Protein AF-A0A6S6TFS9-F1 (afdb_monomer_lite)

Structure (mmCIF, N/CA/C/O backbone):
data_AF-A0A6S6TFS9-F1
#
_entry.id   AF-A0A6S6TFS9-F1
#
loop_
_atom_site.group_PDB
_atom_site.id
_atom_site.type_symbol
_atom_site.label_atom_id
_atom_site.label_alt_id
_atom_site.label_comp_id
_atom_site.label_asym_id
_atom_site.label_entity_id
_atom_site.label_seq_id
_atom_site.pdbx_PDB_ins_code
_atom_site.Cartn_x
_atom_site.Cartn_y
_atom_site.Cartn_z
_atom_site.occupancy
_atom_site.B_iso_or_equiv
_atom_site.auth_seq_id
_atom_site.auth_comp_id
_atom_site.auth_asym_id
_atom_site.auth_atom_id
_atom_site.pdbx_PDB_model_num
ATOM 1 N N . MET A 1 1 ? -24.666 26.112 -3.552 1.00 25.83 1 MET A N 1
ATOM 2 C CA . MET A 1 1 ? -24.755 25.597 -4.933 1.00 25.83 1 MET A CA 1
ATOM 3 C C . MET A 1 1 ? -23.349 25.261 -5.407 1.00 25.83 1 MET A C 1
ATOM 5 O O . MET A 1 1 ? -22.545 26.178 -5.449 1.00 25.83 1 MET A O 1
ATOM 9 N N . LEU A 1 2 ? -23.117 23.958 -5.652 1.00 30.53 2 LEU A N 1
ATOM 10 C CA . LEU A 1 2 ? -22.154 23.275 -6.547 1.00 30.53 2 LEU A CA 1
ATOM 11 C C . LEU A 1 2 ? -20.724 23.854 -6.597 1.00 30.53 2 LEU A C 1
ATOM 13 O O . LEU A 1 2 ? -20.535 24.980 -7.029 1.00 30.53 2 LEU A O 1
ATOM 17 N N . ILE A 1 3 ? -19.679 23.135 -6.169 1.00 25.12 3 ILE A N 1
ATOM 18 C CA . ILE A 1 3 ? -19.178 21.904 -6.808 1.00 25.12 3 ILE A CA 1
ATOM 19 C C . ILE A 1 3 ? -18.833 20.825 -5.761 1.00 25.12 3 ILE A C 1
ATOM 21 O O . ILE A 1 3 ? -17.852 20.941 -5.031 1.00 25.12 3 ILE A O 1
ATOM 25 N N . GLU A 1 4 ? -19.616 19.745 -5.754 1.00 30.55 4 GLU A N 1
ATOM 26 C CA . GLU A 1 4 ? -19.170 18.393 -5.405 1.00 30.55 4 GLU A CA 1
ATOM 27 C C . GLU A 1 4 ? -18.901 17.645 -6.719 1.00 30.55 4 GLU A C 1
ATOM 29 O O . GLU A 1 4 ? -19.715 17.715 -7.640 1.00 30.55 4 GLU A O 1
ATOM 34 N N . SER A 1 5 ? -17.783 16.924 -6.822 1.00 28.14 5 SER A N 1
ATOM 35 C CA . SER A 1 5 ? -17.756 15.560 -7.379 1.00 28.14 5 SER A CA 1
ATOM 36 C C . SER A 1 5 ? -16.349 14.953 -7.359 1.00 28.14 5 SER A C 1
ATOM 38 O O . SER A 1 5 ? -15.376 15.513 -7.853 1.00 28.14 5 SER A O 1
ATOM 40 N N . SER A 1 6 ? -16.312 13.743 -6.796 1.00 28.50 6 SER A N 1
ATOM 41 C CA . SER A 1 6 ? -15.426 12.624 -7.130 1.00 28.50 6 SER A CA 1
ATOM 42 C C . SER A 1 6 ? -13.911 12.829 -7.027 1.00 28.50 6 SER A C 1
ATOM 44 O O . SER A 1 6 ? -13.214 12.963 -8.031 1.00 28.50 6 SER A O 1
ATOM 46 N N . VAL A 1 7 ? -13.387 12.649 -5.812 1.00 26.94 7 VAL A N 1
ATOM 47 C CA . VAL A 1 7 ? -12.081 12.007 -5.614 1.00 26.94 7 VAL A CA 1
ATOM 48 C C . VAL A 1 7 ? -12.324 10.698 -4.862 1.00 26.94 7 VAL A C 1
ATOM 50 O O . VAL A 1 7 ? -13.063 10.638 -3.883 1.00 26.94 7 VAL A O 1
ATOM 53 N N . THR A 1 8 ? -11.775 9.632 -5.426 1.00 28.41 8 THR A N 1
ATOM 54 C CA . THR A 1 8 ? -11.936 8.216 -5.083 1.00 28.41 8 THR A CA 1
ATOM 55 C C . THR A 1 8 ? -11.631 7.889 -3.617 1.00 28.41 8 THR A C 1
ATOM 57 O O . THR A 1 8 ? -10.757 8.501 -3.012 1.00 28.41 8 THR A O 1
ATOM 60 N N . SER A 1 9 ? -12.354 6.904 -3.066 1.00 26.12 9 SER A N 1
ATOM 61 C CA . SER A 1 9 ? -12.479 6.628 -1.627 1.00 26.12 9 SER A CA 1
ATOM 62 C C . SER A 1 9 ? -11.144 6.492 -0.879 1.00 26.12 9 SER A C 1
ATOM 64 O O . SER A 1 9 ? -10.345 5.618 -1.243 1.00 26.12 9 SER A O 1
ATOM 66 N N . PRO A 1 10 ? -10.939 7.239 0.223 1.00 32.06 10 PRO A N 1
ATOM 67 C CA . PRO A 1 10 ? -9.917 6.895 1.192 1.00 32.06 10 PRO A CA 1
ATOM 68 C C . PRO A 1 10 ? -10.290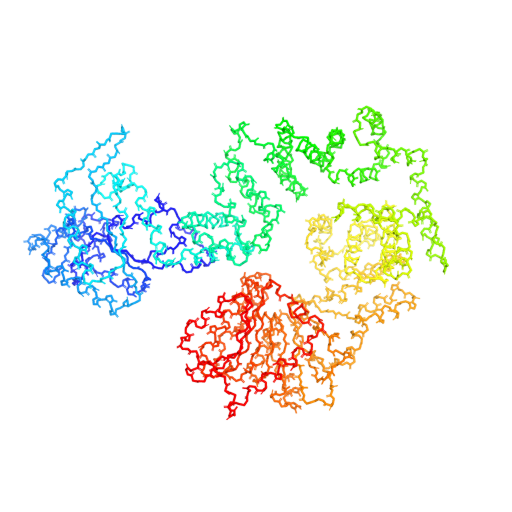 5.558 1.844 1.00 32.06 10 PRO A C 1
ATOM 70 O O . PRO A 1 10 ? -11.462 5.178 1.885 1.00 32.06 10 PRO A O 1
ATOM 73 N N . ILE A 1 11 ? -9.285 4.832 2.340 1.00 35.47 11 ILE A N 1
ATOM 74 C CA . ILE A 1 11 ? -9.458 3.719 3.288 1.00 35.47 11 ILE A CA 1
ATOM 75 C C . ILE A 1 11 ? -10.591 4.099 4.245 1.00 35.47 11 ILE A C 1
ATOM 77 O O . ILE A 1 11 ? -10.533 5.197 4.794 1.00 35.47 11 ILE A O 1
ATOM 81 N N . LYS A 1 12 ? -11.621 3.249 4.381 1.00 40.19 12 LYS A N 1
ATOM 82 C CA . LYS A 1 12 ? -12.827 3.533 5.177 1.00 40.19 12 LYS A CA 1
ATOM 83 C C . LYS A 1 12 ? -12.376 4.063 6.546 1.00 40.19 12 LYS A C 1
ATOM 85 O O . LYS A 1 12 ? -11.844 3.300 7.351 1.00 40.19 12 LYS A O 1
ATOM 90 N N . SER A 1 13 ? -12.476 5.377 6.751 1.00 57.75 13 SER A N 1
ATOM 91 C CA . SER A 1 13 ? -12.055 6.027 7.987 1.00 57.75 13 SER A CA 1
ATOM 92 C C . SER A 1 13 ? -12.875 5.437 9.127 1.00 57.75 13 SER A C 1
ATOM 94 O O . SER A 1 13 ? -14.047 5.099 8.943 1.00 57.75 13 SER A O 1
ATOM 96 N N . CYS A 1 14 ? -12.248 5.232 10.286 1.00 80.44 14 CYS A N 1
ATOM 97 C CA . CYS A 1 14 ? -12.919 4.602 11.417 1.00 80.44 14 CYS A CA 1
ATOM 98 C C . CYS A 1 14 ? -14.145 5.446 11.797 1.00 80.44 14 CYS A C 1
ATOM 100 O O . CYS A 1 14 ? -13.992 6.618 12.148 1.00 80.44 14 CYS A O 1
ATOM 102 N N . SER A 1 15 ? -15.351 4.881 11.698 1.00 92.12 15 SER A N 1
ATOM 103 C CA . SER A 1 15 ? -16.582 5.582 12.067 1.00 92.12 15 SER A CA 1
ATOM 104 C C . SER A 1 15 ? -16.636 5.774 13.578 1.00 92.12 15 SER A C 1
ATOM 106 O O . SER A 1 15 ? -16.323 4.865 14.354 1.00 92.12 15 SER A O 1
ATOM 108 N N . LEU A 1 16 ? -17.000 6.979 13.999 1.00 95.50 16 LEU A N 1
ATOM 109 C CA . LEU A 1 16 ? -16.973 7.387 15.392 1.00 95.50 16 LEU A CA 1
ATOM 110 C C . LEU A 1 16 ? -18.213 8.214 15.726 1.00 95.50 16 LEU A C 1
ATOM 112 O O . LEU A 1 16 ? -18.613 9.091 14.963 1.00 95.50 16 LEU A O 1
ATOM 116 N N . ALA A 1 17 ? -18.814 7.944 16.877 1.00 98.00 17 ALA A N 1
ATOM 117 C CA . ALA A 1 17 ? -19.895 8.740 17.431 1.00 98.00 17 ALA A CA 1
ATOM 118 C C . ALA A 1 17 ? -19.474 9.419 18.737 1.00 98.00 17 ALA A C 1
ATOM 120 O O . ALA A 1 17 ? -18.622 8.919 19.474 1.00 98.00 17 ALA A O 1
ATOM 121 N N . LEU A 1 18 ? -20.079 10.570 19.016 1.00 98.12 18 LEU A N 1
ATOM 122 C CA . LEU A 1 18 ? -19.755 11.417 20.159 1.00 98.12 18 LEU A CA 1
ATOM 123 C C . LEU A 1 18 ? -21.002 11.638 21.020 1.00 98.12 18 LEU A C 1
ATOM 125 O O . LEU A 1 18 ? -22.011 12.145 20.532 1.00 98.12 18 LEU A O 1
ATOM 129 N N . PHE A 1 19 ? -20.927 11.320 22.307 1.00 97.94 19 PHE A N 1
ATOM 130 C CA . PHE A 1 19 ? -21.931 11.696 23.301 1.00 97.94 19 PHE A CA 1
ATOM 131 C C . PHE A 1 19 ? -21.251 12.505 24.401 1.00 97.94 19 PHE A C 1
ATOM 133 O O . PHE A 1 19 ? -20.543 11.956 25.238 1.00 97.94 19 PHE A O 1
ATOM 140 N N . GLY A 1 20 ? -21.404 13.826 24.378 1.00 95.06 20 GLY A N 1
ATOM 141 C CA . GLY A 1 20 ? -20.625 14.650 25.294 1.00 95.06 20 GLY A CA 1
ATOM 142 C C . GLY A 1 20 ? -20.714 16.136 25.014 1.00 95.06 20 GLY A C 1
ATOM 143 O O . GLY A 1 20 ? -21.757 16.654 24.624 1.00 95.06 20 GLY A O 1
ATOM 144 N N . SER A 1 21 ? -19.617 16.847 25.237 1.00 94.81 21 SER A N 1
ATOM 145 C CA . SER A 1 21 ? -19.560 18.308 25.241 1.00 94.81 21 SER A CA 1
ATOM 146 C C . SER A 1 21 ? -18.509 18.870 24.279 1.00 94.81 21 SER A C 1
ATOM 148 O O . SER A 1 21 ? -17.955 18.160 23.435 1.00 94.81 21 SER A O 1
ATOM 150 N N . CYS A 1 22 ? -18.230 20.176 24.388 1.00 92.31 22 CYS A N 1
ATOM 151 C CA . CYS A 1 22 ? -17.157 20.826 23.635 1.00 92.31 22 CYS A CA 1
ATOM 152 C C . CYS A 1 22 ? -15.801 20.154 23.869 1.00 92.31 22 CYS A C 1
ATOM 154 O O . CYS A 1 22 ? -15.024 20.053 22.928 1.00 92.31 22 CYS A O 1
ATOM 156 N N . VAL A 1 23 ? -15.571 19.613 25.066 1.00 94.50 23 VAL A N 1
ATOM 157 C CA . VAL A 1 23 ? -14.340 18.906 25.423 1.00 94.50 23 VAL A CA 1
ATOM 158 C C . VAL A 1 23 ? -14.067 17.725 24.496 1.00 94.50 23 VAL A C 1
ATOM 160 O O . VAL A 1 23 ? -12.953 17.565 24.009 1.00 94.50 23 VAL A O 1
ATOM 163 N N . THR A 1 24 ? -15.093 16.924 24.214 1.00 96.38 24 THR A N 1
ATOM 164 C CA . THR A 1 24 ? -14.973 15.767 23.323 1.00 96.38 24 THR A CA 1
ATOM 165 C C . THR A 1 24 ? -15.069 16.166 21.852 1.00 96.38 24 THR A C 1
ATOM 167 O O . THR A 1 24 ? -14.311 15.681 21.014 1.00 96.38 24 THR A O 1
ATOM 170 N N . ARG A 1 25 ? -15.973 17.091 21.512 1.00 95.56 25 ARG A N 1
ATOM 171 C CA . ARG A 1 25 ? -16.159 17.561 20.131 1.00 95.56 25 ARG A CA 1
ATOM 172 C C . ARG A 1 25 ? -14.900 18.225 19.572 1.00 95.56 25 ARG A C 1
ATOM 174 O O . ARG A 1 25 ? -14.556 17.993 18.416 1.00 95.56 25 ARG A O 1
ATOM 181 N N . ASP A 1 26 ? -14.233 19.065 20.361 1.00 95.50 26 ASP A N 1
ATOM 182 C CA . ASP A 1 26 ? -13.125 19.890 19.873 1.00 95.50 26 ASP A CA 1
ATOM 183 C C . ASP A 1 26 ? -11.826 19.093 19.643 1.00 95.50 26 ASP A C 1
ATOM 185 O O . ASP A 1 26 ? -10.965 19.546 18.891 1.00 95.50 26 ASP A O 1
ATOM 189 N N . ILE A 1 27 ? -11.744 17.844 20.117 1.00 95.75 27 ILE A N 1
ATOM 190 C CA . ILE A 1 27 ? -10.720 16.870 19.686 1.00 95.75 27 ILE A CA 1
ATOM 191 C C . ILE A 1 27 ? -10.798 16.641 18.165 1.00 95.75 27 ILE A C 1
ATOM 193 O O . ILE A 1 27 ? -9.774 16.501 17.499 1.00 95.75 27 ILE A O 1
ATOM 197 N N . PHE A 1 28 ? -12.008 16.666 17.597 1.00 95.69 28 PHE A N 1
ATOM 198 C CA . PHE A 1 28 ? -12.290 16.465 16.170 1.00 95.69 28 PHE A CA 1
ATOM 199 C C . PHE A 1 28 ? -12.624 17.784 15.464 1.00 95.69 28 PHE A C 1
ATOM 201 O O . PHE A 1 28 ? -13.479 17.867 14.576 1.00 95.69 28 PHE A O 1
ATOM 208 N N . ASN A 1 29 ? -11.945 18.854 15.865 1.00 92.62 29 ASN A N 1
ATOM 209 C CA . ASN A 1 29 ? -12.042 20.163 15.243 1.00 92.62 29 ASN A CA 1
ATOM 210 C C . ASN A 1 29 ? -10.722 20.469 14.536 1.00 92.62 29 ASN A C 1
ATOM 212 O O . ASN A 1 29 ? -9.668 20.474 15.165 1.00 92.62 29 ASN A O 1
ATOM 216 N N . SER A 1 30 ? -10.779 20.755 13.231 1.00 88.69 30 SER A N 1
ATOM 217 C CA . SER A 1 30 ? -9.581 21.011 12.422 1.00 88.69 30 SER A CA 1
ATOM 218 C C . SER A 1 30 ? -8.784 22.234 12.884 1.00 88.69 30 SER A C 1
ATOM 220 O O . SER A 1 30 ? -7.652 22.383 12.464 1.00 88.69 30 SER A O 1
ATOM 222 N N . HIS A 1 31 ? -9.333 23.095 13.746 1.00 88.38 31 HIS A N 1
ATOM 223 C CA . HIS A 1 31 ? -8.555 24.161 14.379 1.00 88.38 31 HIS A CA 1
ATOM 224 C C . HIS A 1 31 ? -7.526 23.635 15.391 1.00 88.38 31 HIS A C 1
ATOM 226 O O . HIS A 1 31 ? -6.456 24.217 15.519 1.00 88.38 31 HIS A O 1
ATOM 232 N N . PHE A 1 32 ? -7.854 22.553 16.104 1.00 86.56 32 PHE A N 1
ATOM 233 C CA . PHE A 1 32 ? -6.948 21.921 17.062 1.00 86.56 32 PHE A CA 1
ATOM 234 C C . PHE A 1 32 ? -6.207 20.757 16.415 1.00 86.56 32 PHE A C 1
ATOM 236 O O . PHE A 1 32 ? -4.994 20.706 16.478 1.00 86.56 32 PHE A O 1
ATOM 243 N N . ASN A 1 33 ? -6.905 19.861 15.718 1.00 82.06 33 ASN A N 1
ATOM 244 C CA . ASN A 1 33 ? -6.305 18.709 15.050 1.00 82.06 33 ASN A CA 1
ATOM 245 C C . ASN A 1 33 ? -6.619 18.738 13.551 1.00 82.06 33 ASN A C 1
ATOM 247 O O . ASN A 1 33 ? -7.588 18.132 13.104 1.00 82.06 33 ASN A O 1
ATOM 251 N N . GLU A 1 34 ? -5.819 19.433 12.740 1.00 80.50 34 GLU A N 1
ATOM 252 C CA . GLU A 1 34 ? -6.082 19.595 11.296 1.00 80.50 34 GLU A CA 1
ATOM 253 C C . GLU A 1 34 ? -6.284 18.261 10.548 1.00 80.50 34 GLU A C 1
ATOM 255 O O . GLU A 1 34 ? -7.088 18.183 9.616 1.00 80.50 34 GLU A O 1
ATOM 260 N N . ASN A 1 35 ? -5.614 17.195 10.995 1.00 70.50 35 ASN A N 1
ATOM 261 C CA . ASN A 1 35 ? -5.529 15.898 10.326 1.00 70.50 35 ASN A CA 1
ATOM 262 C C . ASN A 1 35 ? -6.442 14.794 10.896 1.00 70.50 35 ASN A C 1
ATOM 264 O O . ASN A 1 35 ? -6.350 13.660 10.430 1.00 70.50 35 ASN A O 1
ATOM 268 N N . TYR A 1 36 ? -7.340 15.061 11.857 1.00 77.94 36 TYR A N 1
ATOM 269 C CA . TYR A 1 36 ? -8.145 13.980 12.467 1.00 77.94 36 TYR A CA 1
ATOM 270 C C . TYR A 1 36 ? -8.983 13.190 11.438 1.00 77.94 36 TYR A C 1
ATOM 272 O O . TYR A 1 36 ? -9.210 11.991 11.610 1.00 77.94 36 TYR A O 1
ATOM 280 N N . LYS A 1 37 ? -9.418 13.849 10.350 1.00 83.50 37 LYS A N 1
ATOM 281 C CA . LYS A 1 37 ? -10.231 13.256 9.270 1.00 83.50 37 LYS A CA 1
ATOM 282 C C . LYS A 1 37 ? -9.491 12.176 8.478 1.00 83.50 37 LYS A C 1
ATOM 284 O O . LYS A 1 37 ? -10.137 11.365 7.820 1.00 83.50 37 LYS A O 1
ATOM 289 N N . SER A 1 38 ? -8.160 12.140 8.562 1.00 72.50 38 SER A N 1
ATOM 290 C CA . SER A 1 38 ? -7.346 11.057 8.002 1.00 72.50 38 SER A CA 1
ATOM 291 C C . SER A 1 38 ? -7.553 9.731 8.742 1.00 72.50 38 SER A C 1
ATOM 293 O O . SER A 1 38 ? -7.301 8.671 8.175 1.00 72.50 38 SER A O 1
ATOM 295 N N . PHE A 1 39 ? -8.028 9.780 9.992 1.00 70.94 39 PHE A N 1
ATOM 296 C CA . PHE A 1 39 ? -8.163 8.618 10.873 1.00 70.94 39 PHE A CA 1
ATOM 297 C C . PHE A 1 39 ? -9.627 8.278 11.176 1.00 70.94 39 PHE A C 1
ATOM 299 O O . PHE A 1 39 ? -10.001 7.102 11.172 1.00 70.94 39 PHE A O 1
ATOM 306 N N . PHE A 1 40 ? -10.460 9.298 11.411 1.00 85.25 40 PHE A N 1
ATOM 307 C CA . PHE A 1 40 ? -11.818 9.135 11.934 1.00 85.25 40 PHE A CA 1
ATOM 308 C C . PHE A 1 40 ? -12.867 9.877 11.103 1.00 85.25 40 PHE A C 1
ATOM 310 O O . PHE A 1 40 ? -12.624 10.974 10.600 1.00 85.25 40 PHE A O 1
ATOM 317 N N . ASN A 1 41 ? -14.062 9.292 11.014 1.00 92.56 41 ASN A N 1
ATOM 318 C CA . ASN A 1 41 ? -15.259 9.922 10.464 1.00 92.56 41 ASN A CA 1
ATOM 319 C C . ASN A 1 41 ? -16.328 10.045 11.551 1.00 92.56 41 ASN A C 1
ATOM 321 O O . ASN A 1 41 ? -16.754 9.030 12.098 1.00 92.56 41 ASN A O 1
ATOM 325 N N . ILE A 1 42 ? -16.774 11.267 11.849 1.00 95.88 42 ILE A N 1
ATOM 326 C CA . ILE A 1 42 ? -17.820 11.493 12.851 1.00 95.88 42 ILE A CA 1
ATOM 327 C C . ILE A 1 42 ? -19.185 11.234 12.213 1.00 95.88 42 ILE A C 1
ATOM 329 O O . ILE A 1 42 ? -19.607 11.988 11.340 1.00 95.88 42 ILE A O 1
ATOM 333 N N . VAL A 1 43 ? -19.864 10.173 12.647 1.00 96.38 43 VAL A N 1
ATOM 334 C CA . VAL A 1 43 ? -21.141 9.722 12.064 1.00 96.38 43 VAL A CA 1
ATOM 335 C C . VAL A 1 43 ? -22.363 10.132 12.883 1.00 96.38 43 VAL A C 1
ATOM 337 O O . VAL A 1 43 ? -23.453 10.250 12.338 1.00 96.38 43 VAL A O 1
ATOM 340 N N . ALA A 1 44 ? -22.187 10.395 14.178 1.00 96.44 44 ALA A N 1
ATOM 341 C CA . ALA A 1 44 ? -23.247 10.883 15.051 1.00 96.44 44 ALA A CA 1
ATOM 342 C C . ALA A 1 44 ? -22.666 11.737 16.183 1.00 96.44 44 ALA A C 1
ATOM 344 O O . ALA A 1 44 ? -21.566 11.475 16.675 1.00 96.44 44 ALA A O 1
ATOM 345 N N . PHE A 1 45 ? -23.414 12.749 16.625 1.00 96.31 45 PHE A N 1
ATOM 346 C CA . PHE A 1 45 ? -23.031 13.587 17.758 1.00 96.31 45 PHE A CA 1
ATOM 347 C C . PHE A 1 45 ? -24.259 14.066 18.532 1.00 96.31 45 PHE A C 1
ATOM 349 O O . PHE A 1 45 ? -25.182 14.621 17.939 1.00 96.31 45 PHE A O 1
ATOM 356 N N . GLN A 1 46 ? -24.234 13.909 19.855 1.00 96.19 46 GLN A N 1
ATOM 357 C CA . GLN A 1 46 ? -25.178 14.537 20.775 1.00 96.19 46 GLN A CA 1
ATOM 358 C C . GLN A 1 46 ? -24.423 15.427 21.764 1.00 96.19 46 GLN A C 1
ATOM 360 O O . GLN A 1 46 ? -23.496 14.985 22.445 1.00 96.19 46 GLN A O 1
ATOM 365 N N . ASN A 1 47 ? -24.832 16.696 21.818 1.00 94.62 47 ASN A N 1
ATOM 366 C CA . ASN A 1 47 ? -24.104 17.757 22.503 1.00 94.62 47 ASN A CA 1
ATOM 367 C C . ASN A 1 47 ? -24.798 18.211 23.793 1.00 94.62 47 ASN A C 1
ATOM 369 O O . ASN A 1 47 ? -25.862 18.833 23.738 1.00 94.62 47 ASN A O 1
ATOM 373 N N . GLN A 1 48 ? -24.110 18.059 24.923 1.00 95.00 48 GLN A N 1
ATOM 374 C CA . GLN A 1 48 ? -24.479 18.582 26.241 1.00 95.00 48 GLN A CA 1
ATOM 375 C C . GLN A 1 48 ? -25.853 18.106 26.738 1.00 95.00 48 GLN A C 1
ATOM 377 O O . GLN A 1 48 ? -26.649 18.911 27.224 1.00 95.00 48 GLN A O 1
ATOM 382 N N . THR A 1 49 ? -26.102 16.806 26.617 1.00 96.31 49 THR A N 1
ATOM 383 C CA . THR A 1 49 ? -27.319 16.132 27.084 1.00 96.31 49 THR A CA 1
ATOM 384 C C . THR A 1 49 ? -26.949 15.166 28.204 1.00 96.31 49 THR A C 1
ATOM 386 O O . THR A 1 49 ? -25.946 14.468 28.085 1.00 96.31 49 THR A O 1
ATOM 389 N N . THR A 1 50 ? -27.728 15.130 29.285 1.00 97.19 50 THR A N 1
ATOM 390 C CA . THR A 1 50 ? -27.525 14.175 30.385 1.00 97.19 50 THR A CA 1
ATOM 391 C C . THR A 1 50 ? -27.881 12.761 29.951 1.00 97.19 50 THR A C 1
ATOM 393 O O . THR A 1 50 ? -28.780 12.560 29.127 1.00 97.19 50 THR A O 1
ATOM 396 N N . ILE A 1 51 ? -27.230 11.753 30.534 1.00 97.38 51 ILE A N 1
ATOM 397 C CA . ILE A 1 51 ? -27.539 10.349 30.214 1.00 97.38 51 ILE A CA 1
ATOM 398 C C . ILE A 1 51 ? -28.984 9.988 30.582 1.00 97.38 51 ILE A C 1
ATOM 400 O O . ILE A 1 51 ? -29.636 9.223 29.875 1.00 97.38 51 ILE A O 1
ATOM 404 N N . MET A 1 52 ? -29.509 10.602 31.645 1.00 96.75 52 MET A N 1
ATOM 405 C CA . MET A 1 52 ? -30.895 10.429 32.080 1.00 96.75 52 MET A CA 1
ATOM 406 C C . MET A 1 52 ? -31.891 10.973 31.048 1.00 96.75 52 MET A C 1
ATOM 408 O O . MET A 1 52 ? -32.892 10.323 30.760 1.00 96.75 52 MET A O 1
ATOM 412 N N . SER A 1 53 ? -31.602 12.129 30.437 1.00 97.38 53 SER A N 1
ATOM 413 C CA . SER A 1 53 ? -32.408 12.649 29.330 1.00 97.38 53 SER A CA 1
ATOM 414 C C . SER A 1 53 ? -32.292 11.758 28.096 1.00 97.38 53 SER A C 1
ATOM 416 O O . SER A 1 53 ? -33.316 11.412 27.507 1.00 97.38 53 SER A O 1
ATOM 418 N N . LEU A 1 54 ? -31.076 11.340 27.722 1.00 97.62 54 LEU A N 1
ATOM 419 C CA . LEU A 1 54 ? -30.843 10.508 26.537 1.00 97.62 54 LEU A CA 1
ATOM 420 C C . LEU A 1 54 ? -31.620 9.185 26.587 1.00 97.62 54 LEU A C 1
ATOM 422 O O . LEU A 1 54 ? -32.185 8.779 25.577 1.00 97.62 54 LEU A O 1
ATOM 426 N N . MET A 1 55 ? -31.652 8.532 27.752 1.00 97.38 55 MET A N 1
ATOM 427 C CA . MET A 1 55 ? -32.274 7.214 27.929 1.00 97.38 55 MET A CA 1
ATOM 428 C C . MET A 1 55 ? -33.770 7.259 28.272 1.00 97.38 55 MET A C 1
ATOM 430 O O . MET A 1 55 ? -34.372 6.213 28.508 1.00 97.38 55 MET A O 1
ATOM 434 N N . SER A 1 56 ? -34.375 8.447 28.300 1.00 96.62 56 SER A N 1
ATOM 435 C CA . SER A 1 56 ? -35.809 8.631 28.547 1.00 96.62 56 SER A CA 1
ATOM 436 C C . SER A 1 56 ? -36.625 8.681 27.251 1.00 96.62 56 SER A C 1
ATOM 438 O O . SER A 1 56 ? -36.074 8.835 26.163 1.00 96.62 56 SER A O 1
ATOM 440 N N . SER A 1 57 ? -37.951 8.576 27.356 1.00 96.06 57 SER A N 1
ATOM 441 C CA . SER A 1 57 ? -38.865 8.681 26.209 1.00 96.06 57 SER A CA 1
ATOM 442 C C . SER A 1 57 ? -38.809 10.060 25.537 1.00 96.06 57 SER A C 1
ATOM 444 O O . SER A 1 57 ? -38.468 11.055 26.175 1.00 96.06 57 SER A O 1
ATOM 446 N N . ALA A 1 58 ? -39.181 10.152 24.258 1.00 96.81 58 ALA A N 1
ATOM 447 C CA . ALA A 1 58 ? -39.309 11.443 23.579 1.00 96.81 58 ALA A CA 1
ATOM 448 C C . ALA A 1 58 ? -40.336 12.357 24.277 1.00 96.81 58 ALA A C 1
ATOM 450 O O . ALA A 1 58 ? -41.291 11.882 24.896 1.00 96.81 58 ALA A O 1
ATOM 451 N N . ILE A 1 59 ? -40.121 13.670 24.188 1.00 95.62 59 ILE A N 1
ATOM 452 C CA . ILE A 1 59 ? -40.975 14.690 24.805 1.00 95.62 59 ILE A CA 1
ATOM 453 C C . ILE A 1 59 ? -41.776 15.374 23.705 1.00 95.62 59 ILE A C 1
ATOM 455 O O . ILE A 1 59 ? -41.199 15.896 22.755 1.00 95.62 59 ILE A O 1
ATOM 459 N N . GLU A 1 60 ? -43.099 15.392 23.847 1.00 93.62 60 GLU A N 1
ATOM 460 C CA . GLU A 1 60 ? -43.984 16.108 22.930 1.00 93.62 60 GLU A CA 1
ATOM 461 C C . GLU A 1 60 ? -43.815 17.624 23.080 1.00 93.62 60 GLU A C 1
ATOM 463 O O . GLU A 1 60 ? -43.810 18.158 24.192 1.00 93.62 60 GLU A O 1
ATOM 468 N N . TYR A 1 61 ? -43.689 18.316 21.949 1.00 94.25 61 TYR A N 1
ATOM 469 C CA . TYR A 1 61 ? -43.605 19.770 21.878 1.00 94.25 61 TYR A CA 1
ATOM 470 C C . TYR A 1 61 ? -44.148 20.267 20.536 1.00 94.25 61 TYR A C 1
ATOM 472 O O . TYR A 1 61 ? -44.116 19.568 19.522 1.00 94.25 61 TYR A O 1
ATOM 480 N N . GLU A 1 62 ? -44.600 21.512 20.511 1.00 94.12 62 GLU A N 1
ATOM 481 C CA . GLU A 1 62 ? -44.900 22.235 19.287 1.00 94.12 62 GLU A CA 1
ATOM 482 C C . GLU A 1 62 ? -43.670 23.027 18.837 1.00 94.12 62 GLU A C 1
ATOM 484 O O . GLU A 1 62 ? -43.059 23.773 19.601 1.00 94.12 62 GLU A O 1
ATOM 489 N N . SER A 1 63 ? -43.333 22.937 17.550 1.00 91.75 63 SER A N 1
ATOM 490 C CA . SER A 1 63 ? -42.147 23.575 16.956 1.00 91.75 63 SER A CA 1
ATOM 491 C C . SER A 1 63 ? -42.001 25.079 17.271 1.00 91.75 63 SER A C 1
ATOM 493 O O . SER A 1 63 ? -40.880 25.575 17.431 1.00 91.75 63 SER A O 1
ATOM 495 N N . LYS A 1 64 ? -43.120 25.805 17.410 1.00 93.94 64 LYS A N 1
ATOM 496 C CA . LYS A 1 64 ? -43.145 27.234 17.774 1.00 93.94 64 LYS A CA 1
ATOM 497 C C . LYS A 1 64 ? -42.670 27.511 19.207 1.00 93.94 64 LYS A C 1
ATOM 499 O O . LYS A 1 64 ? -42.137 28.584 19.457 1.00 93.94 64 LYS A O 1
ATOM 504 N N . GLN A 1 65 ? -42.809 26.551 20.127 1.00 94.25 65 GLN A N 1
ATOM 505 C CA . GLN A 1 65 ? -42.384 26.702 21.523 1.00 94.25 65 GLN A CA 1
ATOM 506 C C . GLN A 1 65 ? -40.854 26.764 21.646 1.00 94.25 65 GLN A C 1
ATOM 508 O O . GLN A 1 65 ? -40.328 27.243 22.642 1.00 94.25 65 GLN A O 1
ATOM 513 N N . LEU A 1 66 ? -40.106 26.337 20.625 1.00 95.06 66 LEU A N 1
ATOM 514 C CA . LEU A 1 66 ? -38.648 26.458 20.631 1.00 95.06 66 LEU A CA 1
ATOM 515 C C . LEU A 1 66 ? -38.143 27.870 20.298 1.00 95.06 66 LEU A C 1
ATOM 517 O O . LEU A 1 66 ? -36.938 28.086 20.325 1.00 95.06 66 LEU A O 1
ATOM 521 N N . TYR A 1 67 ? -39.010 28.842 20.005 1.00 92.62 67 TYR A N 1
ATOM 522 C CA . TYR A 1 67 ? -38.600 30.239 19.833 1.00 92.62 67 TYR A CA 1
ATOM 523 C C . TYR A 1 67 ? -37.954 30.795 21.123 1.00 92.62 67 TYR A C 1
ATOM 525 O O . TYR A 1 67 ? -38.417 30.455 22.213 1.00 92.62 67 TYR A O 1
ATOM 533 N N . PRO A 1 68 ? -36.891 31.626 21.049 1.00 94.38 68 PRO A N 1
ATOM 534 C CA . PRO A 1 68 ? -36.194 32.142 19.868 1.00 94.38 68 PRO A CA 1
ATOM 535 C C . PRO A 1 68 ? -34.957 31.309 19.482 1.00 94.38 68 PRO A C 1
ATOM 537 O O . PRO A 1 68 ? -33.981 31.856 18.976 1.00 94.38 68 PRO A O 1
ATOM 540 N N . LEU A 1 69 ? -34.929 30.003 19.775 1.00 94.19 69 LEU A N 1
ATOM 541 C CA . LEU A 1 69 ? -33.795 29.164 19.389 1.00 94.19 69 LEU A CA 1
ATOM 542 C C . LEU A 1 69 ? -33.708 29.057 17.865 1.00 94.19 69 LEU A C 1
ATOM 544 O O . LEU A 1 69 ? -34.685 28.723 17.191 1.00 94.19 69 LEU A O 1
ATOM 548 N N . GLU A 1 70 ? -32.499 29.253 17.345 1.00 93.44 70 GLU A N 1
ATOM 549 C CA . GLU A 1 70 ? -32.174 29.157 15.924 1.00 93.44 70 GLU A CA 1
ATOM 550 C C . GLU A 1 70 ? -30.915 28.308 15.699 1.00 93.44 70 GLU A C 1
ATOM 552 O O . GLU A 1 70 ? -30.142 28.036 16.624 1.00 93.44 70 GLU A O 1
ATOM 557 N N . GLY A 1 71 ? -30.714 27.876 14.450 1.00 93.44 71 GLY A N 1
ATOM 558 C CA . GLY A 1 71 ? -29.515 27.162 14.012 1.00 93.44 71 GLY A CA 1
ATOM 559 C C . GLY A 1 71 ? -29.164 25.957 14.890 1.00 93.44 71 GLY A C 1
ATOM 560 O O . GLY A 1 71 ? -30.002 25.099 15.164 1.00 93.44 71 GLY A O 1
ATOM 561 N N . TRP A 1 72 ? -27.906 25.904 15.335 1.00 90.06 72 TRP A N 1
ATOM 562 C CA . TRP A 1 72 ? -27.367 24.785 16.111 1.00 90.06 72 TRP A CA 1
ATOM 563 C C . TRP A 1 72 ? -28.082 24.560 17.449 1.00 90.06 72 TRP A C 1
ATOM 565 O O . TRP A 1 72 ? -28.309 23.411 17.827 1.00 90.06 72 TRP A O 1
ATOM 575 N N . ASP A 1 73 ? -28.449 25.630 18.161 1.00 92.19 73 ASP A N 1
ATOM 576 C CA . ASP A 1 73 ? -29.104 25.510 19.467 1.00 92.19 73 ASP A CA 1
ATOM 577 C C . ASP A 1 73 ? -30.484 24.872 19.318 1.00 92.19 73 ASP A C 1
ATOM 579 O O . ASP A 1 73 ? -30.821 23.955 20.067 1.00 92.19 73 ASP A O 1
ATOM 583 N N . ARG A 1 74 ? -31.234 25.279 18.287 1.00 94.62 74 ARG A N 1
ATOM 584 C CA . ARG A 1 74 ? -32.523 24.675 17.950 1.00 94.62 74 ARG A CA 1
ATOM 585 C C . ARG A 1 74 ? -32.378 23.198 17.592 1.00 94.62 74 ARG A C 1
ATOM 587 O O . ARG A 1 74 ? -33.003 22.362 18.234 1.00 94.62 74 ARG A O 1
ATOM 594 N N . THR A 1 75 ? -31.518 22.868 16.628 1.00 93.44 75 THR A N 1
ATOM 595 C CA . THR A 1 75 ? -31.320 21.482 16.171 1.00 93.44 75 THR A CA 1
ATOM 596 C C . THR A 1 75 ? -30.825 20.570 17.297 1.00 93.44 75 THR A C 1
ATOM 598 O O . THR A 1 75 ? -31.283 19.437 17.428 1.00 93.44 75 THR A O 1
ATOM 601 N N . SER A 1 76 ? -29.926 21.061 18.156 1.00 92.69 76 SER A N 1
ATOM 602 C CA . SER A 1 76 ? -29.441 20.312 19.320 1.00 92.69 76 SER A CA 1
ATOM 603 C C . SER A 1 76 ? -30.558 20.032 20.329 1.00 92.69 76 SER A C 1
ATOM 605 O O . SER A 1 76 ? -30.589 18.935 20.885 1.00 92.69 76 SER A O 1
ATOM 607 N N . THR A 1 77 ? -31.455 20.994 20.572 1.00 94.56 77 THR A N 1
ATOM 608 C CA . THR A 1 77 ? -32.613 20.818 21.460 1.00 94.56 77 THR A CA 1
ATOM 609 C C . THR A 1 77 ? -33.653 19.877 20.850 1.00 94.56 77 THR A C 1
ATOM 611 O O . THR A 1 77 ? -34.124 18.981 21.543 1.00 94.56 77 THR A O 1
ATOM 614 N N . GLU A 1 78 ? -33.957 20.000 19.557 1.00 95.19 78 GLU A N 1
ATOM 615 C CA . GLU A 1 78 ? -34.863 19.084 18.846 1.00 95.19 78 GLU A CA 1
ATOM 616 C C . GLU A 1 78 ? -34.331 17.641 18.860 1.00 95.19 78 GLU A C 1
ATOM 618 O O . GLU A 1 78 ? -35.098 16.710 19.102 1.00 95.19 78 GLU A O 1
ATOM 623 N N . SER A 1 79 ? -33.020 17.443 18.676 1.00 94.38 79 SER A N 1
ATOM 624 C CA . SER A 1 79 ? -32.381 16.120 18.770 1.00 94.38 79 SER A CA 1
ATOM 625 C C . SER A 1 79 ? -32.567 15.481 20.150 1.00 94.38 79 SER A C 1
ATOM 627 O O . SER A 1 79 ? -32.842 14.285 20.244 1.00 94.38 79 SER A O 1
ATOM 629 N N . GLU A 1 80 ? -32.462 16.268 21.227 1.00 95.81 80 GLU A N 1
ATOM 630 C CA . GLU A 1 80 ? -32.663 15.781 22.597 1.00 95.81 80 GLU A CA 1
ATOM 631 C C . GLU A 1 80 ? -34.137 15.516 22.929 1.00 95.81 80 GLU A C 1
ATOM 633 O O . GLU A 1 80 ? -34.437 14.523 23.590 1.00 95.81 80 GLU A O 1
ATOM 638 N N . LEU A 1 81 ? -35.065 16.368 22.482 1.00 95.94 81 LEU A N 1
ATOM 639 C CA . LEU A 1 81 ? -36.502 16.163 22.710 1.00 95.94 81 LEU A CA 1
ATOM 640 C C . LEU A 1 81 ? -37.002 14.906 21.991 1.00 95.94 81 LEU A C 1
ATOM 642 O O . LEU A 1 81 ? -37.743 14.121 22.577 1.00 95.94 81 LEU A O 1
ATOM 646 N N . ASN A 1 82 ? -36.525 14.673 20.766 1.00 96.25 82 ASN A N 1
ATOM 647 C CA . ASN A 1 82 ? -36.907 13.527 19.938 1.00 96.25 82 ASN A CA 1
ATOM 648 C C . ASN A 1 82 ? -36.013 12.285 20.135 1.00 96.25 82 ASN A C 1
ATOM 650 O O . ASN A 1 82 ? -36.256 11.259 19.505 1.00 96.25 82 ASN A O 1
ATOM 654 N N . LYS A 1 83 ? -34.973 12.363 20.980 1.00 94.88 83 LYS A N 1
ATOM 655 C CA . LYS A 1 83 ? -33.998 11.281 21.255 1.00 94.88 83 LYS A CA 1
ATOM 656 C C . LYS A 1 83 ? -33.315 10.719 19.992 1.00 94.88 83 LYS A C 1
ATOM 658 O O . LYS A 1 83 ? -32.956 9.544 19.933 1.00 94.88 83 LYS A O 1
ATOM 663 N N . VAL A 1 84 ? -33.088 11.573 18.989 1.00 95.81 84 VAL A N 1
ATOM 664 C CA . VAL A 1 84 ? -32.624 11.186 17.636 1.00 95.81 84 VAL A CA 1
ATOM 665 C C . VAL A 1 84 ? -31.275 10.467 17.665 1.00 95.81 84 VAL A C 1
ATOM 667 O O . VAL A 1 84 ? -31.033 9.559 16.874 1.00 95.81 84 VAL A O 1
ATOM 670 N N . PHE A 1 85 ? -30.402 10.829 18.607 1.00 97.44 85 PHE A N 1
ATOM 671 C CA . PHE A 1 85 ? -29.058 10.266 18.701 1.00 97.44 85 PHE A CA 1
ATOM 672 C C . PHE A 1 85 ? -29.032 8.737 18.805 1.00 97.44 85 PHE A C 1
ATOM 674 O O . PHE A 1 85 ? -28.182 8.117 18.174 1.00 97.44 85 PHE A O 1
ATOM 681 N N . LEU A 1 86 ? -29.964 8.120 19.543 1.00 97.19 86 LEU A N 1
ATOM 682 C CA . LEU A 1 86 ? -30.004 6.660 19.676 1.00 97.19 86 LEU A CA 1
ATOM 683 C C . LEU A 1 86 ? -30.281 5.981 18.328 1.00 97.19 86 LEU A C 1
ATOM 685 O O . LEU A 1 86 ? -29.607 5.014 17.986 1.00 97.19 86 LEU A O 1
ATOM 689 N N . ASN A 1 87 ? -31.200 6.525 17.528 1.00 96.31 87 ASN A N 1
ATOM 690 C CA . ASN A 1 87 ? -31.472 6.009 16.185 1.00 96.31 87 ASN A CA 1
ATOM 691 C C . ASN A 1 87 ? -30.279 6.236 15.253 1.00 96.31 87 ASN A C 1
ATOM 693 O O . ASN A 1 87 ? -29.870 5.308 14.564 1.00 96.31 87 ASN A O 1
ATOM 697 N N . ASN A 1 88 ? -29.647 7.412 15.314 1.00 97.06 88 ASN A N 1
ATOM 698 C CA . ASN A 1 88 ? -28.441 7.688 14.529 1.00 97.06 88 ASN A CA 1
ATOM 699 C C . ASN A 1 88 ? -27.305 6.708 14.854 1.00 97.06 88 ASN A C 1
ATOM 701 O O . ASN A 1 88 ? -26.549 6.333 13.963 1.00 97.06 88 ASN A O 1
ATOM 705 N N . LEU A 1 89 ? -27.166 6.286 16.117 1.00 97.62 89 LEU A N 1
ATOM 706 C CA . LEU A 1 89 ? -26.186 5.267 16.488 1.00 97.62 89 LEU A CA 1
ATOM 707 C C . LEU A 1 89 ? -26.514 3.908 15.859 1.00 97.62 89 LEU A C 1
ATOM 709 O O . LEU A 1 89 ? -25.601 3.261 15.353 1.00 97.62 89 LEU A O 1
ATOM 713 N N . ILE A 1 90 ? -27.786 3.493 15.879 1.00 97.25 90 ILE A N 1
ATOM 714 C CA . ILE A 1 90 ? -28.242 2.236 15.262 1.00 97.25 90 ILE A CA 1
ATOM 715 C C . ILE A 1 90 ? -27.990 2.261 13.755 1.00 97.25 90 ILE A C 1
ATOM 717 O O . ILE A 1 90 ? -27.443 1.312 13.214 1.00 97.25 90 ILE A O 1
ATOM 721 N N . GLU A 1 91 ? -28.363 3.348 13.081 1.00 96.50 91 GLU A N 1
ATOM 722 C CA . GLU A 1 91 ? -28.219 3.478 11.628 1.00 96.50 91 GLU A CA 1
ATOM 723 C C . GLU A 1 91 ? -26.753 3.537 11.185 1.00 96.50 91 GLU A C 1
ATOM 725 O O . GLU A 1 91 ? -26.396 3.000 10.137 1.00 96.50 91 GLU A O 1
ATOM 730 N N . ALA A 1 92 ? -25.900 4.205 11.964 1.00 94.62 92 ALA A N 1
ATOM 731 C CA . ALA A 1 92 ? -24.512 4.436 11.584 1.00 94.62 92 ALA A CA 1
ATOM 732 C C . ALA A 1 92 ? -23.540 3.326 12.012 1.00 94.62 92 ALA A C 1
ATOM 734 O O . ALA A 1 92 ? -22.414 3.312 11.509 1.00 94.62 92 ALA A O 1
ATOM 735 N N . GLU A 1 93 ? -23.935 2.462 12.956 1.00 95.44 93 GLU A N 1
ATOM 736 C CA . GLU A 1 93 ? -23.121 1.385 13.546 1.00 95.44 93 GLU A CA 1
ATOM 737 C C . GLU A 1 93 ? -21.650 1.802 13.783 1.00 95.44 93 GLU A C 1
ATOM 739 O O . GLU A 1 93 ? -20.721 1.259 13.172 1.00 95.44 93 GLU A O 1
ATOM 744 N N . PRO A 1 94 ? -21.388 2.829 14.615 1.00 95.81 94 PRO A N 1
ATOM 745 C CA . PRO A 1 94 ? -20.042 3.365 14.765 1.00 95.81 94 PRO A CA 1
ATOM 746 C C . PRO A 1 94 ? -19.091 2.331 15.378 1.00 95.81 94 PRO A C 1
ATOM 748 O O . PRO A 1 94 ? -19.432 1.648 16.343 1.00 95.81 94 PRO A O 1
ATOM 751 N N . SER A 1 95 ? -17.850 2.280 14.894 1.00 92.94 95 SER A N 1
ATOM 752 C CA . SER A 1 95 ? -16.808 1.439 15.499 1.00 92.94 95 SER A CA 1
ATOM 753 C C . SER A 1 95 ? -16.449 1.892 16.919 1.00 92.94 95 SER A C 1
ATOM 755 O O . SER A 1 95 ? -16.074 1.073 17.760 1.00 92.94 95 SER A O 1
ATOM 757 N N . ILE A 1 96 ? -16.535 3.201 17.183 1.00 96.19 96 ILE A N 1
ATOM 758 C CA . ILE A 1 96 ? -16.195 3.824 18.467 1.00 96.19 96 ILE A CA 1
ATOM 759 C C . ILE A 1 96 ? -17.305 4.790 18.892 1.00 96.19 96 ILE A C 1
ATOM 761 O O . ILE A 1 96 ? -17.758 5.606 18.093 1.00 96.19 96 ILE A O 1
ATOM 765 N N . LEU A 1 97 ? -17.673 4.764 20.171 1.00 98.12 97 LEU A N 1
ATOM 766 C CA . LEU A 1 97 ? -18.475 5.789 20.835 1.00 98.12 97 LEU A CA 1
ATOM 767 C C . LEU A 1 97 ? -17.647 6.434 21.951 1.00 98.12 97 LEU A C 1
ATOM 769 O O . LEU A 1 97 ? -17.258 5.752 22.898 1.00 98.12 97 LEU A O 1
ATOM 773 N N . ILE A 1 98 ? -17.385 7.739 21.847 1.00 98.44 98 ILE A N 1
ATOM 774 C CA . ILE A 1 98 ? -16.716 8.506 22.908 1.00 98.44 98 ILE A CA 1
ATOM 775 C C . ILE A 1 98 ? -17.767 9.193 23.772 1.00 98.44 98 ILE A C 1
ATOM 777 O O . ILE A 1 98 ? -18.644 9.885 23.250 1.00 98.44 98 ILE A O 1
ATOM 781 N N . VAL A 1 99 ? -17.644 9.014 25.085 1.00 98.50 99 VAL A N 1
ATOM 782 C CA . VAL A 1 99 ? -18.548 9.546 26.103 1.00 98.50 99 VAL A CA 1
ATOM 783 C C . VAL A 1 99 ? -17.807 10.507 27.034 1.00 98.50 99 VAL A C 1
ATOM 785 O O . VAL A 1 99 ? -16.705 10.198 27.490 1.00 98.50 99 VAL A O 1
ATOM 788 N N . ASP A 1 100 ? -18.426 11.644 27.359 1.00 98.06 100 ASP A N 1
ATOM 789 C CA . ASP A 1 100 ? -18.063 12.470 28.517 1.00 98.06 100 ASP A CA 1
ATOM 790 C C . ASP A 1 100 ? -19.296 12.889 29.328 1.00 98.06 100 ASP A C 1
ATOM 792 O O . ASP A 1 100 ? -20.387 13.050 28.786 1.00 98.06 100 ASP A O 1
ATOM 796 N N . PHE A 1 101 ? -19.110 13.081 30.636 1.00 97.62 101 PHE A N 1
ATOM 797 C CA . PHE A 1 101 ? -20.180 13.413 31.586 1.00 97.62 101 PHE A CA 1
ATOM 798 C C . PHE A 1 101 ? -20.217 14.891 31.984 1.00 97.62 101 PHE A C 1
ATOM 800 O O . PHE A 1 101 ? -20.722 15.238 33.055 1.00 97.62 101 PHE A O 1
ATOM 807 N N . PHE A 1 102 ? -19.724 15.791 31.124 1.00 97.25 102 PHE A N 1
ATOM 808 C CA . PHE A 1 102 ? -19.782 17.230 31.394 1.00 97.25 102 PHE A CA 1
ATOM 809 C C . PHE A 1 102 ? -21.215 17.687 31.699 1.00 97.25 102 PHE A C 1
ATOM 811 O O . PHE A 1 102 ? -21.440 18.421 32.659 1.00 97.25 102 PHE A O 1
ATOM 818 N N . ALA A 1 103 ? -22.191 17.247 30.896 1.00 96.25 103 ALA A N 1
ATOM 819 C CA . ALA A 1 103 ? -23.585 17.658 31.044 1.00 96.25 103 ALA A CA 1
ATOM 820 C C . ALA A 1 103 ? -24.182 17.195 32.381 1.00 96.25 103 ALA A C 1
ATOM 822 O O . ALA A 1 103 ? -24.780 18.001 33.087 1.00 96.25 103 ALA A O 1
ATOM 823 N N . ASP A 1 104 ? -23.964 15.936 32.763 1.00 97.00 104 ASP A N 1
ATOM 824 C CA . ASP A 1 104 ? -24.432 15.353 34.029 1.00 97.00 104 ASP A CA 1
ATOM 825 C C . ASP A 1 104 ? -23.753 15.963 35.266 1.00 97.00 104 ASP A C 1
ATOM 827 O O . ASP A 1 104 ? -24.346 16.041 36.352 1.00 97.00 104 ASP A O 1
ATOM 831 N N . ALA A 1 105 ? -22.507 16.416 35.113 1.00 96.75 105 ALA A N 1
ATOM 832 C CA . ALA A 1 105 ? -21.785 17.141 36.149 1.00 96.75 105 ALA A CA 1
ATOM 833 C C . ALA A 1 105 ? -22.247 18.604 36.258 1.00 96.75 105 ALA A C 1
ATOM 835 O O . ALA A 1 105 ? -22.247 19.165 37.356 1.00 96.75 105 ALA A O 1
ATOM 836 N N . ARG A 1 106 ? -22.632 19.231 35.136 1.00 95.12 106 ARG A N 1
ATOM 837 C CA . ARG A 1 106 ? -22.870 20.679 35.051 1.00 95.12 106 ARG A CA 1
ATOM 838 C C . ARG A 1 106 ? -24.329 21.086 35.205 1.00 95.12 106 ARG A C 1
ATOM 840 O O . ARG A 1 106 ? -24.598 22.136 35.793 1.00 95.12 106 ARG A O 1
ATOM 847 N N . PHE A 1 107 ? -25.243 20.324 34.622 1.00 95.25 107 PHE A N 1
ATOM 848 C CA . PHE A 1 107 ? -26.641 20.707 34.467 1.00 95.25 107 PHE A CA 1
ATOM 849 C C . PHE A 1 107 ? -27.548 19.929 35.414 1.00 95.25 107 PHE A C 1
ATOM 851 O O . PHE A 1 107 ? -27.258 18.811 35.838 1.00 95.25 107 PHE A O 1
ATOM 858 N N . LYS A 1 108 ? -28.682 20.548 35.744 1.00 95.00 108 LYS A N 1
ATOM 859 C CA . LYS A 1 108 ? -29.795 19.861 36.406 1.00 95.00 108 LYS A CA 1
ATOM 860 C C . LYS A 1 108 ? -30.608 19.078 35.371 1.00 95.00 108 LYS A C 1
ATOM 862 O O . LYS A 1 108 ? -30.430 19.245 34.166 1.00 95.00 108 LYS A O 1
ATOM 867 N N . THR A 1 109 ? -31.518 18.241 35.844 1.00 95.06 109 THR A N 1
ATOM 868 C CA . THR A 1 109 ? -32.490 17.520 35.016 1.00 95.06 109 THR A CA 1
ATOM 869 C C . THR A 1 109 ? -33.896 18.009 35.341 1.00 95.06 109 THR A C 1
ATOM 871 O O . THR A 1 109 ? -34.195 18.321 36.492 1.00 95.06 109 THR A O 1
ATOM 874 N N . ILE A 1 110 ? -34.741 18.101 34.317 1.00 95.44 110 ILE A N 1
ATOM 875 C CA . ILE A 1 110 ? -36.159 18.445 34.411 1.00 95.44 110 ILE A CA 1
ATOM 876 C C . ILE A 1 110 ? -36.962 17.172 34.186 1.00 95.44 110 ILE A C 1
ATOM 878 O O . ILE A 1 110 ? -36.785 16.518 33.157 1.00 95.44 110 ILE A O 1
ATOM 882 N N . LYS A 1 111 ? -37.841 16.825 35.126 1.00 95.00 111 LYS A N 1
ATOM 883 C CA . LYS A 1 111 ? -38.805 15.735 34.954 1.00 95.00 111 LYS A CA 1
ATOM 884 C C . LYS A 1 111 ? -40.073 16.265 34.296 1.00 95.00 111 LYS A C 1
ATOM 886 O O . LYS A 1 111 ? -40.738 17.127 34.866 1.00 95.00 111 LYS A O 1
ATOM 891 N N . ILE A 1 112 ? -40.422 15.717 33.136 1.00 92.56 112 ILE A N 1
ATOM 892 C CA . ILE A 1 112 ? -41.625 16.069 32.376 1.00 92.56 112 ILE A CA 1
ATOM 893 C C . ILE A 1 112 ? -42.450 14.794 32.207 1.00 92.56 112 ILE A C 1
ATOM 895 O O . ILE A 1 112 ? -42.115 13.941 31.385 1.00 92.56 112 ILE A O 1
ATOM 899 N N . LYS A 1 113 ? -43.527 14.654 32.993 1.00 88.75 113 LYS A N 1
ATOM 900 C CA . LYS A 1 113 ? -44.302 13.402 33.100 1.00 88.75 113 LYS A CA 1
ATOM 901 C C . LYS A 1 113 ? -43.363 12.215 33.412 1.00 88.75 113 LYS A C 1
ATOM 903 O O . LYS A 1 113 ? -42.710 12.225 34.457 1.00 88.75 113 LYS A O 1
ATOM 908 N N . ASP A 1 114 ? -43.261 11.256 32.492 1.00 89.19 114 ASP A N 1
ATOM 909 C CA . ASP A 1 114 ? -42.422 10.052 32.586 1.00 89.19 114 ASP A CA 1
ATOM 910 C C . ASP A 1 114 ? -41.106 10.165 31.788 1.00 89.19 114 ASP A C 1
ATOM 912 O O . ASP A 1 114 ? -40.434 9.166 31.534 1.00 89.19 114 ASP A O 1
ATOM 916 N N . SER A 1 115 ? -40.733 11.375 31.363 1.00 95.25 115 SER A N 1
ATOM 917 C CA . SER A 1 115 ? -39.511 11.656 30.605 1.00 95.25 115 SER A CA 1
ATOM 918 C C . SER A 1 115 ? -38.620 12.691 31.304 1.00 95.25 115 SER A C 1
ATOM 920 O O . SER A 1 115 ? -39.015 13.336 32.283 1.00 95.25 115 SER A O 1
ATOM 922 N N . PHE A 1 116 ? -37.393 12.841 30.806 1.00 96.62 116 PHE A N 1
ATOM 923 C CA . PHE A 1 116 ? -36.373 13.722 31.348 1.00 96.62 116 PHE A CA 1
ATOM 924 C C . PHE A 1 116 ? -35.756 14.609 30.261 1.00 96.62 116 PHE A C 1
ATOM 926 O O . PHE A 1 116 ? -35.550 14.198 29.115 1.00 96.62 116 PHE A O 1
ATOM 933 N N . LEU A 1 117 ? -35.434 15.841 30.652 1.00 96.94 117 LEU A N 1
ATOM 934 C CA . LEU A 1 117 ? -34.782 16.845 29.815 1.00 96.94 117 LEU A CA 1
ATOM 935 C C . LEU A 1 117 ? -33.606 17.476 30.560 1.00 96.94 117 LEU A C 1
ATOM 937 O O . LEU A 1 117 ? -33.700 17.780 31.750 1.00 96.94 117 LEU A O 1
ATOM 941 N N . THR A 1 118 ? -32.503 17.731 29.865 1.00 96.75 118 THR A N 1
ATOM 942 C CA . THR A 1 118 ? -31.372 18.468 30.434 1.00 96.75 118 THR A CA 1
ATOM 943 C C . THR A 1 118 ? -31.761 19.926 30.653 1.00 96.75 118 THR A C 1
ATOM 945 O O . THR A 1 118 ? -32.131 20.623 29.709 1.00 96.75 118 THR A O 1
ATOM 948 N N . ALA A 1 119 ? -31.617 20.437 31.878 1.00 95.00 119 ALA A N 1
ATOM 949 C CA . ALA A 1 119 ? -31.829 21.849 32.201 1.00 95.00 119 ALA A CA 1
ATOM 950 C C . ALA A 1 119 ? -30.633 22.705 31.738 1.00 95.00 119 ALA A C 1
ATOM 952 O O . ALA A 1 119 ? -29.950 23.322 32.550 1.00 95.00 119 ALA A O 1
ATOM 953 N N . ASN A 1 120 ? -30.337 22.694 30.436 1.00 94.00 120 ASN A N 1
ATOM 954 C CA . ASN A 1 120 ? -29.191 23.391 29.858 1.00 94.00 120 ASN A CA 1
ATOM 955 C C . ASN A 1 120 ? -29.459 24.904 29.792 1.00 94.00 120 ASN A C 1
ATOM 957 O O . ASN A 1 120 ? -30.124 25.389 28.869 1.00 94.00 120 ASN A O 1
ATOM 961 N N . GLU A 1 121 ? -28.920 25.670 30.745 1.00 91.31 121 GLU A N 1
ATOM 962 C CA . GLU A 1 121 ? -29.169 27.112 30.821 1.00 91.31 121 GLU A CA 1
ATOM 963 C C . GLU A 1 121 ? -28.530 27.940 29.697 1.00 91.31 121 GLU A C 1
ATOM 965 O O . GLU A 1 121 ? -28.786 29.140 29.603 1.00 91.31 121 GLU A O 1
ATOM 970 N N . TRP A 1 122 ? -27.697 27.335 28.847 1.00 89.56 122 TRP A N 1
ATOM 971 C CA . TRP A 1 122 ? -27.103 28.017 27.696 1.00 89.56 122 TRP A CA 1
ATOM 972 C C . TRP A 1 122 ? -27.994 27.959 26.459 1.00 89.56 122 TRP A C 1
ATOM 974 O O . TRP A 1 122 ? -27.885 28.835 25.597 1.00 89.56 122 TRP A O 1
ATOM 984 N N . LYS A 1 123 ? -28.865 26.946 26.381 1.00 89.12 123 LYS A N 1
ATOM 985 C CA . LYS A 1 123 ? -29.695 26.647 25.211 1.00 89.12 123 LYS A CA 1
ATOM 986 C C . LYS A 1 123 ? -31.172 26.640 25.582 1.00 89.12 123 LYS A C 1
ATOM 988 O O . LYS A 1 123 ? -31.847 27.651 25.416 1.00 89.12 123 LYS A O 1
ATOM 993 N N . VAL A 1 124 ? -31.666 25.525 26.126 1.00 90.06 124 VAL A N 1
ATOM 994 C CA . VAL A 1 124 ? -33.106 25.283 26.284 1.00 90.06 124 VAL A CA 1
ATOM 995 C C . VAL A 1 124 ? -33.791 26.331 27.161 1.00 90.06 124 VAL A C 1
ATOM 997 O O . VAL A 1 124 ? -34.915 26.710 26.856 1.00 90.06 124 VAL A O 1
ATOM 1000 N N . SER A 1 125 ? -33.098 26.896 28.157 1.00 88.12 125 SER A N 1
ATOM 1001 C CA . SER A 1 125 ? -33.638 27.943 29.043 1.00 88.12 125 SER A CA 1
ATOM 1002 C C . SER A 1 125 ? -34.129 29.205 28.336 1.00 88.12 125 SER A C 1
ATOM 1004 O O . SER A 1 125 ? -34.942 29.946 28.888 1.00 88.12 125 SER A O 1
ATOM 1006 N N . LYS A 1 126 ? -33.629 29.465 27.125 1.00 91.62 126 LYS A N 1
ATOM 1007 C CA . LYS A 1 126 ? -34.010 30.627 26.321 1.00 91.62 126 LYS A CA 1
ATOM 1008 C C . LYS A 1 126 ? -35.341 30.417 25.600 1.00 91.62 126 LYS A C 1
ATOM 1010 O O . LYS A 1 126 ? -35.950 31.406 25.207 1.00 91.62 126 LYS A O 1
ATOM 1015 N N . SER A 1 127 ? -35.774 29.165 25.426 1.00 93.88 127 SER A N 1
ATOM 1016 C CA . SER A 1 127 ? -36.996 28.823 24.695 1.00 93.88 127 SER A CA 1
ATOM 1017 C C . SER A 1 127 ? -38.269 29.118 25.489 1.00 93.88 127 SER A C 1
ATOM 1019 O O . SER A 1 127 ? -38.287 29.031 26.720 1.00 93.88 127 SER A O 1
ATOM 1021 N N . ASP A 1 128 ? -39.359 29.411 24.786 1.00 93.25 128 ASP A N 1
ATOM 1022 C CA . ASP A 1 128 ? -40.685 29.531 25.398 1.00 93.25 128 ASP A CA 1
ATOM 1023 C C . ASP A 1 128 ? -41.176 28.192 25.967 1.00 93.25 128 ASP A C 1
ATOM 1025 O O . ASP A 1 128 ? -41.787 28.168 27.034 1.00 93.25 128 ASP A O 1
ATOM 1029 N N . PHE A 1 129 ? -40.790 27.078 25.338 1.00 93.38 129 PHE A N 1
ATOM 1030 C CA . PHE A 1 129 ? -41.008 25.716 25.821 1.00 93.38 129 PHE A CA 1
ATOM 1031 C C . PHE A 1 129 ? -40.500 25.552 27.253 1.00 93.38 129 PHE A C 1
ATOM 1033 O O . PHE A 1 129 ? -41.216 25.064 28.120 1.00 93.38 129 PHE A O 1
ATOM 1040 N N . PHE A 1 130 ? -39.282 26.020 27.531 1.00 91.19 130 PHE A N 1
ATOM 1041 C CA . PHE A 1 130 ? -38.701 25.923 28.865 1.00 91.19 130 PHE A CA 1
ATOM 1042 C C . PHE A 1 130 ? -39.470 26.733 29.912 1.00 91.19 130 PHE A C 1
ATOM 1044 O O . PHE A 1 130 ? -39.677 26.261 31.029 1.00 91.19 130 PHE A O 1
ATOM 1051 N N . LYS A 1 131 ? -39.917 27.945 29.562 1.00 88.12 131 LYS A N 1
ATOM 1052 C CA . LYS A 1 131 ? -40.717 28.786 30.468 1.00 88.12 131 LYS A CA 1
ATOM 1053 C C . LYS A 1 131 ? -42.039 28.112 30.822 1.00 88.12 131 LYS A C 1
ATOM 1055 O O . LYS A 1 131 ? -42.463 28.181 31.970 1.00 88.12 131 LYS A O 1
ATOM 1060 N N . GLU A 1 132 ? -42.658 27.452 29.847 1.00 88.69 132 GLU A N 1
ATOM 1061 C CA . GLU A 1 132 ? -43.907 26.718 30.021 1.00 88.69 132 GLU A CA 1
ATOM 1062 C C . GLU A 1 132 ? -43.718 25.497 30.930 1.00 88.69 132 GLU A C 1
ATOM 1064 O O . GLU A 1 132 ? -44.383 25.399 31.963 1.00 88.69 132 GLU A O 1
ATOM 1069 N N . ILE A 1 133 ? -42.760 24.613 30.621 1.00 89.50 133 ILE A N 1
ATOM 1070 C CA . ILE A 1 133 ? -42.559 23.370 31.387 1.00 89.50 133 ILE A CA 1
ATOM 1071 C C . ILE A 1 133 ? -42.156 23.624 32.840 1.00 89.50 133 ILE A C 1
ATOM 1073 O O . ILE A 1 133 ? -42.532 22.847 33.717 1.00 89.50 133 ILE A O 1
ATOM 1077 N N . LEU A 1 134 ? -41.433 24.712 33.129 1.00 87.38 134 LEU A N 1
ATOM 1078 C CA . LEU A 1 134 ? -41.026 25.041 34.498 1.00 87.38 134 LEU A CA 1
ATOM 1079 C C . LEU A 1 134 ? -42.208 25.315 35.433 1.00 87.38 134 LEU A C 1
ATOM 1081 O O . LEU A 1 134 ? -42.044 25.219 36.646 1.00 87.38 134 LEU A O 1
ATOM 1085 N N . THR A 1 135 ? -43.393 25.629 34.904 1.00 84.94 135 THR A N 1
ATOM 1086 C CA . THR A 1 135 ? -44.584 25.864 35.734 1.00 84.94 135 THR A CA 1
ATOM 1087 C C . THR A 1 135 ? -45.151 24.585 36.356 1.00 84.94 135 THR A C 1
ATOM 1089 O O . THR A 1 135 ? -45.879 24.668 37.344 1.00 84.94 135 THR A O 1
ATOM 1092 N N . PHE A 1 136 ? -44.803 23.409 35.822 1.00 83.88 136 PHE A N 1
ATOM 1093 C CA . PHE A 1 136 ? -45.352 22.116 36.253 1.00 83.88 136 PHE A CA 1
ATOM 1094 C C . PHE A 1 136 ? -44.317 20.983 36.365 1.00 83.88 136 PHE A C 1
ATOM 1096 O O . PHE A 1 136 ? -44.695 19.840 36.621 1.00 83.88 136 PHE A O 1
ATOM 1103 N N . SER A 1 137 ? -43.028 21.269 36.171 1.00 88.94 137 SER A N 1
ATOM 1104 C CA . SER A 1 137 ? -41.959 20.262 36.168 1.00 88.94 137 SER A CA 1
ATOM 1105 C C . SER A 1 137 ? -41.038 20.384 37.379 1.00 88.94 137 SER A C 1
ATOM 1107 O O . SER A 1 137 ? -40.750 21.478 37.862 1.00 88.94 137 SER A O 1
ATOM 1109 N N . GLU A 1 138 ? -40.511 19.252 37.837 1.00 90.31 138 GLU A N 1
ATOM 1110 C CA . GLU A 1 138 ? -39.503 19.211 38.897 1.00 90.31 138 GLU A CA 1
ATOM 1111 C C . GLU A 1 138 ? -38.099 19.370 38.300 1.00 90.31 138 GLU A C 1
ATOM 1113 O O . GLU A 1 138 ? -37.731 18.647 37.372 1.00 90.31 138 GLU A O 1
ATOM 1118 N N . VAL A 1 139 ? -37.296 20.288 38.851 1.00 92.88 139 VAL A N 1
ATOM 1119 C CA . VAL A 1 139 ? -35.888 20.473 38.471 1.00 92.88 139 VAL A CA 1
ATOM 1120 C C . VAL A 1 139 ? -34.986 20.003 39.603 1.00 92.88 139 VAL A C 1
ATOM 1122 O O . VAL A 1 139 ? -34.949 20.608 40.674 1.00 92.88 139 VAL A O 1
ATOM 1125 N N . PHE A 1 140 ? -34.201 18.963 39.352 1.00 94.94 140 PHE A N 1
ATOM 1126 C CA . PHE A 1 140 ? -33.401 18.299 40.377 1.00 94.94 140 PHE A CA 1
ATOM 1127 C C . PHE A 1 140 ? -32.026 17.888 39.845 1.00 94.94 140 PHE A C 1
ATOM 1129 O O . PHE A 1 140 ? -31.730 17.959 38.651 1.00 94.94 140 PHE A O 1
ATOM 1136 N N . ILE A 1 141 ? -31.151 17.491 40.761 1.00 93.81 141 ILE A N 1
ATOM 1137 C CA . ILE A 1 141 ? -29.871 16.867 40.437 1.00 93.81 141 ILE A CA 1
ATOM 1138 C C . ILE A 1 141 ? -30.061 15.361 40.641 1.00 93.81 141 ILE A C 1
ATOM 1140 O O . ILE A 1 141 ? -30.374 14.974 41.768 1.00 93.81 141 ILE A O 1
ATOM 1144 N N . PRO A 1 142 ? -29.877 14.517 39.608 1.00 93.12 142 PRO A N 1
ATOM 1145 C CA . PRO A 1 142 ? -30.049 13.078 39.755 1.00 93.12 142 PRO A CA 1
ATOM 1146 C C . PRO A 1 142 ? -29.153 12.501 40.850 1.00 93.12 142 PRO A C 1
ATOM 1148 O O . PRO A 1 142 ? -27.970 12.866 40.954 1.00 93.12 142 PRO A O 1
ATOM 1151 N N . ASN A 1 143 ? -29.732 11.609 41.654 1.00 94.12 143 ASN A N 1
ATOM 1152 C CA . ASN A 1 143 ? -29.005 10.825 42.647 1.00 94.12 143 ASN A CA 1
ATOM 1153 C C . ASN A 1 143 ? -28.296 9.624 41.988 1.00 94.12 143 ASN A C 1
ATOM 1155 O O . ASN A 1 143 ? -28.476 9.343 40.802 1.00 94.12 143 ASN A O 1
ATOM 1159 N N . ASP A 1 144 ? -27.475 8.909 42.758 1.00 94.19 144 ASP A N 1
ATOM 1160 C CA . ASP A 1 144 ? -26.673 7.802 42.227 1.00 94.19 144 ASP A CA 1
ATOM 1161 C C . ASP A 1 144 ? -27.526 6.649 41.682 1.00 94.19 144 ASP A C 1
ATOM 1163 O O . ASP A 1 144 ? -27.117 6.003 40.723 1.00 94.19 144 ASP A O 1
ATOM 1167 N N . GLU A 1 145 ? -28.693 6.374 42.268 1.00 95.38 145 GLU A N 1
ATOM 1168 C CA . GLU A 1 145 ? -29.576 5.289 41.822 1.00 95.38 145 GLU A CA 1
ATOM 1169 C C . GLU A 1 145 ? -30.189 5.602 40.456 1.00 95.38 145 GLU A C 1
ATOM 1171 O O . GLU A 1 145 ? -30.115 4.776 39.550 1.00 95.38 145 GLU A O 1
ATOM 1176 N N . GLN A 1 146 ? -30.683 6.826 40.267 1.00 95.12 146 GLN A N 1
ATOM 1177 C CA . GLN A 1 146 ? -31.229 7.299 38.989 1.00 95.12 146 GLN A CA 1
ATOM 1178 C C . GLN A 1 146 ? -30.172 7.297 37.874 1.00 95.12 146 GLN A C 1
ATOM 1180 O O . GLN A 1 146 ? -30.446 6.930 36.727 1.00 95.12 146 GLN A O 1
ATOM 1185 N N . LEU A 1 147 ? -28.937 7.683 38.211 1.00 96.19 147 LEU A N 1
ATOM 1186 C CA . LEU A 1 147 ? -27.805 7.636 37.284 1.00 96.19 147 LEU A CA 1
ATOM 1187 C C . LEU A 1 147 ? -27.440 6.193 36.927 1.00 96.19 147 LEU A C 1
ATOM 1189 O O . LEU A 1 147 ? -27.280 5.883 35.748 1.00 96.19 147 LEU A O 1
ATOM 1193 N N . LYS A 1 148 ? -27.367 5.298 37.921 1.00 97.44 148 LYS A N 1
ATOM 1194 C CA . LYS A 1 148 ? -27.127 3.863 37.707 1.00 97.44 148 LYS A CA 1
ATOM 1195 C C . LYS A 1 148 ? -28.201 3.243 36.820 1.00 97.44 148 LYS A C 1
ATOM 1197 O O . LYS A 1 148 ? -27.865 2.469 35.930 1.00 97.44 148 LYS A O 1
ATOM 1202 N N . GLU A 1 149 ? -29.472 3.566 37.035 1.00 97.31 149 GLU A N 1
ATOM 1203 C CA . GLU A 1 149 ? -30.578 3.077 36.207 1.00 97.31 149 GLU A CA 1
ATOM 1204 C C . GLU A 1 149 ? -30.409 3.518 34.746 1.00 97.31 149 GLU A C 1
ATOM 1206 O O . GLU A 1 149 ? -30.418 2.685 33.839 1.00 97.31 149 GLU A O 1
ATOM 1211 N N . SER A 1 150 ? -30.119 4.802 34.526 1.00 97.69 150 SER A N 1
ATOM 1212 C CA . SER A 1 150 ? -29.885 5.357 33.186 1.00 97.69 150 SER A CA 1
ATOM 1213 C C . SER A 1 150 ? -28.656 4.737 32.503 1.00 97.69 150 SER A C 1
ATOM 1215 O O . SER A 1 150 ? -28.704 4.386 31.326 1.00 97.69 150 SER A O 1
ATOM 1217 N N . MET A 1 151 ? -27.558 4.531 33.236 1.00 98.38 151 MET A N 1
ATOM 1218 C CA . MET A 1 151 ? -26.345 3.874 32.728 1.00 98.38 151 MET A CA 1
ATOM 1219 C C . MET A 1 151 ? -26.574 2.389 32.407 1.00 98.38 151 MET A C 1
ATOM 1221 O O . MET A 1 151 ? -26.043 1.886 31.417 1.00 98.38 151 MET A O 1
ATOM 1225 N N . ASN A 1 152 ? -27.391 1.681 33.193 1.00 98.38 152 ASN A N 1
ATOM 1226 C CA . ASN A 1 152 ? -27.784 0.299 32.903 1.00 98.38 152 ASN A CA 1
ATOM 1227 C C . ASN A 1 152 ? -28.692 0.209 31.671 1.00 98.38 152 ASN A C 1
ATOM 1229 O O . ASN A 1 152 ? -28.526 -0.701 30.852 1.00 98.38 152 ASN A O 1
ATOM 1233 N N . ALA A 1 153 ? -29.618 1.157 31.506 1.00 98.12 153 ALA A N 1
ATOM 1234 C CA . ALA A 1 153 ? -30.433 1.266 30.300 1.00 98.12 153 ALA A CA 1
ATOM 1235 C C . ALA A 1 153 ? -29.548 1.514 29.069 1.00 98.12 153 ALA A C 1
ATOM 1237 O O . ALA A 1 153 ? -29.696 0.829 28.056 1.00 98.12 153 ALA A O 1
ATOM 1238 N N . PHE A 1 154 ? -28.570 2.418 29.181 1.00 98.56 154 PHE A N 1
ATOM 1239 C CA . PHE A 1 154 ? -27.581 2.674 28.135 1.00 98.56 154 PHE A CA 1
ATOM 1240 C C . PHE A 1 154 ? -26.755 1.422 27.801 1.00 98.56 154 PHE A C 1
ATOM 1242 O O . PHE A 1 154 ? -26.649 1.047 26.636 1.00 98.56 154 PHE A O 1
ATOM 1249 N N . LEU A 1 155 ? -26.229 0.707 28.801 1.00 98.31 155 LEU A N 1
ATOM 1250 C CA . LEU A 1 155 ? -25.493 -0.542 28.580 1.00 98.31 155 LEU A CA 1
ATOM 1251 C C . LEU A 1 155 ? -26.355 -1.600 27.882 1.00 98.31 155 LEU A C 1
ATOM 1253 O O . LEU A 1 155 ? -25.878 -2.306 26.993 1.00 98.31 155 LEU A O 1
ATOM 1257 N N . SER A 1 156 ? -27.621 -1.713 28.282 1.00 98.38 156 SER A N 1
ATOM 1258 C CA . SER A 1 156 ? -28.578 -2.645 27.680 1.00 98.38 156 SER A CA 1
ATOM 1259 C C . SER A 1 156 ? -28.855 -2.289 26.221 1.00 98.38 156 SER A C 1
ATOM 1261 O O . SER A 1 156 ? -28.866 -3.176 25.369 1.00 98.38 156 SER A O 1
ATOM 1263 N N . PHE A 1 157 ? -29.004 -0.997 25.916 1.00 98.50 157 PHE A N 1
ATOM 1264 C CA . PHE A 1 157 ? -29.116 -0.489 24.551 1.00 98.50 157 PHE A CA 1
ATOM 1265 C C . PHE A 1 157 ? -27.877 -0.845 23.716 1.00 98.50 157 PHE A C 1
ATOM 1267 O O . PHE A 1 157 ? -28.016 -1.462 22.660 1.00 98.50 157 PHE A O 1
ATOM 1274 N N . MET A 1 158 ? -26.674 -0.545 24.219 1.00 98.31 158 MET A N 1
ATOM 1275 C CA . MET A 1 158 ? -25.417 -0.829 23.518 1.00 98.31 158 MET A CA 1
ATOM 1276 C C . MET A 1 158 ? -25.243 -2.326 23.253 1.00 98.31 158 MET A C 1
ATOM 1278 O O . MET A 1 158 ? -24.949 -2.720 22.132 1.00 98.31 158 MET A O 1
ATOM 1282 N N . LYS A 1 159 ? -25.501 -3.189 24.243 1.00 97.06 159 LYS A N 1
ATOM 1283 C CA . LYS A 1 159 ? -25.416 -4.649 24.063 1.00 97.06 159 LYS A CA 1
ATOM 1284 C C . LYS A 1 159 ? -26.431 -5.187 23.059 1.00 97.06 159 LYS A C 1
ATOM 1286 O O . LYS A 1 159 ? -26.128 -6.143 22.353 1.00 97.06 159 LYS A O 1
ATOM 1291 N N . LYS A 1 160 ? -27.634 -4.610 23.027 1.00 97.88 160 LYS A N 1
ATOM 1292 C CA . LYS A 1 160 ? -28.719 -5.071 22.157 1.00 97.88 160 LYS A CA 1
ATOM 1293 C C . LYS A 1 160 ? -28.497 -4.672 20.702 1.00 97.88 160 LYS A C 1
ATOM 1295 O O . LYS A 1 160 ? -28.707 -5.501 19.824 1.00 97.88 160 LYS A O 1
ATOM 1300 N N . TYR A 1 161 ? -28.126 -3.419 20.456 1.00 97.88 161 TYR A N 1
ATOM 1301 C CA . TYR A 1 161 ? -28.108 -2.861 19.104 1.00 97.88 161 TYR A CA 1
ATOM 1302 C C . TYR A 1 161 ? -26.704 -2.642 18.543 1.00 97.88 161 TYR A C 1
ATOM 1304 O O . TYR A 1 161 ? -26.539 -2.641 17.332 1.00 97.88 161 TYR A O 1
ATOM 1312 N N . LEU A 1 162 ? -25.693 -2.466 19.396 1.00 97.31 162 LEU A N 1
ATOM 1313 C CA . LEU A 1 162 ? -24.339 -2.062 19.002 1.00 97.31 162 LEU A CA 1
ATOM 1314 C C . LEU A 1 162 ? -23.254 -2.904 19.701 1.00 97.31 162 LEU A C 1
ATOM 1316 O O . LEU A 1 162 ? -22.322 -2.350 20.291 1.00 97.31 162 LEU A O 1
ATOM 1320 N N . PRO A 1 163 ? -23.335 -4.250 19.659 1.00 95.06 163 PRO A N 1
ATOM 1321 C CA . PRO A 1 163 ? -22.456 -5.120 20.444 1.00 95.06 163 PRO A CA 1
ATOM 1322 C C . PRO A 1 163 ? -20.974 -5.034 20.048 1.00 95.06 163 PRO A C 1
ATOM 1324 O O . PRO A 1 163 ? -20.119 -5.465 20.816 1.00 95.06 163 PRO A O 1
ATOM 1327 N N . GLN A 1 164 ? -20.668 -4.498 18.862 1.00 90.25 164 GLN A N 1
ATOM 1328 C CA . GLN A 1 164 ? -19.304 -4.362 18.337 1.00 90.25 164 GLN A CA 1
ATOM 1329 C C . GLN A 1 164 ? -18.707 -2.960 18.534 1.00 90.25 164 GLN A C 1
ATOM 1331 O O . GLN A 1 164 ? -17.528 -2.747 18.250 1.00 90.25 164 GLN A O 1
ATOM 1336 N N . THR A 1 165 ? -19.492 -1.992 19.013 1.00 95.31 165 THR A N 1
ATOM 1337 C CA . THR A 1 165 ? -19.019 -0.621 19.227 1.00 95.31 165 THR A CA 1
ATOM 1338 C C . THR A 1 165 ? -18.161 -0.548 20.486 1.00 95.31 165 THR A C 1
ATOM 1340 O O . THR A 1 165 ? -18.620 -0.847 21.590 1.00 95.31 165 THR A O 1
ATOM 1343 N N . LYS A 1 166 ? -16.913 -0.088 20.347 1.00 95.19 166 LYS A N 1
ATOM 1344 C CA . LYS A 1 166 ? -16.040 0.193 21.496 1.00 95.19 166 LYS A CA 1
ATOM 1345 C C . LYS A 1 166 ? -16.492 1.475 22.189 1.00 95.19 166 LYS A C 1
ATOM 1347 O O . LYS A 1 166 ? -16.634 2.509 21.540 1.00 95.19 166 LYS A O 1
ATOM 1352 N N . ILE A 1 167 ? -16.661 1.427 23.506 1.00 98.06 167 ILE A N 1
ATOM 1353 C CA . ILE A 1 167 ? -17.020 2.600 24.310 1.00 98.06 167 ILE A CA 1
ATOM 1354 C C . ILE A 1 167 ? -15.748 3.165 24.939 1.00 98.06 167 ILE A C 1
ATOM 1356 O O . ILE A 1 167 ? -15.009 2.438 25.604 1.00 98.06 167 ILE A O 1
ATOM 1360 N N . ILE A 1 168 ? -15.503 4.456 24.731 1.00 97.94 168 ILE A N 1
ATOM 1361 C CA . ILE A 1 168 ? -14.362 5.188 25.283 1.00 97.94 168 ILE A CA 1
ATOM 1362 C C . ILE A 1 168 ? -14.879 6.287 26.206 1.00 97.94 168 ILE A C 1
ATOM 1364 O O . ILE A 1 168 ? -15.745 7.066 25.817 1.00 97.94 168 ILE A O 1
ATOM 1368 N N . LEU A 1 169 ? -14.328 6.372 27.413 1.00 98.31 169 LEU A N 1
ATOM 1369 C CA . LEU A 1 169 ? -14.611 7.438 28.368 1.00 98.31 169 LEU A CA 1
ATOM 1370 C C . LEU A 1 169 ? -13.509 8.502 28.307 1.00 98.31 169 LEU A C 1
ATOM 1372 O O . LEU A 1 169 ? -12.341 8.202 28.561 1.00 98.31 169 LEU A O 1
ATOM 1376 N N . ASN A 1 170 ? -13.890 9.745 28.011 1.00 97.75 170 ASN A N 1
ATOM 1377 C CA . ASN A 1 170 ? -13.011 10.908 28.090 1.00 97.75 170 ASN A CA 1
ATOM 1378 C C . ASN A 1 170 ? -13.020 11.485 29.514 1.00 97.75 170 ASN A C 1
ATOM 1380 O O . ASN A 1 170 ? -13.978 12.149 29.919 1.00 97.75 170 ASN A O 1
ATOM 1384 N N . LYS A 1 171 ? -11.942 11.254 30.273 1.00 95.62 171 LYS A N 1
ATOM 1385 C CA . LYS A 1 171 ? -11.814 11.647 31.690 1.00 95.62 171 LYS A CA 1
ATOM 1386 C C . LYS A 1 171 ? -11.386 13.106 31.871 1.00 95.62 171 LYS A C 1
ATOM 1388 O O . LYS A 1 171 ? -10.484 13.427 32.639 1.00 95.62 171 LYS A O 1
ATOM 1393 N N . ALA A 1 172 ? -12.053 14.012 31.171 1.00 95.50 172 ALA A N 1
ATOM 1394 C CA . ALA A 1 172 ? -11.785 15.439 31.265 1.00 95.50 172 ALA A CA 1
ATOM 1395 C C . ALA A 1 172 ? -12.221 16.050 32.605 1.00 95.50 172 ALA A C 1
ATOM 1397 O O . ALA A 1 172 ? -13.125 15.548 33.273 1.00 95.50 172 ALA A O 1
ATOM 1398 N N . ARG A 1 173 ? -11.605 17.170 33.000 1.00 96.00 173 ARG A N 1
ATOM 1399 C CA . ARG A 1 173 ? -11.939 17.896 34.239 1.00 96.00 173 ARG A CA 1
ATOM 1400 C C . ARG A 1 173 ? -11.915 19.405 34.050 1.00 96.00 173 ARG A C 1
ATOM 1402 O O . ARG A 1 173 ? -11.231 19.928 33.176 1.00 96.00 173 ARG A O 1
ATOM 1409 N N . GLY A 1 174 ? -12.639 20.108 34.910 1.00 95.56 174 GLY A N 1
ATOM 1410 C CA . GLY A 1 174 ? -12.523 21.547 35.067 1.00 95.56 174 GLY A CA 1
ATOM 1411 C C . GLY A 1 174 ? -11.110 21.948 35.498 1.00 95.56 174 GLY A C 1
ATOM 1412 O O . GLY A 1 174 ? -10.593 21.426 36.486 1.00 95.56 174 GLY A O 1
ATOM 1413 N N . ILE A 1 175 ? -10.497 22.876 34.774 1.00 94.81 175 ILE A N 1
ATOM 1414 C CA . ILE A 1 175 ? -9.200 23.480 35.112 1.00 94.81 175 ILE A CA 1
ATOM 1415 C C . ILE A 1 175 ? -9.368 24.644 36.089 1.00 94.81 175 ILE A C 1
ATOM 1417 O O . ILE A 1 175 ? -10.399 25.319 36.118 1.00 94.81 175 ILE A O 1
ATOM 1421 N N . TYR A 1 176 ? -8.327 24.895 36.881 1.00 93.94 176 TYR A N 1
ATOM 1422 C CA . TYR A 1 176 ? -8.334 25.948 37.898 1.00 93.94 176 TYR A CA 1
ATOM 1423 C C . TYR A 1 176 ? -7.810 27.285 37.392 1.00 93.94 176 TYR A C 1
ATOM 1425 O O . TYR A 1 176 ? -8.189 28.307 37.959 1.00 93.94 176 TYR A O 1
ATOM 1433 N N . SER A 1 177 ? -6.973 27.296 36.354 1.00 93.69 177 SER A N 1
ATOM 1434 C CA . SER A 1 177 ? -6.334 28.515 35.867 1.00 93.69 177 SER A CA 1
ATOM 1435 C C . SER A 1 177 ? -6.194 28.579 34.348 1.00 93.69 177 SER A C 1
ATOM 1437 O O . SER A 1 177 ? -6.271 27.574 33.635 1.00 93.69 177 SER A O 1
ATOM 1439 N N . TYR A 1 178 ? -5.998 29.796 33.850 1.00 93.50 178 TYR A N 1
ATOM 1440 C CA . TYR A 1 178 ? -5.646 30.102 32.468 1.00 93.50 178 TYR A CA 1
ATOM 1441 C C . TYR A 1 178 ? -4.651 31.262 32.431 1.00 93.50 178 TYR A C 1
ATOM 1443 O O . TYR A 1 178 ? -4.554 32.042 33.378 1.00 93.50 178 TYR A O 1
ATOM 1451 N N . THR A 1 179 ? -3.916 31.384 31.331 1.00 89.69 179 THR A N 1
ATOM 1452 C CA . THR A 1 179 ? -3.021 32.524 31.102 1.00 89.69 179 THR A CA 1
ATOM 1453 C C . THR A 1 179 ? -3.756 33.577 30.282 1.00 89.69 179 THR A C 1
ATOM 1455 O O . THR A 1 179 ? -4.306 33.263 29.224 1.00 89.69 179 THR A O 1
ATOM 1458 N N . ASN A 1 180 ? -3.807 34.811 30.783 1.00 89.69 180 ASN A N 1
ATOM 1459 C CA . ASN A 1 180 ? -4.472 35.921 30.111 1.00 89.69 180 ASN A CA 1
ATOM 1460 C C . ASN A 1 180 ? -3.586 36.555 29.012 1.00 89.69 180 ASN A C 1
ATOM 1462 O O . ASN A 1 180 ? -2.468 36.108 28.763 1.00 89.69 180 ASN A O 1
ATOM 1466 N N . LEU A 1 181 ? -4.086 37.599 28.335 1.00 87.62 181 LEU A N 1
ATOM 1467 C CA . LEU A 1 181 ? -3.364 38.267 27.237 1.00 87.62 181 LEU A CA 1
ATOM 1468 C C . LEU A 1 181 ? -2.101 39.015 27.701 1.00 87.62 181 LEU A C 1
ATOM 1470 O O . LEU A 1 181 ? -1.259 39.345 26.874 1.00 87.62 181 LEU A O 1
ATOM 1474 N N . GLU A 1 182 ? -1.969 39.282 29.003 1.00 88.44 182 GLU A N 1
ATOM 1475 C CA . GLU A 1 182 ? -0.793 39.905 29.626 1.00 88.44 182 GLU A CA 1
ATOM 1476 C C . GLU A 1 182 ? 0.191 38.864 30.189 1.00 88.44 182 GLU A C 1
ATOM 1478 O O . GLU A 1 182 ? 1.034 39.202 31.018 1.00 88.44 182 GLU A O 1
ATOM 1483 N N . GLU A 1 183 ? 0.046 37.593 29.802 1.00 84.69 183 GLU A N 1
ATOM 1484 C CA . GLU A 1 183 ? 0.833 36.459 30.307 1.00 84.69 183 GLU A CA 1
ATOM 1485 C C . GLU A 1 183 ? 0.705 36.218 31.825 1.00 84.69 183 GLU A C 1
ATOM 1487 O O . GLU A 1 183 ? 1.496 35.486 32.423 1.00 84.69 183 GLU A O 1
ATOM 1492 N N . LYS A 1 184 ? -0.327 36.777 32.470 1.00 88.69 184 LYS A N 1
ATOM 1493 C CA . LYS A 1 184 ? -0.621 36.549 33.891 1.00 88.69 184 LYS A CA 1
ATOM 1494 C C . LYS A 1 184 ? -1.571 35.376 34.066 1.00 88.69 184 LYS A C 1
ATOM 1496 O O . LYS A 1 184 ? -2.500 35.178 33.285 1.00 88.69 184 LYS A O 1
ATOM 1501 N N . GLU A 1 185 ? -1.345 34.606 35.122 1.00 90.88 185 GLU A N 1
ATOM 1502 C CA . GLU A 1 185 ? -2.223 33.502 35.490 1.00 90.88 185 GLU A CA 1
ATOM 1503 C C . GLU A 1 185 ? -3.453 34.019 36.245 1.00 90.88 185 GLU A C 1
ATOM 1505 O O . GLU A 1 185 ? -3.339 34.697 37.267 1.00 90.88 185 GLU A O 1
ATOM 1510 N N . GLU A 1 186 ? -4.635 33.682 35.739 1.00 93.62 186 GLU A N 1
ATOM 1511 C CA . GLU A 1 186 ? -5.922 33.949 36.373 1.00 93.62 186 GLU A CA 1
ATOM 1512 C C . GLU A 1 186 ? -6.598 32.642 36.769 1.00 93.62 186 GLU A C 1
ATOM 1514 O O . GLU A 1 186 ? -6.409 31.606 36.130 1.00 93.62 186 GLU A O 1
ATOM 1519 N N . PHE A 1 187 ? -7.403 32.692 37.831 1.00 93.88 187 PHE A N 1
ATOM 1520 C CA . PHE A 1 187 ? -8.009 31.511 38.431 1.00 93.88 187 PHE A CA 1
ATOM 1521 C C . PHE A 1 187 ? -9.530 31.544 38.317 1.00 93.88 187 PHE A C 1
ATOM 1523 O O . PHE A 1 187 ? -10.180 32.544 38.624 1.00 93.88 187 PHE A O 1
ATOM 1530 N N . PHE A 1 188 ? -10.109 30.408 37.941 1.00 93.81 188 PHE A N 1
ATOM 1531 C CA . PHE A 1 188 ? -11.540 30.175 38.082 1.00 93.81 188 PHE A CA 1
ATOM 1532 C C . PHE A 1 188 ? -11.905 29.999 39.563 1.00 93.81 188 PHE A C 1
ATOM 1534 O O . PHE A 1 188 ? -11.054 29.743 40.417 1.00 93.81 188 PHE A O 1
ATOM 1541 N N . ASN A 1 189 ? -13.196 30.108 39.890 1.00 95.00 189 ASN A N 1
ATOM 1542 C CA . ASN A 1 189 ? -13.665 29.909 41.261 1.00 95.00 189 ASN A CA 1
ATOM 1543 C C . ASN A 1 189 ? -13.339 28.483 41.743 1.00 95.00 189 ASN A C 1
ATOM 1545 O O . ASN A 1 189 ? -14.000 27.517 41.362 1.00 95.00 189 ASN A O 1
ATOM 1549 N N . LYS A 1 190 ? -12.333 28.365 42.616 1.00 93.56 190 LYS A N 1
ATOM 1550 C CA . LYS A 1 190 ? -11.797 27.083 43.084 1.00 93.56 190 LYS A CA 1
ATOM 1551 C C . LYS A 1 190 ? -12.856 26.175 43.710 1.00 93.56 190 LYS A C 1
ATOM 1553 O O . LYS A 1 190 ? -12.873 24.990 43.406 1.00 93.56 190 LYS A O 1
ATOM 1558 N N . ASN A 1 191 ? -13.749 26.717 44.541 1.00 94.75 191 ASN A N 1
ATOM 1559 C CA . ASN A 1 191 ? -14.785 25.925 45.214 1.00 94.75 191 ASN A CA 1
ATOM 1560 C C . ASN A 1 191 ? -15.803 25.368 44.215 1.00 94.75 191 ASN A C 1
ATOM 1562 O O . ASN A 1 191 ? -16.206 24.212 44.317 1.00 94.75 191 ASN A O 1
ATOM 1566 N N . PHE A 1 192 ? -16.192 26.176 43.227 1.00 95.19 192 PHE A N 1
ATOM 1567 C CA . PHE A 1 192 ? -17.067 25.725 42.151 1.00 95.19 192 PHE A CA 1
ATOM 1568 C C . PHE A 1 192 ? -16.407 24.612 41.327 1.00 95.19 192 PHE A C 1
ATOM 1570 O O . PHE A 1 192 ? -17.015 23.561 41.141 1.00 95.19 192 PHE A O 1
ATOM 1577 N N . ILE A 1 193 ? -15.159 24.813 40.885 1.00 96.06 193 ILE A N 1
ATOM 1578 C CA . ILE A 1 193 ? -14.424 23.826 40.078 1.00 96.06 193 ILE A CA 1
ATOM 1579 C C . ILE A 1 193 ? -14.192 22.528 40.852 1.00 96.06 193 ILE A C 1
ATOM 1581 O O . ILE A 1 193 ? -14.375 21.454 40.288 1.00 96.06 193 ILE A O 1
ATOM 1585 N N . GLN A 1 194 ? -13.858 22.611 42.142 1.00 96.12 194 GLN A N 1
ATOM 1586 C CA . GLN A 1 194 ? -13.687 21.440 43.000 1.00 96.12 194 GLN A CA 1
ATOM 1587 C C . GLN A 1 194 ? -14.987 20.627 43.090 1.00 96.12 194 GLN A C 1
ATOM 1589 O O . GLN A 1 194 ? -14.990 19.452 42.738 1.00 96.12 194 GLN A O 1
ATOM 1594 N N . ASN A 1 195 ? -16.110 21.261 43.449 1.00 95.62 195 ASN A N 1
ATOM 1595 C CA . ASN A 1 195 ? -17.409 20.583 43.546 1.00 95.62 195 ASN A CA 1
ATOM 1596 C C . ASN A 1 195 ? -17.856 19.980 42.203 1.00 95.62 195 ASN A C 1
ATOM 1598 O O . ASN A 1 195 ? -18.406 18.878 42.157 1.00 95.62 195 ASN A O 1
ATOM 1602 N N . PHE A 1 196 ? -17.613 20.701 41.107 1.00 96.44 196 PHE A N 1
ATOM 1603 C CA . PHE A 1 196 ? -17.896 20.239 39.752 1.00 96.44 196 PHE A CA 1
ATOM 1604 C C . PHE A 1 196 ? -17.064 18.999 39.389 1.00 96.44 196 PHE A C 1
ATOM 1606 O O . PHE A 1 196 ? -17.614 17.996 38.933 1.00 96.44 196 PHE A O 1
ATOM 1613 N N . ASN A 1 197 ? -15.757 19.031 39.655 1.00 96.94 197 ASN A N 1
ATOM 1614 C CA . ASN A 1 197 ? -14.845 17.919 39.397 1.00 96.94 197 ASN A CA 1
ATOM 1615 C C . ASN A 1 197 ? -15.115 16.705 40.284 1.00 96.94 197 ASN A C 1
ATOM 1617 O O . ASN A 1 197 ? -15.004 15.581 39.801 1.00 96.94 197 ASN A O 1
ATOM 1621 N N . ASP A 1 198 ? -15.496 16.906 41.545 1.00 96.94 198 ASP A N 1
ATOM 1622 C CA . ASP A 1 198 ? -15.853 15.815 42.454 1.00 96.94 198 ASP A CA 1
ATOM 1623 C C . ASP A 1 198 ? -17.113 15.093 41.969 1.00 96.94 198 ASP A C 1
ATOM 1625 O O . ASP A 1 198 ? -17.157 13.859 41.935 1.00 96.94 198 ASP A O 1
ATOM 1629 N N . ARG A 1 199 ? -18.113 15.849 41.496 1.00 96.00 199 ARG A N 1
ATOM 1630 C CA . ARG A 1 199 ? -19.305 15.274 40.863 1.00 96.00 199 ARG A CA 1
ATOM 1631 C C . ARG A 1 199 ? -18.963 14.531 39.571 1.00 96.00 199 ARG A C 1
ATOM 1633 O O . ARG A 1 199 ? -19.419 13.404 39.399 1.00 96.00 199 ARG A O 1
ATOM 1640 N N . TRP A 1 200 ? -18.160 15.122 38.686 1.00 97.69 200 TRP A N 1
ATOM 1641 C CA . TRP A 1 200 ? -17.751 14.479 37.431 1.00 97.69 200 TRP A CA 1
ATOM 1642 C C . TRP A 1 200 ? -16.960 13.193 37.693 1.00 97.69 200 TRP A C 1
ATOM 1644 O O . TRP A 1 200 ? -17.272 12.145 37.139 1.00 97.69 200 TRP A O 1
ATOM 1654 N N . LYS A 1 201 ? -16.009 13.221 38.630 1.00 97.44 201 LYS A N 1
ATOM 1655 C CA . LYS A 1 201 ? -15.256 12.031 39.041 1.00 97.44 201 LYS A CA 1
ATOM 1656 C C . LYS A 1 201 ? -16.175 10.919 39.542 1.00 97.44 201 LYS A C 1
ATOM 1658 O O . LYS A 1 201 ? -15.960 9.764 39.192 1.00 97.44 201 LYS A O 1
ATOM 1663 N N . LYS A 1 202 ? -17.204 11.260 40.321 1.00 97.44 202 LYS A N 1
ATOM 1664 C CA . LYS A 1 202 ? -18.198 10.291 40.793 1.00 97.44 202 LYS A CA 1
ATOM 1665 C C . LYS A 1 202 ? -18.987 9.664 39.637 1.00 97.44 202 LYS A C 1
ATOM 1667 O O . LYS A 1 202 ? -19.199 8.455 39.645 1.00 97.44 202 LYS A O 1
ATOM 1672 N N . LEU A 1 203 ? -19.392 10.466 38.652 1.00 97.88 203 LEU A N 1
ATOM 1673 C CA . LEU A 1 203 ? -20.088 9.999 37.446 1.00 97.88 203 LEU A CA 1
ATOM 1674 C C . LEU A 1 203 ? -19.220 9.041 36.625 1.00 97.88 203 LEU A C 1
ATOM 1676 O O . LEU A 1 203 ? -19.690 7.965 36.261 1.00 97.88 203 LEU A O 1
ATOM 1680 N N . ASP A 1 204 ? -17.950 9.390 36.409 1.00 98.00 204 ASP A N 1
ATOM 1681 C CA . ASP A 1 204 ? -16.993 8.524 35.719 1.00 98.00 204 ASP A CA 1
ATOM 1682 C C . ASP A 1 204 ? -16.839 7.185 36.447 1.00 98.00 204 ASP A C 1
ATOM 1684 O O . ASP A 1 204 ? -16.911 6.140 35.811 1.00 98.00 204 ASP A O 1
ATOM 1688 N N . SER A 1 205 ? -16.685 7.195 37.779 1.00 98.06 205 SER A N 1
ATOM 1689 C CA . SER A 1 205 ? -16.580 5.964 38.574 1.00 98.06 205 SER A CA 1
ATOM 1690 C C . SER A 1 205 ? -17.819 5.076 38.435 1.00 98.06 205 SER A C 1
ATOM 1692 O O . SER A 1 205 ? -17.681 3.889 38.157 1.00 98.06 205 SER A O 1
ATOM 1694 N N . LEU A 1 206 ? -19.024 5.648 38.545 1.00 98.00 206 LEU A N 1
ATOM 1695 C CA . LEU A 1 206 ? -20.271 4.899 38.345 1.00 98.00 206 LEU A CA 1
ATOM 1696 C C . LEU A 1 206 ? -20.350 4.282 36.943 1.00 98.00 206 LEU A C 1
ATOM 1698 O O . LEU A 1 206 ? -20.757 3.130 36.793 1.00 98.00 206 LEU A O 1
ATOM 1702 N N . PHE A 1 207 ? -19.951 5.032 35.916 1.00 98.44 207 PHE A N 1
ATOM 1703 C CA . PHE A 1 207 ? -19.977 4.551 34.541 1.00 98.44 207 PHE A CA 1
ATOM 1704 C C . PHE A 1 207 ? -18.938 3.458 34.287 1.00 98.44 207 PHE A C 1
ATOM 1706 O O . PHE A 1 207 ? -19.248 2.473 33.619 1.00 98.44 207 PHE A O 1
ATOM 1713 N N . ILE A 1 208 ? -17.730 3.595 34.841 1.00 98.25 208 ILE A N 1
ATOM 1714 C CA . ILE A 1 208 ? -16.673 2.581 34.753 1.00 98.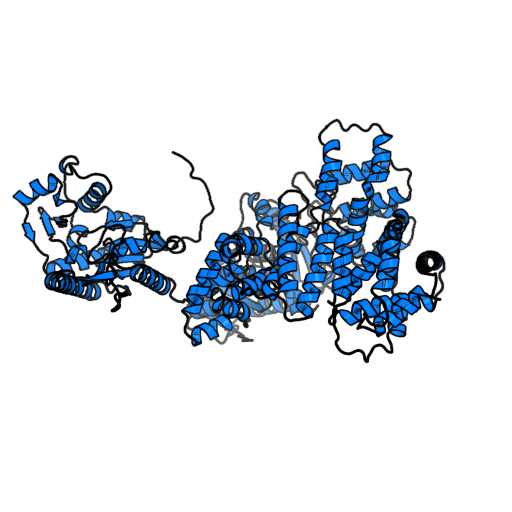25 208 ILE A CA 1
ATOM 1715 C C . ILE A 1 208 ? -17.144 1.265 35.377 1.00 98.25 208 ILE A C 1
ATOM 1717 O O . ILE A 1 208 ? -17.019 0.216 34.742 1.00 98.25 208 ILE A O 1
ATOM 1721 N N . ASP A 1 209 ? -17.757 1.325 36.560 1.00 97.75 209 ASP A N 1
ATOM 1722 C CA . ASP A 1 209 ? -18.239 0.143 37.280 1.00 97.75 209 ASP A CA 1
ATOM 1723 C C . ASP A 1 209 ? -19.314 -0.630 36.493 1.00 97.75 209 ASP A C 1
ATOM 1725 O O . ASP A 1 209 ? -19.339 -1.865 36.506 1.00 97.75 209 ASP A O 1
ATOM 1729 N N . ILE A 1 210 ? -20.196 0.084 35.785 1.00 97.88 210 ILE A N 1
ATOM 1730 C CA . ILE A 1 210 ? -21.327 -0.504 35.050 1.00 97.88 210 ILE A CA 1
ATOM 1731 C C . ILE A 1 210 ? -20.925 -0.920 33.633 1.00 97.88 210 ILE A C 1
ATOM 1733 O O . ILE A 1 210 ? -21.178 -2.052 33.216 1.00 97.88 210 ILE A O 1
ATOM 1737 N N . VAL A 1 211 ? -20.333 0.003 32.873 1.00 97.06 211 VAL A N 1
ATOM 1738 C CA . VAL A 1 211 ? -20.140 -0.114 31.420 1.00 97.06 211 VAL A CA 1
ATOM 1739 C C . VAL A 1 211 ? -18.771 -0.680 31.057 1.00 97.06 211 VAL A C 1
ATOM 1741 O O . VAL A 1 211 ? -18.644 -1.292 29.999 1.00 97.06 211 VAL A O 1
ATOM 1744 N N . LYS A 1 212 ? -17.770 -0.542 31.937 1.00 97.12 212 LYS A N 1
ATOM 1745 C CA . LYS A 1 212 ? -16.380 -0.977 31.707 1.00 97.12 212 LYS A CA 1
ATOM 1746 C C . LYS A 1 212 ? -15.797 -0.454 30.376 1.00 97.12 212 LYS A C 1
ATOM 1748 O O . LYS A 1 212 ? -15.364 -1.256 29.545 1.00 97.12 212 LYS A O 1
ATOM 1753 N N . PRO A 1 213 ? -15.821 0.871 30.133 1.00 97.62 213 PRO A N 1
ATOM 1754 C CA . PRO A 1 213 ? -15.296 1.463 28.908 1.00 97.62 213 PRO A CA 1
ATOM 1755 C C . PRO A 1 213 ? -13.761 1.427 28.878 1.00 97.62 213 PRO A C 1
ATOM 1757 O O . PRO A 1 213 ? -13.105 1.209 29.896 1.00 97.62 213 PRO A O 1
ATOM 1760 N N . ILE A 1 214 ? -13.178 1.724 27.717 1.00 96.06 214 ILE A N 1
ATOM 1761 C CA . ILE A 1 214 ? -11.759 2.083 27.628 1.00 96.06 214 ILE A CA 1
ATOM 1762 C C . ILE A 1 214 ? -11.601 3.510 28.157 1.00 96.06 214 ILE A C 1
ATOM 1764 O O . ILE A 1 214 ? -12.264 4.432 27.687 1.00 96.06 214 ILE A O 1
ATOM 1768 N N . GLU A 1 215 ? -10.720 3.705 29.127 1.00 96.38 215 GLU A N 1
ATOM 1769 C CA . GLU A 1 215 ? -10.477 5.013 29.732 1.00 96.38 215 GLU A CA 1
ATOM 1770 C C . GLU A 1 215 ? -9.356 5.755 28.994 1.00 96.38 215 GLU A C 1
ATOM 1772 O O . GLU A 1 215 ? -8.264 5.215 28.817 1.00 96.38 215 GLU A O 1
ATOM 1777 N N . ILE A 1 216 ? -9.605 7.007 28.602 1.00 95.12 216 ILE A N 1
ATOM 1778 C CA . ILE A 1 216 ? -8.560 7.933 28.154 1.00 95.12 216 ILE A CA 1
ATOM 1779 C C . ILE A 1 216 ? -8.530 9.114 29.120 1.00 95.12 216 ILE A C 1
ATOM 1781 O O . ILE A 1 216 ? -9.498 9.868 29.240 1.00 95.12 216 ILE A O 1
ATOM 1785 N N . ASP A 1 217 ? -7.396 9.258 29.801 1.00 94.44 217 ASP A N 1
ATOM 1786 C CA . ASP A 1 217 ? -7.117 10.341 30.735 1.00 94.44 217 ASP A CA 1
ATOM 1787 C C . ASP A 1 217 ? -5.828 11.048 30.314 1.00 94.44 217 ASP A C 1
ATOM 1789 O O . ASP A 1 217 ? -4.728 10.522 30.479 1.00 94.44 217 ASP A O 1
ATOM 1793 N N . VAL A 1 218 ? -5.983 12.229 29.720 1.00 91.25 218 VAL A N 1
ATOM 1794 C CA . VAL A 1 218 ? -4.869 13.103 29.321 1.00 91.25 218 VAL A CA 1
ATOM 1795 C C . VAL A 1 218 ? -4.829 14.380 30.165 1.00 91.25 218 VAL A C 1
ATOM 1797 O O . VAL A 1 218 ? -4.144 15.342 29.820 1.00 91.25 218 VAL A O 1
ATOM 1800 N N . MET A 1 219 ? -5.558 14.404 31.288 1.00 88.56 219 MET A N 1
ATOM 1801 C CA . MET A 1 219 ? -5.519 15.506 32.247 1.00 88.56 219 MET A CA 1
ATOM 1802 C C . MET A 1 219 ? -4.227 15.420 33.070 1.00 88.56 219 MET A C 1
ATOM 1804 O O . MET A 1 219 ? -4.212 14.937 34.201 1.00 88.56 219 MET A O 1
ATOM 1808 N N . ASN A 1 220 ? -3.116 15.877 32.493 1.00 73.25 220 ASN A N 1
ATOM 1809 C CA . ASN A 1 220 ? -1.854 16.036 33.214 1.00 73.25 220 ASN A CA 1
ATOM 1810 C C . ASN A 1 220 ? -1.843 17.331 34.058 1.00 73.25 220 ASN A C 1
ATOM 1812 O O . ASN A 1 220 ? -2.740 18.171 33.959 1.00 73.25 220 ASN A O 1
ATOM 1816 N N . TYR A 1 221 ? -0.816 17.498 34.898 1.00 57.97 221 TYR A N 1
ATOM 1817 C CA . TYR A 1 221 ? -0.683 18.659 35.790 1.00 57.97 221 TYR A CA 1
ATOM 1818 C C . TYR A 1 221 ? -0.558 20.014 35.061 1.00 57.97 221 TYR A C 1
ATOM 1820 O O . TYR A 1 221 ? -0.773 21.047 35.692 1.00 57.97 221 TYR A O 1
ATOM 1828 N N . ASP A 1 222 ? -0.269 20.020 33.755 1.00 71.50 222 ASP A N 1
ATOM 1829 C CA . ASP A 1 222 ? 0.023 21.222 32.964 1.00 71.50 222 ASP A CA 1
ATOM 1830 C C . ASP A 1 222 ? -1.135 21.666 32.052 1.00 71.50 222 ASP A C 1
ATOM 1832 O O . ASP A 1 222 ? -1.004 22.647 31.311 1.00 71.50 222 ASP A O 1
ATOM 1836 N N . VAL A 1 223 ? -2.288 20.987 32.084 1.00 86.25 223 VAL A N 1
ATOM 1837 C CA . VAL A 1 223 ? -3.453 21.417 31.297 1.00 86.25 223 VAL A CA 1
ATOM 1838 C C . VAL A 1 223 ? -3.997 22.734 31.860 1.00 86.25 223 VAL A C 1
ATOM 1840 O O . VAL A 1 223 ? -4.527 22.792 32.970 1.00 86.25 223 VAL A O 1
ATOM 1843 N N . LYS A 1 224 ? -3.894 23.801 31.062 1.00 89.19 224 LYS A N 1
ATOM 1844 C CA . LYS A 1 224 ? -4.379 25.153 31.381 1.00 89.19 224 LYS A CA 1
ATOM 1845 C C . LYS A 1 224 ? -5.490 25.588 30.437 1.00 89.19 224 LYS A C 1
ATOM 1847 O O . LYS A 1 224 ? -5.727 24.972 29.397 1.00 89.19 224 LYS A O 1
ATOM 1852 N N . GLY A 1 225 ? -6.165 26.675 30.795 1.00 90.50 225 GLY A N 1
ATOM 1853 C CA . GLY A 1 225 ? -7.175 27.286 29.937 1.00 90.50 225 GLY A CA 1
ATOM 1854 C C . GLY A 1 225 ? -6.546 28.082 28.811 1.00 90.50 225 GLY A C 1
ATOM 1855 O O . GLY A 1 225 ? -5.516 28.733 28.995 1.00 90.50 225 GLY A O 1
ATOM 1856 N N . TYR A 1 226 ? -7.180 28.040 27.645 1.00 90.56 226 TYR A N 1
ATOM 1857 C CA . TYR A 1 226 ? -6.707 28.734 26.459 1.00 90.56 226 TYR A CA 1
ATOM 1858 C C . TYR A 1 226 ? -7.524 29.996 26.211 1.00 90.56 226 TYR A C 1
ATOM 1860 O O . TYR A 1 226 ? -8.692 29.934 25.834 1.00 90.56 226 TYR A O 1
ATOM 1868 N N . ILE A 1 227 ? -6.908 31.164 26.395 1.00 91.44 227 ILE A N 1
ATOM 1869 C CA . ILE A 1 227 ? -7.597 32.443 26.184 1.00 91.44 227 ILE A CA 1
ATOM 1870 C C . ILE A 1 227 ? -8.005 32.671 24.723 1.00 91.44 227 ILE A C 1
ATOM 1872 O O . ILE A 1 227 ? -9.011 33.319 24.447 1.00 91.44 227 ILE A O 1
ATOM 1876 N N . HIS A 1 228 ? -7.266 32.087 23.778 1.00 87.94 228 HIS A N 1
ATOM 1877 C CA . HIS A 1 228 ? -7.580 32.158 22.350 1.00 87.94 228 HIS A CA 1
ATOM 1878 C C . HIS A 1 228 ? -8.476 31.005 21.880 1.00 87.94 228 HIS A C 1
ATOM 1880 O O . HIS A 1 228 ? -8.589 30.756 20.679 1.00 87.94 228 HIS A O 1
ATOM 1886 N N . HIS A 1 229 ? -9.125 30.287 22.801 1.00 90.06 229 HIS A N 1
ATOM 1887 C CA . HIS A 1 229 ? -10.067 29.246 22.423 1.00 90.06 229 HIS A CA 1
ATOM 1888 C C . HIS A 1 229 ? -11.225 29.838 21.618 1.00 90.06 229 HIS A C 1
ATOM 1890 O O . HIS A 1 229 ? -11.794 30.872 21.974 1.00 90.06 229 HIS A O 1
ATOM 1896 N N . ARG A 1 230 ? -11.644 29.137 20.560 1.00 86.56 230 ARG A N 1
ATOM 1897 C CA . ARG A 1 230 ? -12.715 29.590 19.652 1.00 86.56 230 ARG A CA 1
ATOM 1898 C C . ARG A 1 230 ? -14.050 29.875 20.353 1.00 86.56 230 ARG A C 1
ATOM 1900 O O . ARG A 1 230 ? -14.877 30.613 19.830 1.00 86.56 230 ARG A O 1
ATOM 1907 N N . TRP A 1 231 ? -14.250 29.292 21.530 1.00 86.12 231 TRP A N 1
ATOM 1908 C CA . TRP A 1 231 ? -15.465 29.421 22.336 1.00 86.12 231 TRP A CA 1
ATOM 1909 C C . TRP A 1 231 ? -15.273 30.312 23.563 1.00 86.12 231 TRP A C 1
ATOM 1911 O O . TRP A 1 231 ? -15.996 30.141 24.541 1.00 86.12 231 TRP A O 1
ATOM 1921 N N . SER A 1 232 ? -14.315 31.246 23.514 1.00 87.19 232 SER A N 1
ATOM 1922 C CA . SER A 1 232 ? -13.885 32.110 24.625 1.00 87.19 232 SER A CA 1
ATOM 1923 C C . SER A 1 232 ? -13.259 31.346 25.798 1.00 87.19 232 SER A C 1
ATOM 1925 O O . SER A 1 232 ? -13.194 30.118 25.798 1.00 87.19 232 SER A O 1
ATOM 1927 N N . THR A 1 233 ? -12.765 32.066 26.800 1.00 87.56 233 THR A N 1
ATOM 1928 C CA . THR A 1 233 ? -12.152 31.475 27.992 1.00 87.56 233 THR A CA 1
ATOM 1929 C C . THR A 1 233 ? -13.188 30.724 28.830 1.00 87.56 233 THR A C 1
ATOM 1931 O O . THR A 1 233 ? -14.222 31.274 29.202 1.00 87.56 233 THR A O 1
ATOM 1934 N N . GLY A 1 234 ? -12.904 29.467 29.172 1.00 91.31 234 GLY A N 1
ATOM 1935 C CA . GLY A 1 234 ? -13.764 28.653 30.029 1.00 91.31 234 GLY A CA 1
ATOM 1936 C C . GLY A 1 234 ? -12.979 27.566 30.752 1.00 91.31 234 GLY A C 1
ATOM 1937 O O . GLY A 1 234 ? -11.926 27.140 30.286 1.00 91.31 234 GLY A O 1
ATOM 1938 N N . TYR A 1 235 ? -13.507 27.080 31.877 1.00 93.44 235 TYR A N 1
ATOM 1939 C CA . TYR A 1 235 ? -12.840 26.071 32.713 1.00 93.44 235 TYR A CA 1
ATOM 1940 C C . TYR A 1 235 ? -12.798 24.666 32.091 1.00 93.44 235 TYR A C 1
ATOM 1942 O O . TYR A 1 235 ? -12.346 23.728 32.731 1.00 93.44 235 TYR A O 1
ATOM 1950 N N . VAL A 1 236 ? -13.266 24.504 30.854 1.00 94.69 236 VAL A N 1
ATOM 1951 C CA . VAL A 1 236 ? -13.159 23.274 30.051 1.00 94.69 236 VAL A CA 1
ATOM 1952 C C . VAL A 1 236 ? -12.636 23.560 28.636 1.00 94.69 236 VAL A C 1
ATOM 1954 O O . VAL A 1 236 ? -12.796 22.755 27.727 1.00 94.69 236 VAL A O 1
ATOM 1957 N N . HIS A 1 237 ? -12.060 24.747 28.419 1.00 95.50 237 HIS A N 1
ATOM 1958 C CA . HIS A 1 237 ? -11.503 25.178 27.138 1.00 95.50 237 HIS A CA 1
ATOM 1959 C C . HIS A 1 237 ? -9.982 25.164 27.236 1.00 95.50 237 HIS A C 1
ATOM 1961 O O . HIS A 1 237 ? -9.356 26.150 27.632 1.00 95.50 237 HIS A O 1
ATOM 1967 N N . TYR A 1 238 ? -9.407 24.004 26.942 1.00 94.50 238 TYR A N 1
ATOM 1968 C CA . TYR A 1 238 ? -8.007 23.702 27.218 1.00 94.50 238 TYR A CA 1
ATOM 1969 C C . TYR A 1 238 ? -7.051 24.262 26.165 1.00 94.50 238 TYR A C 1
ATOM 1971 O O . TYR A 1 238 ? -7.452 24.639 25.060 1.00 94.50 238 TYR A O 1
ATOM 1979 N N . THR A 1 239 ? -5.763 24.283 26.503 1.00 90.88 239 THR A N 1
ATOM 1980 C CA . THR A 1 239 ? -4.680 24.471 25.532 1.00 90.88 239 THR A CA 1
ATOM 1981 C C . THR A 1 239 ? -4.677 23.360 24.470 1.00 90.88 239 THR A C 1
ATOM 1983 O O . THR A 1 239 ? -5.120 22.242 24.749 1.00 90.88 239 THR A O 1
ATOM 1986 N N . PRO A 1 240 ? -4.153 23.629 23.254 1.00 89.69 240 PRO A N 1
ATOM 1987 C CA . PRO A 1 240 ? -4.122 22.655 22.157 1.00 89.69 240 PRO A CA 1
ATOM 1988 C C . PRO A 1 240 ? -3.554 21.276 22.524 1.00 89.69 240 PRO A C 1
ATOM 1990 O O . PRO A 1 240 ? -4.033 20.268 22.012 1.00 89.69 240 PRO A O 1
ATOM 1993 N N . ASN A 1 241 ? -2.591 21.221 23.452 1.00 86.62 241 ASN A N 1
ATOM 1994 C CA . ASN A 1 241 ? -1.945 19.982 23.894 1.00 86.62 241 ASN A CA 1
ATOM 1995 C C . ASN A 1 241 ? -2.949 18.921 24.362 1.00 86.62 241 ASN A C 1
ATOM 1997 O O . ASN A 1 241 ? -2.828 17.774 23.958 1.00 86.62 241 ASN A O 1
ATOM 2001 N N . PHE A 1 242 ? -3.987 19.301 25.117 1.00 93.50 242 PHE A N 1
ATOM 2002 C CA . PHE A 1 242 ? -5.020 18.356 25.559 1.00 93.50 242 PHE A CA 1
ATOM 2003 C C . PHE A 1 242 ? -5.688 17.646 24.369 1.00 93.50 242 PHE A C 1
ATOM 2005 O O . PHE A 1 242 ? -5.827 16.423 24.356 1.00 93.50 242 PHE A O 1
ATOM 2012 N N . TYR A 1 243 ? -6.078 18.411 23.344 1.00 93.56 243 TYR A N 1
ATOM 2013 C CA . TYR A 1 243 ? -6.764 17.874 22.169 1.00 93.56 243 TYR A CA 1
ATOM 2014 C C . TYR A 1 243 ? -5.834 17.013 21.308 1.00 93.56 243 TYR A C 1
ATOM 2016 O O . TYR A 1 243 ? -6.275 16.002 20.756 1.00 93.56 243 TYR A O 1
ATOM 2024 N N . HIS A 1 244 ? -4.561 17.399 21.192 1.00 85.62 244 HIS A N 1
ATOM 2025 C CA . HIS A 1 244 ? -3.541 16.622 20.490 1.00 85.62 244 HIS A CA 1
ATOM 2026 C C . HIS A 1 244 ? -3.245 15.298 21.198 1.00 85.62 244 HIS A C 1
ATOM 2028 O O . HIS A 1 244 ? -3.255 14.243 20.562 1.00 85.62 244 HIS A O 1
ATOM 2034 N N . ASP A 1 245 ? -3.023 15.344 22.510 1.00 86.62 245 ASP A N 1
ATOM 2035 C CA . ASP A 1 245 ? -2.681 14.175 23.314 1.00 86.62 245 ASP A CA 1
ATOM 2036 C C . ASP A 1 245 ? -3.834 13.178 23.325 1.00 86.62 245 ASP A C 1
ATOM 2038 O O . ASP A 1 245 ? -3.613 11.996 23.060 1.00 86.62 245 ASP A O 1
ATOM 2042 N N . PHE A 1 246 ? -5.077 13.647 23.501 1.00 93.56 246 PHE A N 1
ATOM 2043 C CA . PHE A 1 246 ? -6.240 12.769 23.411 1.00 93.56 246 PHE A CA 1
ATOM 2044 C C . PHE A 1 246 ? -6.317 12.083 22.046 1.00 93.56 246 PHE A C 1
ATOM 2046 O O . PHE A 1 246 ? -6.498 10.867 21.985 1.00 93.56 246 PHE A O 1
ATOM 2053 N N . LEU A 1 247 ? -6.188 12.834 20.943 1.00 89.12 247 LEU A N 1
ATOM 2054 C CA . LEU A 1 247 ? -6.267 12.254 19.601 1.00 89.12 247 LEU A CA 1
ATOM 2055 C C . LEU A 1 247 ? -5.162 11.211 19.385 1.00 89.12 247 LEU A C 1
ATOM 2057 O O . LEU A 1 247 ? -5.435 10.142 18.842 1.00 89.12 247 LEU A O 1
ATOM 2061 N N . ASN A 1 248 ? -3.942 11.477 19.852 1.00 79.75 248 ASN A N 1
ATOM 2062 C CA . ASN A 1 248 ? -2.824 10.538 19.763 1.00 79.75 248 ASN A CA 1
ATOM 2063 C C . ASN A 1 248 ? -3.067 9.267 20.589 1.00 79.75 248 ASN A C 1
ATOM 2065 O O . ASN A 1 248 ? -2.813 8.164 20.101 1.00 79.75 248 ASN A O 1
ATOM 2069 N N . THR A 1 249 ? -3.597 9.395 21.809 1.00 84.38 249 THR A N 1
ATOM 2070 C CA . THR A 1 249 ? -3.988 8.243 22.635 1.00 84.38 249 THR A CA 1
ATOM 2071 C C . THR A 1 249 ? -5.149 7.475 22.009 1.00 84.38 249 THR A C 1
ATOM 2073 O O . THR A 1 249 ? -5.162 6.251 22.018 1.00 84.38 249 THR A O 1
ATOM 2076 N N . LEU A 1 250 ? -6.114 8.157 21.395 1.00 87.62 250 LEU A N 1
ATOM 2077 C CA . LEU A 1 250 ? -7.211 7.505 20.685 1.00 87.62 250 LEU A CA 1
ATOM 2078 C C . LEU A 1 250 ? -6.708 6.721 19.467 1.00 87.62 250 LEU A C 1
ATOM 2080 O O . LEU A 1 250 ? -7.147 5.595 19.232 1.00 87.62 250 LEU A O 1
ATOM 2084 N N . ILE A 1 251 ? -5.770 7.291 18.706 1.00 76.88 251 ILE A N 1
ATOM 2085 C CA . ILE A 1 251 ? -5.088 6.607 17.602 1.00 76.88 251 ILE A CA 1
ATOM 2086 C C . ILE A 1 251 ? -4.356 5.375 18.142 1.00 76.88 251 ILE A C 1
ATOM 2088 O O . ILE A 1 251 ? -4.515 4.298 17.577 1.00 76.88 251 ILE A O 1
ATOM 2092 N N . SER A 1 252 ? -3.617 5.471 19.249 1.00 70.81 252 SER A N 1
ATOM 2093 C CA . SER A 1 252 ? -2.922 4.302 19.805 1.00 70.81 252 SER A CA 1
ATOM 2094 C C . SER A 1 252 ? -3.884 3.222 20.312 1.00 70.81 252 SER A C 1
ATOM 2096 O O . SER A 1 252 ? -3.643 2.045 20.069 1.00 70.81 252 SER A O 1
ATOM 2098 N N . VAL A 1 253 ? -5.001 3.599 20.940 1.00 76.81 253 VAL A N 1
ATOM 2099 C CA . VAL A 1 253 ? -6.055 2.673 21.393 1.00 76.81 253 VAL A CA 1
ATOM 2100 C C . VAL A 1 253 ? -6.741 1.984 20.213 1.00 76.81 253 VAL A C 1
ATOM 2102 O O . VAL A 1 253 ? -7.001 0.780 20.260 1.00 76.81 253 VAL A O 1
ATOM 2105 N N . GLN A 1 254 ? -7.050 2.726 19.149 1.00 73.81 254 GLN A N 1
ATOM 2106 C CA . GLN A 1 254 ? -7.747 2.172 17.991 1.00 73.81 254 GLN A CA 1
ATOM 2107 C C . GLN A 1 254 ? -6.820 1.338 17.105 1.00 73.81 254 GLN A C 1
ATOM 2109 O O . GLN A 1 254 ? -7.209 0.276 16.618 1.00 73.81 254 GLN A O 1
ATOM 2114 N N . PHE A 1 255 ? -5.590 1.800 16.914 1.00 64.56 255 PHE A N 1
ATOM 2115 C CA . PHE A 1 255 ? -4.550 1.138 16.138 1.00 64.56 255 PHE A CA 1
ATOM 2116 C C . PHE A 1 255 ? -3.542 0.507 17.093 1.00 64.56 255 PHE A C 1
ATOM 2118 O O . PHE A 1 255 ? -2.356 0.816 17.024 1.00 64.56 255 PHE A O 1
ATOM 2125 N N . GLN A 1 256 ? -4.057 -0.374 17.962 1.00 52.88 256 GLN A N 1
ATOM 2126 C CA . GLN A 1 256 ? -3.456 -1.032 19.140 1.00 52.88 256 GLN A CA 1
ATOM 2127 C C . GLN A 1 256 ? -2.047 -1.632 18.984 1.00 52.88 256 GLN A C 1
ATOM 2129 O O . GLN A 1 256 ? -1.486 -2.158 19.939 1.00 52.88 256 GLN A O 1
ATOM 2134 N N . ASN A 1 257 ? -1.433 -1.521 17.813 1.00 64.81 257 ASN A N 1
ATOM 2135 C CA . ASN A 1 257 ? -0.022 -1.739 17.618 1.00 64.81 257 ASN A CA 1
ATOM 2136 C C . ASN A 1 257 ? 0.526 -0.575 16.770 1.00 64.81 257 ASN A C 1
ATOM 2138 O O . ASN A 1 257 ? 0.349 -0.543 15.552 1.00 64.81 257 ASN A O 1
ATOM 2142 N N . GLN A 1 258 ? 1.190 0.401 17.402 1.00 69.00 258 GLN A N 1
ATOM 2143 C CA . GLN A 1 258 ? 1.903 1.489 16.705 1.00 69.00 258 GLN A CA 1
ATOM 2144 C C . GLN A 1 258 ? 2.858 0.930 15.635 1.00 69.00 258 GLN A C 1
ATOM 2146 O O . GLN A 1 258 ? 3.058 1.533 14.581 1.00 69.00 258 GLN A O 1
ATOM 2151 N N . ILE A 1 259 ? 3.375 -0.277 15.876 1.00 71.00 259 ILE A N 1
ATOM 2152 C CA . ILE A 1 259 ? 4.144 -1.064 14.917 1.00 71.00 259 ILE A CA 1
ATOM 2153 C C . ILE A 1 259 ? 3.302 -1.456 13.701 1.00 71.00 259 ILE A C 1
ATOM 2155 O O . ILE A 1 259 ? 3.781 -1.331 12.585 1.00 71.00 259 ILE A O 1
ATOM 2159 N N . GLU A 1 260 ? 2.051 -1.878 13.867 1.00 69.56 260 GLU A N 1
ATOM 2160 C CA . GLU A 1 260 ? 1.163 -2.237 12.754 1.00 69.56 260 GLU A CA 1
ATOM 2161 C C . GLU A 1 260 ? 0.782 -1.021 11.902 1.00 69.56 260 GLU A C 1
ATOM 2163 O O . GLU A 1 260 ? 0.748 -1.106 10.672 1.00 69.56 260 GLU A O 1
ATOM 2168 N N . PHE A 1 261 ? 0.571 0.140 12.534 1.00 78.94 261 PHE A N 1
ATOM 2169 C CA . PHE A 1 261 ? 0.450 1.402 11.803 1.00 78.94 261 PHE A CA 1
ATOM 2170 C C . PHE A 1 261 ? 1.716 1.678 10.987 1.00 78.94 261 PHE A C 1
ATOM 2172 O O . PHE A 1 261 ? 1.625 1.934 9.788 1.00 78.94 261 PHE A O 1
ATOM 2179 N N . LEU A 1 262 ? 2.897 1.591 11.609 1.00 80.56 262 LEU A N 1
ATOM 2180 C CA . LEU A 1 262 ? 4.165 1.818 10.918 1.00 80.56 262 LEU A CA 1
ATOM 2181 C C . LEU A 1 262 ? 4.372 0.825 9.778 1.00 80.56 262 LEU A C 1
ATOM 2183 O O . LEU A 1 262 ? 4.735 1.256 8.692 1.00 80.56 262 LEU A O 1
ATOM 2187 N N . LYS A 1 263 ? 4.070 -0.462 9.968 1.00 73.75 263 LYS A N 1
ATOM 2188 C CA . LYS A 1 263 ? 4.146 -1.488 8.920 1.00 73.75 263 LYS A CA 1
ATOM 2189 C C . LYS A 1 263 ? 3.279 -1.117 7.718 1.00 73.75 263 LYS A C 1
ATOM 2191 O O . LYS A 1 263 ? 3.778 -1.064 6.595 1.00 73.75 263 LYS A O 1
ATOM 2196 N N . LYS A 1 264 ? 2.006 -0.779 7.950 1.00 72.19 264 LYS A N 1
ATOM 2197 C CA . LYS A 1 264 ? 1.058 -0.384 6.892 1.00 72.19 264 LYS A CA 1
ATOM 2198 C C . LYS A 1 264 ? 1.462 0.915 6.204 1.00 72.19 264 LYS A C 1
ATOM 2200 O O . LYS A 1 264 ? 1.388 1.013 4.982 1.00 72.19 264 LYS A O 1
ATOM 2205 N N . SER A 1 265 ? 1.899 1.909 6.965 1.00 79.00 265 SER A N 1
ATOM 2206 C CA . SER A 1 265 ? 2.286 3.220 6.440 1.00 79.00 265 SER A CA 1
ATOM 2207 C C . SER A 1 265 ? 3.609 3.162 5.671 1.00 79.00 265 SER A C 1
ATOM 2209 O O . SER A 1 265 ? 3.709 3.733 4.586 1.00 79.00 265 SER A O 1
ATOM 2211 N N . LEU A 1 266 ? 4.597 2.410 6.164 1.00 78.12 266 LEU A N 1
ATOM 2212 C CA . LEU A 1 266 ? 5.846 2.130 5.452 1.00 78.12 266 LEU A CA 1
ATOM 2213 C C . LEU A 1 266 ? 5.586 1.329 4.174 1.00 78.12 266 LEU A C 1
ATOM 2215 O O . LEU A 1 266 ? 6.141 1.676 3.138 1.00 78.12 266 LEU A O 1
ATOM 2219 N N . ALA A 1 267 ? 4.689 0.339 4.208 1.00 67.25 267 ALA A N 1
ATOM 2220 C CA . ALA A 1 267 ? 4.266 -0.383 3.009 1.00 67.25 267 ALA A CA 1
ATOM 2221 C C . ALA A 1 267 ? 3.575 0.548 1.996 1.00 67.25 267 ALA A C 1
ATOM 2223 O O . ALA A 1 267 ? 3.880 0.503 0.811 1.00 67.25 267 ALA A O 1
ATOM 2224 N N . ARG A 1 268 ? 2.716 1.474 2.446 1.00 68.94 268 ARG A N 1
ATOM 2225 C CA . ARG A 1 268 ? 2.066 2.485 1.585 1.00 68.94 268 ARG A CA 1
ATOM 2226 C C . ARG A 1 268 ? 3.029 3.497 0.961 1.00 68.94 268 ARG A C 1
ATOM 2228 O O . ARG A 1 268 ? 2.667 4.111 -0.038 1.00 68.94 268 ARG A O 1
ATOM 2235 N N . LEU A 1 269 ? 4.223 3.687 1.522 1.00 69.81 269 LEU A N 1
ATOM 2236 C CA . LEU A 1 269 ? 5.259 4.546 0.940 1.00 69.81 269 LEU A CA 1
ATOM 2237 C C . LEU A 1 269 ? 5.937 3.928 -0.295 1.00 69.81 269 LEU A C 1
ATOM 2239 O O . LEU A 1 269 ? 6.550 4.671 -1.069 1.00 69.81 269 LEU A O 1
ATOM 2243 N N . VAL A 1 270 ? 5.825 2.603 -0.472 1.00 58.97 270 VAL A N 1
ATOM 2244 C CA . VAL A 1 270 ? 6.502 1.835 -1.530 1.00 58.97 270 VAL A CA 1
ATOM 2245 C C . VAL A 1 270 ? 5.868 2.027 -2.918 1.00 58.97 270 VAL A C 1
ATOM 2247 O O . VAL A 1 270 ? 6.620 2.271 -3.868 1.00 58.97 270 VAL A O 1
ATOM 2250 N N . PRO A 1 271 ? 4.530 1.995 -3.094 1.00 52.06 271 PRO A N 1
ATOM 2251 C CA . PRO A 1 271 ? 3.913 2.253 -4.392 1.00 52.06 271 PRO A CA 1
ATOM 2252 C C . PRO A 1 271 ? 4.102 3.707 -4.851 1.00 52.06 271 PRO A C 1
ATOM 2254 O O . PRO A 1 271 ? 3.874 4.658 -4.103 1.00 52.06 271 PRO A O 1
ATOM 2257 N N . SER A 1 272 ? 4.423 3.904 -6.132 1.00 52.69 272 SER A N 1
ATOM 2258 C CA . SER A 1 272 ? 4.600 5.217 -6.780 1.00 52.69 272 SER A CA 1
ATOM 2259 C C . SER A 1 272 ? 3.302 6.026 -6.974 1.00 52.69 272 SER A C 1
ATOM 2261 O O . SER A 1 272 ? 3.287 6.959 -7.771 1.00 52.69 272 SER A O 1
ATOM 2263 N N . GLY A 1 273 ? 2.201 5.639 -6.321 1.00 55.97 273 GLY A N 1
ATOM 2264 C CA . GLY A 1 273 ? 0.858 6.170 -6.577 1.00 55.97 273 GLY A CA 1
ATOM 2265 C C . GLY A 1 273 ? 0.416 7.336 -5.689 1.00 55.97 273 GLY A C 1
ATOM 2266 O O . GLY A 1 273 ? -0.611 7.934 -5.987 1.00 55.97 273 GLY A O 1
ATOM 2267 N N . LEU A 1 274 ? 1.144 7.656 -4.613 1.00 65.38 274 LEU A N 1
ATOM 2268 C CA . LEU A 1 274 ? 0.806 8.791 -3.744 1.00 65.38 274 LEU A CA 1
ATOM 2269 C C . LEU A 1 274 ? 1.179 10.117 -4.407 1.00 65.38 274 LEU A C 1
ATOM 2271 O O . LEU A 1 274 ? 2.293 10.263 -4.923 1.00 65.38 274 LEU A O 1
ATOM 2275 N N . PHE A 1 275 ? 0.290 11.107 -4.319 1.00 77.75 275 PHE A N 1
ATOM 2276 C CA . PHE A 1 275 ? 0.650 12.473 -4.682 1.00 77.75 275 PHE A CA 1
ATOM 2277 C C . PHE A 1 275 ? 1.719 13.016 -3.715 1.00 77.75 275 PHE A C 1
ATOM 2279 O O . PHE A 1 275 ? 1.783 12.593 -2.553 1.00 77.75 275 PHE A O 1
ATOM 2286 N N . PRO A 1 276 ? 2.582 13.952 -4.151 1.00 74.94 276 PRO A N 1
ATOM 2287 C CA . PRO A 1 276 ? 3.639 14.503 -3.306 1.00 74.94 276 PRO A CA 1
ATOM 2288 C C . PRO A 1 276 ? 3.177 15.038 -1.941 1.00 74.94 276 PRO A C 1
ATOM 2290 O O . PRO A 1 276 ? 3.874 14.866 -0.940 1.00 74.94 276 PRO A O 1
ATOM 2293 N N . GLU A 1 277 ? 2.000 15.658 -1.895 1.00 76.00 277 GLU A N 1
ATOM 2294 C CA . GLU A 1 277 ? 1.357 16.184 -0.691 1.00 76.00 277 GLU A CA 1
ATOM 2295 C C . GLU A 1 277 ? 1.023 15.062 0.300 1.00 76.00 277 GLU A C 1
ATOM 2297 O O . GLU A 1 277 ? 1.397 15.121 1.472 1.00 76.00 277 GLU A O 1
ATOM 2302 N N . GLU A 1 278 ? 0.357 14.014 -0.186 1.00 73.44 278 GLU A N 1
ATOM 2303 C CA . GLU A 1 278 ? -0.048 12.844 0.599 1.00 73.44 278 GLU A CA 1
ATOM 2304 C C . GLU A 1 278 ? 1.169 12.085 1.119 1.00 73.44 278 GLU A C 1
ATOM 2306 O O . GLU A 1 278 ? 1.190 11.616 2.255 1.00 73.44 278 GLU A O 1
ATOM 2311 N N . LYS A 1 279 ? 2.219 12.010 0.298 1.00 78.25 279 LYS A N 1
ATOM 2312 C CA . LYS A 1 279 ? 3.481 11.379 0.669 1.00 78.25 279 LYS A CA 1
ATOM 2313 C C . LYS A 1 279 ? 4.168 12.128 1.807 1.00 78.25 279 LYS A C 1
ATOM 2315 O O . LYS A 1 279 ? 4.659 11.488 2.732 1.00 78.25 279 LYS A O 1
ATOM 2320 N N . LEU A 1 280 ? 4.172 13.465 1.778 1.00 80.38 280 LEU A N 1
ATOM 2321 C CA . LEU A 1 280 ? 4.711 14.279 2.874 1.00 80.38 280 LEU A CA 1
ATOM 2322 C C . LEU A 1 280 ? 3.915 14.077 4.169 1.00 80.38 280 LEU A C 1
ATOM 2324 O O . LEU A 1 280 ? 4.514 13.933 5.233 1.00 80.38 280 LEU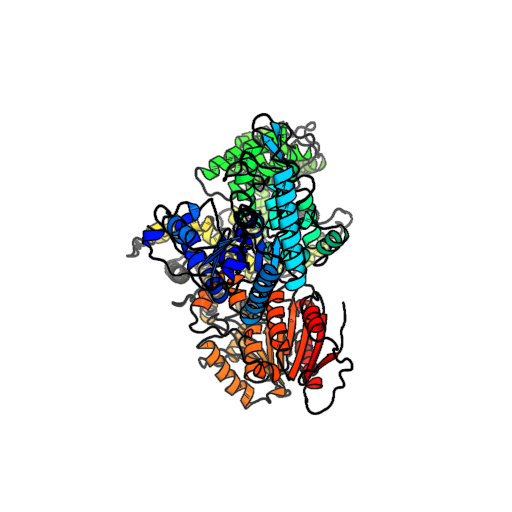 A O 1
ATOM 2328 N N . LEU A 1 281 ? 2.582 14.043 4.080 1.00 76.12 281 LEU A N 1
ATOM 2329 C CA . LEU A 1 281 ? 1.714 13.779 5.229 1.00 76.12 281 LEU A CA 1
ATOM 2330 C C . LEU A 1 281 ? 2.018 12.411 5.843 1.00 76.12 281 LEU A C 1
ATOM 2332 O O . LEU A 1 281 ? 2.330 12.333 7.027 1.00 76.12 281 LEU A O 1
ATOM 2336 N N . LEU A 1 282 ? 2.047 11.363 5.021 1.00 77.62 282 LEU A N 1
ATOM 2337 C CA . LEU A 1 282 ? 2.347 10.002 5.462 1.00 77.62 282 LEU A CA 1
ATOM 2338 C C . LEU A 1 282 ? 3.750 9.886 6.079 1.00 77.62 282 LEU A C 1
ATOM 2340 O O . LEU A 1 282 ? 3.932 9.216 7.091 1.00 77.62 282 LEU A O 1
ATOM 2344 N N . ILE A 1 283 ? 4.747 10.569 5.509 1.00 81.75 283 ILE A N 1
ATOM 2345 C CA . ILE A 1 283 ? 6.108 10.645 6.063 1.00 81.75 283 ILE A CA 1
ATOM 2346 C C . ILE A 1 283 ? 6.109 11.281 7.455 1.00 81.75 283 ILE A C 1
ATOM 2348 O O . ILE A 1 283 ? 6.764 10.770 8.366 1.00 81.75 283 ILE A O 1
ATOM 2352 N N . ASN A 1 284 ? 5.376 12.381 7.630 1.00 79.50 284 ASN A N 1
ATOM 2353 C CA . ASN A 1 284 ? 5.265 13.049 8.922 1.00 79.50 284 ASN A CA 1
ATOM 2354 C C . ASN A 1 284 ? 4.538 12.169 9.945 1.00 79.50 284 ASN A C 1
ATOM 2356 O O . ASN A 1 284 ? 4.974 12.100 11.090 1.00 79.50 284 ASN A O 1
ATOM 2360 N N . GLU A 1 285 ? 3.492 11.452 9.535 1.00 76.06 285 GLU A N 1
ATOM 2361 C CA . GLU A 1 285 ? 2.775 10.500 10.390 1.00 76.06 285 GLU A CA 1
ATOM 2362 C C . GLU A 1 285 ? 3.677 9.343 10.839 1.00 76.06 285 GLU A C 1
ATOM 2364 O O . GLU A 1 285 ? 3.773 9.062 12.034 1.00 76.06 285 GLU A O 1
ATOM 2369 N N . ILE A 1 286 ? 4.401 8.714 9.906 1.00 84.56 286 ILE A N 1
ATOM 2370 C CA . ILE A 1 286 ? 5.375 7.652 10.207 1.00 84.56 286 ILE A CA 1
ATOM 2371 C C . ILE A 1 286 ? 6.419 8.158 11.189 1.00 84.56 286 ILE A C 1
ATOM 2373 O O . ILE A 1 286 ? 6.714 7.482 12.168 1.00 84.56 286 ILE A O 1
ATOM 2377 N N . ARG A 1 287 ? 6.959 9.358 10.964 1.00 84.25 287 ARG A N 1
ATOM 2378 C CA . ARG A 1 287 ? 7.935 9.961 11.871 1.00 84.25 287 ARG A CA 1
ATOM 2379 C C . ARG A 1 287 ? 7.360 10.161 13.268 1.00 84.25 287 ARG A C 1
ATOM 2381 O O . ARG A 1 287 ? 8.022 9.790 14.231 1.00 84.25 287 ARG A O 1
ATOM 2388 N N . THR A 1 288 ? 6.175 10.757 13.390 1.00 78.88 288 THR A N 1
ATOM 2389 C CA . THR A 1 288 ? 5.541 11.021 14.691 1.00 78.88 288 THR A CA 1
ATOM 2390 C C . THR A 1 288 ? 5.381 9.730 15.484 1.00 78.88 288 THR A C 1
ATOM 2392 O O . THR A 1 288 ? 5.803 9.663 16.638 1.00 78.88 288 THR A O 1
ATOM 2395 N N . VAL A 1 289 ? 4.871 8.676 14.842 1.00 79.31 289 VAL A N 1
ATOM 2396 C CA . VAL A 1 289 ? 4.704 7.375 15.496 1.00 79.31 289 VAL A CA 1
ATOM 2397 C C . VAL A 1 289 ? 6.058 6.744 15.814 1.00 79.31 289 VAL A C 1
ATOM 2399 O O . VAL A 1 289 ? 6.280 6.327 16.947 1.00 79.31 289 VAL A O 1
ATOM 2402 N N . TYR A 1 290 ? 7.003 6.744 14.874 1.00 86.50 290 TYR A N 1
ATOM 2403 C CA . TYR A 1 290 ? 8.329 6.158 15.073 1.00 86.50 290 TYR A CA 1
ATOM 2404 C C . TYR A 1 290 ? 9.122 6.846 16.196 1.00 86.50 290 TYR A C 1
ATOM 2406 O O . TYR A 1 290 ? 9.721 6.161 17.019 1.00 86.50 290 TYR A O 1
ATOM 2414 N N . ILE A 1 291 ? 9.098 8.181 16.303 1.00 81.75 291 ILE A N 1
ATOM 2415 C CA . ILE A 1 291 ? 9.766 8.908 17.398 1.00 81.75 291 ILE A CA 1
ATOM 2416 C C . ILE A 1 291 ? 9.145 8.549 18.752 1.00 81.75 291 ILE A C 1
ATOM 2418 O O . ILE A 1 291 ? 9.895 8.413 19.722 1.00 81.75 291 ILE A O 1
ATOM 2422 N N . SER A 1 292 ? 7.823 8.345 18.800 1.00 76.94 292 SER A N 1
ATOM 2423 C CA . SER A 1 292 ? 7.091 7.981 20.022 1.00 76.94 292 SER A CA 1
ATOM 2424 C C . SER A 1 292 ? 7.360 6.555 20.522 1.00 76.94 292 SER A C 1
ATOM 2426 O O . SER A 1 292 ? 7.080 6.262 21.682 1.00 76.94 292 SER A O 1
ATOM 2428 N N . LEU A 1 293 ? 7.935 5.680 19.685 1.00 75.44 293 LEU A N 1
ATOM 2429 C CA . LEU A 1 293 ? 8.279 4.316 20.081 1.00 75.44 293 LEU A CA 1
ATOM 2430 C C . LEU A 1 293 ? 9.383 4.290 21.152 1.00 75.44 293 LEU A C 1
ATOM 2432 O O . LEU A 1 293 ? 10.359 5.053 21.101 1.00 75.44 293 LEU A O 1
ATOM 2436 N N . ASN A 1 294 ? 9.270 3.336 22.079 1.00 78.38 294 ASN A N 1
ATOM 2437 C CA . ASN A 1 294 ? 10.358 2.974 22.988 1.00 78.38 294 ASN A CA 1
ATOM 2438 C C . ASN A 1 294 ? 11.511 2.284 22.224 1.00 78.38 294 ASN A C 1
ATOM 2440 O O . ASN A 1 294 ? 11.362 1.889 21.069 1.00 78.38 294 ASN A O 1
ATOM 2444 N N . THR A 1 295 ? 12.672 2.123 22.865 1.00 78.56 295 THR A N 1
ATOM 2445 C CA . THR A 1 295 ? 13.873 1.546 22.231 1.00 78.56 295 THR A CA 1
ATOM 2446 C C . THR A 1 295 ? 13.641 0.144 21.668 1.00 78.56 295 THR A C 1
ATOM 2448 O O . THR A 1 295 ? 14.061 -0.137 20.553 1.00 78.56 295 THR A O 1
ATOM 2451 N N . LYS A 1 296 ? 12.921 -0.717 22.398 1.00 69.00 296 LYS A N 1
ATOM 2452 C CA . LYS A 1 296 ? 12.656 -2.099 21.974 1.00 69.00 296 LYS A CA 1
ATOM 2453 C C . LYS A 1 296 ? 11.802 -2.143 20.703 1.00 69.00 296 LYS A C 1
ATOM 2455 O O . LYS A 1 296 ? 12.085 -2.921 19.797 1.00 69.00 296 LYS A O 1
ATOM 2460 N N . ASP A 1 297 ? 10.782 -1.295 20.625 1.00 76.25 297 ASP A N 1
ATOM 2461 C CA . ASP A 1 297 ? 9.893 -1.223 19.465 1.00 76.25 297 ASP A CA 1
ATOM 2462 C C . ASP A 1 297 ? 10.568 -0.539 18.270 1.00 76.25 297 ASP A C 1
ATOM 2464 O O . ASP A 1 297 ? 10.328 -0.934 17.127 1.00 76.25 297 ASP A O 1
ATOM 2468 N N . LYS A 1 298 ? 11.458 0.436 18.518 1.00 83.44 298 LYS A N 1
ATOM 2469 C CA . LYS A 1 298 ? 12.344 1.008 17.489 1.00 83.44 298 LYS A CA 1
ATOM 2470 C C . LYS A 1 298 ? 13.258 -0.055 16.903 1.00 83.44 298 LYS A C 1
ATOM 2472 O O . LYS A 1 298 ? 13.269 -0.219 15.689 1.00 83.44 298 LYS A O 1
ATOM 2477 N N . ASP A 1 299 ? 13.937 -0.827 17.747 1.00 77.56 299 ASP A N 1
ATOM 2478 C CA . ASP A 1 299 ? 14.791 -1.927 17.300 1.00 77.56 299 ASP A CA 1
ATOM 2479 C C . ASP A 1 299 ? 13.987 -2.961 16.502 1.00 77.56 299 ASP A C 1
ATOM 2481 O O . ASP A 1 299 ? 14.447 -3.444 15.467 1.00 77.56 299 ASP A O 1
ATOM 2485 N N . TYR A 1 300 ? 12.761 -3.277 16.927 1.00 72.31 300 TYR A N 1
ATOM 2486 C CA . TYR A 1 300 ? 11.891 -4.186 16.182 1.00 72.31 300 TYR A CA 1
ATOM 2487 C C . TYR A 1 300 ? 11.550 -3.643 14.787 1.00 72.31 300 TYR A C 1
ATOM 2489 O O . TYR A 1 300 ? 11.753 -4.345 13.796 1.00 72.31 300 TYR A O 1
ATOM 2497 N N . ILE A 1 301 ? 11.039 -2.409 14.680 1.00 79.56 301 ILE A N 1
ATOM 2498 C CA . ILE A 1 301 ? 10.612 -1.851 13.385 1.00 79.56 301 ILE A CA 1
ATOM 2499 C C . ILE A 1 301 ? 11.804 -1.514 12.480 1.00 79.56 301 ILE A C 1
ATOM 2501 O O . ILE A 1 301 ? 11.701 -1.632 11.262 1.00 79.56 301 ILE A O 1
ATOM 2505 N N . GLU A 1 302 ? 12.950 -1.142 13.050 1.00 84.56 302 GLU A N 1
ATOM 2506 C CA . GLU A 1 302 ? 14.185 -0.943 12.296 1.00 84.56 302 GLU A CA 1
ATOM 2507 C C . GLU A 1 302 ? 14.675 -2.244 11.684 1.00 84.56 302 GLU A C 1
ATOM 2509 O O . GLU A 1 302 ? 15.123 -2.219 10.547 1.00 84.56 302 GLU A O 1
ATOM 2514 N N . ASN A 1 303 ? 14.578 -3.369 12.396 1.00 75.56 303 ASN A N 1
ATOM 2515 C CA . ASN A 1 303 ? 14.981 -4.678 11.879 1.00 75.56 303 ASN A CA 1
ATOM 2516 C C . ASN A 1 303 ? 13.867 -5.378 11.077 1.00 75.56 303 ASN A C 1
ATOM 2518 O O . ASN A 1 303 ? 14.103 -6.432 10.484 1.00 75.56 303 ASN A O 1
ATOM 2522 N N . TRP A 1 304 ? 12.668 -4.792 11.005 1.00 68.12 304 TRP A N 1
ATOM 2523 C CA . TRP A 1 304 ? 11.559 -5.317 10.214 1.00 68.12 304 TRP A CA 1
ATOM 2524 C C . TRP A 1 304 ? 11.896 -5.323 8.713 1.00 68.12 304 TRP A C 1
ATOM 2526 O O . TRP A 1 304 ? 12.493 -4.383 8.184 1.00 68.12 304 TRP A O 1
ATOM 2536 N N . LEU A 1 305 ? 11.517 -6.411 8.031 1.00 55.00 305 LEU A N 1
ATOM 2537 C CA . LEU A 1 305 ? 11.954 -6.739 6.667 1.00 55.00 305 LEU A CA 1
ATOM 2538 C C . LEU A 1 305 ? 13.487 -6.676 6.501 1.00 55.00 305 LEU A C 1
ATOM 2540 O O . LEU A 1 305 ? 13.977 -6.043 5.570 1.00 55.00 305 LEU A O 1
ATOM 2544 N N . GLU A 1 306 ? 14.244 -7.297 7.411 1.00 64.50 306 GLU A N 1
ATOM 2545 C CA . GLU A 1 306 ? 15.717 -7.399 7.344 1.00 64.50 306 GLU A CA 1
ATOM 2546 C C . GLU A 1 306 ? 16.437 -6.042 7.314 1.00 64.50 306 GLU A C 1
ATOM 2548 O O . GLU A 1 306 ? 17.439 -5.845 6.625 1.00 64.50 306 GLU A O 1
ATOM 2553 N N . GLY A 1 307 ? 15.917 -5.053 8.039 1.00 71.69 307 GLY A N 1
ATOM 2554 C CA . GLY A 1 307 ? 16.547 -3.735 8.053 1.00 71.69 307 GLY A CA 1
ATOM 2555 C C . GLY A 1 307 ? 16.211 -2.867 6.845 1.00 71.69 307 GLY A C 1
ATOM 2556 O O . GLY A 1 307 ? 16.756 -1.769 6.710 1.00 71.69 307 GLY A O 1
ATOM 2557 N N . ARG A 1 308 ? 15.307 -3.315 5.964 1.00 67.94 308 ARG A N 1
ATOM 2558 C CA . ARG A 1 308 ? 14.961 -2.627 4.712 1.00 67.94 308 ARG A CA 1
ATOM 2559 C C . ARG A 1 308 ? 14.561 -1.160 4.932 1.00 67.94 308 ARG A C 1
ATOM 2561 O O . ARG A 1 308 ? 14.948 -0.302 4.139 1.00 67.94 308 ARG A O 1
ATOM 2568 N N . TYR A 1 309 ? 13.834 -0.852 6.010 1.00 76.88 309 TYR A N 1
ATOM 2569 C CA . TYR A 1 309 ? 13.426 0.520 6.358 1.00 76.88 309 TYR A CA 1
ATOM 2570 C C . TYR A 1 309 ? 14.346 1.209 7.369 1.00 76.88 309 TYR A C 1
ATOM 2572 O O . TYR A 1 309 ? 14.128 2.379 7.674 1.00 76.88 309 TYR A O 1
ATOM 2580 N N . LYS A 1 310 ? 15.378 0.530 7.880 1.00 85.00 310 LYS A N 1
ATOM 2581 C CA . LYS A 1 310 ? 16.227 1.038 8.964 1.00 85.00 310 LYS A CA 1
ATOM 2582 C C . LYS A 1 310 ? 16.825 2.398 8.641 1.00 85.00 310 LYS A C 1
ATOM 2584 O O . LYS A 1 310 ? 16.614 3.357 9.372 1.00 85.00 310 LYS A O 1
ATOM 2589 N N . GLU A 1 311 ? 17.508 2.498 7.502 1.00 79.69 311 GLU A N 1
ATOM 2590 C CA . GLU A 1 311 ? 18.142 3.750 7.087 1.00 79.69 311 GLU A CA 1
ATOM 2591 C C . GLU A 1 311 ? 17.097 4.859 6.909 1.00 79.69 311 GLU A C 1
ATOM 2593 O O . GLU A 1 311 ? 17.320 5.993 7.312 1.00 79.69 311 GLU A O 1
ATOM 2598 N N . PHE A 1 312 ? 15.915 4.538 6.377 1.00 81.94 312 PHE A N 1
ATOM 2599 C CA . PHE A 1 312 ? 14.833 5.511 6.243 1.00 81.94 312 PHE A CA 1
ATOM 2600 C C . PHE A 1 312 ? 14.360 6.052 7.594 1.00 81.94 312 PHE A C 1
ATOM 2602 O O . PHE A 1 312 ? 14.269 7.265 7.773 1.00 81.94 312 PHE A O 1
ATOM 2609 N N . LEU A 1 313 ? 14.071 5.157 8.537 1.00 86.38 313 LEU A N 1
ATOM 2610 C CA . LEU A 1 313 ? 13.564 5.486 9.867 1.00 86.38 313 LEU A CA 1
ATOM 2611 C C . LEU A 1 313 ? 14.602 6.272 10.681 1.00 86.38 313 LEU A C 1
ATOM 2613 O O . LEU A 1 313 ? 14.266 7.288 11.293 1.00 86.38 313 LEU A O 1
ATOM 2617 N N . LEU A 1 314 ? 15.878 5.890 10.582 1.00 84.19 314 LEU A N 1
ATOM 2618 C CA . LEU A 1 314 ? 16.992 6.640 11.161 1.00 84.19 314 LEU A CA 1
ATOM 2619 C C . LEU A 1 314 ? 17.066 8.059 10.583 1.00 84.19 314 LEU A C 1
ATOM 2621 O O . LEU A 1 314 ? 17.131 9.024 11.346 1.00 84.19 314 LEU A O 1
ATOM 2625 N N . GLN A 1 315 ? 16.974 8.219 9.259 1.00 79.44 315 GLN A N 1
ATOM 2626 C CA . GLN A 1 315 ? 16.951 9.546 8.629 1.00 79.44 315 GLN A CA 1
ATOM 2627 C C . GLN A 1 315 ? 15.695 10.351 9.015 1.00 79.44 315 GLN A C 1
ATOM 2629 O O . GLN A 1 315 ? 15.784 11.567 9.184 1.00 79.44 315 GLN A O 1
ATOM 2634 N N . LEU A 1 316 ? 14.540 9.705 9.215 1.00 80.06 316 LEU A N 1
ATOM 2635 C CA . LEU A 1 316 ? 13.311 10.360 9.682 1.00 80.06 316 LEU A CA 1
ATOM 2636 C C . LEU A 1 316 ? 13.407 10.872 11.122 1.00 80.06 316 LEU A C 1
ATOM 2638 O O . LEU A 1 316 ? 12.818 11.906 11.438 1.00 80.06 316 LEU A O 1
ATOM 2642 N N . SER A 1 317 ? 14.157 10.195 11.991 1.00 79.69 317 SER A N 1
ATOM 2643 C CA . SER A 1 317 ? 14.349 10.640 13.379 1.00 79.69 317 SER A CA 1
ATOM 2644 C C . SER A 1 317 ? 15.064 11.992 13.474 1.00 79.69 317 SER A C 1
ATOM 2646 O O . SER A 1 317 ? 14.759 12.803 14.347 1.00 79.69 317 SER A O 1
ATOM 2648 N N . ILE A 1 318 ? 15.971 12.262 12.530 1.00 75.31 318 ILE A N 1
ATOM 2649 C CA . ILE A 1 318 ? 16.757 13.501 12.452 1.00 75.31 318 ILE A CA 1
ATOM 2650 C C . ILE A 1 318 ? 16.187 14.508 11.444 1.00 75.31 318 ILE A C 1
ATOM 2652 O O . ILE A 1 318 ? 16.628 15.659 11.390 1.00 75.31 318 ILE A O 1
ATOM 2656 N N . TYR A 1 319 ? 15.200 14.095 10.650 1.00 66.62 319 TYR A N 1
ATOM 2657 C CA . TYR A 1 319 ? 14.449 14.952 9.743 1.00 66.62 319 TYR A CA 1
ATOM 2658 C C . TYR A 1 319 ? 13.679 16.007 10.554 1.00 66.62 319 TYR A C 1
ATOM 2660 O O . TYR A 1 319 ? 13.018 15.692 11.548 1.00 66.62 319 TYR A O 1
ATOM 2668 N N . ASN A 1 320 ? 13.785 17.267 10.113 1.00 63.03 320 ASN A N 1
ATOM 2669 C CA . ASN A 1 320 ? 13.190 18.467 10.718 1.00 63.03 320 ASN A CA 1
ATOM 2670 C C . ASN A 1 320 ? 13.924 19.080 11.936 1.00 63.03 320 ASN A C 1
ATOM 2672 O O . ASN A 1 320 ? 13.402 19.998 12.555 1.00 63.03 320 ASN A O 1
ATOM 2676 N N . THR A 1 321 ? 15.136 18.622 12.284 1.00 59.69 321 THR A N 1
ATOM 2677 C CA . THR A 1 321 ? 15.932 19.277 13.351 1.00 59.69 321 THR A CA 1
ATOM 2678 C C . THR A 1 321 ? 16.800 20.423 12.839 1.00 59.69 321 THR A C 1
ATOM 2680 O O . THR A 1 321 ? 17.081 21.364 13.571 1.00 59.69 321 THR A O 1
ATOM 2683 N N . THR A 1 322 ? 17.230 20.359 11.577 1.00 67.69 322 THR A N 1
ATOM 2684 C CA . THR A 1 322 ? 18.003 21.415 10.915 1.00 67.69 322 THR A CA 1
ATOM 2685 C C . THR A 1 322 ? 17.698 21.437 9.420 1.00 67.69 322 THR A C 1
ATOM 2687 O O . THR A 1 322 ? 17.385 20.405 8.816 1.00 67.69 322 THR A O 1
ATOM 2690 N N . LEU A 1 323 ? 17.889 22.593 8.784 1.00 64.25 323 LEU A N 1
ATOM 2691 C CA . LEU A 1 323 ? 17.821 22.725 7.328 1.00 64.25 323 LEU A CA 1
ATOM 2692 C C . LEU A 1 323 ? 18.792 21.764 6.613 1.00 64.25 323 LEU A C 1
ATOM 2694 O O . LEU A 1 323 ? 18.475 21.221 5.558 1.00 64.25 323 LEU A O 1
ATOM 2698 N N . HIS A 1 324 ? 19.959 21.490 7.205 1.00 64.81 324 HIS A N 1
ATOM 2699 C CA . HIS A 1 324 ? 20.913 20.503 6.690 1.00 64.81 324 HIS A CA 1
ATOM 2700 C C . HIS A 1 324 ? 20.309 19.088 6.613 1.00 64.81 324 HIS A C 1
ATOM 2702 O O . HIS A 1 324 ? 20.508 18.388 5.616 1.00 64.81 324 HIS A O 1
ATOM 2708 N N . ASN A 1 325 ? 19.524 18.687 7.617 1.00 70.50 325 ASN A N 1
ATOM 2709 C CA . ASN A 1 325 ? 18.856 17.384 7.643 1.00 70.50 325 ASN A CA 1
ATOM 2710 C C . ASN A 1 325 ? 17.686 17.309 6.653 1.00 70.50 325 ASN A C 1
ATOM 2712 O O . ASN A 1 325 ? 17.500 16.270 6.021 1.00 70.50 325 ASN A O 1
ATOM 2716 N N . TYR A 1 326 ? 16.983 18.421 6.406 1.00 69.75 326 TYR A N 1
ATOM 2717 C CA . TYR A 1 326 ? 16.034 18.520 5.288 1.00 69.75 326 TYR A CA 1
ATOM 2718 C C . TYR A 1 326 ? 16.700 18.244 3.944 1.00 69.75 326 TYR A C 1
ATOM 2720 O O . TYR A 1 326 ? 16.200 17.460 3.136 1.00 69.75 326 TYR A O 1
ATOM 2728 N N . VAL A 1 327 ? 17.858 18.864 3.708 1.00 64.88 327 VAL A N 1
ATOM 2729 C CA . VAL A 1 327 ? 18.567 18.708 2.435 1.00 64.88 327 VAL A CA 1
ATOM 2730 C C . VAL A 1 327 ? 19.074 17.283 2.271 1.00 64.88 327 VAL A C 1
ATOM 2732 O O . VAL A 1 327 ? 18.972 16.726 1.180 1.00 64.88 327 VAL A O 1
ATOM 2735 N N . LYS A 1 328 ? 19.585 16.669 3.344 1.00 70.31 328 LYS A N 1
ATOM 2736 C CA . LYS A 1 328 ? 19.980 15.255 3.348 1.00 70.31 328 LYS A CA 1
ATOM 2737 C C . LYS A 1 328 ? 18.805 14.346 3.003 1.00 70.31 328 LYS A C 1
ATOM 2739 O O . LYS A 1 328 ? 18.959 13.516 2.114 1.00 70.31 328 LYS A O 1
ATOM 2744 N N . PHE A 1 329 ? 17.640 14.555 3.611 1.00 72.50 329 PHE A N 1
ATOM 2745 C CA . PHE A 1 329 ? 16.440 13.759 3.346 1.00 72.50 329 PHE A CA 1
ATOM 2746 C C . PHE A 1 329 ? 15.932 13.895 1.898 1.00 72.50 329 PHE A C 1
ATOM 2748 O O . PHE A 1 329 ? 15.590 12.904 1.249 1.00 72.50 329 PHE A O 1
ATOM 2755 N N . ILE A 1 330 ? 15.957 15.108 1.336 1.00 70.00 330 ILE A N 1
ATOM 2756 C CA . ILE A 1 330 ? 15.606 15.337 -0.076 1.00 70.00 330 ILE A CA 1
ATOM 2757 C C . ILE A 1 330 ? 16.637 14.698 -1.004 1.00 70.00 330 ILE A C 1
ATOM 2759 O O . ILE A 1 330 ? 16.270 14.052 -1.981 1.00 70.00 330 ILE A O 1
ATOM 2763 N N . ASN A 1 331 ? 17.929 14.837 -0.704 1.00 67.44 331 ASN A N 1
ATOM 2764 C CA . ASN A 1 331 ? 18.991 14.211 -1.490 1.00 67.44 331 ASN A CA 1
ATOM 2765 C C . ASN A 1 331 ? 18.868 12.685 -1.480 1.00 67.44 331 ASN A C 1
ATOM 2767 O O . ASN A 1 331 ? 19.055 12.036 -2.507 1.00 67.44 331 ASN A O 1
ATOM 2771 N N . PHE A 1 332 ? 18.525 12.130 -0.319 1.00 68.88 332 PHE A N 1
ATOM 2772 C CA . PHE A 1 332 ? 18.271 10.714 -0.108 1.00 68.88 332 PHE A CA 1
ATOM 2773 C C . PHE A 1 332 ? 17.095 10.231 -0.974 1.00 68.88 332 PHE A C 1
ATOM 2775 O O . PHE A 1 332 ? 17.242 9.258 -1.717 1.00 68.88 332 PHE A O 1
ATOM 2782 N N . SER A 1 333 ? 15.996 10.994 -1.004 1.00 65.69 333 SER A N 1
ATOM 2783 C CA . SER A 1 333 ? 14.820 10.739 -1.855 1.00 65.69 333 SER A CA 1
ATOM 2784 C C . SER A 1 333 ? 15.104 10.896 -3.361 1.00 65.69 333 SER A C 1
ATOM 2786 O O . SER A 1 333 ? 14.583 10.138 -4.179 1.00 65.69 333 SER A O 1
ATOM 2788 N N . PHE A 1 334 ? 15.954 11.856 -3.744 1.00 63.12 334 PHE A N 1
ATOM 2789 C CA . PHE A 1 334 ? 16.245 12.199 -5.142 1.00 63.12 334 PHE A CA 1
ATOM 2790 C C . PHE A 1 334 ? 17.310 11.302 -5.791 1.00 63.12 334 PHE A C 1
ATOM 2792 O O . PHE A 1 334 ? 17.134 10.840 -6.920 1.00 63.12 334 PHE A O 1
ATOM 2799 N N . ARG A 1 335 ? 18.452 11.086 -5.120 1.00 57.34 335 ARG A N 1
ATOM 2800 C CA . ARG A 1 335 ? 19.624 10.415 -5.715 1.00 57.34 335 ARG A CA 1
ATOM 2801 C C . ARG A 1 335 ? 19.610 8.920 -5.544 1.00 57.34 335 ARG A C 1
ATOM 2803 O O . ARG A 1 335 ? 19.928 8.200 -6.486 1.00 57.34 335 ARG A O 1
ATOM 2810 N N . ASN A 1 336 ? 19.309 8.449 -4.349 1.00 52.94 336 ASN A N 1
ATOM 2811 C CA . ASN A 1 336 ? 19.465 7.034 -4.077 1.00 52.94 336 ASN A CA 1
ATOM 2812 C C . ASN A 1 336 ? 18.158 6.317 -4.384 1.00 52.94 336 ASN A C 1
ATOM 2814 O O . ASN A 1 336 ? 18.188 5.221 -4.937 1.00 52.94 336 ASN A O 1
ATOM 2818 N N . GLY A 1 337 ? 17.016 6.938 -4.066 1.00 57.34 337 GLY A N 1
ATOM 2819 C CA . GLY A 1 337 ? 15.884 6.115 -3.670 1.00 57.34 337 GLY A CA 1
ATOM 2820 C C . GLY A 1 337 ? 16.301 5.267 -2.462 1.00 57.34 337 GLY A C 1
ATOM 2821 O O . GLY A 1 337 ? 17.479 5.053 -2.162 1.00 57.34 337 GLY A O 1
ATOM 2822 N N . ILE A 1 338 ? 15.351 4.780 -1.702 1.00 55.31 338 ILE A N 1
ATOM 2823 C CA . ILE A 1 338 ? 15.690 3.855 -0.623 1.00 55.31 338 ILE A CA 1
ATOM 2824 C C . ILE A 1 338 ? 15.717 2.493 -1.293 1.00 55.31 338 ILE A C 1
ATOM 2826 O O . ILE A 1 338 ? 14.724 2.161 -1.938 1.00 55.31 338 ILE A O 1
ATOM 2830 N N . LYS A 1 339 ? 16.848 1.770 -1.238 1.00 50.59 339 LYS A N 1
ATOM 2831 C CA . LYS A 1 339 ? 17.059 0.463 -1.896 1.00 50.59 339 LYS A CA 1
ATOM 2832 C C . LYS A 1 339 ? 15.823 -0.443 -1.707 1.00 50.59 339 LYS A C 1
ATOM 2834 O O . LYS A 1 339 ? 15.684 -1.080 -0.673 1.00 50.59 339 LYS A O 1
ATOM 2839 N N . GLY A 1 340 ? 14.916 -0.467 -2.689 1.00 48.88 340 GLY A N 1
ATOM 2840 C CA . GLY A 1 340 ? 13.683 -1.267 -2.660 1.00 48.88 340 GLY A CA 1
ATOM 2841 C C . GLY A 1 340 ? 12.509 -0.746 -1.806 1.00 48.88 340 GLY A C 1
ATOM 2842 O O . GLY A 1 340 ? 11.583 -1.512 -1.571 1.00 48.88 340 GLY A O 1
ATOM 2843 N N . VAL A 1 341 ? 12.521 0.511 -1.339 1.00 51.56 341 VAL A N 1
ATOM 2844 C CA . VAL A 1 341 ? 11.525 1.061 -0.386 1.00 51.56 341 VAL A CA 1
ATOM 2845 C C . VAL A 1 341 ? 10.857 2.348 -0.854 1.00 51.56 341 VAL A C 1
ATOM 2847 O O . VAL A 1 341 ? 9.648 2.473 -0.773 1.00 51.56 341 VAL A O 1
ATOM 2850 N N . VAL A 1 342 ? 11.616 3.322 -1.351 1.00 56.06 342 VAL A N 1
ATOM 2851 C CA . VAL A 1 342 ? 11.055 4.528 -1.974 1.00 56.06 342 VAL A CA 1
ATOM 2852 C C . VAL A 1 342 ? 11.780 4.677 -3.292 1.00 56.06 342 VAL A C 1
ATOM 2854 O O . VAL A 1 342 ? 12.982 4.953 -3.318 1.00 56.06 342 VAL A O 1
ATOM 2857 N N . ALA A 1 343 ? 11.061 4.448 -4.389 1.00 57.03 343 ALA A N 1
ATOM 2858 C CA . ALA A 1 343 ? 11.590 4.694 -5.720 1.00 57.03 343 ALA A CA 1
ATOM 2859 C C . ALA A 1 343 ? 12.066 6.149 -5.830 1.00 57.03 343 ALA A C 1
ATOM 2861 O O . ALA A 1 343 ? 11.523 7.041 -5.175 1.00 57.03 343 ALA A O 1
ATOM 2862 N N . ARG A 1 344 ? 13.076 6.398 -6.672 1.00 66.44 344 ARG A N 1
ATOM 2863 C CA . ARG A 1 344 ? 13.493 7.768 -7.000 1.00 66.44 344 ARG A CA 1
ATOM 2864 C C . ARG A 1 344 ? 12.270 8.557 -7.471 1.00 66.44 344 ARG A C 1
ATOM 2866 O O . ARG A 1 344 ? 11.751 8.299 -8.554 1.00 66.44 344 ARG A O 1
ATOM 2873 N N . ASP A 1 345 ? 11.836 9.519 -6.664 1.00 67.56 345 ASP A N 1
ATOM 2874 C CA . ASP A 1 345 ? 10.594 10.260 -6.873 1.00 67.56 345 ASP A CA 1
ATOM 2875 C C . ASP A 1 345 ? 10.917 11.737 -7.119 1.00 67.56 345 ASP A C 1
ATOM 2877 O O . ASP A 1 345 ? 11.109 12.543 -6.199 1.00 67.56 345 ASP A O 1
ATOM 2881 N N . MET A 1 346 ? 11.051 12.079 -8.404 1.00 67.56 346 MET A N 1
ATOM 2882 C CA . MET A 1 346 ? 11.384 13.438 -8.835 1.00 67.56 346 MET A CA 1
ATOM 2883 C C . MET A 1 346 ? 10.262 14.431 -8.521 1.00 67.56 346 MET A C 1
ATOM 2885 O O . MET A 1 346 ? 10.558 15.572 -8.169 1.00 67.56 346 MET A O 1
ATOM 2889 N N . SER A 1 347 ? 9.000 14.006 -8.619 1.00 69.38 347 SER A N 1
ATOM 2890 C CA . SER A 1 347 ? 7.818 14.811 -8.291 1.00 69.38 347 SER A CA 1
ATOM 2891 C C . SER A 1 347 ? 7.786 15.188 -6.815 1.00 69.38 347 SER A C 1
ATOM 2893 O O . SER A 1 347 ? 7.663 16.367 -6.487 1.00 69.38 347 SER A O 1
ATOM 2895 N N . PHE A 1 348 ? 7.988 14.215 -5.927 1.00 74.62 348 PHE A N 1
ATOM 2896 C CA . PHE A 1 348 ? 8.047 14.449 -4.490 1.00 74.62 348 PHE A CA 1
ATOM 2897 C C . PHE A 1 348 ? 9.235 15.332 -4.107 1.00 74.62 348 PHE A C 1
ATOM 2899 O O . PHE A 1 348 ? 9.080 16.315 -3.388 1.00 74.62 348 PHE A O 1
ATOM 2906 N N . SER A 1 349 ? 10.415 1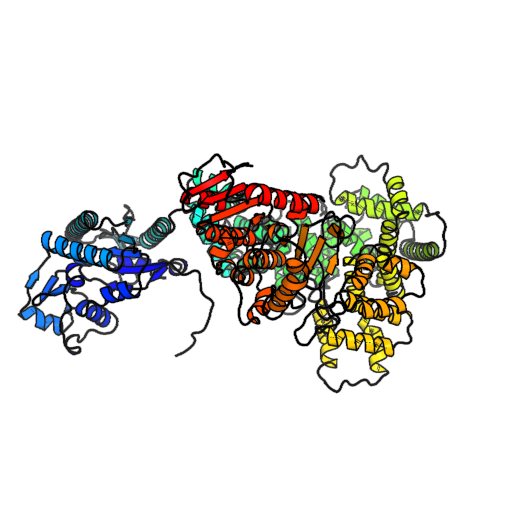5.056 -4.667 1.00 72.19 349 SER A N 1
ATOM 2907 C CA . SER A 1 349 ? 11.610 15.876 -4.430 1.00 72.19 349 SER A CA 1
ATOM 2908 C C . SER A 1 349 ? 11.404 17.329 -4.876 1.00 72.19 349 SER A C 1
ATOM 2910 O O . SER A 1 349 ? 11.794 18.255 -4.165 1.00 72.19 349 SER A O 1
ATOM 2912 N N . LYS A 1 350 ? 10.759 17.545 -6.032 1.00 70.00 350 LYS A N 1
ATOM 2913 C CA . LYS A 1 350 ? 10.395 18.879 -6.530 1.00 70.00 350 LYS A CA 1
ATOM 2914 C C . LYS A 1 350 ? 9.438 19.587 -5.571 1.00 70.00 350 LYS A C 1
ATOM 2916 O O . LYS A 1 350 ? 9.704 20.723 -5.189 1.00 70.00 350 LYS A O 1
ATOM 2921 N N . TYR A 1 351 ? 8.371 18.906 -5.161 1.00 78.75 351 TYR A N 1
ATOM 2922 C CA . TYR A 1 351 ? 7.372 19.433 -4.234 1.00 78.75 351 TYR A CA 1
ATOM 2923 C C . TYR A 1 351 ? 7.995 19.864 -2.901 1.00 78.75 351 TYR A C 1
ATOM 2925 O O . TYR A 1 351 ? 7.772 20.984 -2.442 1.00 78.75 351 TYR A O 1
ATOM 2933 N N . MET A 1 352 ? 8.854 19.021 -2.323 1.00 73.12 352 MET A N 1
ATOM 2934 C CA . MET A 1 352 ? 9.576 19.309 -1.081 1.00 73.12 352 MET A CA 1
ATOM 2935 C C . MET A 1 352 ? 10.431 20.575 -1.194 1.00 73.12 352 MET A C 1
ATOM 2937 O O . MET A 1 352 ? 10.372 21.450 -0.329 1.00 73.12 352 MET A O 1
ATOM 2941 N N . ILE A 1 353 ? 11.173 20.718 -2.296 1.00 68.94 353 ILE A N 1
ATOM 2942 C CA . ILE A 1 353 ? 11.976 21.916 -2.585 1.00 68.94 353 ILE A CA 1
ATOM 2943 C C . ILE A 1 353 ? 11.083 23.160 -2.723 1.00 68.94 353 ILE A C 1
ATOM 2945 O O . ILE A 1 353 ? 11.423 24.237 -2.231 1.00 68.94 353 ILE A O 1
ATOM 2949 N N . GLU A 1 354 ? 9.935 23.037 -3.384 1.00 71.19 354 GLU A N 1
ATOM 2950 C CA . GLU A 1 354 ? 9.036 24.165 -3.636 1.00 71.19 354 GLU A CA 1
ATOM 2951 C C . GLU A 1 354 ? 8.261 24.619 -2.394 1.00 71.19 354 GLU A C 1
ATOM 2953 O O . GLU A 1 354 ? 8.054 25.823 -2.233 1.00 71.19 354 GLU A O 1
ATOM 2958 N N . LYS A 1 355 ? 7.847 23.697 -1.518 1.00 71.06 355 LYS A N 1
ATOM 2959 C CA . LYS A 1 355 ? 6.989 23.996 -0.359 1.00 71.06 355 LYS A CA 1
ATOM 2960 C C . LYS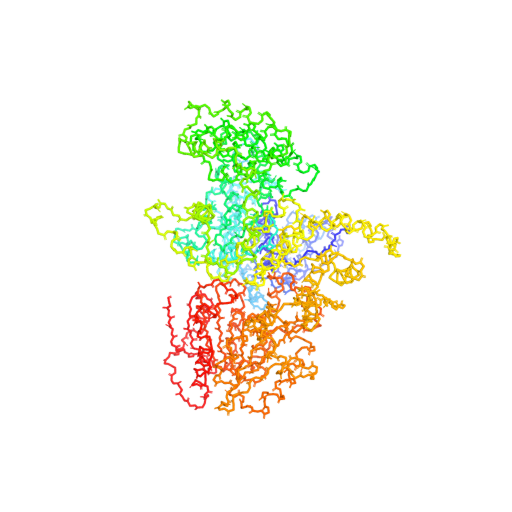 A 1 355 ? 7.745 24.302 0.920 1.00 71.06 355 LYS A C 1
ATOM 2962 O O . LYS A 1 355 ? 7.381 25.245 1.616 1.00 71.06 355 LYS A O 1
ATOM 2967 N N . ILE A 1 356 ? 8.767 23.515 1.228 1.00 64.06 356 ILE A N 1
ATOM 2968 C CA . ILE A 1 356 ? 9.472 23.612 2.511 1.00 64.06 356 ILE A CA 1
ATOM 2969 C C . ILE A 1 356 ? 10.604 24.629 2.394 1.00 64.06 356 ILE A C 1
ATOM 2971 O O . ILE A 1 356 ? 10.821 25.472 3.256 1.00 64.06 356 ILE A O 1
ATOM 2975 N N . ILE A 1 357 ? 11.298 24.611 1.262 1.00 59.06 357 ILE A N 1
ATOM 2976 C CA . ILE A 1 357 ? 12.657 25.148 1.203 1.00 59.06 357 ILE A CA 1
ATOM 2977 C C . ILE A 1 357 ? 12.700 26.563 0.636 1.00 59.06 357 ILE A C 1
ATOM 2979 O O . ILE A 1 357 ? 13.488 27.391 1.094 1.00 59.06 357 ILE A O 1
ATOM 2983 N N . LYS A 1 358 ? 11.784 26.899 -0.281 1.00 58.78 358 LYS A N 1
ATOM 2984 C CA . LYS A 1 358 ? 11.587 28.287 -0.731 1.00 58.78 358 LYS A CA 1
ATOM 2985 C C . LYS A 1 358 ? 11.214 29.253 0.401 1.00 58.78 358 LYS A C 1
ATOM 2987 O O . LYS A 1 358 ? 11.468 30.440 0.237 1.00 58.78 358 LYS A O 1
ATOM 2992 N N . LYS A 1 359 ? 10.617 28.784 1.504 1.00 56.72 359 LYS A N 1
ATOM 2993 C CA . LYS A 1 359 ? 10.255 29.641 2.646 1.00 56.72 359 LYS A CA 1
ATOM 2994 C C . LYS A 1 359 ? 11.418 29.887 3.616 1.00 56.72 359 LYS A C 1
ATOM 2996 O O . LYS A 1 359 ? 11.504 30.987 4.143 1.00 56.72 359 LYS A O 1
ATOM 3001 N N . GLU A 1 360 ? 12.315 28.918 3.816 1.00 53.97 360 GLU A N 1
ATOM 3002 C CA . GLU A 1 360 ? 13.325 28.976 4.892 1.00 53.97 360 GLU A CA 1
ATOM 3003 C C . GLU A 1 360 ? 14.751 29.344 4.434 1.00 53.97 360 GLU A C 1
ATOM 3005 O O . GLU A 1 360 ? 15.530 29.890 5.211 1.00 53.97 360 GLU A O 1
ATOM 3010 N N . ILE A 1 361 ? 15.127 29.098 3.171 1.00 53.34 361 ILE A N 1
ATOM 3011 C CA . ILE A 1 361 ? 16.531 29.231 2.721 1.00 53.34 361 ILE A CA 1
ATOM 3012 C C . ILE A 1 361 ? 16.990 30.665 2.450 1.00 53.34 361 ILE A C 1
ATOM 3014 O O . ILE A 1 361 ? 18.186 30.939 2.536 1.00 53.34 361 ILE A O 1
ATOM 3018 N N . PHE A 1 362 ? 16.090 31.594 2.127 1.00 52.16 362 PHE A N 1
ATOM 3019 C CA . PHE A 1 362 ? 16.512 32.938 1.715 1.00 52.16 362 PHE A CA 1
ATOM 3020 C C . PHE A 1 362 ? 17.139 33.778 2.845 1.00 52.16 362 PHE A C 1
ATOM 3022 O O . PHE A 1 362 ? 17.734 34.807 2.538 1.00 52.16 362 PHE A O 1
ATOM 3029 N N . ASN A 1 363 ? 17.086 33.318 4.105 1.00 53.72 363 ASN A N 1
ATOM 3030 C CA . ASN A 1 363 ? 17.506 34.094 5.278 1.00 53.72 363 ASN A CA 1
ATOM 3031 C C . ASN A 1 363 ? 18.665 33.496 6.104 1.00 53.72 363 ASN A C 1
ATOM 3033 O O . ASN A 1 363 ? 19.034 34.098 7.107 1.00 53.72 363 ASN A O 1
ATOM 3037 N N . HIS A 1 364 ? 19.259 32.354 5.729 1.00 55.22 364 HIS A N 1
ATOM 3038 C CA . HIS A 1 364 ? 20.293 31.710 6.558 1.00 55.22 364 HIS A CA 1
ATOM 3039 C C . HIS A 1 364 ? 21.695 31.738 5.928 1.00 55.22 364 HIS A C 1
ATOM 3041 O O . HIS A 1 364 ? 21.970 31.049 4.944 1.00 55.22 364 HIS A O 1
ATOM 3047 N N . GLU A 1 365 ? 22.621 32.466 6.562 1.00 55.44 365 GLU A N 1
ATOM 3048 C CA . GLU A 1 365 ? 24.058 32.458 6.230 1.00 55.44 365 GLU A CA 1
ATOM 3049 C C . GLU A 1 365 ? 24.743 31.108 6.543 1.00 55.44 365 GLU A C 1
ATOM 3051 O O . GLU A 1 365 ? 25.813 30.813 6.015 1.00 55.44 365 GLU A O 1
ATOM 3056 N N . GLU A 1 366 ? 24.108 30.242 7.340 1.00 53.59 366 GLU A N 1
ATOM 3057 C CA . GLU A 1 366 ? 24.688 28.993 7.869 1.00 53.59 366 GLU A CA 1
ATOM 3058 C C . GLU A 1 366 ? 24.521 27.753 6.969 1.00 53.59 366 GLU A C 1
ATOM 3060 O O . GLU A 1 366 ? 24.848 26.625 7.353 1.00 53.59 366 GLU A O 1
ATOM 3065 N N . ILE A 1 367 ? 24.009 27.908 5.748 1.00 61.91 367 ILE A N 1
ATOM 3066 C CA . ILE A 1 367 ? 23.766 26.760 4.868 1.00 61.91 367 ILE A CA 1
ATOM 3067 C C . ILE A 1 367 ? 25.095 26.159 4.395 1.00 61.91 367 ILE A C 1
ATOM 3069 O O . ILE A 1 367 ? 25.875 26.783 3.675 1.00 61.91 367 ILE A O 1
ATOM 3073 N N . SER A 1 368 ? 25.332 24.890 4.748 1.00 68.06 368 SER A N 1
ATOM 3074 C CA . SER A 1 368 ? 26.530 24.154 4.326 1.00 68.06 368 SER A CA 1
ATOM 3075 C C . SER A 1 368 ? 26.677 24.118 2.795 1.00 68.06 368 SER A C 1
ATOM 3077 O O . SER A 1 368 ? 25.709 23.873 2.074 1.00 68.06 368 SER A O 1
ATOM 3079 N N . ALA A 1 369 ? 27.900 24.256 2.278 1.00 66.38 369 ALA A N 1
ATOM 3080 C CA . ALA A 1 369 ? 28.183 24.185 0.839 1.00 66.38 369 ALA A CA 1
ATOM 3081 C C . ALA A 1 369 ? 27.680 22.893 0.158 1.00 66.38 369 ALA A C 1
ATOM 3083 O O . ALA A 1 369 ? 27.294 22.906 -1.010 1.00 66.38 369 ALA A O 1
ATOM 3084 N N . TYR A 1 370 ? 27.608 21.784 0.901 1.00 63.44 370 TYR A N 1
ATOM 3085 C CA . TYR A 1 370 ? 27.017 20.524 0.438 1.00 63.44 370 TYR A CA 1
ATOM 3086 C C . TYR A 1 370 ? 25.521 20.631 0.139 1.00 63.44 370 TYR A C 1
ATOM 3088 O O . TYR A 1 370 ? 25.038 20.003 -0.808 1.00 63.44 370 TYR A O 1
ATOM 3096 N N . ALA A 1 371 ? 24.791 21.425 0.921 1.00 65.62 371 ALA A N 1
ATOM 3097 C CA . ALA A 1 371 ? 23.377 21.658 0.687 1.00 65.62 371 ALA A CA 1
ATOM 3098 C C . ALA A 1 371 ? 23.179 22.454 -0.607 1.00 65.62 371 ALA A C 1
ATOM 3100 O O . ALA A 1 371 ? 22.442 22.019 -1.489 1.00 65.62 371 ALA A O 1
ATOM 3101 N N . TYR A 1 372 ? 23.936 23.540 -0.782 1.00 70.94 372 TYR A N 1
ATOM 3102 C CA . TYR A 1 372 ? 23.934 24.329 -2.014 1.00 70.94 372 TYR A CA 1
ATOM 3103 C C . TYR A 1 372 ? 24.303 23.508 -3.259 1.00 70.94 372 TYR A C 1
ATOM 3105 O O . TYR A 1 372 ? 23.610 23.583 -4.274 1.00 70.94 372 TYR A O 1
ATOM 3113 N N . LEU A 1 373 ? 25.330 22.656 -3.174 1.00 70.25 373 LEU A N 1
ATOM 3114 C CA . LEU A 1 373 ? 25.719 21.756 -4.265 1.00 70.25 373 LEU A CA 1
ATOM 3115 C C . LEU A 1 373 ? 24.610 20.749 -4.598 1.00 70.25 373 LEU A C 1
ATOM 3117 O O . LEU A 1 373 ? 24.372 20.431 -5.764 1.00 70.25 373 LEU A O 1
ATOM 3121 N N . THR A 1 374 ? 23.933 20.234 -3.574 1.00 66.94 374 THR A N 1
ATOM 3122 C CA . THR A 1 374 ? 22.821 19.294 -3.734 1.00 66.94 374 THR A CA 1
ATOM 3123 C C . THR A 1 374 ? 21.648 19.955 -4.453 1.00 66.94 374 THR A C 1
ATOM 3125 O O . THR A 1 374 ? 21.174 19.399 -5.443 1.00 66.94 374 THR A O 1
ATOM 3128 N N . TYR A 1 375 ? 21.250 21.165 -4.048 1.00 69.38 375 TYR A N 1
ATOM 3129 C CA . TYR A 1 375 ? 20.213 21.934 -4.747 1.00 69.38 375 TYR A CA 1
ATOM 3130 C C . TYR A 1 375 ? 20.592 22.252 -6.178 1.00 69.38 375 TYR A C 1
ATOM 3132 O O . TYR A 1 375 ? 19.798 22.022 -7.085 1.00 69.38 375 TYR A O 1
ATOM 3140 N N . GLY A 1 376 ? 21.814 22.740 -6.382 1.00 69.00 376 GLY A N 1
ATOM 3141 C CA . GLY A 1 376 ? 22.338 23.033 -7.705 1.00 69.00 376 GLY A CA 1
ATOM 3142 C C . GLY A 1 376 ? 22.272 21.819 -8.630 1.00 69.00 376 GLY A C 1
ATOM 3143 O O . GLY A 1 376 ? 21.833 21.944 -9.767 1.00 69.00 376 GLY A O 1
ATOM 3144 N N . GLY A 1 377 ? 22.622 20.631 -8.127 1.00 68.88 377 GLY A N 1
ATOM 3145 C CA . GLY A 1 377 ? 22.535 19.376 -8.879 1.00 68.88 377 GLY A CA 1
ATOM 3146 C C . GLY A 1 377 ? 21.102 18.908 -9.164 1.00 68.88 377 GLY A C 1
ATOM 3147 O O . GLY A 1 377 ? 20.834 18.417 -10.259 1.00 68.88 377 GLY A O 1
ATOM 3148 N N . ILE A 1 378 ? 20.175 19.068 -8.213 1.00 67.12 378 ILE A N 1
ATOM 3149 C CA . ILE A 1 378 ? 18.757 18.708 -8.401 1.00 67.12 378 ILE A CA 1
ATOM 3150 C C . ILE A 1 378 ? 18.097 19.639 -9.424 1.00 67.12 378 ILE A C 1
ATOM 3152 O O . ILE A 1 378 ? 17.470 19.178 -10.377 1.00 67.12 378 ILE A O 1
ATOM 3156 N N . LEU A 1 379 ? 18.286 20.950 -9.263 1.00 69.19 379 LEU A N 1
ATOM 3157 C CA . LEU A 1 379 ? 17.756 21.963 -10.171 1.00 69.19 379 LEU A CA 1
ATOM 3158 C C . LEU A 1 379 ? 18.392 21.860 -11.561 1.00 69.19 379 LEU A C 1
ATOM 3160 O O . LEU A 1 379 ? 17.687 22.051 -12.547 1.00 69.19 379 LEU A O 1
ATOM 3164 N N . TYR A 1 380 ? 19.671 21.478 -11.653 1.00 71.81 380 TYR A N 1
ATOM 3165 C CA . TYR A 1 380 ? 20.321 21.124 -12.916 1.00 71.81 380 TYR A CA 1
ATOM 3166 C C . TYR A 1 380 ? 19.629 19.929 -13.587 1.00 71.81 380 TYR A C 1
ATOM 3168 O O . TYR A 1 380 ? 19.359 19.971 -14.784 1.00 71.81 380 TYR A O 1
ATOM 3176 N N . GLY A 1 381 ? 19.277 18.890 -12.820 1.00 68.19 381 GLY A N 1
ATOM 3177 C CA . GLY A 1 381 ? 18.488 17.760 -13.319 1.00 68.19 381 GLY A CA 1
ATOM 3178 C C . GLY A 1 381 ? 17.121 18.190 -13.858 1.00 68.19 381 GLY A C 1
ATOM 3179 O O . GLY A 1 381 ? 16.733 17.762 -14.943 1.00 68.19 381 GLY A O 1
ATOM 3180 N N . PHE A 1 382 ? 16.422 19.091 -13.157 1.00 66.81 382 PHE A N 1
ATOM 3181 C CA . PHE A 1 382 ? 15.160 19.659 -13.642 1.00 66.81 382 PHE A CA 1
ATOM 3182 C C . PHE A 1 382 ? 15.348 20.540 -14.873 1.00 66.81 382 PHE A C 1
ATOM 3184 O O . PHE A 1 382 ? 14.568 20.425 -15.810 1.00 66.81 382 PHE A O 1
ATOM 3191 N N . PHE A 1 383 ? 16.383 21.377 -14.904 1.00 72.00 383 PHE A N 1
ATOM 3192 C CA . PHE A 1 383 ? 16.734 22.194 -16.061 1.00 72.00 383 PHE A CA 1
ATOM 3193 C C . PHE A 1 383 ? 16.987 21.330 -17.301 1.00 72.00 383 PHE A C 1
ATOM 3195 O O . PHE A 1 383 ? 16.431 21.620 -18.355 1.00 72.00 383 PHE A O 1
ATOM 3202 N N . ASN A 1 384 ? 17.742 20.238 -17.155 1.00 65.12 384 ASN A N 1
ATOM 3203 C CA . ASN A 1 384 ? 18.002 19.286 -18.235 1.00 65.12 384 ASN A CA 1
ATOM 3204 C C . ASN A 1 384 ? 16.726 18.555 -18.698 1.00 65.12 384 ASN A C 1
ATOM 3206 O O . ASN A 1 384 ? 16.614 18.175 -19.856 1.00 65.12 384 ASN A O 1
ATOM 3210 N N . ALA A 1 385 ? 15.748 18.375 -17.803 1.00 62.47 385 ALA A N 1
ATOM 3211 C CA . ALA A 1 385 ? 14.458 17.767 -18.125 1.00 62.47 385 ALA A CA 1
ATOM 3212 C C . ALA A 1 385 ? 13.445 18.743 -18.766 1.00 62.47 385 ALA A C 1
ATOM 3214 O O . ALA A 1 385 ? 12.430 18.291 -19.296 1.00 62.47 385 ALA A O 1
ATOM 3215 N N . GLN A 1 386 ? 13.672 20.064 -18.715 1.00 70.12 386 GLN A N 1
ATOM 3216 C CA . GLN A 1 386 ? 12.765 21.054 -19.305 1.00 70.12 386 GLN A CA 1
ATOM 3217 C C . GLN A 1 386 ? 13.123 21.359 -20.762 1.00 70.12 386 GLN A C 1
ATOM 3219 O O . GLN A 1 386 ? 14.250 21.738 -21.080 1.00 70.12 386 GLN A O 1
ATOM 3224 N N . LYS A 1 387 ? 12.117 21.277 -21.638 1.00 47.00 387 LYS A N 1
ATOM 3225 C CA . LYS A 1 387 ? 12.270 21.472 -23.086 1.00 47.00 387 LYS A CA 1
ATOM 3226 C C . LYS A 1 387 ? 12.589 22.935 -23.413 1.00 47.00 387 LYS A C 1
ATOM 3228 O O . LYS A 1 387 ? 13.662 23.195 -23.946 1.00 47.00 387 LYS A O 1
ATOM 3233 N N . GLU A 1 388 ? 11.753 23.887 -22.976 1.00 57.56 388 GLU A N 1
ATOM 3234 C CA . GLU A 1 388 ? 11.918 25.339 -23.188 1.00 57.56 388 GLU A CA 1
ATOM 3235 C C . GLU A 1 388 ? 10.966 26.181 -22.306 1.00 57.56 388 GLU A C 1
ATOM 3237 O O . GLU A 1 388 ? 10.145 25.640 -21.569 1.00 57.56 388 GLU A O 1
ATOM 3242 N N . GLY A 1 389 ? 11.093 27.515 -22.335 1.00 71.44 389 GLY A N 1
ATOM 3243 C CA . GLY A 1 389 ? 10.151 28.440 -21.682 1.00 71.44 389 GLY A CA 1
ATOM 3244 C C . GLY A 1 389 ? 10.575 28.991 -20.310 1.00 71.44 389 GLY A C 1
ATOM 3245 O O . GLY A 1 389 ? 11.735 28.908 -19.895 1.00 71.44 389 GLY A O 1
ATOM 3246 N N . ILE A 1 390 ? 9.621 29.611 -19.603 1.00 66.06 390 ILE A N 1
ATOM 3247 C CA . ILE A 1 390 ? 9.854 30.343 -18.339 1.00 66.06 390 ILE A CA 1
ATOM 3248 C C . ILE A 1 390 ? 10.468 29.429 -17.271 1.00 66.06 390 ILE A C 1
ATOM 3250 O O . ILE A 1 390 ? 11.415 29.822 -16.593 1.00 66.06 390 ILE A O 1
ATOM 3254 N N . GLN A 1 391 ? 9.994 28.187 -17.161 1.00 65.00 391 GLN A N 1
ATOM 3255 C CA . GLN A 1 391 ? 10.493 27.225 -16.174 1.00 65.00 391 GLN A CA 1
ATOM 3256 C C . GLN A 1 391 ? 11.965 26.853 -16.411 1.00 65.00 391 GLN A C 1
ATOM 3258 O O . GLN A 1 391 ? 12.740 26.816 -15.458 1.00 65.00 391 GLN A O 1
ATOM 3263 N N . LYS A 1 392 ? 12.389 26.678 -17.673 1.00 72.25 392 LYS A N 1
ATOM 3264 C CA . LYS A 1 392 ? 13.795 26.421 -18.033 1.00 72.25 392 LYS A CA 1
ATOM 3265 C C . LYS A 1 392 ? 14.698 27.590 -17.621 1.00 72.25 392 LYS A C 1
ATOM 3267 O O . LYS A 1 392 ? 15.720 27.377 -16.973 1.00 72.25 392 LYS A O 1
ATOM 3272 N N . LYS A 1 393 ? 14.277 28.836 -17.885 1.00 75.75 393 LYS A N 1
ATOM 3273 C CA . LYS A 1 393 ? 15.002 30.050 -17.448 1.00 75.75 393 LYS A CA 1
ATOM 3274 C C . LYS A 1 393 ? 15.081 30.167 -15.920 1.00 75.75 393 LYS A C 1
ATOM 3276 O O . LYS A 1 393 ? 16.126 30.536 -15.382 1.00 75.75 393 LYS A O 1
ATOM 3281 N N . VAL A 1 394 ? 13.999 29.831 -15.216 1.00 71.56 394 VAL A N 1
ATOM 3282 C CA . VAL A 1 394 ? 13.942 29.840 -13.745 1.00 71.56 394 VAL A CA 1
ATOM 3283 C C . VAL A 1 394 ? 14.884 28.791 -13.155 1.00 71.56 394 VAL A C 1
ATOM 3285 O O . VAL A 1 394 ? 15.695 29.129 -12.292 1.00 71.56 394 VAL A O 1
ATOM 3288 N N . TYR A 1 395 ? 14.846 27.548 -13.644 1.00 73.31 395 TYR A N 1
ATOM 3289 C CA . TYR A 1 395 ? 15.737 26.495 -13.157 1.00 73.31 395 TYR A CA 1
ATOM 3290 C C . TYR A 1 395 ? 17.198 26.777 -13.493 1.00 73.31 395 TYR A C 1
ATOM 3292 O O . TYR A 1 395 ? 18.045 26.559 -12.631 1.00 73.31 395 TYR A O 1
ATOM 3300 N N . PHE A 1 396 ? 17.505 27.350 -14.662 1.00 80.25 396 PHE A N 1
ATOM 3301 C CA . PHE A 1 396 ? 18.857 27.813 -14.985 1.00 80.25 396 PHE A CA 1
ATOM 3302 C C . PHE A 1 396 ? 19.361 28.838 -13.963 1.00 80.25 396 PHE A C 1
ATOM 3304 O O . PHE A 1 396 ? 20.419 28.655 -13.358 1.00 80.25 396 PHE A O 1
ATOM 3311 N N . LYS A 1 397 ? 18.574 29.895 -13.716 1.00 80.75 397 LYS A N 1
ATOM 3312 C CA . LYS A 1 397 ? 18.937 30.970 -12.782 1.00 80.75 397 LYS A CA 1
ATOM 3313 C C . LYS A 1 397 ? 19.165 30.436 -11.366 1.00 80.75 397 LYS A C 1
ATOM 3315 O O . LYS A 1 397 ? 20.182 30.770 -10.760 1.00 80.75 397 LYS A O 1
ATOM 3320 N N . LEU A 1 398 ? 18.259 29.594 -10.865 1.00 72.69 398 LEU A N 1
ATOM 3321 C CA . LEU A 1 398 ? 18.356 29.022 -9.520 1.00 72.69 398 LEU A CA 1
ATOM 3322 C C . LEU A 1 398 ? 19.523 28.032 -9.404 1.00 72.69 398 LEU A C 1
ATOM 3324 O O . LEU A 1 398 ? 20.317 28.144 -8.475 1.00 72.69 398 LEU A O 1
ATOM 3328 N N . SER A 1 399 ? 19.687 27.122 -10.372 1.00 76.38 399 SER A N 1
ATOM 3329 C CA . SER A 1 399 ? 20.816 26.175 -10.405 1.00 76.38 399 SER A CA 1
ATOM 3330 C C . SER A 1 399 ? 22.144 26.917 -10.361 1.00 76.38 399 SER A C 1
ATOM 3332 O O . SER A 1 399 ? 23.008 26.608 -9.546 1.00 76.38 399 SER A O 1
ATOM 3334 N N . ARG A 1 400 ? 22.279 27.959 -11.188 1.00 87.06 400 ARG A N 1
ATOM 3335 C CA . ARG A 1 400 ? 23.468 28.807 -11.236 1.00 87.06 400 ARG A CA 1
ATOM 3336 C C . ARG A 1 400 ? 23.733 29.477 -9.891 1.00 87.06 400 ARG A C 1
ATOM 3338 O O . ARG A 1 400 ? 24.854 29.411 -9.402 1.00 87.06 400 ARG A O 1
ATOM 3345 N N . GLN A 1 401 ? 22.726 30.115 -9.294 1.00 82.31 401 GLN A N 1
ATOM 3346 C CA . GLN A 1 401 ? 22.875 30.797 -8.004 1.00 82.31 401 GLN A CA 1
ATOM 3347 C C . GLN A 1 401 ? 23.346 29.838 -6.907 1.00 82.31 401 GLN A C 1
ATOM 3349 O O . GLN A 1 401 ? 24.315 30.138 -6.213 1.00 82.31 401 GLN A O 1
ATOM 3354 N N . TYR A 1 402 ? 22.724 28.665 -6.792 1.00 75.88 402 TYR A N 1
ATOM 3355 C CA . TYR A 1 402 ? 23.087 27.701 -5.757 1.00 75.88 402 TYR A CA 1
ATOM 3356 C C . TYR A 1 402 ? 24.456 27.063 -5.983 1.00 75.88 402 TYR A C 1
ATOM 3358 O O . TYR A 1 402 ? 25.205 26.898 -5.027 1.00 75.88 402 TYR A O 1
ATOM 3366 N N . LEU A 1 403 ? 24.845 26.768 -7.224 1.00 81.44 403 LEU A N 1
ATOM 3367 C CA . LEU A 1 403 ? 26.188 26.251 -7.497 1.00 81.44 403 LEU A CA 1
ATOM 3368 C C . LEU A 1 403 ? 27.282 27.302 -7.241 1.00 81.44 403 LEU A C 1
ATOM 3370 O O . LEU A 1 403 ? 28.361 26.946 -6.776 1.00 81.44 403 LEU A O 1
ATOM 3374 N N . LEU A 1 404 ? 27.010 28.591 -7.480 1.00 84.25 404 LEU A N 1
ATOM 3375 C CA . LEU A 1 404 ? 27.929 29.680 -7.120 1.00 84.25 404 LEU A CA 1
ATOM 3376 C C . LEU A 1 404 ? 28.067 29.837 -5.601 1.00 84.25 404 LEU A C 1
ATOM 3378 O O . LEU A 1 404 ? 29.172 30.025 -5.100 1.00 84.25 404 LEU A O 1
ATOM 3382 N N . LEU A 1 405 ? 26.963 29.726 -4.857 1.00 78.19 405 LEU A N 1
ATOM 3383 C CA . LEU A 1 405 ? 26.990 29.745 -3.391 1.00 78.19 405 LEU A CA 1
ATOM 3384 C C . LEU A 1 405 ? 27.717 28.522 -2.819 1.00 78.19 405 LEU A C 1
ATOM 3386 O O . LEU A 1 405 ? 28.484 28.659 -1.869 1.00 78.19 405 LEU A O 1
ATOM 3390 N N . ALA A 1 406 ? 27.527 27.342 -3.415 1.00 77.69 406 ALA A N 1
ATOM 3391 C CA . ALA A 1 406 ? 28.254 26.129 -3.048 1.00 77.69 406 ALA A CA 1
ATOM 3392 C C . ALA A 1 406 ? 29.764 26.288 -3.252 1.00 77.69 406 ALA A C 1
ATOM 3394 O O . ALA A 1 406 ? 30.545 25.888 -2.396 1.00 77.69 406 ALA A O 1
ATOM 3395 N N . GLU A 1 407 ? 30.168 26.896 -4.367 1.00 84.50 407 GLU A N 1
ATOM 3396 C CA . GLU A 1 407 ? 31.567 27.164 -4.689 1.00 84.50 407 GLU A CA 1
ATOM 3397 C C . GLU A 1 407 ? 32.193 28.170 -3.714 1.00 84.50 407 GLU A C 1
ATOM 3399 O O . GLU A 1 407 ? 33.251 27.883 -3.156 1.00 84.50 407 GLU A O 1
ATOM 3404 N N . LYS A 1 408 ? 31.501 29.283 -3.430 1.00 84.75 408 LYS A N 1
ATOM 3405 C CA . LYS A 1 408 ? 31.975 30.349 -2.532 1.00 84.75 408 LYS A CA 1
ATOM 3406 C C . LYS A 1 408 ? 32.077 29.911 -1.068 1.00 84.75 408 LYS A C 1
ATOM 3408 O O . LYS A 1 408 ? 33.014 30.301 -0.380 1.00 84.75 408 LYS A O 1
ATOM 3413 N N . ASN A 1 409 ? 31.113 29.125 -0.586 1.00 76.81 409 ASN A N 1
ATOM 3414 C CA . ASN A 1 409 ? 31.006 28.754 0.832 1.00 76.81 409 ASN A CA 1
ATOM 3415 C C . ASN A 1 409 ? 31.683 27.413 1.166 1.00 76.81 409 ASN A C 1
ATOM 3417 O O . ASN A 1 409 ? 31.634 26.951 2.308 1.00 76.81 409 ASN A O 1
ATOM 3421 N N . SER A 1 410 ? 32.280 26.739 0.180 1.00 78.06 410 SER A N 1
ATOM 3422 C CA . SER A 1 410 ? 32.932 25.449 0.387 1.00 78.06 410 SER A CA 1
ATOM 3423 C C . SER A 1 410 ? 34.286 25.593 1.077 1.00 78.06 410 SER A C 1
ATOM 3425 O O . SER A 1 410 ? 35.155 26.331 0.627 1.00 78.06 410 SER A O 1
ATOM 3427 N N . LYS A 1 411 ? 34.501 24.787 2.123 1.00 75.75 411 LYS A N 1
ATOM 3428 C CA . LYS A 1 411 ? 35.816 24.582 2.758 1.00 75.75 411 LYS A CA 1
ATOM 3429 C C . LYS A 1 411 ? 36.601 23.404 2.159 1.00 75.75 411 LYS A C 1
ATOM 3431 O O . LYS A 1 411 ? 37.693 23.106 2.624 1.00 75.75 411 LYS A O 1
ATOM 3436 N N . THR A 1 412 ? 36.038 22.695 1.172 1.00 75.50 412 THR A N 1
ATOM 3437 C CA . THR A 1 412 ? 36.633 21.472 0.600 1.00 75.50 412 THR A CA 1
ATOM 3438 C C . THR A 1 412 ? 36.826 21.588 -0.908 1.00 75.50 412 THR A C 1
ATOM 3440 O O . THR A 1 412 ? 35.895 21.947 -1.631 1.00 75.50 412 THR A O 1
ATOM 3443 N N . ASP A 1 413 ? 37.992 21.178 -1.408 1.00 71.88 413 ASP A N 1
ATOM 3444 C CA . ASP A 1 413 ? 38.290 21.188 -2.849 1.00 71.88 413 ASP A CA 1
ATOM 3445 C C . ASP A 1 413 ? 37.300 20.348 -3.669 1.00 71.88 413 ASP A C 1
ATOM 3447 O O . ASP A 1 413 ? 37.017 20.661 -4.825 1.00 71.88 413 ASP A O 1
ATOM 3451 N N . TYR A 1 414 ? 36.727 19.303 -3.065 1.00 71.31 414 TYR A N 1
ATOM 3452 C CA . TYR A 1 414 ? 35.765 18.418 -3.715 1.00 71.31 414 TYR A CA 1
ATOM 3453 C C . TYR A 1 414 ? 34.435 19.113 -4.045 1.00 71.31 414 TYR A C 1
ATOM 3455 O O . TYR A 1 414 ? 33.984 19.072 -5.191 1.00 71.31 414 TYR A O 1
ATOM 3463 N N . VAL A 1 415 ? 33.810 19.784 -3.068 1.00 71.44 415 VAL A N 1
ATOM 3464 C CA . VAL A 1 415 ? 32.545 20.510 -3.288 1.00 71.44 415 VAL A CA 1
ATOM 3465 C C . VAL A 1 415 ? 32.762 21.684 -4.236 1.00 71.44 415 VAL A C 1
ATOM 3467 O O . VAL A 1 415 ? 31.944 21.906 -5.131 1.00 71.44 415 VAL A O 1
ATOM 3470 N N . THR A 1 416 ? 33.895 22.376 -4.105 1.00 79.50 416 THR A N 1
ATOM 3471 C CA . THR A 1 416 ? 34.302 23.459 -5.006 1.00 79.50 416 THR A CA 1
ATOM 3472 C C . THR A 1 416 ? 34.427 22.950 -6.440 1.00 79.50 416 THR A C 1
ATOM 3474 O O . THR A 1 416 ? 33.812 23.507 -7.350 1.00 79.50 416 THR A O 1
ATOM 3477 N N . ASN A 1 417 ? 35.141 21.840 -6.660 1.00 78.56 417 ASN A N 1
ATOM 3478 C CA . ASN A 1 417 ? 35.283 21.274 -7.996 1.00 78.56 417 ASN A CA 1
ATOM 3479 C C . ASN A 1 417 ? 33.943 20.807 -8.579 1.00 78.56 417 ASN A C 1
ATOM 3481 O O . ASN A 1 417 ? 33.590 21.143 -9.709 1.00 78.56 417 ASN A O 1
ATOM 3485 N N . ARG A 1 418 ? 33.153 20.076 -7.792 1.00 74.81 418 ARG A N 1
ATOM 3486 C CA . ARG A 1 418 ? 31.874 19.533 -8.256 1.00 74.81 418 ARG A CA 1
ATOM 3487 C C . ARG A 1 418 ? 30.866 20.636 -8.593 1.00 74.81 418 ARG A C 1
ATOM 3489 O O . ARG A 1 418 ? 30.119 20.494 -9.558 1.00 74.81 418 ARG A O 1
ATOM 3496 N N . SER A 1 419 ? 30.894 21.753 -7.865 1.00 79.88 419 SER A N 1
ATOM 3497 C CA . SER A 1 419 ? 30.092 22.945 -8.176 1.00 79.88 419 SER A CA 1
ATOM 3498 C C . SER A 1 419 ? 30.496 23.567 -9.514 1.00 79.88 419 SER A C 1
ATOM 3500 O O . SER A 1 419 ? 29.638 23.842 -10.352 1.00 79.88 419 SER A O 1
ATOM 3502 N N . ARG A 1 420 ? 31.805 23.718 -9.756 1.00 85.69 420 ARG A N 1
ATOM 3503 C CA . ARG A 1 420 ? 32.363 24.240 -11.017 1.00 85.69 420 ARG A CA 1
ATOM 3504 C C . ARG A 1 420 ? 32.034 23.339 -12.210 1.00 85.69 420 ARG A C 1
ATOM 3506 O O . ARG A 1 420 ? 31.646 23.843 -13.260 1.00 85.69 420 ARG A O 1
ATOM 3513 N N . TYR A 1 421 ? 32.105 22.020 -12.033 1.00 79.88 421 TYR A N 1
ATOM 3514 C CA . TYR A 1 421 ? 31.704 21.047 -13.051 1.00 79.88 421 TYR A CA 1
ATOM 3515 C C . TYR A 1 421 ? 30.214 21.156 -13.410 1.00 79.88 421 TYR A C 1
ATOM 3517 O O . TYR A 1 421 ? 29.856 21.181 -14.589 1.00 79.88 421 TYR A O 1
ATOM 3525 N N . PHE A 1 422 ? 29.322 21.250 -12.418 1.00 77.31 422 PHE A N 1
ATOM 3526 C CA . PHE A 1 422 ? 27.895 21.432 -12.699 1.00 77.31 422 PHE A CA 1
ATOM 3527 C C . PHE A 1 422 ? 27.597 22.792 -13.335 1.00 77.31 422 PHE A C 1
ATOM 3529 O O . PHE A 1 422 ? 26.750 22.854 -14.221 1.00 77.31 422 PHE A O 1
ATOM 3536 N N . LEU A 1 423 ? 28.310 23.858 -12.950 1.00 82.44 423 LEU A N 1
ATOM 3537 C CA . LEU A 1 423 ? 28.199 25.164 -13.608 1.00 82.44 423 LEU A CA 1
ATOM 3538 C C . LEU A 1 423 ? 28.583 25.066 -15.083 1.00 82.44 423 LEU A C 1
ATOM 3540 O O . LEU A 1 423 ? 27.832 25.547 -15.924 1.00 82.44 423 LEU A O 1
ATOM 3544 N N . ALA A 1 424 ? 29.691 24.394 -15.403 1.00 79.75 424 ALA A N 1
ATOM 3545 C CA . ALA A 1 424 ? 30.112 24.181 -16.785 1.00 79.75 424 ALA A CA 1
ATOM 3546 C C . ALA A 1 424 ? 29.006 23.514 -17.620 1.00 79.75 424 ALA A C 1
ATOM 3548 O O . ALA A 1 424 ? 28.573 24.056 -18.634 1.00 79.75 424 ALA A O 1
ATOM 3549 N N . ASN A 1 425 ? 28.468 22.391 -17.138 1.00 74.25 425 ASN A N 1
ATOM 3550 C CA . ASN A 1 425 ? 27.387 21.682 -17.825 1.00 74.25 425 ASN A CA 1
ATOM 3551 C C . ASN A 1 425 ? 26.110 22.523 -17.956 1.00 74.25 425 ASN A C 1
ATOM 3553 O O . ASN A 1 425 ? 25.471 22.520 -19.005 1.00 74.25 425 ASN A O 1
ATOM 3557 N N . LEU A 1 426 ? 25.743 23.257 -16.903 1.00 79.44 426 LEU A N 1
ATOM 3558 C CA . LEU A 1 426 ? 24.566 24.122 -16.898 1.00 79.44 426 LEU A CA 1
ATOM 3559 C C . LEU A 1 426 ? 24.657 25.196 -17.992 1.00 79.44 426 LEU A C 1
ATOM 3561 O O . LEU A 1 426 ? 23.690 25.418 -18.716 1.00 79.44 426 LEU A O 1
ATOM 3565 N N . TYR A 1 427 ? 25.819 25.836 -18.129 1.00 82.38 427 TYR A N 1
ATOM 3566 C CA . TYR A 1 427 ? 26.072 26.828 -19.173 1.00 82.38 427 TYR A CA 1
ATOM 3567 C C . TYR A 1 427 ? 26.114 26.204 -20.574 1.00 82.38 427 TYR A C 1
ATOM 3569 O O . TYR A 1 427 ? 25.547 26.780 -21.500 1.00 82.38 427 TYR A O 1
ATOM 3577 N N . SER A 1 428 ? 26.692 25.005 -20.725 1.00 75.06 428 SER A N 1
ATOM 3578 C CA . SER A 1 428 ? 26.717 24.275 -22.002 1.00 75.06 428 SER A CA 1
ATOM 3579 C C . SER A 1 428 ? 25.309 23.962 -22.510 1.00 75.06 428 SER A C 1
ATOM 3581 O O . SER A 1 428 ? 24.983 24.262 -23.655 1.00 75.06 428 SER A O 1
ATOM 3583 N N . LEU A 1 429 ? 24.447 23.432 -21.640 1.00 71.62 429 LEU A N 1
ATOM 3584 C CA . LEU A 1 429 ? 23.043 23.143 -21.947 1.00 71.62 429 LEU A CA 1
ATOM 3585 C C . LEU A 1 429 ? 22.216 24.410 -22.249 1.00 71.62 429 LEU A C 1
ATOM 3587 O O . LEU A 1 429 ? 21.186 24.327 -22.915 1.00 71.62 429 LEU A O 1
ATOM 3591 N N . ASN A 1 430 ? 22.656 25.581 -21.778 1.00 79.12 430 ASN A N 1
ATOM 3592 C CA . ASN A 1 430 ? 22.070 26.882 -22.115 1.00 79.12 430 ASN A CA 1
ATOM 3593 C C . ASN A 1 430 ? 22.734 27.546 -23.338 1.00 79.12 430 ASN A C 1
ATOM 3595 O O . ASN A 1 430 ? 22.479 28.718 -23.598 1.00 79.12 430 ASN A O 1
ATOM 3599 N N . GLN A 1 431 ? 23.594 26.822 -24.063 1.00 78.19 431 GLN A N 1
ATOM 3600 C CA . GLN A 1 431 ? 24.340 27.308 -25.233 1.00 78.19 431 GLN A CA 1
ATOM 3601 C C . GLN A 1 431 ? 25.267 28.508 -24.946 1.00 78.19 431 GLN A C 1
ATOM 3603 O O . GLN A 1 431 ? 25.703 29.203 -25.858 1.00 78.19 431 GLN A O 1
ATOM 3608 N N . ASP A 1 432 ? 25.618 28.742 -23.679 1.00 80.50 432 ASP A N 1
ATOM 3609 C CA . ASP A 1 432 ? 26.597 29.748 -23.259 1.00 80.50 432 ASP A CA 1
ATOM 3610 C C . ASP A 1 432 ? 27.967 29.072 -23.129 1.00 80.50 432 ASP A C 1
ATOM 3612 O O . ASP A 1 432 ? 28.457 28.731 -22.044 1.00 80.50 432 ASP A O 1
ATOM 3616 N N . PHE A 1 433 ? 28.549 28.778 -24.288 1.00 75.19 433 PHE A N 1
ATOM 3617 C CA . PHE A 1 433 ? 29.766 27.981 -24.384 1.00 75.19 433 PHE A CA 1
ATOM 3618 C C . PHE A 1 433 ? 30.983 28.676 -23.757 1.00 75.19 433 PHE A C 1
ATOM 3620 O O . PHE A 1 433 ? 31.847 27.990 -23.211 1.00 75.19 433 PHE A O 1
ATOM 3627 N N . ASP A 1 434 ? 31.021 30.010 -23.737 1.00 76.94 434 ASP A N 1
ATOM 3628 C CA . ASP A 1 434 ? 32.116 30.786 -23.145 1.00 76.94 434 ASP A CA 1
ATOM 3629 C C . ASP A 1 434 ? 32.146 30.673 -21.613 1.00 76.94 434 ASP A C 1
ATOM 3631 O O . ASP A 1 434 ? 33.202 30.426 -21.008 1.00 76.94 434 ASP A O 1
ATOM 3635 N N . ASN A 1 435 ? 30.989 30.790 -20.952 1.00 81.19 435 ASN A N 1
ATOM 3636 C CA . ASN A 1 435 ? 30.912 30.555 -19.511 1.00 81.19 435 ASN A CA 1
ATOM 3637 C C . ASN A 1 435 ? 31.080 29.073 -19.177 1.00 81.19 435 ASN A C 1
ATOM 3639 O O . ASN A 1 435 ? 31.784 28.749 -18.217 1.00 81.19 435 ASN A O 1
ATOM 3643 N N . SER A 1 436 ? 30.498 28.176 -19.979 1.00 78.19 436 SER A N 1
ATOM 3644 C CA . SER A 1 436 ? 30.710 26.730 -19.850 1.00 78.19 436 SER A CA 1
ATOM 3645 C C . SER A 1 436 ? 32.199 26.402 -19.819 1.00 78.19 436 SER A C 1
ATOM 3647 O O . SER A 1 436 ? 32.692 25.786 -18.871 1.00 78.19 436 SER A O 1
ATOM 3649 N N . TYR A 1 437 ? 32.933 26.918 -20.805 1.00 73.94 437 TYR A N 1
ATOM 3650 C CA . TYR A 1 437 ? 34.376 26.785 -20.914 1.00 73.94 437 TYR A CA 1
ATOM 3651 C C . TYR A 1 437 ? 35.088 27.323 -19.672 1.00 73.94 437 TYR A C 1
ATOM 3653 O O . TYR A 1 437 ? 35.881 26.620 -19.048 1.00 73.94 437 TYR A O 1
ATOM 3661 N N . THR A 1 438 ? 34.770 28.551 -19.265 1.00 81.31 438 THR A N 1
ATOM 3662 C CA . THR A 1 438 ? 35.399 29.198 -18.107 1.00 81.31 438 THR A CA 1
ATOM 3663 C C . THR A 1 438 ? 35.260 28.358 -16.835 1.00 81.31 438 THR A C 1
ATOM 3665 O O . THR A 1 438 ? 36.237 28.153 -16.109 1.00 81.31 438 THR A O 1
ATOM 3668 N N . TRP A 1 439 ? 34.063 27.842 -16.556 1.00 82.62 439 TRP A N 1
ATOM 3669 C CA . TRP A 1 439 ? 33.804 27.016 -15.374 1.00 82.62 439 TRP A CA 1
ATOM 3670 C C . TRP A 1 439 ? 34.440 25.635 -15.464 1.00 82.62 439 TRP A C 1
ATOM 3672 O O . TRP A 1 439 ? 34.925 25.115 -14.457 1.00 82.62 439 TRP A O 1
ATOM 3682 N N . TYR A 1 440 ? 34.517 25.078 -16.668 1.00 76.56 440 TYR A N 1
ATOM 3683 C CA . TYR A 1 440 ? 35.177 23.807 -16.911 1.00 76.56 440 TYR A CA 1
ATOM 3684 C C . TYR A 1 440 ? 36.686 23.897 -16.661 1.00 76.56 440 TYR A C 1
ATOM 3686 O O . TYR A 1 440 ? 37.248 23.080 -15.934 1.00 76.56 440 TYR A O 1
ATOM 3694 N N . MET A 1 441 ? 37.336 24.959 -17.138 1.00 75.25 441 MET A N 1
ATOM 3695 C CA . MET A 1 441 ? 38.759 25.195 -16.873 1.00 75.25 441 MET A CA 1
ATOM 3696 C C . MET A 1 441 ? 39.041 25.388 -15.380 1.00 75.25 441 MET A C 1
ATOM 3698 O O . MET A 1 441 ? 40.008 24.834 -14.860 1.00 75.25 441 MET A O 1
ATOM 3702 N N . LYS A 1 442 ? 38.160 26.100 -14.664 1.00 81.88 442 LYS A N 1
ATOM 3703 C CA . LYS A 1 442 ? 38.238 26.235 -13.198 1.00 81.88 442 LYS A CA 1
ATOM 3704 C C . LYS A 1 442 ? 38.027 24.908 -12.458 1.00 81.88 442 LYS A C 1
ATOM 3706 O O . LYS A 1 442 ? 38.543 24.746 -11.352 1.00 81.88 442 LYS A O 1
ATOM 3711 N N . SER A 1 443 ? 37.241 23.990 -13.025 1.00 80.06 443 SER A N 1
ATOM 3712 C CA . SER A 1 443 ? 37.027 22.635 -12.499 1.00 80.06 443 SER A CA 1
ATOM 3713 C C . SER A 1 443 ? 38.277 21.769 -12.698 1.00 80.06 443 SER A C 1
ATOM 3715 O O . SER A 1 443 ? 38.748 21.129 -11.760 1.00 80.06 443 SER A O 1
ATOM 3717 N N . LEU A 1 444 ? 38.884 21.819 -13.886 1.00 70.75 444 LEU A N 1
ATOM 3718 C CA . LEU A 1 444 ? 40.104 21.070 -14.199 1.00 70.75 444 LEU A CA 1
ATOM 3719 C C . LEU A 1 444 ? 41.337 21.537 -13.415 1.00 70.75 444 LEU A C 1
ATOM 3721 O O . LEU A 1 444 ? 42.252 20.749 -13.197 1.00 70.75 444 LEU A O 1
ATOM 3725 N N . SER A 1 445 ? 41.358 22.793 -12.965 1.00 71.06 445 SER A N 1
ATOM 3726 C CA . SER A 1 445 ? 42.425 23.324 -12.108 1.00 71.06 445 SER A CA 1
ATOM 3727 C C . SER A 1 445 ? 42.312 22.918 -10.629 1.00 71.06 445 SER A C 1
ATOM 3729 O O . SER A 1 445 ? 43.164 23.300 -9.832 1.00 71.06 445 SER A O 1
ATOM 3731 N N . CYS A 1 446 ? 41.260 22.198 -10.223 1.00 72.25 446 CYS A N 1
ATOM 3732 C CA . CYS A 1 446 ? 41.105 21.739 -8.840 1.00 72.25 446 CYS A CA 1
ATOM 3733 C C . CYS A 1 446 ? 41.983 20.512 -8.539 1.00 72.25 446 CYS A C 1
ATOM 3735 O O . CYS A 1 446 ? 42.156 19.638 -9.385 1.00 72.25 446 CYS A O 1
ATOM 3737 N N . LYS A 1 447 ? 42.461 20.405 -7.292 1.00 66.06 447 LYS A N 1
ATOM 3738 C CA . LYS A 1 447 ? 43.323 19.307 -6.814 1.00 66.06 447 LYS A CA 1
ATOM 3739 C C . LYS A 1 447 ? 42.683 17.917 -6.934 1.00 66.06 447 LYS A C 1
ATOM 3741 O O . LYS A 1 447 ? 43.354 16.964 -7.314 1.00 66.06 447 LYS A O 1
ATOM 3746 N N . ASN A 1 448 ? 41.382 17.816 -6.658 1.00 63.88 448 ASN A N 1
ATOM 3747 C CA . ASN A 1 448 ? 40.620 16.566 -6.713 1.00 63.88 448 ASN A CA 1
ATOM 3748 C C . ASN A 1 448 ? 39.647 16.601 -7.893 1.00 63.88 448 ASN A C 1
ATOM 3750 O O . ASN A 1 448 ? 38.610 17.256 -7.783 1.00 63.88 448 ASN A O 1
ATOM 3754 N N . LEU A 1 449 ? 39.964 15.931 -9.006 1.00 59.56 449 LEU A N 1
ATOM 3755 C CA . LEU A 1 449 ? 39.103 15.846 -10.196 1.00 59.56 449 LEU A CA 1
ATOM 3756 C C . LEU A 1 449 ? 37.835 15.023 -9.913 1.00 59.56 449 LEU A C 1
ATOM 3758 O O . LEU A 1 449 ? 37.883 14.023 -9.202 1.00 59.56 449 LEU A O 1
ATOM 3762 N N . ALA A 1 450 ? 36.686 15.447 -10.450 1.00 56.94 450 ALA A N 1
ATOM 3763 C CA . ALA A 1 450 ? 35.476 14.635 -10.367 1.00 56.94 450 ALA A CA 1
ATOM 3764 C C . ALA A 1 450 ? 35.584 13.456 -11.362 1.00 56.94 450 ALA A C 1
ATOM 3766 O O . ALA A 1 450 ? 36.056 13.675 -12.479 1.00 56.94 450 ALA A O 1
ATOM 3767 N N . PRO A 1 451 ? 35.108 12.240 -11.020 1.00 50.38 451 PRO A N 1
ATOM 3768 C CA . PRO A 1 451 ? 35.247 11.042 -11.865 1.00 50.38 451 PRO A CA 1
ATOM 3769 C C . PRO A 1 451 ? 34.751 11.215 -13.312 1.00 50.38 451 PRO A C 1
ATOM 3771 O O . PRO A 1 451 ? 35.319 10.654 -14.241 1.00 50.38 451 PRO A O 1
ATOM 3774 N N . ASN A 1 452 ? 33.755 12.082 -13.525 1.00 50.97 452 ASN A N 1
ATOM 3775 C CA . ASN A 1 452 ? 33.132 12.300 -14.836 1.00 50.97 452 ASN A CA 1
ATOM 3776 C C . ASN A 1 452 ? 33.706 13.498 -15.611 1.00 50.97 452 ASN A C 1
ATOM 3778 O O . ASN A 1 452 ? 33.289 13.760 -16.738 1.00 50.97 452 ASN A O 1
ATOM 3782 N N . SER A 1 453 ? 34.661 14.241 -15.040 1.00 52.53 453 SER A N 1
ATOM 3783 C CA . SER A 1 453 ? 35.279 15.382 -15.725 1.00 52.53 453 SER A CA 1
ATOM 3784 C C . SER A 1 453 ? 35.999 14.957 -17.014 1.00 52.53 453 SER A C 1
ATOM 3786 O O . SER A 1 453 ? 36.104 15.769 -17.928 1.00 52.53 453 SER A O 1
ATOM 3788 N N . TYR A 1 454 ? 36.435 13.694 -17.121 1.00 53.41 454 TYR A N 1
ATOM 3789 C CA . TYR A 1 454 ? 37.225 13.162 -18.239 1.00 53.41 454 TYR A CA 1
ATOM 3790 C C . TYR A 1 454 ? 36.403 12.761 -19.477 1.00 53.41 454 TYR A C 1
ATOM 3792 O O . TYR A 1 454 ? 36.799 13.113 -20.588 1.00 53.41 454 TYR A O 1
ATOM 3800 N N . SER A 1 455 ? 35.242 12.103 -19.326 1.00 47.81 455 SER A N 1
ATOM 3801 C CA . SER A 1 455 ? 34.397 11.750 -20.488 1.00 47.81 455 SER A CA 1
ATOM 3802 C C . SER A 1 455 ? 33.791 12.991 -21.148 1.00 47.81 455 SER A C 1
ATOM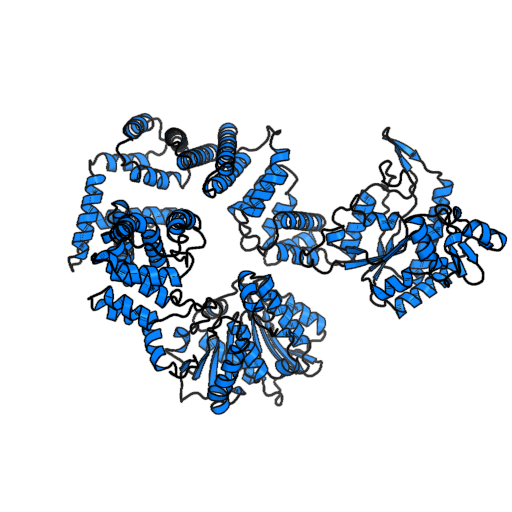 3804 O O . SER A 1 455 ? 33.597 13.039 -22.364 1.00 47.81 455 SER A O 1
ATOM 3806 N N . LEU A 1 456 ? 33.577 14.050 -20.362 1.00 50.16 456 LEU A N 1
ATOM 3807 C CA . LEU A 1 456 ? 33.130 15.339 -20.870 1.00 50.16 456 LEU A CA 1
ATOM 3808 C C . LEU A 1 456 ? 34.252 16.093 -21.599 1.00 50.16 456 LEU A C 1
ATOM 3810 O O . LEU A 1 456 ? 33.968 16.752 -22.594 1.00 50.16 456 LEU A O 1
ATOM 3814 N N . LEU A 1 457 ? 35.518 15.956 -21.171 1.00 51.56 457 LEU A N 1
ATOM 3815 C CA . LEU A 1 457 ? 36.672 16.491 -21.913 1.00 51.56 457 LEU A CA 1
ATOM 3816 C C . LEU A 1 457 ? 36.740 15.854 -23.299 1.00 51.56 457 LEU A C 1
ATOM 3818 O O . LEU A 1 457 ? 36.944 16.548 -24.286 1.00 51.56 457 LEU A O 1
ATOM 3822 N N . PHE A 1 458 ? 36.538 14.536 -23.358 1.00 51.47 458 PHE A N 1
ATOM 3823 C CA . PHE A 1 458 ? 36.486 13.779 -24.601 1.00 51.47 458 PHE A CA 1
ATOM 3824 C C . PHE A 1 458 ? 35.298 14.208 -25.466 1.00 51.47 458 PHE A C 1
ATOM 3826 O O . PHE A 1 458 ? 35.486 14.543 -26.627 1.00 51.47 458 PHE A O 1
ATOM 3833 N N . THR A 1 459 ? 34.102 14.322 -24.882 1.00 48.00 459 THR A N 1
ATOM 3834 C CA . THR A 1 459 ? 32.903 14.815 -25.582 1.00 48.00 459 THR A CA 1
ATOM 3835 C C . THR A 1 459 ? 33.122 16.218 -26.146 1.00 48.00 459 THR A C 1
ATOM 3837 O O . THR A 1 459 ? 32.726 16.492 -27.272 1.00 48.00 459 THR A O 1
ATOM 3840 N N . LEU A 1 460 ? 33.782 17.106 -25.398 1.00 46.97 460 LEU A N 1
ATOM 3841 C CA . LEU A 1 460 ? 34.128 18.448 -25.857 1.00 46.97 460 LEU A CA 1
ATOM 3842 C C . LEU A 1 460 ? 35.202 18.409 -26.943 1.00 46.97 460 LEU A C 1
ATOM 3844 O O . LEU A 1 460 ? 35.023 19.080 -27.942 1.00 46.97 460 LEU A O 1
ATOM 3848 N N . LEU A 1 461 ? 36.261 17.606 -26.811 1.00 49.81 461 LEU A N 1
ATOM 3849 C CA . LEU A 1 461 ? 37.303 17.458 -27.835 1.00 49.81 461 LEU A CA 1
ATOM 3850 C C . LEU A 1 461 ? 36.736 16.904 -29.151 1.00 49.81 461 LEU A C 1
ATOM 3852 O O . LEU A 1 461 ? 37.037 17.447 -30.209 1.00 49.81 461 LEU A O 1
ATOM 3856 N N . VAL A 1 462 ? 35.864 15.898 -29.071 1.00 45.28 462 VAL A N 1
ATOM 3857 C CA . VAL A 1 462 ? 35.186 15.262 -30.211 1.00 45.28 462 VAL A CA 1
ATOM 3858 C C . VAL A 1 462 ? 34.136 16.189 -30.834 1.00 45.28 462 VAL A C 1
ATOM 3860 O O . VAL A 1 462 ? 34.046 16.272 -32.053 1.00 45.28 462 VAL A O 1
ATOM 3863 N N . ARG A 1 463 ? 33.382 16.954 -30.028 1.00 40.69 463 ARG A N 1
ATOM 3864 C CA . ARG A 1 463 ? 32.384 17.925 -30.527 1.00 40.69 463 ARG A CA 1
ATOM 3865 C C . ARG A 1 463 ? 32.970 19.284 -30.934 1.00 40.69 463 ARG A C 1
ATOM 3867 O O . ARG A 1 463 ? 32.302 20.040 -31.627 1.00 40.69 463 ARG A O 1
ATOM 3874 N N . SER A 1 464 ? 34.198 19.615 -30.527 1.00 44.47 464 SER A N 1
ATOM 3875 C CA . SER A 1 464 ? 34.864 20.905 -30.804 1.00 44.47 464 SER A CA 1
ATOM 3876 C C . SER A 1 464 ? 35.563 20.996 -32.163 1.00 44.47 464 SER A C 1
ATOM 3878 O O . SER A 1 464 ? 36.292 21.955 -32.407 1.00 44.47 464 SER A O 1
ATOM 3880 N N . VAL A 1 465 ? 35.355 20.021 -33.052 1.00 45.66 465 VAL A N 1
ATOM 3881 C CA . VAL A 1 465 ? 35.961 20.013 -34.396 1.00 45.66 465 VAL A CA 1
ATOM 3882 C C . VAL A 1 465 ? 35.253 20.989 -35.358 1.00 45.66 465 VAL A C 1
ATOM 3884 O O . VAL A 1 465 ? 35.736 21.222 -36.462 1.00 45.66 465 VAL A O 1
ATOM 3887 N N . ASP A 1 466 ? 34.176 21.660 -34.929 1.00 42.56 466 ASP A N 1
ATOM 3888 C CA . ASP A 1 466 ? 33.629 22.806 -35.664 1.00 42.56 466 ASP A CA 1
ATOM 3889 C C . ASP A 1 466 ? 34.607 24.010 -35.612 1.00 42.56 466 ASP A C 1
ATOM 3891 O O . ASP A 1 466 ? 35.104 24.406 -34.553 1.00 42.56 466 ASP A O 1
ATOM 3895 N N . ILE A 1 467 ? 34.879 24.613 -36.775 1.00 40.47 467 ILE A N 1
ATOM 3896 C CA . ILE A 1 467 ? 36.002 25.524 -37.108 1.00 40.47 467 ILE A CA 1
ATOM 3897 C C . ILE A 1 467 ? 36.052 26.814 -36.250 1.00 40.47 467 ILE A C 1
ATOM 3899 O O . ILE A 1 467 ? 37.032 27.565 -36.261 1.00 40.47 467 ILE A O 1
ATOM 3903 N N . ARG A 1 468 ? 35.036 27.078 -35.425 1.00 45.31 468 ARG A N 1
ATOM 3904 C CA . ARG A 1 468 ? 34.876 28.322 -34.650 1.00 45.31 468 ARG A CA 1
ATOM 3905 C C . ARG A 1 468 ? 35.640 28.385 -33.313 1.00 45.31 468 ARG A C 1
ATOM 3907 O O . ARG A 1 468 ? 35.481 29.362 -32.587 1.00 45.31 468 ARG A O 1
ATOM 3914 N N . PHE A 1 469 ? 36.528 27.435 -32.997 1.00 49.22 469 PHE A N 1
ATOM 3915 C CA . PHE A 1 469 ? 37.173 27.331 -31.669 1.00 49.22 469 PHE A CA 1
ATOM 3916 C C . PHE A 1 469 ? 38.711 27.477 -31.627 1.00 49.22 469 PHE A C 1
ATOM 3918 O O . PHE A 1 469 ? 39.397 26.876 -30.800 1.00 49.22 469 PHE A O 1
ATOM 3925 N N . ASN A 1 470 ? 39.290 28.380 -32.422 1.00 49.81 470 ASN A N 1
ATOM 3926 C CA . ASN A 1 470 ? 40.717 28.736 -32.290 1.00 49.81 470 ASN A CA 1
ATOM 3927 C C . ASN A 1 470 ? 41.084 29.374 -30.925 1.00 49.81 470 ASN A C 1
ATOM 3929 O O . ASN A 1 470 ? 42.236 29.298 -30.486 1.00 49.81 470 ASN A O 1
ATOM 3933 N N . SER A 1 471 ? 40.126 29.978 -30.211 1.00 50.09 471 SER A N 1
ATOM 3934 C CA . SER A 1 471 ? 40.334 30.529 -28.859 1.00 50.09 471 SER A CA 1
ATOM 3935 C C . SER A 1 471 ? 40.479 29.439 -27.785 1.00 50.09 471 SER A C 1
ATOM 3937 O O . SER A 1 471 ? 41.253 29.616 -26.841 1.00 50.09 471 SER A O 1
ATOM 3939 N N . PHE A 1 472 ? 39.813 28.291 -27.960 1.00 49.59 472 PHE A N 1
ATOM 3940 C CA . PHE A 1 472 ? 39.852 27.135 -27.056 1.00 49.59 472 PHE A CA 1
ATOM 3941 C C . PHE A 1 472 ? 41.263 26.552 -26.961 1.00 49.59 472 PHE A C 1
ATOM 3943 O O . PHE A 1 472 ? 41.839 26.494 -25.875 1.00 49.59 472 PHE A O 1
ATOM 3950 N N . PHE A 1 473 ? 41.892 26.245 -28.101 1.00 52.16 473 PHE A N 1
ATOM 3951 C CA . PHE A 1 473 ? 43.273 25.748 -28.136 1.00 52.16 473 PHE A CA 1
ATOM 3952 C C . PHE A 1 473 ? 44.283 26.760 -27.576 1.00 52.16 473 PHE A C 1
ATOM 3954 O O . PHE A 1 473 ? 45.243 26.379 -26.899 1.00 52.16 473 PHE A O 1
ATOM 3961 N N . LYS A 1 474 ? 44.059 28.061 -27.808 1.00 52.97 474 LYS A N 1
ATOM 3962 C CA . LYS A 1 474 ? 44.935 29.141 -27.324 1.00 52.97 474 LYS A CA 1
ATOM 3963 C C . LYS A 1 474 ? 44.851 29.315 -25.801 1.00 52.97 474 LYS A C 1
ATOM 3965 O O . LYS A 1 474 ? 45.875 29.543 -25.156 1.00 52.97 474 LYS A O 1
ATOM 3970 N N . ASN A 1 475 ? 43.660 29.154 -25.220 1.00 49.31 475 ASN A N 1
ATOM 3971 C CA . ASN A 1 475 ? 43.430 29.259 -23.778 1.00 49.31 475 ASN A CA 1
ATOM 3972 C C . ASN A 1 475 ? 43.761 27.959 -23.021 1.00 49.31 475 ASN A C 1
ATOM 3974 O O . ASN A 1 475 ? 44.292 28.041 -21.913 1.00 49.31 475 ASN A O 1
ATOM 3978 N N . ILE A 1 476 ? 43.580 26.780 -23.632 1.00 49.41 476 ILE A N 1
ATOM 3979 C CA . ILE A 1 476 ? 44.126 25.507 -23.130 1.00 49.41 476 ILE A CA 1
ATOM 3980 C C . ILE A 1 476 ? 45.644 25.627 -22.975 1.00 49.41 476 ILE A C 1
ATOM 3982 O O . ILE A 1 476 ? 46.192 25.397 -21.903 1.00 49.41 476 ILE A O 1
ATOM 3986 N N . LYS A 1 477 ? 46.357 26.125 -23.984 1.00 48.84 477 LYS A N 1
ATOM 3987 C CA . LYS A 1 477 ? 47.813 26.313 -23.869 1.00 48.84 477 LYS A CA 1
ATOM 3988 C C . LYS A 1 477 ? 48.237 27.211 -22.690 1.00 48.84 477 LYS A C 1
ATOM 3990 O O . LYS A 1 477 ? 49.318 27.012 -22.146 1.00 48.84 477 LYS A O 1
ATOM 3995 N N . LYS A 1 478 ? 47.396 28.181 -22.299 1.00 50.19 478 LYS A N 1
ATOM 3996 C CA . LYS A 1 478 ? 47.630 29.119 -21.183 1.00 50.19 478 LYS A CA 1
ATOM 3997 C C . LYS A 1 478 ? 47.331 28.527 -19.803 1.00 50.19 478 LYS A C 1
ATOM 3999 O O . LYS A 1 478 ? 48.047 28.830 -18.856 1.00 50.19 478 LYS A O 1
ATOM 4004 N N . VAL A 1 479 ? 46.277 27.722 -19.675 1.00 45.28 479 VAL A N 1
ATOM 4005 C CA . VAL A 1 479 ? 45.891 27.102 -18.392 1.00 45.28 479 VAL A CA 1
ATOM 4006 C C . VAL A 1 479 ? 46.740 25.866 -18.090 1.00 45.28 479 VAL A C 1
ATOM 4008 O O . VAL A 1 479 ? 47.043 25.600 -16.931 1.00 45.28 479 VAL A O 1
ATOM 4011 N N . PHE A 1 480 ? 47.200 25.163 -19.124 1.00 46.44 480 PHE A N 1
ATOM 4012 C CA . PHE A 1 480 ? 47.982 23.932 -19.022 1.00 46.44 480 PHE A CA 1
ATOM 4013 C C . PHE A 1 480 ? 49.504 24.180 -19.097 1.00 46.44 480 PHE A C 1
ATOM 4015 O O . PHE A 1 480 ? 50.241 23.472 -19.786 1.00 46.44 480 PHE A O 1
ATOM 4022 N N . THR A 1 481 ? 50.000 25.198 -18.384 1.00 51.44 481 THR A N 1
ATOM 4023 C CA . THR A 1 481 ? 51.437 25.326 -18.091 1.00 51.44 481 THR A CA 1
ATOM 4024 C C . THR A 1 481 ? 51.826 24.379 -16.950 1.00 51.44 481 THR A C 1
ATOM 4026 O O . THR A 1 481 ? 51.012 24.039 -16.090 1.00 51.44 481 THR A O 1
ATOM 4029 N N . LYS A 1 482 ? 53.094 23.944 -16.928 1.00 48.72 482 LYS A N 1
ATOM 4030 C CA . LYS A 1 482 ? 53.644 22.929 -16.002 1.00 48.72 482 LYS A CA 1
ATOM 4031 C C . LYS A 1 482 ? 53.431 23.245 -14.505 1.00 48.72 482 LYS A C 1
ATOM 4033 O O . LYS A 1 482 ? 53.586 22.351 -13.683 1.00 48.72 482 LYS A O 1
ATOM 4038 N N . SER A 1 483 ? 53.091 24.489 -14.160 1.00 47.72 483 SER A N 1
ATOM 4039 C CA . SER A 1 483 ? 52.847 24.965 -12.794 1.00 47.72 483 SER A CA 1
ATOM 4040 C C . SER A 1 483 ? 51.392 24.842 -12.316 1.00 47.72 483 SER A C 1
ATOM 4042 O O . SER A 1 483 ? 51.167 24.888 -11.113 1.00 47.72 483 SER A O 1
ATOM 4044 N N . ASN A 1 484 ? 50.411 24.682 -13.214 1.00 43.81 484 ASN A N 1
ATOM 4045 C CA . ASN A 1 484 ? 48.982 24.820 -12.877 1.00 43.81 484 ASN A CA 1
ATOM 4046 C C . ASN A 1 484 ? 48.180 23.503 -12.898 1.00 43.81 484 ASN A C 1
ATOM 4048 O O . ASN A 1 484 ? 47.017 23.494 -12.503 1.00 43.81 484 ASN A O 1
ATOM 4052 N N . VAL A 1 485 ? 48.776 22.389 -13.338 1.00 48.62 485 VAL A N 1
ATOM 4053 C CA . VAL A 1 485 ? 48.094 21.089 -13.478 1.00 48.62 485 VAL A CA 1
ATOM 4054 C C . VAL A 1 485 ? 48.697 20.094 -12.492 1.00 48.62 485 VAL A C 1
ATOM 4056 O O . VAL A 1 485 ? 49.827 19.645 -12.668 1.00 48.62 485 VAL A O 1
ATOM 4059 N N . GLN A 1 486 ? 47.946 19.740 -11.447 1.00 52.59 486 GLN A N 1
ATOM 4060 C CA . GLN A 1 486 ? 48.435 18.854 -10.382 1.00 52.59 486 GLN A CA 1
ATOM 4061 C C . GLN A 1 486 ? 48.432 17.356 -10.768 1.00 52.59 486 GLN A C 1
ATOM 4063 O O . GLN A 1 486 ? 49.087 16.563 -10.097 1.00 52.59 486 GLN A O 1
ATOM 4068 N N . ASN A 1 487 ? 47.791 16.951 -11.879 1.00 51.59 487 ASN A N 1
ATOM 4069 C CA . ASN A 1 487 ? 47.812 15.567 -12.385 1.00 51.59 487 ASN A CA 1
ATOM 4070 C C . ASN A 1 487 ? 48.803 15.392 -13.560 1.00 51.59 487 ASN A C 1
ATOM 4072 O O . ASN A 1 487 ? 48.461 15.536 -14.736 1.00 51.59 487 ASN A O 1
ATOM 4076 N N . LYS A 1 488 ? 50.060 15.086 -13.219 1.00 46.69 488 LYS A N 1
ATOM 4077 C CA . LYS A 1 488 ? 51.211 14.997 -14.139 1.00 46.69 488 LYS A CA 1
ATOM 4078 C C . LYS A 1 488 ? 51.125 13.841 -15.154 1.00 46.69 488 LYS A C 1
ATOM 4080 O O . LYS A 1 488 ? 51.648 13.980 -16.258 1.00 46.69 488 LYS A O 1
ATOM 4085 N N . HIS A 1 489 ? 50.468 12.729 -14.812 1.00 48.16 489 HIS A N 1
ATOM 4086 C CA . HIS A 1 489 ? 50.405 11.525 -15.658 1.00 48.16 489 HIS A CA 1
ATOM 4087 C C . HIS A 1 489 ? 49.431 11.671 -16.832 1.00 48.16 489 HIS A C 1
ATOM 4089 O O . HIS A 1 489 ? 49.791 11.361 -17.967 1.00 48.16 489 HIS A O 1
ATOM 4095 N N . PHE A 1 490 ? 48.248 12.240 -16.588 1.00 51.34 490 PHE A N 1
ATOM 4096 C CA . PHE A 1 490 ? 47.273 12.543 -17.641 1.00 51.34 490 PHE A CA 1
ATOM 4097 C C . PHE A 1 490 ? 47.854 13.485 -18.712 1.00 51.34 490 PHE A C 1
ATOM 4099 O O . PHE A 1 490 ? 47.630 13.313 -19.910 1.00 51.34 490 PHE A O 1
ATOM 4106 N N . TRP A 1 491 ? 48.670 14.454 -18.286 1.00 51.91 491 TRP A N 1
ATOM 4107 C CA . TRP A 1 491 ? 49.285 15.432 -19.183 1.00 51.91 491 TRP A CA 1
ATOM 4108 C C . TRP A 1 491 ? 50.402 14.856 -20.059 1.00 51.91 491 TRP A C 1
ATOM 4110 O O . TRP A 1 491 ? 50.459 15.165 -21.248 1.00 51.91 491 TRP A O 1
ATOM 4120 N N . LEU A 1 492 ? 51.269 14.001 -19.505 1.00 51.81 492 LEU A N 1
ATOM 4121 C CA . LEU A 1 492 ? 52.318 13.335 -20.288 1.00 51.81 492 LEU A CA 1
ATOM 4122 C C . LEU A 1 492 ? 51.725 12.452 -21.397 1.00 51.81 492 LEU A C 1
ATOM 4124 O O . LEU A 1 492 ? 52.314 12.347 -22.471 1.00 51.81 492 LEU A O 1
ATOM 4128 N N . TYR A 1 493 ? 50.534 11.896 -21.165 1.00 52.62 493 TYR A N 1
ATOM 4129 C CA . TYR A 1 493 ? 49.789 11.106 -22.139 1.00 52.62 493 TYR A CA 1
ATOM 4130 C C . TYR A 1 493 ? 49.098 11.969 -23.210 1.00 52.62 493 TYR A C 1
ATOM 4132 O O . TYR A 1 493 ? 49.315 11.764 -24.398 1.00 52.62 493 TYR A O 1
ATOM 4140 N N . ILE A 1 494 ? 48.342 13.011 -22.842 1.00 47.78 494 ILE A N 1
ATOM 4141 C CA . ILE A 1 494 ? 47.722 13.910 -23.838 1.00 47.78 494 ILE A CA 1
ATOM 4142 C C . ILE A 1 494 ? 48.787 14.628 -24.689 1.00 47.78 494 ILE A C 1
ATOM 4144 O O . ILE A 1 494 ? 48.617 14.774 -25.899 1.00 47.78 494 ILE A O 1
ATOM 4148 N N . GLN A 1 495 ? 49.928 15.020 -24.107 1.00 48.38 495 GLN A N 1
ATOM 4149 C CA . GLN A 1 495 ? 51.051 15.564 -24.879 1.00 48.38 495 GLN A CA 1
ATOM 4150 C C . GLN A 1 495 ? 51.681 14.547 -25.835 1.00 48.38 495 GLN A C 1
ATOM 4152 O O . GLN A 1 495 ? 52.186 14.970 -26.876 1.00 48.38 495 GLN A O 1
ATOM 4157 N N . SER A 1 496 ? 51.681 13.249 -25.512 1.00 51.81 496 SER A N 1
ATOM 4158 C CA . SER A 1 496 ? 52.182 12.223 -26.433 1.00 51.81 496 SER A CA 1
ATOM 4159 C C . SER A 1 496 ? 51.232 12.018 -27.615 1.00 51.81 496 SER A C 1
ATOM 4161 O O . SER A 1 496 ? 51.706 11.862 -28.737 1.00 51.81 496 SER A O 1
ATOM 4163 N N . GLN A 1 497 ? 49.919 12.147 -27.397 1.00 47.06 497 GLN A N 1
ATOM 4164 C CA . GLN A 1 497 ? 48.908 12.055 -28.457 1.00 47.06 497 GLN A CA 1
ATOM 4165 C C . GLN A 1 497 ? 48.854 13.311 -29.346 1.00 47.06 497 GLN A C 1
ATOM 4167 O O . GLN A 1 497 ? 48.777 13.199 -30.562 1.00 47.06 497 GLN A O 1
ATOM 4172 N N . ILE A 1 498 ? 48.962 14.518 -28.771 1.00 44.12 498 ILE A N 1
ATOM 4173 C CA . ILE A 1 498 ? 48.889 15.796 -29.517 1.00 44.12 498 ILE A CA 1
ATOM 4174 C C . ILE A 1 498 ? 50.176 16.101 -30.303 1.00 44.12 498 ILE A C 1
ATOM 4176 O O . ILE A 1 498 ? 50.140 16.817 -31.304 1.00 44.12 498 ILE A O 1
ATOM 4180 N N . LYS A 1 499 ? 51.336 15.583 -29.873 1.00 44.38 499 LYS A N 1
ATOM 4181 C CA . LYS A 1 499 ? 52.597 15.750 -30.619 1.00 44.38 499 LYS A CA 1
ATOM 4182 C C . LYS A 1 499 ? 52.595 15.034 -31.971 1.00 44.38 499 LYS A C 1
ATOM 4184 O O . LYS A 1 499 ? 53.404 15.394 -32.823 1.00 44.38 499 LYS A O 1
ATOM 4189 N N . ASN A 1 500 ? 51.685 14.088 -32.184 1.00 42.78 500 ASN A N 1
ATOM 4190 C CA . ASN A 1 500 ? 51.430 13.497 -33.486 1.00 42.78 500 ASN A CA 1
ATOM 4191 C C . ASN A 1 500 ? 50.248 14.235 -34.129 1.00 42.78 500 ASN A C 1
ATOM 4193 O O . ASN A 1 500 ? 49.168 14.311 -33.552 1.00 42.78 500 ASN A O 1
ATOM 4197 N N . LYS A 1 501 ? 50.447 14.823 -35.314 1.00 44.41 501 LYS A N 1
ATOM 4198 C CA . LYS A 1 501 ? 49.430 15.555 -36.105 1.00 44.41 501 LYS A CA 1
ATOM 4199 C C . LYS A 1 501 ? 48.336 14.620 -36.677 1.00 44.41 501 LYS A C 1
ATOM 4201 O O . LYS A 1 501 ? 47.915 14.752 -37.821 1.00 44.41 501 LYS A O 1
ATOM 4206 N N . THR A 1 502 ? 47.864 13.669 -35.885 1.00 51.31 502 THR A N 1
ATOM 4207 C CA . THR A 1 502 ? 47.147 12.469 -36.320 1.00 51.31 502 THR A CA 1
ATOM 4208 C C . THR A 1 502 ? 46.018 12.195 -35.331 1.00 51.31 502 THR A C 1
ATOM 4210 O O . THR A 1 502 ? 46.028 11.218 -34.606 1.00 51.31 502 THR A O 1
ATOM 4213 N N . LEU A 1 503 ? 45.032 13.085 -35.232 1.00 41.50 503 LEU A N 1
ATOM 4214 C CA . LEU A 1 503 ? 43.752 12.709 -34.611 1.00 41.50 503 LEU A CA 1
ATOM 4215 C C . LEU A 1 503 ? 42.667 12.622 -35.685 1.00 41.50 503 LEU A C 1
ATOM 4217 O O . LEU A 1 503 ? 42.032 11.585 -35.807 1.00 41.50 503 LEU A O 1
ATOM 4221 N N . SER A 1 504 ? 42.587 13.622 -36.571 1.00 42.09 504 SER A N 1
ATOM 4222 C CA . SER A 1 504 ? 41.770 13.556 -37.797 1.00 42.09 504 SER A CA 1
ATOM 4223 C C . SER A 1 504 ? 42.235 12.433 -38.733 1.00 42.09 504 SER A C 1
ATOM 4225 O O . SER A 1 504 ? 41.457 11.550 -39.066 1.00 42.09 504 SER A O 1
ATOM 4227 N N . ASN A 1 505 ? 43.534 12.392 -39.061 1.00 44.56 505 ASN A N 1
ATOM 4228 C CA . ASN A 1 505 ? 44.098 11.349 -39.924 1.00 44.56 505 ASN A CA 1
ATOM 4229 C C . ASN A 1 505 ? 44.026 9.946 -39.297 1.00 44.56 505 ASN A C 1
ATOM 4231 O O . ASN A 1 505 ? 43.993 8.972 -40.034 1.00 44.56 505 ASN A O 1
ATOM 4235 N N . ASN A 1 506 ? 43.993 9.828 -37.962 1.00 50.75 506 ASN A N 1
ATOM 4236 C CA . ASN A 1 506 ? 43.847 8.529 -37.299 1.00 50.75 506 ASN A CA 1
ATOM 4237 C C . ASN A 1 506 ? 42.399 8.033 -37.342 1.00 50.75 506 ASN A C 1
ATOM 4239 O O . ASN A 1 506 ? 42.198 6.841 -37.510 1.00 50.75 506 ASN A O 1
ATOM 4243 N N . ILE A 1 507 ? 41.398 8.915 -37.254 1.00 45.41 507 ILE A N 1
ATOM 4244 C CA . ILE A 1 507 ? 39.989 8.528 -37.428 1.00 45.41 507 ILE A CA 1
ATOM 4245 C C . ILE A 1 507 ? 39.734 8.074 -38.873 1.00 45.41 507 ILE A C 1
ATOM 4247 O O . ILE A 1 507 ? 39.127 7.028 -39.076 1.00 45.41 507 ILE A O 1
ATOM 4251 N N . ASP A 1 508 ? 40.261 8.791 -39.871 1.00 48.19 508 ASP A N 1
ATOM 4252 C CA . ASP A 1 508 ? 40.162 8.380 -41.280 1.00 48.19 508 ASP A CA 1
ATOM 4253 C C . ASP A 1 508 ? 40.919 7.073 -41.572 1.00 48.19 508 ASP A C 1
ATOM 4255 O O . ASP A 1 508 ? 40.419 6.231 -42.315 1.00 48.19 508 ASP A O 1
ATOM 4259 N N . LEU A 1 509 ? 42.093 6.866 -40.959 1.00 47.97 509 LEU A N 1
ATOM 4260 C CA . LEU A 1 509 ? 42.850 5.615 -41.068 1.00 47.97 509 LEU A CA 1
ATOM 4261 C C . LEU A 1 509 ? 42.108 4.445 -40.405 1.00 47.97 509 LEU A C 1
ATOM 4263 O O . LEU A 1 509 ? 42.050 3.371 -40.988 1.00 47.97 509 LEU A O 1
ATOM 4267 N N . ILE A 1 510 ? 41.509 4.656 -39.228 1.00 46.03 510 ILE A N 1
ATOM 4268 C CA . ILE A 1 510 ? 40.734 3.643 -38.496 1.00 46.03 510 ILE A CA 1
ATOM 4269 C C . ILE A 1 510 ? 39.476 3.257 -39.275 1.00 46.03 510 ILE A C 1
ATOM 4271 O O . ILE A 1 510 ? 39.208 2.073 -39.428 1.00 46.03 510 ILE A O 1
ATOM 4275 N N . ILE A 1 511 ? 38.736 4.227 -39.819 1.00 49.47 511 ILE A N 1
ATOM 4276 C CA . ILE A 1 511 ? 37.542 3.958 -40.634 1.00 49.47 511 ILE A CA 1
ATOM 4277 C C . ILE A 1 511 ? 37.922 3.204 -41.911 1.00 49.47 511 ILE A C 1
ATOM 4279 O O . ILE A 1 511 ? 37.307 2.190 -42.225 1.00 49.47 511 ILE A O 1
ATOM 4283 N N . LYS A 1 512 ? 38.992 3.630 -42.594 1.00 54.72 512 LYS A N 1
ATOM 4284 C CA . LYS A 1 512 ? 39.512 2.940 -43.780 1.00 54.72 512 LYS A CA 1
ATOM 4285 C C . LYS A 1 512 ? 39.968 1.509 -43.467 1.00 54.72 512 LYS A C 1
ATOM 4287 O O . LYS A 1 512 ? 39.694 0.601 -44.239 1.00 54.72 512 LYS A O 1
ATOM 4292 N N . GLN A 1 513 ? 40.616 1.294 -42.324 1.00 49.56 513 GLN A N 1
ATOM 4293 C CA . GLN A 1 513 ? 41.054 -0.032 -41.886 1.00 49.56 513 GLN A CA 1
ATOM 4294 C C . GLN A 1 513 ? 39.882 -0.918 -41.438 1.00 49.56 513 GLN A C 1
ATOM 4296 O O . GLN A 1 513 ? 39.910 -2.115 -41.696 1.00 49.56 513 GLN A O 1
ATOM 4301 N N . CYS A 1 514 ? 38.836 -0.362 -40.818 1.00 46.75 514 CYS A N 1
ATOM 4302 C CA . CYS A 1 514 ? 37.597 -1.085 -40.514 1.00 46.75 514 CYS A CA 1
ATOM 4303 C C . CYS A 1 514 ? 36.847 -1.511 -41.786 1.00 46.75 514 CYS A C 1
ATOM 4305 O O . CYS A 1 514 ? 36.364 -2.640 -41.847 1.00 46.75 514 CYS A O 1
ATOM 4307 N N . ASP A 1 515 ? 36.801 -0.650 -42.806 1.00 49.59 515 ASP A N 1
ATOM 4308 C CA . ASP A 1 515 ? 36.237 -0.980 -44.121 1.00 49.59 515 ASP A CA 1
ATOM 4309 C C . ASP A 1 515 ? 37.042 -2.082 -44.829 1.00 49.59 515 ASP A C 1
ATOM 4311 O O . ASP A 1 515 ? 36.465 -3.026 -45.366 1.00 49.59 515 ASP A O 1
ATOM 4315 N N . GLU A 1 516 ? 38.378 -2.007 -44.786 1.00 53.38 516 GLU A N 1
ATOM 4316 C CA . GLU A 1 516 ? 39.273 -3.033 -45.340 1.00 53.38 516 GLU A CA 1
ATOM 4317 C C . GLU A 1 516 ? 39.132 -4.377 -44.589 1.00 53.38 516 GLU A C 1
ATOM 4319 O O . GLU A 1 516 ? 39.110 -5.434 -45.221 1.00 53.38 516 GLU A O 1
ATOM 4324 N N . LEU A 1 517 ? 38.932 -4.362 -43.265 1.00 47.16 517 LEU A N 1
ATOM 4325 C CA . LEU A 1 517 ? 38.722 -5.555 -42.425 1.00 47.16 517 LEU A CA 1
ATOM 4326 C C . LEU A 1 517 ? 37.393 -6.283 -42.693 1.00 47.16 517 LEU A C 1
ATOM 4328 O O . LEU A 1 517 ? 37.344 -7.504 -42.562 1.00 47.16 517 LEU A O 1
ATOM 4332 N N . ASN A 1 518 ? 36.337 -5.574 -43.101 1.00 44.88 518 ASN A N 1
ATOM 4333 C CA . ASN A 1 518 ? 35.070 -6.191 -43.520 1.00 44.88 518 ASN A CA 1
ATOM 4334 C C . ASN A 1 518 ? 35.163 -6.882 -44.896 1.00 44.88 518 ASN A C 1
ATOM 4336 O O . ASN A 1 518 ? 34.280 -7.657 -45.256 1.00 44.88 518 ASN A O 1
ATOM 4340 N N . SER A 1 519 ? 36.230 -6.619 -45.659 1.00 43.91 519 SER A N 1
ATOM 4341 C CA . SER A 1 519 ? 36.420 -7.133 -47.022 1.00 43.91 519 SER A CA 1
ATOM 4342 C C . SER A 1 519 ? 37.399 -8.312 -47.141 1.00 43.91 519 SER A C 1
ATOM 4344 O O . SER A 1 519 ? 37.501 -8.901 -48.217 1.00 43.91 519 SER A O 1
ATOM 4346 N N . VAL A 1 520 ? 38.107 -8.692 -46.065 1.00 40.75 520 VAL A N 1
ATOM 4347 C CA . VAL A 1 520 ? 39.172 -9.713 -46.109 1.00 40.75 520 VAL A CA 1
ATOM 4348 C C . VAL A 1 520 ? 38.960 -10.808 -45.055 1.00 40.75 520 VAL A C 1
ATOM 4350 O O . VAL A 1 520 ? 39.003 -10.562 -43.854 1.00 40.75 520 VAL A O 1
ATOM 4353 N N . GLU A 1 521 ? 38.818 -12.058 -45.505 1.00 41.31 521 GLU A N 1
ATOM 4354 C CA . GLU A 1 521 ? 38.588 -13.267 -44.688 1.00 41.31 521 GLU A CA 1
ATOM 4355 C C . GLU A 1 521 ? 39.774 -13.721 -43.794 1.00 41.31 521 GLU A C 1
ATOM 4357 O O . GLU A 1 521 ? 39.786 -14.851 -43.307 1.00 41.31 521 GLU A O 1
ATOM 4362 N N . THR A 1 522 ? 40.790 -12.891 -43.517 1.00 39.94 522 THR A N 1
ATOM 4363 C CA . THR A 1 522 ? 42.017 -13.362 -42.841 1.00 39.94 522 THR A CA 1
ATOM 4364 C C . THR A 1 522 ? 42.415 -12.594 -41.578 1.00 39.94 522 THR A C 1
ATOM 4366 O O . THR A 1 522 ? 42.779 -11.425 -41.620 1.00 39.94 522 THR A O 1
ATOM 4369 N N . ASN A 1 523 ? 42.429 -13.361 -40.483 1.00 43.41 523 ASN A N 1
ATOM 4370 C CA . ASN A 1 523 ? 43.069 -13.301 -39.155 1.00 43.41 523 ASN A CA 1
ATOM 4371 C C . ASN A 1 523 ? 44.254 -12.355 -38.816 1.00 43.41 523 ASN A C 1
ATOM 4373 O O . ASN A 1 523 ? 45.003 -12.670 -37.890 1.00 43.41 523 ASN A O 1
ATOM 4377 N N . VAL A 1 524 ? 44.445 -11.186 -39.425 1.00 43.91 524 VAL A N 1
ATOM 4378 C CA . VAL A 1 524 ? 45.520 -10.268 -38.990 1.00 43.91 524 VAL A CA 1
ATOM 4379 C C . VAL A 1 524 ? 44.960 -8.912 -38.591 1.00 43.91 524 VAL A C 1
ATOM 4381 O O . VAL A 1 524 ? 44.873 -7.977 -39.377 1.00 43.91 524 VAL A O 1
ATOM 4384 N N . TRP A 1 525 ? 44.604 -8.812 -37.312 1.00 45.31 525 TRP A N 1
ATOM 4385 C CA . TRP A 1 525 ? 44.332 -7.538 -36.661 1.00 45.31 525 TRP A CA 1
ATOM 4386 C C . TRP A 1 525 ? 45.661 -6.799 -36.501 1.00 45.31 525 TRP A C 1
ATOM 4388 O O . TRP A 1 525 ? 46.591 -7.344 -35.900 1.00 45.31 525 TRP A O 1
ATOM 4398 N N . SER A 1 526 ? 45.772 -5.578 -37.026 1.00 49.56 526 SER A N 1
ATOM 4399 C CA . SER A 1 526 ? 46.976 -4.777 -36.813 1.00 49.56 526 SER A CA 1
ATOM 4400 C C . SER A 1 526 ? 47.151 -4.492 -35.321 1.00 49.56 526 SER A C 1
ATOM 4402 O O . SER A 1 526 ? 46.196 -4.212 -34.585 1.00 49.56 526 SER A O 1
ATOM 4404 N N . THR A 1 527 ? 48.393 -4.598 -34.856 1.00 44.41 527 THR A N 1
ATOM 4405 C CA . THR A 1 527 ? 48.759 -4.425 -33.449 1.00 44.41 527 THR A CA 1
ATOM 4406 C C . THR A 1 527 ? 48.313 -3.055 -32.927 1.00 44.41 527 THR A C 1
ATOM 4408 O O . THR A 1 527 ? 47.921 -2.946 -31.769 1.00 44.41 527 THR A O 1
ATOM 4411 N N . GLU A 1 528 ? 48.278 -2.017 -33.771 1.00 45.53 528 GLU A N 1
ATOM 4412 C CA . GLU A 1 528 ? 47.787 -0.689 -33.389 1.00 45.53 528 GLU A CA 1
ATOM 4413 C C . GLU A 1 528 ? 46.272 -0.630 -33.105 1.00 45.53 528 GLU A C 1
ATOM 4415 O O . GLU A 1 528 ? 45.876 0.024 -32.138 1.00 45.53 528 GLU A O 1
ATOM 4420 N N . ILE A 1 529 ? 45.425 -1.331 -33.874 1.00 46.09 529 ILE A N 1
ATOM 4421 C CA . ILE A 1 529 ? 43.957 -1.343 -33.681 1.00 46.09 529 ILE A CA 1
ATOM 4422 C C . ILE A 1 529 ? 43.589 -2.125 -32.420 1.00 46.09 529 ILE A C 1
ATOM 4424 O O . ILE A 1 529 ? 42.797 -1.656 -31.598 1.00 46.09 529 ILE A O 1
ATOM 4428 N N . VAL A 1 530 ? 44.217 -3.290 -32.226 1.00 44.56 530 VAL A N 1
ATOM 4429 C CA . VAL A 1 530 ? 44.052 -4.090 -31.005 1.00 44.56 530 VAL A CA 1
ATOM 4430 C C . VAL A 1 530 ? 44.496 -3.283 -29.789 1.00 44.56 530 VAL A C 1
ATOM 4432 O O . VAL A 1 530 ? 43.795 -3.288 -28.785 1.00 44.56 530 VAL A O 1
ATOM 4435 N N . ASN A 1 531 ? 45.591 -2.523 -29.884 1.00 46.72 531 ASN A N 1
ATOM 4436 C CA . ASN A 1 531 ? 46.077 -1.691 -28.783 1.00 46.72 531 ASN A CA 1
ATOM 4437 C C . ASN A 1 531 ? 45.138 -0.522 -28.454 1.00 46.72 531 ASN A C 1
ATOM 4439 O O . ASN A 1 531 ? 44.906 -0.261 -27.277 1.00 46.72 531 ASN A O 1
ATOM 4443 N N . PHE A 1 532 ? 44.563 0.165 -29.446 1.00 47.69 532 PHE A N 1
ATOM 4444 C CA . PHE A 1 532 ? 43.652 1.287 -29.188 1.00 47.69 532 PHE A CA 1
ATOM 4445 C C . PHE A 1 532 ? 42.306 0.826 -28.603 1.00 47.69 532 PHE A C 1
ATOM 4447 O O . PHE A 1 532 ? 41.867 1.372 -27.592 1.00 47.69 532 PHE A O 1
ATOM 4454 N N . VAL A 1 533 ? 41.685 -0.219 -29.167 1.00 45.75 533 VAL A N 1
ATOM 4455 C CA . VAL A 1 533 ? 40.404 -0.776 -28.678 1.00 45.75 533 VAL A CA 1
ATOM 4456 C C . VAL A 1 533 ? 40.572 -1.467 -27.318 1.00 45.75 533 VAL A C 1
ATOM 4458 O O . VAL A 1 533 ? 39.729 -1.290 -26.433 1.00 45.75 533 VAL A O 1
ATOM 4461 N N . SER A 1 534 ? 41.687 -2.186 -27.121 1.00 42.53 534 SER A N 1
ATOM 4462 C CA . SER A 1 534 ? 42.072 -2.780 -25.833 1.00 42.53 534 SER A CA 1
ATOM 4463 C C . SER A 1 534 ? 42.250 -1.707 -24.759 1.00 42.53 534 SER A C 1
ATOM 4465 O O . SER A 1 534 ? 41.635 -1.812 -23.701 1.00 42.53 534 SER A O 1
ATOM 4467 N N . LEU A 1 535 ? 42.993 -0.622 -25.019 1.00 46.78 535 LEU A N 1
ATOM 4468 C CA . LEU A 1 535 ? 43.190 0.441 -24.024 1.00 46.78 535 LEU A CA 1
ATOM 4469 C C . LEU A 1 535 ? 41.931 1.278 -23.764 1.00 46.78 535 LEU A C 1
ATOM 4471 O O . LEU A 1 535 ? 41.691 1.657 -22.618 1.00 46.78 535 LEU A O 1
ATOM 4475 N N . PHE A 1 536 ? 41.120 1.556 -24.788 1.00 45.69 536 PHE A N 1
ATOM 4476 C CA . PHE A 1 536 ? 39.887 2.337 -24.651 1.00 45.69 536 PHE A CA 1
ATOM 4477 C C . PHE A 1 536 ? 38.842 1.598 -23.803 1.00 45.69 536 PHE A C 1
ATOM 4479 O O . PHE A 1 536 ? 38.238 2.189 -22.906 1.00 45.69 536 PHE A O 1
ATOM 4486 N N . SER A 1 537 ? 38.708 0.282 -24.005 1.00 44.78 537 SER A N 1
ATOM 4487 C CA . SER A 1 537 ? 37.824 -0.567 -23.195 1.00 44.78 537 SER A CA 1
ATOM 4488 C C . SER A 1 537 ? 38.401 -0.882 -21.813 1.00 44.78 537 SER A C 1
ATOM 4490 O O . SER A 1 537 ? 37.654 -0.900 -20.838 1.00 44.78 537 SER A O 1
ATOM 4492 N N . THR A 1 538 ? 39.723 -1.064 -21.692 1.00 41.03 538 THR A N 1
ATOM 4493 C CA . THR A 1 538 ? 40.401 -1.230 -20.392 1.00 41.03 538 THR A CA 1
ATOM 4494 C C . THR A 1 538 ? 40.194 0.001 -19.518 1.00 41.03 538 THR A C 1
ATOM 4496 O O . THR A 1 538 ? 39.857 -0.138 -18.351 1.00 41.03 538 THR A O 1
ATOM 4499 N N . TYR A 1 539 ? 40.306 1.204 -20.084 1.00 42.16 539 TYR A N 1
ATOM 4500 C CA . TYR A 1 539 ? 40.103 2.450 -19.349 1.00 42.16 539 TYR A CA 1
ATOM 4501 C C . TYR A 1 539 ? 38.644 2.664 -18.920 1.00 42.16 539 TYR A C 1
ATOM 4503 O O . TYR A 1 539 ? 38.411 3.103 -17.795 1.00 42.16 539 TYR A O 1
ATOM 4511 N N . LEU A 1 540 ? 37.668 2.328 -19.776 1.00 38.59 540 LEU A N 1
ATOM 4512 C CA . LEU A 1 540 ? 36.236 2.424 -19.457 1.00 38.59 540 LEU A CA 1
ATOM 4513 C C . LEU A 1 540 ? 35.787 1.394 -18.410 1.00 38.59 540 LEU A C 1
ATOM 4515 O O . LEU A 1 540 ? 34.957 1.725 -17.572 1.00 38.59 540 LEU A O 1
ATOM 4519 N N . ASN A 1 541 ? 36.345 0.179 -18.420 1.00 38.56 541 ASN A N 1
ATOM 4520 C CA . ASN A 1 541 ? 35.935 -0.888 -17.502 1.00 38.56 541 ASN A CA 1
ATOM 4521 C C . ASN A 1 541 ? 36.740 -0.915 -16.189 1.00 38.56 541 ASN A C 1
ATOM 4523 O O . ASN A 1 541 ? 36.169 -1.228 -15.148 1.00 38.56 541 ASN A O 1
ATOM 4527 N N . SER A 1 542 ? 38.021 -0.520 -16.177 1.00 41.25 542 SER A N 1
ATOM 4528 C CA . SER A 1 542 ? 38.831 -0.473 -14.943 1.00 41.25 542 SER A CA 1
ATOM 4529 C C . SER A 1 542 ? 38.451 0.675 -14.002 1.00 41.25 542 SER A C 1
ATOM 4531 O O . SER A 1 542 ? 38.857 0.683 -12.847 1.00 41.25 542 SER A O 1
ATOM 4533 N N . THR A 1 543 ? 37.702 1.674 -14.481 1.00 41.38 543 THR A N 1
ATOM 4534 C CA . THR A 1 543 ? 37.207 2.788 -13.653 1.00 41.38 543 THR A CA 1
ATOM 4535 C C . THR A 1 543 ? 35.827 2.536 -13.057 1.00 41.38 543 THR A C 1
ATOM 4537 O O . THR A 1 543 ? 35.394 3.321 -12.213 1.00 41.38 543 THR A O 1
ATOM 4540 N N . ILE A 1 544 ? 35.140 1.467 -13.473 1.00 38.09 544 ILE A N 1
ATOM 4541 C CA . ILE A 1 544 ? 33.780 1.192 -13.012 1.00 38.09 544 ILE A CA 1
ATOM 4542 C C . ILE A 1 544 ? 33.766 0.343 -11.732 1.00 38.09 544 ILE A C 1
ATOM 4544 O O . ILE A 1 544 ? 32.853 0.568 -10.948 1.00 38.09 544 ILE A O 1
ATOM 4548 N N . ASP A 1 545 ? 34.768 -0.511 -11.440 1.00 35.16 545 ASP A N 1
ATOM 4549 C CA . ASP A 1 545 ? 34.638 -1.436 -10.288 1.00 35.16 545 ASP A CA 1
ATOM 4550 C C . ASP A 1 545 ? 35.903 -1.920 -9.518 1.00 35.16 545 ASP A C 1
ATOM 4552 O O . ASP A 1 545 ? 35.750 -2.780 -8.652 1.00 35.16 545 ASP A O 1
ATOM 4556 N N . SER A 1 546 ? 37.137 -1.414 -9.698 1.00 34.03 546 SER A N 1
ATOM 4557 C CA . SER A 1 546 ? 38.272 -1.933 -8.886 1.00 34.03 546 SER A CA 1
ATOM 4558 C C . SER A 1 546 ? 39.330 -0.913 -8.447 1.00 34.03 546 SER A C 1
ATOM 4560 O O . SER A 1 546 ? 39.895 -0.189 -9.263 1.00 34.03 546 SER A O 1
ATOM 4562 N N . GLU A 1 547 ? 39.659 -0.920 -7.147 1.00 34.72 547 GLU A N 1
ATOM 4563 C CA . GLU A 1 547 ? 40.753 -0.141 -6.533 1.00 34.72 547 GLU A CA 1
ATOM 4564 C C . GLU A 1 547 ? 42.153 -0.779 -6.698 1.00 34.72 547 GLU A C 1
ATOM 4566 O O . GLU A 1 547 ? 43.141 -0.160 -6.305 1.00 34.72 547 GLU A O 1
ATOM 4571 N N . ASP A 1 548 ? 42.277 -1.967 -7.305 1.00 39.84 548 ASP A N 1
ATOM 4572 C CA . ASP A 1 548 ? 43.564 -2.659 -7.484 1.00 39.84 548 ASP A CA 1
ATOM 4573 C C . ASP A 1 548 ? 43.927 -2.829 -8.972 1.00 39.84 548 ASP A C 1
ATOM 4575 O O . ASP A 1 548 ? 43.145 -3.332 -9.776 1.00 39.84 548 ASP A O 1
ATOM 4579 N N . TYR A 1 549 ? 45.124 -2.364 -9.339 1.00 43.06 549 TYR A N 1
ATOM 4580 C CA . TYR A 1 549 ? 45.614 -2.214 -10.718 1.00 43.06 549 TYR A CA 1
ATOM 4581 C C . TYR A 1 549 ? 46.597 -3.321 -11.142 1.00 43.06 549 TYR A C 1
ATOM 4583 O O . TYR A 1 549 ? 47.185 -3.250 -12.224 1.00 43.06 549 TYR A O 1
ATOM 4591 N N . SER A 1 550 ? 46.824 -4.327 -10.297 1.00 39.69 550 SER A N 1
ATOM 4592 C CA . SER A 1 550 ? 47.902 -5.309 -10.476 1.00 39.69 550 SER A CA 1
ATOM 4593 C C . SER A 1 550 ? 47.631 -6.410 -11.521 1.00 39.69 550 SER A C 1
ATOM 4595 O O . SER A 1 550 ? 48.584 -7.015 -12.009 1.00 39.69 550 SER A O 1
ATOM 4597 N N . GLU A 1 551 ? 46.385 -6.622 -11.964 1.00 38.94 551 GLU A N 1
ATOM 4598 C CA . GLU A 1 551 ? 46.024 -7.690 -12.925 1.00 38.94 551 GLU A CA 1
ATOM 4599 C C . GLU A 1 551 ? 46.020 -7.282 -14.418 1.00 38.94 551 GLU A C 1
ATOM 4601 O O . GLU A 1 551 ? 45.725 -8.100 -15.291 1.00 38.94 551 GLU A O 1
ATOM 4606 N N . LEU A 1 552 ? 46.411 -6.051 -14.772 1.00 40.50 552 LEU A N 1
ATOM 4607 C CA . LEU A 1 552 ? 46.378 -5.549 -16.163 1.00 40.50 552 LEU A CA 1
ATOM 4608 C C . LEU A 1 552 ? 47.302 -6.283 -17.170 1.00 40.50 552 LEU A C 1
ATOM 4610 O O . LEU A 1 552 ? 47.277 -5.977 -18.362 1.00 40.50 552 LEU A O 1
ATOM 4614 N N . GLY A 1 553 ? 48.118 -7.242 -16.728 1.00 39.78 553 GLY A N 1
ATOM 4615 C CA . GLY A 1 553 ? 49.187 -7.853 -17.527 1.00 39.78 553 GLY A CA 1
ATOM 4616 C C . GLY A 1 553 ? 48.761 -8.807 -18.654 1.00 39.78 553 GLY A C 1
ATOM 4617 O O . GLY A 1 553 ? 49.571 -9.042 -19.543 1.00 39.78 553 GLY A O 1
ATOM 4618 N N . ASN A 1 554 ? 47.529 -9.337 -18.668 1.00 44.50 554 ASN A N 1
ATOM 4619 C CA . ASN A 1 554 ? 47.111 -10.390 -19.623 1.00 44.50 554 ASN A CA 1
ATOM 4620 C C . ASN A 1 554 ? 45.844 -10.073 -20.445 1.00 44.50 554 ASN A C 1
ATOM 4622 O O . ASN A 1 554 ? 45.204 -10.956 -21.020 1.00 44.50 554 ASN A O 1
ATOM 4626 N N . VAL A 1 555 ? 45.485 -8.794 -20.543 1.00 37.88 555 VAL A N 1
ATOM 4627 C CA . VAL A 1 555 ? 44.280 -8.317 -21.242 1.00 37.88 555 VAL A CA 1
ATOM 4628 C C . VAL A 1 555 ? 44.362 -8.570 -22.758 1.00 37.88 555 VAL A C 1
ATOM 4630 O O . VAL A 1 555 ? 43.389 -8.968 -23.385 1.00 37.88 555 VAL A O 1
ATOM 4633 N N . THR A 1 556 ? 45.530 -8.439 -23.379 1.00 39.31 556 THR A N 1
ATOM 4634 C CA . THR A 1 556 ? 45.668 -8.552 -24.843 1.00 39.31 556 THR A CA 1
ATOM 4635 C C . THR A 1 556 ? 45.343 -9.957 -25.388 1.00 39.31 556 THR A C 1
ATOM 4637 O O . THR A 1 556 ? 44.765 -10.077 -26.471 1.00 39.31 556 THR A O 1
ATOM 4640 N N . GLU A 1 557 ? 45.656 -11.017 -24.633 1.00 41.97 557 GLU A N 1
ATOM 4641 C CA . GLU A 1 557 ? 45.430 -12.427 -25.007 1.00 41.97 557 GLU A CA 1
ATOM 4642 C C . GLU A 1 557 ? 43.942 -12.817 -24.885 1.00 41.97 557 GLU A C 1
ATOM 4644 O O . GLU A 1 557 ? 43.359 -13.428 -25.783 1.00 41.97 557 GLU A O 1
ATOM 4649 N N . LEU A 1 558 ? 43.292 -12.391 -23.793 1.00 40.78 558 LEU A N 1
ATOM 4650 C CA . LEU A 1 558 ? 41.873 -12.643 -23.520 1.00 40.78 558 LEU A CA 1
ATOM 4651 C C . LEU A 1 558 ? 40.962 -11.968 -24.566 1.00 40.78 558 LEU A C 1
ATOM 4653 O O . LEU A 1 558 ? 39.933 -12.520 -24.953 1.00 40.78 558 LEU A O 1
ATOM 4657 N N . TYR A 1 559 ? 41.361 -10.791 -25.061 1.00 50.03 559 TYR A N 1
ATOM 4658 C CA . TYR A 1 559 ? 40.581 -9.985 -26.007 1.00 50.03 559 TYR A CA 1
ATOM 4659 C C . TYR A 1 559 ? 40.766 -10.399 -27.469 1.00 50.03 559 TYR A C 1
ATOM 4661 O O . TYR A 1 559 ? 39.792 -10.379 -28.225 1.00 50.03 559 TYR A O 1
ATOM 4669 N N . LYS A 1 560 ? 41.964 -10.857 -27.864 1.00 46.38 560 LYS A N 1
ATOM 4670 C CA . LYS A 1 560 ? 42.155 -11.539 -29.158 1.00 46.38 560 LYS A CA 1
ATOM 4671 C C . LYS A 1 560 ? 41.198 -12.723 -29.296 1.00 46.38 560 LYS A C 1
ATOM 4673 O O . LYS A 1 560 ? 40.555 -12.865 -30.329 1.00 46.38 560 LYS A O 1
ATOM 4678 N N . ASN A 1 561 ? 41.017 -13.499 -28.227 1.00 47.19 561 ASN A N 1
ATOM 4679 C CA . ASN A 1 561 ? 40.062 -14.609 -28.200 1.00 47.19 561 ASN A CA 1
ATOM 4680 C C . ASN A 1 561 ? 38.591 -14.150 -28.263 1.00 47.19 561 ASN A C 1
ATOM 4682 O O . ASN A 1 561 ? 37.749 -14.867 -28.794 1.00 47.19 561 ASN A O 1
ATOM 4686 N N . LEU A 1 562 ? 38.279 -12.945 -27.778 1.00 46.28 562 LEU A N 1
ATOM 4687 C CA . LEU A 1 562 ? 36.930 -12.365 -27.745 1.00 46.28 562 LEU A CA 1
ATOM 4688 C C . LEU A 1 562 ? 36.496 -11.800 -29.108 1.00 46.28 562 LEU A C 1
ATOM 4690 O O . LEU A 1 562 ? 35.350 -11.995 -29.510 1.00 46.28 562 LEU A O 1
ATOM 4694 N N . LEU A 1 563 ? 37.409 -11.167 -29.851 1.00 46.59 563 LEU A N 1
ATOM 4695 C CA . LEU A 1 563 ? 37.177 -10.656 -31.213 1.00 46.59 563 LEU A CA 1
ATOM 4696 C C . LEU A 1 563 ? 37.058 -11.771 -32.268 1.00 46.59 563 LEU A C 1
ATOM 4698 O O . LEU A 1 563 ? 36.484 -11.558 -33.334 1.00 46.59 563 LEU A O 1
ATOM 4702 N N . LEU A 1 564 ? 37.536 -12.978 -31.949 1.00 51.09 564 LEU A N 1
ATOM 4703 C CA . LEU A 1 564 ? 37.290 -14.190 -32.738 1.00 51.09 564 LEU A CA 1
ATOM 4704 C C . LEU A 1 564 ? 35.866 -14.745 -32.547 1.00 51.09 564 LEU A C 1
ATOM 4706 O O . LEU A 1 564 ? 35.436 -15.600 -33.319 1.00 51.09 564 LEU A O 1
ATOM 4710 N N . THR A 1 565 ? 35.112 -14.252 -31.557 1.00 55.97 565 THR A N 1
ATOM 4711 C CA . THR A 1 565 ? 33.710 -14.637 -31.340 1.00 55.97 565 THR A CA 1
ATOM 4712 C C . THR A 1 565 ? 32.750 -13.726 -32.106 1.00 55.97 565 THR A C 1
ATOM 4714 O O . THR A 1 565 ? 32.983 -12.525 -32.239 1.00 55.97 565 THR A O 1
ATOM 4717 N N . GLU A 1 566 ? 31.612 -14.268 -32.545 1.00 52.12 566 GLU A N 1
ATOM 4718 C CA . GLU A 1 566 ? 30.543 -13.503 -33.214 1.00 52.12 566 GLU A CA 1
ATOM 4719 C C . GLU A 1 566 ? 30.042 -12.322 -32.361 1.00 52.12 566 GLU A C 1
ATOM 4721 O O . GLU A 1 566 ? 29.737 -11.252 -32.881 1.00 52.12 566 GLU A O 1
ATOM 4726 N N . LYS A 1 567 ? 30.048 -12.470 -31.028 1.00 51.53 567 LYS A N 1
ATOM 4727 C CA . LYS A 1 567 ? 29.698 -11.393 -30.091 1.00 51.53 567 LYS A CA 1
ATOM 4728 C C . LYS A 1 567 ? 30.719 -10.249 -30.121 1.00 51.53 567 LYS A C 1
ATOM 4730 O O . LYS A 1 567 ? 30.322 -9.088 -30.093 1.00 51.53 567 LYS A O 1
ATOM 4735 N N . GLY A 1 568 ? 32.014 -10.558 -30.193 1.00 57.19 568 GLY A N 1
ATOM 4736 C CA . GLY A 1 568 ? 33.076 -9.553 -30.306 1.00 57.19 568 GLY A CA 1
ATOM 4737 C C . GLY A 1 568 ? 33.022 -8.788 -31.629 1.00 57.19 568 GLY A C 1
ATOM 4738 O O . GLY A 1 568 ? 33.085 -7.560 -31.624 1.00 57.19 568 GLY A O 1
ATOM 4739 N N . LYS A 1 569 ? 32.805 -9.497 -32.745 1.00 57.12 569 LYS A N 1
ATOM 4740 C CA . LYS A 1 569 ? 32.599 -8.886 -34.072 1.00 57.12 569 LYS A CA 1
ATOM 4741 C C . LYS A 1 569 ? 31.374 -7.972 -34.098 1.00 57.12 569 LYS A C 1
ATOM 4743 O O . LYS A 1 569 ? 31.446 -6.854 -34.599 1.00 57.12 569 LYS A O 1
ATOM 4748 N N . ALA A 1 570 ? 30.279 -8.397 -33.468 1.00 57.06 570 ALA A N 1
ATOM 4749 C CA . ALA A 1 570 ? 29.079 -7.583 -33.355 1.00 57.06 570 ALA A CA 1
ATOM 4750 C C . ALA A 1 570 ? 29.326 -6.264 -32.603 1.00 57.06 570 ALA A C 1
ATOM 4752 O O . ALA A 1 570 ? 28.826 -5.223 -33.019 1.00 57.06 570 ALA A O 1
ATOM 4753 N N . TYR A 1 571 ? 30.082 -6.262 -31.501 1.00 54.97 571 TYR A N 1
ATOM 4754 C CA . TYR A 1 571 ? 30.405 -5.009 -30.805 1.00 54.97 571 TYR A CA 1
ATOM 4755 C C . TYR A 1 571 ? 31.289 -4.082 -31.638 1.00 54.97 571 TYR A C 1
ATOM 4757 O O . TYR A 1 571 ? 31.059 -2.877 -31.625 1.00 54.97 571 TYR A O 1
ATOM 4765 N N . LEU A 1 572 ? 32.244 -4.621 -32.399 1.00 58.59 572 LEU A N 1
ATOM 4766 C CA . LEU A 1 572 ? 33.060 -3.809 -33.300 1.00 58.59 572 LEU A CA 1
ATOM 4767 C C . LEU A 1 572 ? 32.189 -3.086 -34.335 1.00 58.59 572 LEU A C 1
ATOM 4769 O O . LEU A 1 572 ? 32.271 -1.868 -34.443 1.00 58.59 572 LEU A O 1
ATOM 4773 N N . LEU A 1 573 ? 31.301 -3.815 -35.016 1.00 57.81 573 LEU A N 1
ATOM 4774 C CA . LEU A 1 573 ? 30.369 -3.241 -35.993 1.00 57.81 573 LEU A CA 1
ATOM 4775 C C . LEU A 1 573 ? 29.450 -2.175 -35.371 1.00 57.81 573 LEU A C 1
ATOM 4777 O O . LEU A 1 573 ? 29.178 -1.155 -35.996 1.00 57.81 573 LEU A O 1
ATOM 4781 N N . PHE A 1 574 ? 29.025 -2.365 -34.117 1.00 58.53 574 PHE A N 1
ATOM 4782 C CA . PHE A 1 574 ? 28.235 -1.368 -33.388 1.00 58.53 574 PHE A CA 1
ATOM 4783 C C . PHE A 1 574 ? 29.009 -0.055 -33.188 1.00 58.53 574 PHE A C 1
ATOM 4785 O O . PHE A 1 574 ? 28.500 1.012 -33.511 1.00 58.53 574 PHE A O 1
ATOM 4792 N N . TYR A 1 575 ? 30.256 -0.118 -32.715 1.00 56.94 575 TYR A N 1
ATOM 4793 C CA . TYR A 1 575 ? 31.070 1.085 -32.504 1.00 56.94 575 TYR A CA 1
ATOM 4794 C C . TYR A 1 575 ? 31.529 1.732 -33.815 1.00 56.94 575 TYR A C 1
ATOM 4796 O O . TYR A 1 575 ? 31.591 2.957 -33.910 1.00 56.94 575 TYR A O 1
ATOM 4804 N N . THR A 1 576 ? 31.797 0.937 -34.853 1.00 58.12 576 THR A N 1
ATOM 4805 C CA . THR A 1 576 ? 32.060 1.449 -36.205 1.00 58.12 576 THR A CA 1
ATOM 4806 C C . THR A 1 576 ? 30.853 2.212 -36.741 1.00 58.12 576 THR A C 1
ATOM 4808 O O . THR A 1 576 ? 31.013 3.263 -37.358 1.00 58.12 576 THR A O 1
ATOM 4811 N N . ALA A 1 577 ? 29.638 1.751 -36.447 1.00 57.47 577 ALA A N 1
ATOM 4812 C CA . ALA A 1 577 ? 28.449 2.502 -36.792 1.00 57.47 577 ALA A CA 1
ATOM 4813 C C . ALA A 1 577 ? 28.340 3.840 -36.056 1.00 57.47 577 ALA A C 1
ATOM 4815 O O . ALA A 1 577 ? 27.999 4.833 -36.689 1.00 57.47 577 ALA A O 1
ATOM 4816 N N . GLU A 1 578 ? 28.672 3.909 -34.763 1.00 50.97 578 GLU A N 1
ATOM 4817 C CA . GLU A 1 578 ? 28.690 5.184 -34.025 1.00 50.97 578 GLU A CA 1
ATOM 4818 C C . GLU A 1 578 ? 29.667 6.195 -34.647 1.00 50.97 578 GLU A C 1
ATOM 4820 O O . GLU A 1 578 ? 29.377 7.391 -34.714 1.00 50.97 578 GLU A O 1
ATOM 4825 N N . LEU A 1 579 ? 30.802 5.715 -35.166 1.00 52.31 579 LEU A N 1
ATOM 4826 C CA . LEU A 1 579 ? 31.762 6.538 -35.906 1.00 52.31 579 LEU A CA 1
ATOM 4827 C C . LEU A 1 579 ? 31.211 7.013 -37.259 1.00 52.31 579 LEU A C 1
ATOM 4829 O O . LEU A 1 579 ? 31.514 8.128 -37.680 1.00 52.31 579 LEU A O 1
ATOM 4833 N N . TYR A 1 580 ? 30.389 6.204 -37.928 1.00 56.25 580 TYR A N 1
ATOM 4834 C CA . TYR A 1 580 ? 29.718 6.595 -39.167 1.00 56.25 580 TYR A CA 1
ATOM 4835 C C . TYR A 1 580 ? 28.570 7.584 -38.943 1.00 56.25 580 TYR A C 1
ATOM 4837 O O . TYR A 1 580 ? 28.482 8.563 -39.683 1.00 56.25 580 TYR A O 1
ATOM 4845 N N . VAL A 1 581 ? 27.778 7.416 -37.875 1.00 51.12 581 VAL A N 1
ATOM 4846 C CA . VAL A 1 581 ? 26.795 8.424 -37.430 1.00 51.12 581 VAL A CA 1
ATOM 4847 C C . VAL A 1 581 ? 27.498 9.757 -37.176 1.00 51.12 581 VAL A C 1
ATOM 4849 O O . VAL A 1 581 ? 27.019 10.804 -37.593 1.00 51.12 581 VAL A O 1
ATOM 4852 N N . PHE A 1 582 ? 28.679 9.730 -36.554 1.00 49.50 582 PHE A N 1
ATOM 4853 C CA . PHE A 1 582 ? 29.473 10.935 -36.311 1.00 49.50 582 PHE A CA 1
ATOM 4854 C C . PHE A 1 582 ? 29.945 11.641 -37.597 1.00 49.50 582 PHE A C 1
ATOM 4856 O O . PHE A 1 582 ? 30.177 12.850 -37.576 1.00 49.50 582 PHE A O 1
ATOM 4863 N N . ARG A 1 583 ? 30.082 10.917 -38.714 1.00 51.22 583 ARG A N 1
ATOM 4864 C CA . ARG A 1 583 ? 30.452 11.476 -40.028 1.00 51.22 583 ARG A CA 1
ATOM 4865 C C . ARG A 1 583 ? 29.260 11.880 -40.887 1.00 51.22 583 ARG A C 1
ATOM 4867 O O . ARG A 1 583 ? 29.481 12.265 -42.032 1.00 51.22 583 ARG A O 1
ATOM 4874 N N . ASP A 1 584 ? 28.043 11.778 -40.359 1.00 50.59 584 ASP A N 1
ATOM 4875 C CA . ASP A 1 584 ? 26.810 11.946 -41.133 1.00 50.59 584 ASP A CA 1
ATOM 4876 C C . ASP A 1 584 ? 26.675 10.915 -42.279 1.00 50.59 584 ASP A C 1
ATOM 4878 O O . ASP A 1 584 ? 25.855 11.068 -43.181 1.00 50.59 584 ASP A O 1
ATOM 4882 N N . ASP A 1 585 ? 27.451 9.820 -42.246 1.00 55.59 585 ASP A N 1
ATOM 4883 C CA . ASP A 1 585 ? 27.344 8.707 -43.199 1.00 55.59 585 ASP A CA 1
ATOM 4884 C C . ASP A 1 585 ? 26.394 7.647 -42.629 1.00 55.59 585 ASP A C 1
ATOM 4886 O O . ASP A 1 585 ? 26.758 6.531 -42.241 1.00 55.59 585 ASP A O 1
ATOM 4890 N N . LEU A 1 586 ? 25.134 8.058 -42.520 1.00 54.88 586 LEU A N 1
ATOM 4891 C CA . LEU A 1 586 ? 24.062 7.277 -41.909 1.00 54.88 586 LEU A CA 1
ATOM 4892 C C . LEU A 1 586 ? 23.825 5.964 -42.652 1.00 54.88 586 LEU A C 1
ATOM 4894 O O . LEU A 1 586 ? 23.544 4.943 -42.031 1.00 54.88 586 LEU A O 1
ATOM 4898 N N . SER A 1 587 ? 24.015 5.973 -43.971 1.00 52.66 587 SER A N 1
ATOM 4899 C CA . SER A 1 587 ? 23.898 4.786 -44.815 1.00 52.66 587 SER A CA 1
ATOM 4900 C C . SER A 1 587 ? 24.836 3.670 -44.354 1.00 52.66 587 SER A C 1
ATOM 4902 O O . SER A 1 587 ? 24.409 2.528 -44.163 1.00 52.66 587 SER A O 1
ATOM 4904 N N . ARG A 1 588 ? 26.110 3.999 -44.104 1.00 59.50 588 ARG A N 1
ATOM 4905 C CA . ARG A 1 588 ? 27.081 3.029 -43.582 1.00 59.50 588 ARG A CA 1
ATOM 4906 C C . ARG A 1 588 ? 26.859 2.715 -42.112 1.00 59.50 588 ARG A C 1
ATOM 4908 O O . ARG A 1 588 ? 27.001 1.558 -41.726 1.00 59.50 588 ARG A O 1
ATOM 4915 N N . ALA A 1 589 ? 26.455 3.690 -41.299 1.00 57.12 589 ALA A N 1
ATOM 4916 C CA . ALA A 1 589 ? 26.121 3.442 -39.899 1.00 57.12 589 ALA A CA 1
ATOM 4917 C C . ALA A 1 589 ? 25.005 2.400 -39.749 1.00 57.12 589 ALA A C 1
ATOM 4919 O O . ALA A 1 589 ? 25.124 1.452 -38.975 1.00 57.12 589 ALA A O 1
ATOM 4920 N N . ILE A 1 590 ? 23.934 2.540 -40.528 1.00 54.94 590 ILE A N 1
ATOM 4921 C CA . ILE A 1 590 ? 22.779 1.645 -40.472 1.00 54.94 590 ILE A CA 1
ATOM 4922 C C . ILE A 1 590 ? 23.138 0.261 -41.014 1.00 54.94 590 ILE A C 1
ATOM 4924 O O . ILE A 1 590 ? 22.712 -0.739 -40.435 1.00 54.94 590 ILE A O 1
ATOM 4928 N N . LEU A 1 591 ? 23.970 0.182 -42.059 1.00 60.28 591 LEU A N 1
ATOM 4929 C CA . LEU A 1 591 ? 24.514 -1.087 -42.545 1.00 60.28 591 LEU A CA 1
ATOM 4930 C C . LEU A 1 591 ? 25.299 -1.812 -41.440 1.00 60.28 591 LEU A C 1
ATOM 4932 O O . LEU A 1 591 ? 24.989 -2.958 -41.122 1.00 60.28 591 LEU A O 1
ATOM 4936 N N . MET A 1 592 ? 26.237 -1.120 -40.787 1.00 62.25 592 MET A N 1
ATOM 4937 C CA . MET A 1 592 ? 27.064 -1.684 -39.714 1.00 62.25 592 MET A CA 1
ATOM 4938 C C . MET A 1 592 ? 26.238 -2.072 -38.475 1.00 62.25 592 MET A C 1
ATOM 4940 O O . MET A 1 592 ? 26.489 -3.112 -37.867 1.00 62.25 592 MET A O 1
ATOM 4944 N N . LEU A 1 593 ? 25.213 -1.297 -38.099 1.00 59.97 593 LEU A N 1
ATOM 4945 C CA . LEU A 1 593 ? 24.308 -1.667 -37.000 1.00 59.97 593 LEU A CA 1
ATOM 4946 C C . LEU A 1 593 ? 23.433 -2.867 -37.347 1.00 59.97 593 LEU A C 1
ATOM 4948 O O . LEU A 1 593 ? 23.211 -3.729 -36.495 1.00 59.97 593 LEU A O 1
ATOM 4952 N N . SER A 1 594 ? 22.945 -2.932 -38.585 1.00 56.56 594 SER A N 1
ATOM 4953 C CA . SER A 1 594 ? 22.151 -4.061 -39.069 1.00 56.56 594 SER A CA 1
ATOM 4954 C C . SER A 1 594 ? 22.994 -5.335 -39.045 1.00 56.56 594 SER A C 1
ATOM 4956 O O . SER A 1 594 ? 22.576 -6.334 -38.463 1.00 56.56 594 SER A O 1
ATOM 4958 N N . GLU A 1 595 ? 24.227 -5.277 -39.550 1.00 60.03 595 GLU A N 1
ATOM 4959 C CA . GLU A 1 595 ? 25.187 -6.384 -39.493 1.00 60.03 595 GLU A CA 1
ATOM 4960 C C . GLU A 1 595 ? 25.545 -6.755 -38.043 1.00 60.03 595 GLU A C 1
ATOM 4962 O O . GLU A 1 595 ? 25.448 -7.923 -37.659 1.00 60.03 595 GLU A O 1
ATOM 4967 N N . SER A 1 596 ? 25.831 -5.770 -37.184 1.00 64.88 596 SER A N 1
ATOM 4968 C CA . SER A 1 596 ? 26.064 -5.973 -35.745 1.00 64.88 596 SER A CA 1
ATOM 4969 C C . SER A 1 596 ? 24.915 -6.726 -35.076 1.00 64.88 596 SER A C 1
ATOM 4971 O O . SER A 1 596 ? 25.127 -7.666 -34.301 1.00 64.88 596 SER A O 1
ATOM 4973 N N . ASN A 1 597 ? 23.682 -6.325 -35.370 1.00 56.56 597 ASN A N 1
ATOM 4974 C CA . ASN A 1 597 ? 22.507 -6.924 -34.769 1.00 56.56 597 ASN A CA 1
ATOM 4975 C C . ASN A 1 597 ? 22.205 -8.318 -35.341 1.00 56.56 597 ASN A C 1
ATOM 4977 O O . ASN A 1 597 ? 21.739 -9.187 -34.606 1.00 56.56 597 ASN A O 1
ATOM 4981 N N . THR A 1 598 ? 22.533 -8.583 -36.608 1.00 54.06 598 THR A N 1
ATOM 4982 C CA . THR A 1 598 ? 22.446 -9.946 -37.162 1.00 54.06 598 THR A CA 1
ATOM 4983 C C . THR A 1 598 ? 23.440 -10.910 -36.510 1.00 54.06 598 THR A C 1
ATOM 4985 O O . THR A 1 598 ? 23.120 -12.086 -36.348 1.00 54.06 598 THR A O 1
ATOM 4988 N N . MET A 1 599 ? 24.605 -10.421 -36.067 1.00 57.34 599 MET A N 1
ATOM 4989 C CA . MET A 1 599 ? 25.641 -11.241 -35.425 1.00 57.34 599 MET A CA 1
ATOM 4990 C C . MET A 1 599 ? 25.387 -11.518 -33.934 1.00 57.34 599 MET A C 1
ATOM 4992 O O . MET A 1 599 ? 25.784 -12.569 -33.431 1.00 57.34 599 MET A O 1
ATOM 4996 N N . SER A 1 600 ? 24.734 -10.610 -33.195 1.00 54.97 600 SER A N 1
ATOM 4997 C CA . SER A 1 600 ? 24.507 -10.784 -31.748 1.00 54.97 600 SER A CA 1
ATOM 4998 C C . SER A 1 600 ? 23.149 -10.264 -31.260 1.00 54.97 600 SER A C 1
ATOM 5000 O O . SER A 1 600 ? 23.120 -9.541 -30.265 1.00 54.97 600 SER A O 1
ATOM 5002 N N . PHE A 1 601 ? 22.064 -10.605 -31.968 1.00 47.97 601 PHE A N 1
ATOM 5003 C CA . PHE A 1 601 ? 20.693 -10.106 -31.764 1.00 47.97 601 PHE A CA 1
ATOM 5004 C C . PHE A 1 601 ? 20.430 -9.530 -30.366 1.00 47.97 601 PHE A C 1
ATOM 5006 O O . PHE A 1 601 ? 20.342 -10.262 -29.372 1.00 47.97 601 PHE A O 1
ATOM 5013 N N . ASP A 1 602 ? 20.299 -8.210 -30.313 1.00 54.75 602 ASP A N 1
ATOM 5014 C CA . ASP A 1 602 ? 20.157 -7.445 -29.085 1.00 54.75 602 ASP A CA 1
ATOM 5015 C C . ASP A 1 602 ? 19.068 -6.393 -29.291 1.00 54.75 602 ASP A C 1
ATOM 5017 O O . ASP A 1 602 ? 19.187 -5.503 -30.134 1.00 54.75 602 ASP A O 1
ATOM 5021 N N . ASN A 1 603 ? 17.995 -6.494 -28.506 1.00 45.28 603 ASN A N 1
ATOM 5022 C CA . ASN A 1 603 ? 16.884 -5.550 -28.579 1.00 45.28 603 ASN A CA 1
ATOM 5023 C C . ASN A 1 603 ? 17.359 -4.106 -28.349 1.00 45.28 603 ASN A C 1
ATOM 5025 O O . ASN A 1 603 ? 16.834 -3.203 -28.984 1.00 45.28 603 ASN A O 1
ATOM 5029 N N . GLN A 1 604 ? 18.398 -3.889 -27.532 1.00 50.41 604 GLN A N 1
ATOM 5030 C CA . GLN A 1 604 ? 18.961 -2.553 -27.317 1.00 50.41 604 GLN A CA 1
ATOM 5031 C C . GLN A 1 604 ? 19.619 -1.990 -28.581 1.00 50.41 604 GLN A C 1
ATOM 5033 O O . GLN A 1 604 ? 19.589 -0.783 -28.799 1.00 50.41 604 GLN A O 1
ATOM 5038 N N . LYS A 1 605 ? 20.179 -2.848 -29.444 1.00 57.88 605 LYS A N 1
ATOM 5039 C CA . LYS A 1 605 ? 20.754 -2.433 -30.731 1.00 57.88 605 LYS A CA 1
ATOM 5040 C C . LYS A 1 605 ? 19.669 -2.111 -31.754 1.00 57.88 605 LYS A C 1
ATOM 5042 O O . LYS A 1 605 ? 19.836 -1.170 -32.516 1.00 57.88 605 LYS A O 1
ATOM 5047 N N . LEU A 1 606 ? 18.556 -2.848 -31.754 1.00 51.31 606 LEU A N 1
ATOM 5048 C CA . LEU A 1 606 ? 17.377 -2.533 -32.576 1.00 51.31 606 LEU A CA 1
ATOM 5049 C C . LEU A 1 606 ? 16.694 -1.235 -32.144 1.00 51.31 606 LEU A C 1
ATOM 5051 O O . LEU A 1 606 ? 16.279 -0.452 -33.000 1.00 51.31 606 LEU A O 1
ATOM 5055 N N . ASP A 1 607 ? 16.620 -0.993 -30.837 1.00 50.72 607 ASP A N 1
ATOM 5056 C CA . ASP A 1 607 ? 16.143 0.271 -30.281 1.00 50.72 607 ASP A CA 1
ATOM 5057 C C . ASP A 1 607 ? 17.086 1.416 -30.690 1.00 50.72 607 ASP A C 1
ATOM 5059 O O . ASP A 1 607 ? 16.623 2.443 -31.170 1.00 50.72 607 ASP A O 1
ATOM 5063 N N . TYR A 1 608 ? 18.408 1.206 -30.644 1.00 55.19 608 TYR A N 1
ATOM 5064 C CA . TYR A 1 608 ? 19.397 2.196 -31.087 1.00 55.19 608 TYR A CA 1
ATOM 5065 C C . TYR A 1 608 ? 19.347 2.487 -32.594 1.00 55.19 608 TYR A C 1
ATOM 5067 O O . TYR A 1 608 ? 19.426 3.643 -33.001 1.00 55.19 608 TYR A O 1
ATOM 5075 N N . ILE A 1 609 ? 19.163 1.456 -33.428 1.00 56.62 609 ILE A N 1
ATOM 5076 C CA . ILE A 1 609 ? 18.890 1.613 -34.866 1.00 56.62 609 ILE A CA 1
ATOM 5077 C C . ILE A 1 609 ? 17.630 2.455 -35.050 1.00 56.62 609 ILE A C 1
ATOM 5079 O O . ILE A 1 609 ? 17.646 3.420 -35.803 1.00 56.62 609 ILE A O 1
ATOM 5083 N N . SER A 1 610 ? 16.555 2.123 -34.335 1.00 51.66 610 SER A N 1
ATOM 5084 C CA . SER A 1 610 ? 15.286 2.848 -34.424 1.00 51.66 610 SER A CA 1
ATOM 5085 C C . SER A 1 610 ? 15.431 4.312 -34.003 1.00 51.66 610 SER A C 1
ATOM 5087 O O . SER A 1 610 ? 14.891 5.182 -34.678 1.00 51.66 610 SER A O 1
ATOM 5089 N N . ASP A 1 611 ? 16.201 4.598 -32.954 1.00 53.50 611 ASP A N 1
ATOM 5090 C CA . ASP A 1 611 ? 16.495 5.959 -32.505 1.00 53.50 611 ASP A CA 1
ATOM 5091 C C . ASP A 1 611 ? 17.304 6.735 -33.557 1.00 53.50 611 ASP A C 1
ATOM 5093 O O . ASP A 1 611 ? 16.898 7.825 -33.950 1.00 53.50 611 ASP A O 1
ATOM 5097 N N . ILE A 1 612 ? 18.393 6.170 -34.093 1.00 55.16 612 ILE A N 1
ATOM 5098 C CA . ILE A 1 612 ? 19.209 6.817 -35.144 1.00 55.16 612 ILE A CA 1
ATOM 5099 C C . ILE A 1 612 ? 18.368 7.135 -36.381 1.00 55.16 612 ILE A C 1
ATOM 5101 O O . ILE A 1 612 ? 18.510 8.206 -36.975 1.00 55.16 612 ILE A O 1
ATOM 5105 N N . LEU A 1 613 ? 17.479 6.216 -36.749 1.00 55.56 613 LEU A N 1
ATOM 5106 C CA . LEU A 1 613 ? 16.546 6.396 -37.848 1.00 55.56 613 LEU A CA 1
ATOM 5107 C C . LEU A 1 613 ? 15.578 7.551 -37.567 1.00 55.56 613 LEU A C 1
ATOM 5109 O O . LEU A 1 613 ? 15.498 8.484 -38.363 1.00 55.56 613 LEU A O 1
ATOM 5113 N N . LEU A 1 614 ? 14.904 7.542 -36.414 1.00 52.66 614 LEU A N 1
ATOM 5114 C CA . LEU A 1 614 ? 13.968 8.591 -35.992 1.00 52.66 614 LEU A CA 1
ATOM 5115 C C . LEU A 1 614 ? 14.608 9.985 -35.944 1.00 52.66 614 LEU A C 1
ATOM 5117 O O . LEU A 1 614 ? 13.961 10.966 -36.314 1.00 52.66 614 LEU A O 1
ATOM 5121 N N . GLU A 1 615 ? 15.866 10.083 -35.507 1.00 52.16 615 GLU A N 1
ATOM 5122 C CA . GLU A 1 615 ? 16.563 11.367 -35.396 1.00 52.16 615 GLU A CA 1
ATOM 5123 C C . GLU A 1 615 ? 16.963 11.950 -36.770 1.00 52.16 615 GLU A C 1
ATOM 5125 O O . GLU A 1 615 ? 17.032 13.173 -36.909 1.00 52.16 615 GLU A O 1
ATOM 5130 N N . ASN A 1 616 ? 17.161 11.111 -37.798 1.00 51.88 616 ASN A N 1
ATOM 5131 C CA . ASN A 1 616 ? 17.755 11.523 -39.080 1.00 51.88 616 ASN A CA 1
ATOM 5132 C C . ASN A 1 616 ? 16.861 11.352 -40.319 1.00 51.88 616 ASN A C 1
ATOM 5134 O O . ASN A 1 616 ? 17.171 11.907 -41.371 1.00 51.88 616 ASN A O 1
ATOM 5138 N N . PHE A 1 617 ? 15.702 10.701 -40.191 1.00 55.47 617 PHE A N 1
ATOM 5139 C CA . PHE A 1 617 ? 14.687 10.555 -41.247 1.00 55.47 617 PHE A CA 1
ATOM 5140 C C . PHE A 1 617 ? 14.233 11.889 -41.883 1.00 55.47 617 PHE A C 1
ATOM 5142 O O . PHE A 1 617 ? 13.590 11.895 -42.927 1.00 55.47 617 PHE A O 1
ATOM 5149 N N . SER A 1 618 ? 14.551 13.042 -41.287 1.00 54.53 618 SER A N 1
ATOM 5150 C CA . SER A 1 618 ? 13.952 14.327 -41.647 1.00 54.53 618 SER A CA 1
ATOM 5151 C C . SER A 1 618 ? 14.454 14.984 -42.940 1.00 54.53 618 SER A C 1
ATOM 5153 O O . SER A 1 618 ? 13.763 15.878 -43.417 1.00 54.53 618 SER A O 1
ATOM 5155 N N . VAL A 1 619 ? 15.608 14.619 -43.511 1.00 52.47 619 VAL A N 1
ATOM 5156 C CA . VAL A 1 619 ? 16.167 15.345 -44.676 1.00 52.47 619 VAL A CA 1
ATOM 5157 C C . VAL A 1 619 ? 15.760 14.704 -46.005 1.00 52.47 619 VAL A C 1
ATOM 5159 O O . VAL A 1 619 ? 15.236 15.394 -46.877 1.00 52.47 619 VAL A O 1
ATOM 5162 N N . GLU A 1 620 ? 15.909 13.388 -46.146 1.00 52.19 620 GLU A N 1
ATOM 5163 C CA . GLU A 1 620 ? 15.579 12.664 -47.385 1.00 52.19 620 GLU A CA 1
ATOM 5164 C C . GLU A 1 620 ? 14.068 12.451 -47.557 1.00 52.19 620 GLU A C 1
ATOM 5166 O O . GLU A 1 620 ? 13.547 12.653 -48.653 1.00 52.19 620 GLU A O 1
ATOM 5171 N N . ILE A 1 621 ? 13.322 12.199 -46.470 1.00 52.94 621 ILE A N 1
ATOM 5172 C CA . ILE A 1 621 ? 11.846 12.167 -46.508 1.00 52.94 621 ILE A CA 1
ATOM 5173 C C . ILE A 1 621 ? 11.280 13.525 -46.936 1.00 52.94 621 ILE A C 1
ATOM 5175 O O . ILE A 1 621 ? 10.330 13.575 -47.713 1.00 52.94 621 ILE A O 1
ATOM 5179 N N . ARG A 1 622 ? 11.870 14.645 -46.487 1.00 52.31 622 ARG A N 1
ATOM 5180 C CA . ARG A 1 622 ? 11.450 15.987 -46.935 1.00 52.31 622 ARG A CA 1
ATOM 5181 C C . ARG A 1 622 ? 11.647 16.186 -48.438 1.00 52.31 622 ARG A C 1
ATOM 5183 O O . ARG A 1 622 ? 10.916 16.989 -49.008 1.00 52.31 622 ARG A O 1
ATOM 5190 N N . SER A 1 623 ? 12.615 15.509 -49.058 1.00 52.47 623 SER A N 1
ATOM 5191 C CA . SER A 1 623 ? 12.832 15.544 -50.509 1.00 52.47 623 SER A CA 1
ATOM 5192 C C . SER A 1 623 ? 11.770 14.722 -51.238 1.00 52.47 623 SER A C 1
ATOM 5194 O O . SER A 1 623 ? 11.073 15.257 -52.094 1.00 52.47 623 SER A O 1
ATOM 5196 N N . ILE A 1 624 ? 11.557 13.472 -50.811 1.00 50.53 624 ILE A N 1
ATOM 5197 C CA . ILE A 1 624 ? 10.576 12.545 -51.407 1.00 50.53 624 ILE A CA 1
ATOM 5198 C C . ILE A 1 624 ? 9.141 13.089 -51.290 1.00 50.53 624 ILE A C 1
ATOM 5200 O O . ILE A 1 624 ? 8.373 13.031 -52.250 1.00 50.53 624 ILE A O 1
ATOM 5204 N N . LEU A 1 625 ? 8.779 13.676 -50.141 1.00 50.16 625 LEU A N 1
ATOM 5205 C CA . LEU A 1 625 ? 7.465 14.297 -49.927 1.00 50.16 625 LEU A CA 1
ATOM 5206 C C . LEU A 1 625 ? 7.278 15.600 -50.721 1.00 50.16 625 LEU A C 1
ATOM 5208 O O . LEU A 1 625 ? 6.148 15.946 -51.057 1.00 50.16 625 LEU A O 1
ATOM 5212 N N . LYS A 1 626 ? 8.363 16.329 -51.024 1.00 52.00 626 LYS A N 1
ATOM 5213 C CA . LYS A 1 626 ? 8.313 17.544 -51.855 1.00 52.00 626 LYS A CA 1
ATOM 5214 C C . LYS A 1 626 ? 8.180 17.237 -53.343 1.00 52.00 626 LYS A C 1
ATOM 5216 O O . LYS A 1 626 ? 7.521 17.999 -54.039 1.00 52.00 626 LYS A O 1
ATOM 5221 N N . GLU A 1 627 ? 8.811 16.170 -53.823 1.00 49.31 627 GLU A N 1
ATOM 5222 C CA . GLU A 1 627 ? 8.826 15.814 -55.248 1.00 49.31 627 GLU A CA 1
ATOM 5223 C C . GLU A 1 627 ? 7.517 15.177 -55.732 1.00 49.31 627 GLU A C 1
ATOM 5225 O O . GLU A 1 627 ? 7.193 15.292 -56.909 1.00 49.31 627 GLU A O 1
ATOM 5230 N N . ASN A 1 628 ? 6.736 14.559 -54.841 1.00 48.47 628 ASN A N 1
ATOM 5231 C CA . ASN A 1 628 ? 5.547 13.789 -55.222 1.00 48.47 628 ASN A CA 1
ATOM 5232 C C . ASN A 1 628 ? 4.196 14.507 -55.007 1.00 48.47 628 ASN A C 1
ATOM 5234 O O . ASN A 1 628 ? 3.165 13.850 -55.100 1.00 48.47 628 ASN A O 1
ATOM 5238 N N . GLU A 1 629 ? 4.176 15.813 -54.690 1.00 44.28 629 GLU A N 1
ATOM 5239 C CA . GLU A 1 629 ? 2.953 16.610 -54.404 1.00 44.28 629 GLU A CA 1
ATOM 5240 C C . GLU A 1 629 ? 1.891 15.870 -53.553 1.00 44.28 629 GLU A C 1
ATOM 5242 O O . GLU A 1 629 ? 0.682 16.055 -53.710 1.00 44.28 629 GLU A O 1
ATOM 5247 N N . TYR A 1 630 ? 2.326 15.016 -52.621 1.00 44.25 630 TYR A N 1
ATOM 5248 C CA . TYR A 1 630 ? 1.422 14.185 -51.830 1.00 44.25 630 TYR A CA 1
ATOM 5249 C C . TYR A 1 630 ? 0.763 15.031 -50.737 1.00 44.25 630 TYR A C 1
ATOM 5251 O O . TYR A 1 630 ? 1.252 15.168 -49.616 1.00 44.25 630 TYR A O 1
ATOM 5259 N N . THR A 1 631 ? -0.373 15.629 -51.080 1.00 41.50 631 THR A N 1
ATOM 5260 C CA . THR A 1 631 ? -1.313 16.215 -50.126 1.00 41.50 631 THR A CA 1
ATOM 5261 C C . THR A 1 631 ? -2.243 15.107 -49.643 1.00 41.50 631 THR A C 1
ATOM 5263 O O . THR A 1 631 ? -3.202 14.738 -50.316 1.00 41.50 631 THR A O 1
ATOM 5266 N N . PHE A 1 632 ? -1.970 14.545 -48.462 1.00 41.47 632 PHE A N 1
ATOM 5267 C CA . PHE A 1 632 ? -2.984 13.751 -47.766 1.00 41.47 632 PHE A CA 1
ATOM 5268 C C . PHE A 1 632 ? -4.199 14.655 -47.513 1.00 41.47 632 PHE A C 1
ATOM 5270 O O . PHE A 1 632 ? -4.061 15.725 -46.922 1.00 41.47 632 PHE A O 1
ATOM 5277 N N . GLN A 1 633 ? -5.391 14.230 -47.941 1.00 38.78 633 GLN A N 1
ATOM 5278 C CA . GLN A 1 633 ? -6.648 14.994 -47.840 1.00 38.78 633 GLN A CA 1
ATOM 5279 C C . GLN A 1 633 ? -7.125 15.274 -46.398 1.00 38.78 633 GLN A C 1
ATOM 5281 O O . GLN A 1 633 ? -8.191 15.850 -46.204 1.00 38.78 633 GLN A O 1
ATOM 5286 N N . ASN A 1 634 ? -6.331 14.926 -45.384 1.00 40.66 634 ASN A N 1
ATOM 5287 C CA . ASN A 1 634 ? -6.495 15.408 -44.020 1.00 40.66 634 ASN A CA 1
ATOM 5288 C C . ASN A 1 634 ? -5.344 16.365 -43.686 1.00 40.66 634 ASN A C 1
ATOM 5290 O O . ASN A 1 634 ? -4.232 15.942 -43.365 1.00 40.66 634 ASN A O 1
ATOM 5294 N N . GLU A 1 635 ? -5.639 17.669 -43.705 1.00 37.28 635 GLU A N 1
ATOM 5295 C CA . GLU A 1 635 ? -4.730 18.775 -43.347 1.00 37.28 635 GLU A CA 1
ATOM 5296 C C . GLU A 1 635 ? -4.110 18.652 -41.936 1.00 37.28 635 GLU A C 1
ATOM 5298 O O . GLU A 1 635 ? -3.203 19.404 -41.577 1.00 37.28 635 GLU A O 1
ATOM 5303 N N . SER A 1 636 ? -4.536 17.680 -41.126 1.00 39.50 636 SER A N 1
ATOM 5304 C CA . SER A 1 636 ? -3.993 17.423 -39.797 1.00 39.50 636 SER A CA 1
ATOM 5305 C C . SER A 1 636 ? -2.630 16.722 -39.793 1.00 39.50 636 SER A C 1
ATOM 5307 O O . SER A 1 636 ? -1.881 16.933 -38.850 1.00 39.50 636 SER A O 1
ATOM 5309 N N . VAL A 1 637 ? -2.225 15.934 -40.797 1.00 36.78 637 VAL A N 1
ATOM 5310 C CA . VAL A 1 637 ? -1.009 15.090 -40.650 1.00 36.78 637 VAL A CA 1
ATOM 5311 C C . VAL A 1 637 ? 0.294 15.820 -41.027 1.00 36.78 637 VAL A C 1
ATOM 5313 O O . VAL A 1 637 ? 1.310 15.673 -40.341 1.00 36.78 637 VAL A O 1
ATOM 5316 N N . CYS A 1 638 ? 0.280 16.707 -42.029 1.00 39.19 638 CYS A N 1
ATOM 5317 C CA . CYS A 1 638 ? 1.473 17.485 -42.408 1.00 39.19 638 CYS A CA 1
ATOM 5318 C C . CYS A 1 638 ? 1.897 18.508 -41.340 1.00 39.19 638 CYS A C 1
ATOM 5320 O O . CYS A 1 638 ? 3.093 18.720 -41.143 1.00 39.19 638 CYS A O 1
ATOM 5322 N N . PHE A 1 639 ? 0.944 19.091 -40.604 1.00 38.16 639 PHE A N 1
ATOM 5323 C CA . PHE A 1 639 ? 1.250 19.933 -39.439 1.00 38.16 639 PHE A CA 1
ATOM 5324 C C . PHE A 1 639 ? 1.697 19.102 -38.228 1.00 38.16 639 PHE A C 1
ATOM 5326 O O . PHE A 1 639 ? 2.498 19.562 -37.411 1.00 38.16 639 PHE A O 1
ATOM 5333 N N . TYR A 1 640 ? 1.233 17.853 -38.134 1.00 37.41 640 TYR A N 1
ATOM 5334 C CA . TYR A 1 640 ? 1.629 16.939 -37.072 1.00 37.41 640 TYR A CA 1
ATOM 5335 C C . TYR A 1 640 ? 3.060 16.432 -37.241 1.00 37.41 640 TYR A C 1
ATOM 5337 O O . TYR A 1 640 ? 3.735 16.328 -36.231 1.00 37.41 640 TYR A O 1
ATOM 5345 N N . CYS A 1 641 ? 3.581 16.192 -38.447 1.00 44.12 641 CYS A N 1
ATOM 5346 C CA . CYS A 1 641 ? 4.918 15.601 -38.608 1.00 44.12 641 CYS A CA 1
ATOM 5347 C C . CYS A 1 641 ? 6.056 16.470 -38.035 1.00 44.12 641 CYS A C 1
ATOM 5349 O O . CYS A 1 641 ? 6.921 15.961 -37.329 1.00 44.12 641 CYS A O 1
ATOM 5351 N N . GLU A 1 642 ? 6.050 17.792 -38.240 1.00 41.25 642 GLU A N 1
ATOM 5352 C CA . GLU A 1 642 ? 7.131 18.652 -37.721 1.00 41.25 642 GLU A CA 1
ATOM 5353 C C . GLU A 1 642 ? 7.017 18.910 -36.204 1.00 41.25 642 GLU A C 1
ATOM 5355 O O . GLU A 1 642 ? 8.027 18.971 -35.492 1.00 41.25 642 GLU A O 1
ATOM 5360 N N . GLU A 1 643 ? 5.791 19.016 -35.681 1.00 40.94 643 GLU A N 1
ATOM 5361 C CA . GLU A 1 643 ? 5.533 19.224 -34.252 1.00 40.94 643 GLU A CA 1
ATOM 5362 C C . GLU A 1 643 ? 5.627 17.915 -33.441 1.00 40.94 643 GLU A C 1
ATOM 5364 O O . GLU A 1 643 ? 6.118 17.931 -32.312 1.00 40.94 643 GLU A O 1
ATOM 5369 N N . GLN A 1 644 ? 5.224 16.774 -34.012 1.00 42.50 644 GLN A N 1
ATOM 5370 C CA . GLN A 1 644 ? 5.393 15.427 -33.451 1.00 42.50 644 GLN A CA 1
ATOM 5371 C C . GLN A 1 644 ? 6.853 15.003 -33.485 1.00 42.50 644 GLN A C 1
ATOM 5373 O O . GLN A 1 644 ? 7.331 14.574 -32.446 1.00 42.50 644 GLN A O 1
ATOM 5378 N N . LEU A 1 645 ? 7.611 15.222 -34.572 1.00 39.53 645 LEU A N 1
ATOM 5379 C CA . LEU A 1 645 ? 9.060 14.966 -34.573 1.00 39.53 645 LEU A CA 1
ATOM 5380 C C . LEU A 1 645 ? 9.736 15.742 -33.433 1.00 39.53 645 LEU A C 1
ATOM 5382 O O . LEU A 1 645 ? 10.450 15.150 -32.629 1.00 39.53 645 LEU A O 1
ATOM 5386 N N . ARG A 1 646 ? 9.396 17.026 -33.233 1.00 39.69 646 ARG A N 1
ATOM 5387 C CA . ARG A 1 646 ? 9.850 17.817 -32.066 1.00 39.69 646 ARG A CA 1
ATOM 5388 C C . ARG A 1 646 ? 9.356 17.286 -30.707 1.00 39.69 646 ARG A C 1
ATOM 5390 O O . ARG A 1 646 ? 10.045 17.476 -29.701 1.00 39.69 646 ARG A O 1
ATOM 5397 N N . LYS A 1 647 ? 8.192 16.627 -30.636 1.00 35.25 647 LYS A N 1
ATOM 5398 C CA . LYS A 1 647 ? 7.642 15.990 -29.417 1.00 35.25 647 LYS A CA 1
ATOM 5399 C C . LYS A 1 647 ? 8.235 14.591 -29.148 1.00 35.25 647 LYS A C 1
ATOM 5401 O O . LYS A 1 647 ? 8.408 14.257 -27.972 1.00 35.25 647 LYS A O 1
ATOM 5406 N N . VAL A 1 648 ? 8.624 13.837 -30.180 1.00 37.34 648 VAL A N 1
ATOM 5407 C CA . VAL A 1 648 ? 9.265 12.504 -30.150 1.00 37.34 648 VAL A CA 1
ATOM 5408 C C . VAL A 1 648 ? 10.667 12.581 -29.537 1.00 37.34 648 VAL A C 1
ATOM 5410 O O . VAL A 1 648 ? 10.984 11.794 -28.645 1.00 37.34 648 VAL A O 1
ATOM 5413 N N . PHE A 1 649 ? 11.443 13.632 -29.834 1.00 37.53 649 PHE A N 1
ATOM 5414 C CA . PHE A 1 649 ? 12.744 13.918 -29.185 1.00 37.53 649 PHE A CA 1
ATOM 5415 C C . PHE A 1 649 ? 12.678 14.109 -27.662 1.00 37.53 649 PHE A C 1
ATOM 5417 O O . PHE A 1 649 ? 13.687 14.221 -26.963 1.00 37.53 649 PHE A O 1
ATOM 5424 N N . ALA A 1 650 ? 11.470 14.188 -27.124 1.00 34.69 650 ALA A N 1
ATOM 5425 C CA . ALA A 1 650 ? 11.202 14.797 -25.850 1.00 34.69 650 ALA A CA 1
ATOM 5426 C C . ALA A 1 650 ? 10.517 13.812 -24.872 1.00 34.69 650 ALA A C 1
ATOM 5428 O O . ALA A 1 650 ? 10.026 14.229 -23.818 1.00 34.69 650 ALA A O 1
ATOM 5429 N N . TRP A 1 651 ? 10.524 12.515 -25.222 1.00 34.44 651 TRP A N 1
ATOM 5430 C CA . TRP A 1 651 ? 9.954 11.355 -24.514 1.00 34.44 651 TRP A CA 1
ATOM 5431 C C . TRP A 1 651 ? 10.981 10.213 -24.326 1.00 34.44 651 TRP A C 1
ATOM 5433 O O . TRP A 1 651 ? 10.665 9.025 -24.373 1.00 34.44 651 TRP A O 1
ATOM 5443 N N . LYS A 1 652 ? 12.235 10.573 -24.023 1.00 34.00 652 LYS A N 1
ATOM 5444 C CA . LYS A 1 652 ? 13.419 9.686 -23.952 1.00 34.00 652 LYS A CA 1
ATOM 5445 C C . LYS A 1 652 ? 13.421 8.604 -22.848 1.00 34.00 652 LYS A C 1
ATOM 5447 O O . LYS A 1 652 ? 14.466 8.061 -22.514 1.00 34.00 652 LYS A O 1
ATOM 5452 N N . ARG A 1 653 ? 12.272 8.297 -22.235 1.00 34.00 653 ARG A N 1
ATOM 5453 C CA . ARG A 1 653 ? 12.134 7.257 -21.195 1.00 34.00 653 ARG A CA 1
ATOM 5454 C C . ARG A 1 653 ? 11.030 6.230 -21.463 1.00 34.00 653 ARG A C 1
ATOM 5456 O O . ARG A 1 653 ? 10.925 5.276 -20.702 1.00 34.00 653 ARG A O 1
ATOM 5463 N N . PHE A 1 654 ? 10.248 6.406 -22.533 1.00 34.69 654 PHE A N 1
ATOM 5464 C CA . PHE A 1 654 ? 9.192 5.472 -22.957 1.00 34.69 654 PHE A CA 1
ATOM 5465 C C . PHE A 1 654 ? 9.536 4.722 -24.263 1.00 34.69 654 PHE A C 1
ATOM 5467 O O . PHE A 1 654 ? 8.840 3.787 -24.650 1.00 34.69 654 PHE A O 1
ATOM 5474 N N . LEU A 1 655 ? 10.643 5.089 -24.917 1.00 37.00 655 LEU A N 1
ATOM 5475 C CA . LEU A 1 655 ? 11.108 4.561 -26.205 1.00 37.00 655 LEU A CA 1
ATOM 5476 C C . LEU A 1 655 ? 11.843 3.212 -26.088 1.00 37.00 655 LEU A C 1
ATOM 5478 O O . LEU A 1 655 ? 12.946 3.058 -26.580 1.00 37.00 655 LEU A O 1
ATOM 5482 N N . SER A 1 656 ? 11.224 2.215 -25.457 1.00 36.94 656 SER A N 1
ATOM 5483 C CA . SER A 1 656 ? 11.516 0.818 -25.843 1.00 36.94 656 SER A CA 1
ATOM 5484 C C . SER A 1 656 ? 10.498 0.287 -26.861 1.00 36.94 656 SER A C 1
ATOM 5486 O O . SER A 1 656 ? 10.575 -0.873 -27.250 1.00 36.94 656 SER A O 1
ATOM 5488 N N . ARG A 1 657 ? 9.498 1.108 -27.250 1.00 40.22 657 ARG A N 1
ATOM 5489 C CA . ARG A 1 657 ? 8.372 0.745 -28.138 1.00 40.22 657 ARG A CA 1
ATOM 5490 C C . ARG A 1 657 ? 7.710 1.964 -28.821 1.00 40.22 657 ARG A C 1
ATOM 5492 O O . ARG A 1 657 ? 6.490 2.055 -28.835 1.00 40.22 657 ARG A O 1
ATOM 5499 N N . GLY A 1 658 ? 8.466 2.960 -29.284 1.00 41.97 658 GLY A N 1
ATOM 5500 C CA . GLY A 1 658 ? 7.889 4.189 -29.858 1.00 41.97 658 GLY A CA 1
ATOM 5501 C C . GLY A 1 658 ? 7.587 4.089 -31.352 1.00 41.97 658 GLY A C 1
ATOM 5502 O O . GLY A 1 658 ? 8.443 3.641 -32.115 1.00 41.97 658 GLY A O 1
ATOM 5503 N N . CYS A 1 659 ? 6.393 4.530 -31.741 1.00 46.84 659 CYS A N 1
ATOM 5504 C CA . CYS A 1 659 ? 5.941 4.648 -33.121 1.00 46.84 659 CYS A CA 1
ATOM 5505 C C . CYS A 1 659 ? 6.260 6.042 -33.715 1.00 46.84 659 CYS A C 1
ATOM 5507 O O . CYS A 1 659 ? 6.154 7.022 -32.977 1.00 46.84 659 CYS A O 1
ATOM 5509 N N . ILE A 1 660 ? 6.607 6.154 -35.010 1.00 49.62 660 ILE A N 1
ATOM 5510 C CA . ILE A 1 660 ? 6.919 7.429 -35.715 1.00 49.62 660 ILE A CA 1
ATOM 5511 C C . ILE A 1 660 ? 5.770 8.451 -35.609 1.00 49.62 660 ILE A C 1
ATOM 5513 O O . ILE A 1 660 ? 6.013 9.625 -35.331 1.00 49.62 660 ILE A O 1
ATOM 5517 N N . SER A 1 661 ? 4.527 8.014 -35.812 1.00 45.56 661 SER A N 1
ATOM 5518 C CA . SER A 1 661 ? 3.315 8.856 -35.800 1.00 45.56 661 SER A CA 1
ATOM 5519 C C . SER A 1 661 ? 2.611 8.892 -34.435 1.00 45.56 661 SER A C 1
ATOM 5521 O O . SER A 1 661 ? 1.695 9.684 -34.219 1.00 45.56 661 SER A O 1
ATOM 5523 N N . GLY A 1 662 ? 3.021 8.030 -33.497 1.00 44.31 662 GLY A N 1
ATOM 5524 C CA . GLY A 1 662 ? 2.261 7.734 -32.279 1.00 44.31 662 GLY A CA 1
ATOM 5525 C C . GLY A 1 662 ? 1.113 6.734 -32.486 1.00 44.31 662 GLY A C 1
ATOM 5526 O O . GLY A 1 662 ? 0.499 6.334 -31.497 1.00 44.31 662 GLY A O 1
ATOM 5527 N N . ASN A 1 663 ? 0.874 6.297 -33.728 1.00 54.34 663 ASN A N 1
ATOM 5528 C CA . ASN A 1 663 ? -0.081 5.264 -34.121 1.00 54.34 663 ASN A CA 1
ATOM 5529 C C . ASN A 1 663 ? 0.599 4.254 -35.064 1.00 54.34 663 ASN A C 1
ATOM 5531 O O . ASN A 1 663 ? 0.948 4.590 -36.192 1.00 54.34 663 ASN A O 1
ATOM 5535 N N . PHE A 1 664 ? 0.800 3.015 -34.614 1.00 60.62 664 PHE A N 1
ATOM 5536 C CA . PHE A 1 664 ? 1.595 2.058 -35.382 1.00 60.62 664 PHE A CA 1
ATOM 5537 C C . PHE A 1 664 ? 1.005 1.699 -36.746 1.00 60.62 664 PHE A C 1
ATOM 5539 O O . PHE A 1 664 ? 1.790 1.423 -37.648 1.00 60.62 664 PHE A O 1
ATOM 5546 N N . ASP A 1 665 ? -0.315 1.751 -36.920 1.00 62.09 665 ASP A N 1
ATOM 5547 C CA . ASP A 1 665 ? -0.931 1.469 -38.220 1.00 62.09 665 ASP A CA 1
ATOM 5548 C C . ASP A 1 665 ? -0.558 2.557 -39.234 1.00 62.09 665 ASP A C 1
ATOM 5550 O O . ASP A 1 665 ? -0.124 2.257 -40.343 1.00 62.09 665 ASP A O 1
ATOM 5554 N N . GLU A 1 666 ? -0.596 3.824 -38.806 1.00 64.56 666 GLU A N 1
ATOM 5555 C CA . GLU A 1 666 ? -0.148 4.962 -39.616 1.00 64.56 666 GLU A CA 1
ATOM 5556 C C . GLU A 1 666 ? 1.361 4.901 -39.900 1.00 64.56 666 GLU A C 1
ATOM 5558 O O . GLU A 1 666 ? 1.797 5.286 -40.981 1.00 64.56 666 GLU A O 1
ATOM 5563 N N . GLU A 1 667 ? 2.186 4.422 -38.956 1.00 71.12 667 GLU A N 1
ATOM 5564 C CA . GLU A 1 667 ? 3.620 4.222 -39.212 1.00 71.12 667 GLU A CA 1
ATOM 5565 C C . GLU A 1 667 ? 3.866 3.096 -40.212 1.00 71.12 667 GLU A C 1
ATOM 5567 O O . GLU A 1 667 ? 4.710 3.259 -41.086 1.00 71.12 667 GLU A O 1
ATOM 5572 N N . VAL A 1 668 ? 3.175 1.962 -40.101 1.00 76.06 668 VAL A N 1
ATOM 5573 C CA . VAL A 1 668 ? 3.330 0.848 -41.044 1.00 76.06 668 VAL A CA 1
ATOM 5574 C C . VAL A 1 668 ? 2.914 1.282 -42.439 1.00 76.06 668 VAL A C 1
ATOM 5576 O O . VAL A 1 668 ? 3.710 1.132 -43.362 1.00 76.06 668 VAL A O 1
ATOM 5579 N N . GLU A 1 669 ? 1.737 1.895 -42.581 1.00 76.12 669 GLU A N 1
ATOM 5580 C CA . GLU A 1 669 ? 1.252 2.423 -43.860 1.00 76.12 669 GLU A CA 1
ATOM 5581 C C . GLU A 1 669 ? 2.240 3.445 -44.442 1.00 76.12 669 GLU A C 1
ATOM 5583 O O . GLU A 1 669 ? 2.585 3.386 -45.622 1.00 76.12 669 GLU A O 1
ATOM 5588 N N . PHE A 1 670 ? 2.783 4.332 -43.604 1.00 72.31 670 PHE A N 1
ATOM 5589 C CA . PHE A 1 670 ? 3.791 5.306 -44.015 1.00 72.31 670 PHE A CA 1
ATOM 5590 C C . PHE A 1 670 ? 5.118 4.661 -44.440 1.00 72.31 670 PHE A C 1
ATOM 5592 O O . PHE A 1 670 ? 5.705 5.059 -45.444 1.00 72.31 670 PHE A O 1
ATOM 5599 N N . LEU A 1 671 ? 5.611 3.665 -43.703 1.00 75.25 671 LEU A N 1
ATOM 5600 C CA . LEU A 1 671 ? 6.849 2.957 -44.030 1.00 75.25 671 LEU A CA 1
ATOM 5601 C C . LEU A 1 671 ? 6.699 2.123 -45.308 1.00 75.25 671 LEU A C 1
ATOM 5603 O O . LEU A 1 671 ? 7.622 2.104 -46.120 1.00 75.25 671 LEU A O 1
ATOM 5607 N N . GLU A 1 672 ? 5.555 1.466 -45.511 1.00 84.38 672 GLU A N 1
ATOM 5608 C CA . GLU A 1 672 ? 5.228 0.750 -46.751 1.00 84.38 672 GLU A CA 1
ATOM 5609 C C . GLU A 1 672 ? 5.084 1.718 -47.931 1.00 84.38 672 GLU A C 1
ATOM 5611 O O . GLU A 1 672 ? 5.594 1.451 -49.020 1.00 84.38 672 GLU A O 1
ATOM 5616 N N . PHE A 1 673 ? 4.467 2.882 -47.710 1.00 80.56 673 PHE A N 1
ATOM 5617 C CA . PHE A 1 673 ? 4.409 3.958 -48.694 1.00 80.56 673 PHE A CA 1
ATOM 5618 C C . PHE A 1 673 ? 5.812 4.420 -49.099 1.00 80.56 673 PHE A C 1
ATOM 5620 O O . PHE A 1 673 ? 6.130 4.418 -50.288 1.00 80.56 673 PHE A O 1
ATOM 5627 N N . LEU A 1 674 ? 6.675 4.758 -48.136 1.00 70.56 674 LEU A N 1
ATOM 5628 C CA . LEU A 1 674 ? 8.058 5.163 -48.409 1.00 70.56 674 LEU A CA 1
ATOM 5629 C C . LEU A 1 674 ? 8.844 4.069 -49.135 1.00 70.56 674 LEU A C 1
ATOM 5631 O O . LEU A 1 674 ? 9.647 4.378 -50.013 1.00 70.56 674 LEU A O 1
ATOM 5635 N N . LEU A 1 675 ? 8.605 2.804 -48.785 1.00 82.00 675 LEU A N 1
ATOM 5636 C CA . LEU A 1 675 ? 9.285 1.661 -49.387 1.00 82.00 675 LEU A CA 1
ATOM 5637 C C . LEU A 1 675 ? 8.931 1.523 -50.871 1.00 82.00 675 LEU A C 1
ATOM 5639 O O . LEU A 1 675 ? 9.800 1.212 -51.675 1.00 82.00 675 LEU A O 1
ATOM 5643 N N . ASN A 1 676 ? 7.681 1.806 -51.239 1.00 82.75 676 ASN A N 1
ATOM 5644 C CA . ASN A 1 676 ? 7.217 1.770 -52.627 1.00 82.75 676 ASN A CA 1
ATOM 5645 C C . ASN A 1 676 ? 7.655 2.987 -53.466 1.00 82.75 676 ASN A C 1
ATOM 5647 O O . ASN A 1 676 ? 7.488 2.962 -54.682 1.00 82.75 676 ASN A O 1
ATOM 5651 N N . HIS A 1 677 ? 8.185 4.044 -52.840 1.00 75.38 677 HIS A N 1
ATOM 5652 C CA . HIS A 1 677 ? 8.530 5.315 -53.498 1.00 75.38 677 HIS A CA 1
ATOM 5653 C C . HIS A 1 677 ? 10.007 5.700 -53.338 1.00 75.38 677 HIS A C 1
ATOM 5655 O O . HIS A 1 677 ? 10.383 6.846 -53.583 1.00 75.38 677 HIS A O 1
ATOM 5661 N N . THR A 1 678 ? 10.854 4.768 -52.900 1.00 71.75 678 THR A N 1
ATOM 5662 C CA . THR A 1 678 ? 12.294 4.991 -52.798 1.00 71.75 678 THR A CA 1
ATOM 5663 C C . THR A 1 678 ? 13.051 4.160 -53.824 1.00 71.75 678 THR A C 1
ATOM 5665 O O . THR A 1 678 ? 12.897 2.946 -53.883 1.00 71.75 678 THR A O 1
ATOM 5668 N N . ASP A 1 679 ? 13.932 4.813 -54.582 1.00 73.31 679 ASP A N 1
ATOM 5669 C CA . ASP A 1 679 ? 14.910 4.137 -55.448 1.00 73.31 679 ASP A CA 1
ATOM 5670 C C . ASP A 1 679 ? 16.264 3.937 -54.735 1.00 73.31 679 ASP A C 1
ATOM 5672 O O . ASP A 1 679 ? 17.234 3.426 -55.304 1.00 73.31 679 ASP A O 1
ATOM 5676 N N . ASN A 1 680 ? 16.372 4.366 -53.471 1.00 72.88 680 ASN A N 1
ATOM 5677 C CA . ASN A 1 680 ? 17.598 4.258 -52.694 1.00 72.88 680 ASN A CA 1
ATOM 5678 C C . ASN A 1 680 ? 17.664 2.887 -52.008 1.00 72.88 680 ASN A C 1
ATOM 5680 O O . ASN A 1 680 ? 17.024 2.654 -50.987 1.00 72.88 680 ASN A O 1
ATOM 5684 N N . VAL A 1 681 ? 18.516 2.004 -52.534 1.00 66.81 681 VAL A N 1
ATOM 5685 C CA . VAL A 1 681 ? 18.735 0.629 -52.038 1.00 66.81 681 VAL A CA 1
ATOM 5686 C C . VAL A 1 681 ? 19.062 0.566 -50.540 1.00 66.81 681 VAL A C 1
ATOM 5688 O O . VAL A 1 681 ? 18.725 -0.406 -49.861 1.00 66.81 681 VAL A O 1
ATOM 5691 N N . VAL A 1 682 ? 19.743 1.575 -49.992 1.00 58.38 682 VAL A N 1
ATOM 5692 C CA . VAL A 1 682 ? 20.034 1.621 -48.553 1.00 58.38 682 VAL A CA 1
ATOM 5693 C C . VAL A 1 682 ? 18.758 1.929 -47.780 1.00 58.38 682 VAL A C 1
ATOM 5695 O O . VAL A 1 682 ? 18.437 1.213 -46.834 1.00 58.38 682 VAL A O 1
ATOM 5698 N N . PHE A 1 683 ? 18.002 2.934 -48.217 1.00 63.78 683 PHE A N 1
ATOM 5699 C CA . PHE A 1 683 ? 16.731 3.325 -47.609 1.00 63.78 683 PHE A CA 1
ATOM 5700 C C . PHE A 1 683 ? 15.691 2.198 -47.680 1.00 63.78 683 PHE A C 1
ATOM 5702 O O . PHE A 1 683 ? 15.030 1.895 -46.690 1.00 63.78 683 PHE A O 1
ATOM 5709 N N . GLU A 1 684 ? 15.634 1.481 -48.800 1.00 74.75 684 GLU A N 1
ATOM 5710 C CA . GLU A 1 684 ? 14.813 0.285 -48.971 1.00 74.75 684 GLU A CA 1
ATOM 5711 C C . GLU A 1 684 ? 15.138 -0.784 -47.908 1.00 74.75 684 GLU A C 1
ATOM 5713 O O . GLU A 1 684 ? 14.247 -1.310 -47.235 1.00 74.75 684 GLU A O 1
ATOM 5718 N N . LYS A 1 685 ? 16.425 -1.080 -47.680 1.00 66.00 685 LYS A N 1
ATOM 5719 C CA . LYS A 1 685 ? 16.871 -2.032 -46.643 1.00 66.00 685 LYS A CA 1
ATOM 5720 C C . LYS A 1 685 ? 16.500 -1.580 -45.235 1.00 66.00 685 LYS A C 1
ATOM 5722 O O . LYS A 1 685 ? 16.128 -2.409 -44.401 1.00 66.00 685 LYS A O 1
ATOM 5727 N N . VAL A 1 686 ? 16.586 -0.282 -44.966 1.00 64.06 686 VAL A N 1
ATOM 5728 C CA . VAL A 1 686 ? 16.199 0.317 -43.685 1.00 64.06 686 VAL A CA 1
ATOM 5729 C C . VAL A 1 686 ? 14.709 0.131 -43.416 1.00 64.06 686 VAL A C 1
ATOM 5731 O O . VAL A 1 686 ? 14.332 -0.388 -42.363 1.00 64.06 686 VAL A O 1
ATOM 5734 N N . LEU A 1 687 ? 13.869 0.523 -44.374 1.00 72.88 687 LEU A N 1
ATOM 5735 C CA . LEU A 1 687 ? 12.415 0.445 -44.264 1.00 72.88 687 LEU A CA 1
ATOM 5736 C C . LEU A 1 687 ? 11.955 -1.006 -44.107 1.00 72.88 687 LEU A C 1
ATOM 5738 O O . LEU A 1 687 ? 11.203 -1.313 -43.185 1.00 72.88 687 LEU A O 1
ATOM 5742 N N . ASN A 1 688 ? 12.498 -1.919 -44.919 1.00 78.50 688 ASN A N 1
ATOM 5743 C CA . ASN A 1 688 ? 12.254 -3.355 -44.783 1.00 78.50 688 ASN A CA 1
ATOM 5744 C C . ASN A 1 688 ? 12.689 -3.887 -43.398 1.00 78.50 688 ASN A C 1
ATOM 5746 O O . ASN A 1 688 ? 11.960 -4.665 -42.792 1.00 78.50 688 ASN A O 1
ATOM 5750 N N . THR A 1 689 ? 13.830 -3.454 -42.844 1.00 69.81 689 THR A N 1
ATOM 5751 C CA . THR A 1 689 ? 14.288 -3.886 -41.503 1.00 69.81 689 THR A CA 1
ATOM 5752 C C . THR A 1 689 ? 13.355 -3.394 -40.394 1.00 69.81 689 THR A C 1
ATOM 5754 O O . THR A 1 689 ? 13.024 -4.149 -39.475 1.00 69.81 689 THR A O 1
ATOM 5757 N N . ARG A 1 690 ? 12.897 -2.138 -40.479 1.00 73.12 690 ARG A N 1
ATOM 5758 C CA . ARG A 1 690 ? 11.951 -1.558 -39.516 1.00 73.12 690 ARG A CA 1
ATOM 5759 C C . ARG A 1 690 ? 10.588 -2.242 -39.599 1.00 73.12 690 ARG A C 1
ATOM 5761 O O . ARG A 1 690 ? 10.085 -2.669 -38.564 1.00 73.12 690 ARG A O 1
ATOM 5768 N N . LEU A 1 691 ? 10.036 -2.417 -40.800 1.00 79.19 691 LEU A N 1
ATOM 5769 C CA . LEU A 1 691 ? 8.784 -3.150 -41.021 1.00 79.19 691 LEU A CA 1
ATOM 5770 C C . LEU A 1 691 ? 8.890 -4.580 -40.488 1.00 79.19 691 LEU A C 1
ATOM 5772 O O . LEU A 1 691 ? 8.030 -5.028 -39.731 1.00 79.19 691 LEU A O 1
ATOM 5776 N N . ALA A 1 692 ? 9.996 -5.269 -40.772 1.00 74.12 692 ALA A N 1
ATOM 5777 C CA . ALA A 1 692 ? 10.222 -6.612 -40.265 1.00 74.12 692 ALA A CA 1
ATOM 5778 C C . ALA A 1 692 ? 10.220 -6.675 -38.727 1.00 74.12 692 ALA A C 1
ATOM 5780 O O . ALA A 1 692 ? 9.644 -7.600 -38.149 1.00 74.12 692 ALA A O 1
ATOM 5781 N N . TYR A 1 693 ? 10.809 -5.682 -38.053 1.00 67.12 693 TYR A N 1
ATOM 5782 C CA . TYR A 1 693 ? 10.781 -5.566 -36.593 1.00 67.12 693 TYR A CA 1
ATOM 5783 C C . TYR A 1 693 ? 9.385 -5.248 -36.042 1.00 67.12 693 TYR A C 1
ATOM 5785 O O . TYR A 1 693 ? 8.966 -5.860 -35.055 1.00 67.12 693 TYR A O 1
ATOM 5793 N N . LEU A 1 694 ? 8.648 -4.328 -36.671 1.00 69.12 694 LEU A N 1
ATOM 5794 C CA . LEU A 1 694 ? 7.297 -3.959 -36.243 1.00 69.12 694 LEU A CA 1
ATOM 5795 C C . LEU A 1 694 ? 6.337 -5.155 -36.360 1.00 69.12 694 LEU A C 1
ATOM 5797 O O . LEU A 1 694 ? 5.622 -5.474 -35.409 1.00 69.12 694 LEU A O 1
ATOM 5801 N N . TYR A 1 695 ? 6.394 -5.903 -37.464 1.00 74.88 695 TYR A N 1
ATOM 5802 C CA . TYR A 1 695 ? 5.625 -7.141 -37.624 1.00 74.88 695 TYR A CA 1
ATOM 5803 C C . TYR A 1 695 ? 6.091 -8.251 -36.668 1.00 74.88 695 TYR A C 1
ATOM 5805 O O . TYR A 1 695 ? 5.263 -8.941 -36.081 1.00 74.88 695 TYR A O 1
ATOM 5813 N N . TYR A 1 696 ? 7.397 -8.385 -36.401 1.00 66.56 696 TYR A N 1
ATOM 5814 C CA . TYR A 1 696 ? 7.930 -9.373 -35.446 1.00 66.56 696 TYR A CA 1
ATOM 5815 C C . TYR A 1 696 ? 7.506 -9.108 -33.995 1.00 66.56 696 TYR A C 1
ATOM 5817 O O . TYR A 1 696 ? 7.234 -10.021 -33.205 1.00 66.56 696 TYR A O 1
ATOM 5825 N N . THR A 1 697 ? 7.501 -7.841 -33.597 1.00 58.75 697 THR A N 1
ATOM 5826 C CA . THR A 1 697 ? 7.069 -7.437 -32.257 1.00 58.75 697 THR A CA 1
ATOM 5827 C C . THR A 1 697 ? 5.551 -7.428 -32.131 1.00 58.75 697 THR A C 1
ATOM 5829 O O . THR A 1 697 ? 5.059 -7.464 -31.005 1.00 58.75 697 THR A O 1
ATOM 5832 N N . GLY A 1 698 ? 4.840 -7.485 -33.262 1.00 60.94 698 GLY A N 1
ATOM 5833 C CA . GLY A 1 698 ? 3.389 -7.397 -33.371 1.00 60.94 698 GLY A CA 1
ATOM 5834 C C . GLY A 1 698 ? 2.857 -5.987 -33.258 1.00 60.94 698 GLY A C 1
ATOM 5835 O O . GLY A 1 698 ? 1.655 -5.803 -33.132 1.00 60.94 698 GLY A O 1
ATOM 5836 N N . THR A 1 699 ? 3.742 -4.991 -33.244 1.00 63.81 699 THR A N 1
ATOM 5837 C CA . THR A 1 699 ? 3.332 -3.595 -33.189 1.00 63.81 699 THR A CA 1
ATOM 5838 C C . THR A 1 699 ? 2.765 -3.132 -34.520 1.00 63.81 699 THR A C 1
ATOM 5840 O O . THR A 1 699 ? 2.124 -2.106 -34.523 1.00 63.81 699 THR A O 1
ATOM 5843 N N . ALA A 1 700 ? 2.987 -3.854 -35.621 1.00 59.78 700 ALA A N 1
ATOM 5844 C CA . ALA A 1 700 ? 2.488 -3.482 -36.944 1.00 59.78 700 ALA A CA 1
ATOM 5845 C C . ALA A 1 700 ? 1.020 -3.848 -37.231 1.00 59.78 700 ALA A C 1
ATOM 5847 O O . ALA A 1 700 ? 0.491 -3.440 -38.257 1.00 59.78 700 ALA A O 1
ATOM 5848 N N . GLU A 1 701 ? 0.388 -4.657 -36.381 1.00 57.28 701 GLU A N 1
ATOM 5849 C CA . GLU A 1 701 ? -1.024 -5.021 -36.523 1.00 57.28 701 GLU A CA 1
ATOM 5850 C C . GLU A 1 701 ? -1.748 -4.648 -35.237 1.00 57.28 701 GLU A C 1
ATOM 5852 O O . GLU A 1 701 ? -2.024 -5.496 -34.383 1.00 57.28 701 GLU A O 1
ATOM 5857 N N . VAL A 1 702 ? -1.993 -3.348 -35.081 1.00 50.69 702 VAL A N 1
ATOM 5858 C CA . VAL A 1 702 ? -2.819 -2.811 -34.008 1.00 50.69 702 VAL A CA 1
ATOM 5859 C C . VAL A 1 702 ? -4.251 -2.915 -34.513 1.00 50.69 702 VAL A C 1
ATOM 5861 O O . VAL A 1 702 ? -4.713 -2.119 -35.312 1.00 50.69 702 VAL A O 1
ATOM 5864 N N . ASN A 1 703 ? -4.978 -3.959 -34.114 1.00 51.88 703 ASN A N 1
ATOM 5865 C CA . ASN A 1 703 ? -6.391 -4.034 -34.500 1.00 51.88 703 ASN A CA 1
ATOM 5866 C C . ASN A 1 703 ? -7.182 -2.849 -33.889 1.00 51.88 703 ASN A C 1
ATOM 5868 O O . ASN A 1 703 ? -6.660 -2.117 -33.044 1.00 51.88 703 ASN A O 1
ATOM 5872 N N . GLU A 1 704 ? -8.464 -2.693 -34.237 1.00 44.78 704 GLU A N 1
ATOM 5873 C CA . GLU A 1 704 ? -9.331 -1.615 -33.710 1.00 44.78 704 GLU A CA 1
ATOM 5874 C C . GLU A 1 704 ? -9.324 -1.501 -32.163 1.00 44.78 704 GLU A C 1
ATOM 5876 O O . GLU A 1 704 ? -9.564 -0.430 -31.607 1.00 44.78 704 GLU A O 1
ATOM 5881 N N . ASP A 1 705 ? -8.950 -2.574 -31.457 1.00 44.62 705 ASP A N 1
ATOM 5882 C CA . ASP A 1 705 ? -8.839 -2.651 -29.995 1.00 44.62 705 ASP A CA 1
ATOM 5883 C C . ASP A 1 705 ? -7.422 -2.437 -29.418 1.00 44.62 705 ASP A C 1
ATOM 5885 O O . ASP A 1 705 ? -7.224 -2.471 -28.195 1.00 44.62 705 ASP A O 1
ATOM 5889 N N . HIS A 1 706 ? -6.442 -2.186 -30.280 1.00 46.03 706 HIS A N 1
ATOM 5890 C CA . HIS A 1 706 ? -5.027 -1.962 -30.000 1.00 46.03 706 HIS A CA 1
ATOM 5891 C C . HIS A 1 706 ? -4.239 -3.171 -29.467 1.00 46.03 706 HIS A C 1
ATOM 5893 O O . HIS A 1 706 ? -3.389 -3.045 -28.570 1.00 46.03 706 HIS A O 1
ATOM 5899 N N . TYR A 1 707 ? -4.511 -4.364 -29.997 1.00 49.03 707 TYR A N 1
ATOM 5900 C CA . TYR A 1 707 ? -3.727 -5.566 -29.694 1.00 49.03 707 TYR A CA 1
ATOM 5901 C C . TYR A 1 707 ? -2.394 -5.587 -30.447 1.00 49.03 707 TYR A C 1
ATOM 5903 O O . TYR A 1 707 ? -2.283 -5.042 -31.528 1.00 49.03 707 TYR A O 1
ATOM 5911 N N . ILE A 1 708 ? -1.369 -6.222 -29.869 1.00 56.31 708 ILE A N 1
ATOM 5912 C CA . ILE A 1 708 ? -0.053 -6.384 -30.505 1.00 56.31 708 ILE A CA 1
ATOM 5913 C C . ILE A 1 708 ? 0.106 -7.873 -30.830 1.00 56.31 708 ILE A C 1
ATOM 5915 O O . ILE A 1 708 ? 0.524 -8.663 -29.971 1.00 56.31 708 ILE A O 1
ATOM 5919 N N . THR A 1 709 ? -0.266 -8.271 -32.047 1.00 55.91 709 THR A N 1
ATOM 5920 C CA . THR A 1 709 ? -0.109 -9.654 -32.526 1.00 55.91 709 THR A CA 1
ATOM 5921 C C . THR A 1 709 ? 1.033 -9.711 -33.534 1.00 55.91 709 THR A C 1
ATOM 5923 O O . THR A 1 709 ? 0.957 -9.054 -34.564 1.00 55.91 709 THR A O 1
ATOM 5926 N N . PRO A 1 710 ? 2.118 -10.458 -33.261 1.00 61.34 710 PRO A N 1
ATOM 5927 C CA . PRO A 1 710 ? 3.180 -10.654 -34.242 1.00 61.34 710 PRO A CA 1
ATOM 5928 C C . PRO A 1 710 ? 2.671 -11.287 -35.540 1.00 61.34 710 PRO A C 1
ATOM 5930 O O . PRO A 1 710 ? 2.130 -12.391 -35.490 1.00 61.34 710 PRO A O 1
ATOM 5933 N N . ASP A 1 711 ? 2.924 -10.647 -36.683 1.00 70.75 711 ASP A N 1
ATOM 5934 C CA . ASP A 1 711 ? 2.794 -11.263 -38.009 1.00 70.75 711 ASP A CA 1
ATOM 5935 C C . ASP A 1 711 ? 4.183 -11.725 -38.466 1.00 70.75 711 ASP A C 1
ATOM 5937 O O . ASP A 1 711 ? 4.975 -11.005 -39.084 1.00 70.75 711 ASP A O 1
ATOM 5941 N N . ILE A 1 712 ? 4.520 -12.958 -38.094 1.00 64.38 712 ILE A N 1
ATOM 5942 C CA . ILE A 1 712 ? 5.829 -13.546 -38.386 1.00 64.38 712 ILE A CA 1
ATOM 5943 C C . ILE A 1 712 ? 6.013 -13.782 -39.892 1.00 64.38 712 ILE A C 1
ATOM 5945 O O . ILE A 1 712 ? 7.142 -13.698 -40.384 1.00 64.38 712 ILE A O 1
ATOM 5949 N N . ALA A 1 713 ? 4.930 -14.027 -40.636 1.00 67.06 713 ALA A N 1
ATOM 5950 C CA . ALA A 1 713 ? 4.981 -14.245 -42.077 1.00 67.06 713 ALA A CA 1
ATOM 5951 C C . ALA A 1 713 ? 5.350 -12.950 -42.816 1.00 67.06 713 ALA A C 1
ATOM 5953 O O . ALA A 1 713 ? 6.299 -12.951 -43.607 1.00 67.06 713 ALA A O 1
ATOM 5954 N N . LYS A 1 714 ? 4.693 -11.826 -42.497 1.00 76.81 714 LYS A N 1
ATOM 5955 C CA . LYS A 1 714 ? 5.069 -10.506 -43.033 1.00 76.81 714 LYS A CA 1
ATOM 5956 C C . LYS A 1 714 ? 6.449 -10.078 -42.562 1.00 76.81 714 LYS A C 1
ATOM 5958 O O . LYS A 1 714 ? 7.258 -9.644 -43.379 1.00 76.81 714 LYS A O 1
ATOM 5963 N N . SER A 1 715 ? 6.769 -10.274 -41.281 1.00 72.88 715 SER A N 1
ATOM 5964 C CA . SER A 1 715 ? 8.112 -10.001 -40.759 1.00 72.88 715 SER A CA 1
ATOM 5965 C C . SER A 1 715 ? 9.198 -10.721 -41.569 1.00 72.88 715 SER A C 1
ATOM 5967 O O . SER A 1 715 ? 10.196 -10.113 -41.960 1.00 72.88 715 SER A O 1
ATOM 5969 N N . ARG A 1 716 ? 8.975 -12.001 -41.896 1.00 69.06 716 ARG A N 1
ATOM 5970 C CA . ARG A 1 716 ? 9.874 -12.816 -42.725 1.00 69.06 716 ARG A CA 1
ATOM 5971 C C . ARG A 1 716 ? 9.998 -12.264 -44.141 1.00 69.06 716 ARG A C 1
ATOM 5973 O O . ARG A 1 716 ? 11.120 -12.137 -44.626 1.00 69.06 716 ARG A O 1
ATOM 5980 N N . ALA A 1 717 ? 8.880 -11.928 -44.781 1.00 80.19 717 ALA A N 1
ATOM 5981 C CA . ALA A 1 717 ? 8.875 -11.365 -46.129 1.00 80.19 717 ALA A CA 1
ATOM 5982 C C . ALA A 1 717 ? 9.689 -10.063 -46.198 1.00 80.19 717 ALA A C 1
ATOM 5984 O O . ALA A 1 717 ? 10.479 -9.877 -47.121 1.00 80.19 717 ALA A O 1
ATOM 5985 N N . TYR A 1 718 ? 9.561 -9.199 -45.188 1.00 80.94 718 TYR A N 1
ATOM 5986 C CA . TYR A 1 718 ? 10.339 -7.967 -45.086 1.00 80.94 718 TYR A CA 1
ATOM 5987 C C . TYR A 1 718 ? 11.824 -8.228 -44.797 1.00 80.94 718 TYR A C 1
ATOM 5989 O O . TYR A 1 718 ? 12.679 -7.668 -45.479 1.00 80.94 718 TYR A O 1
ATOM 5997 N N . PHE A 1 719 ? 12.168 -9.144 -43.884 1.00 70.44 719 PHE A N 1
ATOM 5998 C CA . PHE A 1 719 ? 13.571 -9.510 -43.633 1.00 70.44 719 PHE A CA 1
ATOM 5999 C C . PHE A 1 719 ? 14.272 -10.091 -44.869 1.00 70.44 719 PHE A C 1
ATOM 6001 O O . PHE A 1 719 ? 15.427 -9.752 -45.130 1.00 70.44 719 PHE A O 1
ATOM 6008 N N . GLN A 1 720 ? 13.582 -10.929 -45.650 1.00 72.50 720 GLN A N 1
ATOM 6009 C CA . GLN A 1 720 ? 14.122 -11.533 -46.875 1.00 72.50 720 GLN A CA 1
ATOM 6010 C C . GLN A 1 720 ? 14.494 -10.487 -47.936 1.00 72.50 720 GLN A C 1
ATOM 6012 O O . GLN A 1 720 ? 15.464 -10.679 -48.665 1.00 72.50 720 GLN A O 1
ATOM 6017 N N . LYS A 1 721 ? 13.783 -9.354 -47.987 1.00 78.12 721 LYS A N 1
ATOM 6018 C CA . LYS A 1 721 ? 14.084 -8.240 -48.904 1.00 78.12 721 LYS A CA 1
ATOM 6019 C C . LYS A 1 721 ? 15.353 -7.467 -48.523 1.00 78.12 721 LYS A C 1
ATOM 6021 O O . LYS A 1 721 ? 16.032 -6.937 -49.392 1.00 78.12 721 LYS A O 1
ATOM 6026 N N . VAL A 1 722 ? 15.733 -7.442 -47.241 1.00 66.25 722 VAL A N 1
ATOM 6027 C CA . VAL A 1 722 ? 16.932 -6.715 -46.761 1.00 66.25 722 VAL A CA 1
ATOM 6028 C C . VAL A 1 722 ? 18.235 -7.381 -47.227 1.00 66.25 722 VAL A C 1
ATOM 6030 O O . VAL A 1 722 ? 19.294 -6.752 -47.300 1.00 66.25 722 VAL A O 1
ATOM 6033 N N . THR A 1 723 ? 18.194 -8.679 -47.520 1.00 53.84 723 THR A N 1
ATOM 6034 C CA . THR A 1 723 ? 19.379 -9.532 -47.455 1.00 53.84 723 THR A CA 1
ATOM 6035 C C . THR A 1 723 ? 19.374 -10.594 -48.555 1.00 53.84 723 THR A C 1
ATOM 6037 O O . THR A 1 723 ? 18.811 -11.672 -48.416 1.00 53.84 723 THR A O 1
ATOM 6040 N N . GLY A 1 724 ? 20.119 -10.354 -49.636 1.00 55.12 724 GLY A N 1
ATOM 6041 C CA . GLY A 1 724 ? 20.427 -11.382 -50.645 1.00 55.12 724 GLY A CA 1
ATOM 6042 C C . GLY A 1 724 ? 21.415 -12.462 -50.164 1.00 55.12 724 GLY A C 1
ATOM 6043 O O . GLY A 1 724 ? 22.175 -12.988 -50.970 1.00 55.12 724 GLY A O 1
ATOM 6044 N N . ASN A 1 725 ? 21.494 -12.740 -48.855 1.00 47.41 725 ASN A N 1
ATOM 6045 C CA . ASN A 1 725 ? 22.626 -13.415 -48.213 1.00 47.41 725 ASN A CA 1
ATOM 6046 C C . ASN A 1 725 ? 22.205 -14.726 -47.495 1.00 47.41 725 ASN A C 1
ATOM 6048 O O . ASN A 1 725 ? 21.299 -14.690 -46.657 1.00 47.41 725 ASN A O 1
ATOM 6052 N N . PRO A 1 726 ? 22.900 -15.864 -47.721 1.00 48.50 726 PRO A N 1
ATOM 6053 C CA . PRO A 1 726 ? 22.742 -17.122 -46.971 1.00 48.50 726 PRO A CA 1
ATOM 6054 C C . PRO A 1 726 ? 22.776 -16.990 -45.435 1.00 48.50 726 PRO A C 1
ATOM 6056 O O . PRO A 1 726 ? 22.253 -17.853 -44.729 1.00 48.50 726 PRO A O 1
ATOM 6059 N N . LEU A 1 727 ? 23.343 -15.904 -44.898 1.00 41.12 727 LEU A N 1
ATOM 6060 C CA . LEU A 1 727 ? 23.326 -15.569 -43.469 1.00 41.12 727 LEU A CA 1
ATOM 6061 C C . LEU A 1 727 ? 21.917 -15.356 -42.900 1.00 41.12 727 LEU A C 1
ATOM 6063 O O . LEU A 1 727 ? 21.726 -15.520 -41.700 1.00 41.12 727 LEU A O 1
ATOM 6067 N N . VAL A 1 728 ? 20.910 -15.088 -43.731 1.00 46.12 728 VAL A N 1
ATOM 6068 C CA . VAL A 1 728 ? 19.505 -15.018 -43.291 1.00 46.12 728 VAL A CA 1
ATOM 6069 C C . VAL A 1 728 ? 18.969 -16.389 -42.968 1.00 46.12 728 VAL A C 1
ATOM 6071 O O . VAL A 1 728 ? 18.248 -16.531 -41.995 1.00 46.12 728 VAL A O 1
ATOM 6074 N N . ASN A 1 729 ? 19.387 -17.427 -43.688 1.00 48.88 729 ASN A N 1
ATOM 6075 C CA . ASN A 1 729 ? 19.072 -18.794 -43.286 1.00 48.88 729 ASN A CA 1
ATOM 6076 C C . ASN A 1 729 ? 19.736 -19.130 -41.942 1.00 48.88 729 ASN A C 1
ATOM 6078 O O . ASN A 1 729 ? 19.132 -19.818 -41.130 1.00 48.88 729 ASN A O 1
ATOM 6082 N N . LYS A 1 730 ? 20.914 -18.564 -41.641 1.00 49.62 730 LYS A N 1
ATOM 6083 C CA . LYS A 1 730 ? 21.571 -18.672 -40.323 1.00 49.62 730 LYS A CA 1
ATOM 6084 C C . LYS A 1 730 ? 20.855 -17.851 -39.230 1.00 49.62 730 LYS A C 1
ATOM 6086 O O . LYS A 1 730 ? 20.776 -18.295 -38.088 1.00 49.62 730 LYS A O 1
ATOM 6091 N N . TYR A 1 731 ? 20.293 -16.691 -39.582 1.00 46.22 731 TYR A N 1
ATOM 6092 C CA . TYR A 1 731 ? 19.441 -15.845 -38.731 1.00 46.22 731 TYR A CA 1
ATOM 6093 C C . TYR A 1 731 ? 18.079 -16.499 -38.444 1.00 46.22 731 TYR A C 1
ATOM 6095 O O . TYR A 1 731 ? 17.626 -16.519 -37.304 1.00 46.22 731 TYR A O 1
ATOM 6103 N N . LEU A 1 732 ? 17.459 -17.117 -39.448 1.00 47.88 732 LEU A N 1
ATOM 6104 C CA . LEU A 1 732 ? 16.245 -17.926 -39.334 1.00 47.88 732 LEU A CA 1
ATOM 6105 C C . LEU A 1 732 ? 16.503 -19.203 -38.512 1.00 47.88 732 LEU A C 1
ATOM 6107 O O . LEU A 1 732 ? 15.647 -19.609 -37.737 1.00 47.88 732 LEU A O 1
ATOM 6111 N N . GLN A 1 733 ? 17.718 -19.759 -38.579 1.00 48.41 733 GLN A N 1
ATOM 6112 C CA . GLN A 1 733 ? 18.202 -20.830 -37.697 1.00 48.41 733 GLN A CA 1
ATOM 6113 C C . GLN A 1 733 ? 18.609 -20.347 -36.291 1.00 48.41 733 GLN A C 1
ATOM 6115 O O . GLN A 1 733 ? 18.992 -21.166 -35.450 1.00 48.41 733 GLN A O 1
ATOM 6120 N N . HIS A 1 734 ? 18.539 -19.043 -35.986 1.00 50.31 734 HIS A N 1
ATOM 6121 C CA . HIS A 1 734 ? 18.844 -18.553 -34.644 1.00 50.31 734 HIS A CA 1
ATOM 6122 C C . HIS A 1 734 ? 17.875 -19.206 -33.644 1.00 50.31 734 HIS A C 1
ATOM 6124 O O . HIS A 1 734 ? 16.667 -19.167 -33.874 1.00 50.31 734 HIS A O 1
ATOM 6130 N N . PRO A 1 735 ? 18.333 -19.738 -32.493 1.00 44.91 735 PRO A N 1
ATOM 6131 C CA . PRO A 1 735 ? 17.518 -20.598 -31.628 1.00 44.91 735 PRO A CA 1
ATOM 6132 C C . PRO A 1 735 ? 16.214 -19.984 -31.115 1.00 44.91 735 PRO A C 1
ATOM 6134 O O . PRO A 1 735 ? 15.362 -20.706 -30.621 1.00 44.91 735 PRO A O 1
ATOM 6137 N N . ARG A 1 736 ? 16.069 -18.655 -31.159 1.00 44.72 736 ARG A N 1
ATOM 6138 C CA . ARG A 1 736 ? 14.807 -17.980 -30.830 1.00 44.72 736 ARG A CA 1
ATOM 6139 C C . ARG A 1 736 ? 13.828 -17.932 -32.004 1.00 44.72 736 ARG A C 1
ATOM 6141 O O . ARG A 1 736 ? 12.643 -18.008 -31.736 1.00 44.72 736 ARG A O 1
ATOM 6148 N N . LEU A 1 737 ? 14.300 -17.813 -33.246 1.00 47.75 737 LEU A N 1
ATOM 6149 C CA . LEU A 1 737 ? 13.481 -17.779 -34.467 1.00 47.75 737 LEU A CA 1
ATOM 6150 C C . LEU A 1 737 ? 13.195 -19.191 -34.993 1.00 47.75 737 LEU A C 1
ATOM 6152 O O . LEU A 1 737 ? 12.048 -19.484 -35.313 1.00 47.75 737 LEU A O 1
ATOM 6156 N N . ALA A 1 738 ? 14.188 -20.084 -34.949 1.00 49.16 738 ALA A N 1
ATOM 6157 C CA . ALA A 1 738 ? 14.026 -21.510 -35.235 1.00 49.16 738 ALA A CA 1
ATOM 6158 C C . ALA A 1 738 ? 12.977 -22.156 -34.318 1.00 49.16 738 ALA A C 1
ATOM 6160 O O . ALA A 1 738 ? 12.189 -22.977 -34.762 1.00 49.16 738 ALA A O 1
ATOM 6161 N N . LEU A 1 739 ? 12.901 -21.716 -33.056 1.00 48.75 739 LEU A N 1
ATOM 6162 C CA . LEU A 1 739 ? 11.864 -22.151 -32.125 1.00 48.75 739 LEU A CA 1
ATOM 6163 C C . LEU A 1 739 ? 10.459 -21.773 -32.617 1.00 48.75 739 LEU A C 1
ATOM 6165 O O . LEU A 1 739 ? 9.578 -22.611 -32.566 1.00 48.75 739 LEU A O 1
ATOM 6169 N N . TYR A 1 740 ? 10.251 -20.551 -33.126 1.00 52.38 740 TYR A N 1
ATOM 6170 C CA . TYR A 1 740 ? 8.952 -20.138 -33.680 1.00 52.38 740 TYR A CA 1
ATOM 6171 C C . TYR A 1 740 ? 8.605 -20.867 -34.983 1.00 52.38 740 TYR A C 1
ATOM 6173 O O . TYR A 1 740 ? 7.442 -21.186 -35.199 1.00 52.38 740 TYR A O 1
ATOM 6181 N N . GLN A 1 741 ? 9.594 -21.170 -35.824 1.00 53.59 741 GLN A N 1
ATOM 6182 C CA . GLN A 1 741 ? 9.395 -21.961 -37.046 1.00 53.59 741 GLN A CA 1
ATOM 6183 C C . GLN A 1 741 ? 9.018 -23.406 -36.725 1.00 53.59 741 GLN A C 1
ATOM 6185 O O . GLN A 1 741 ? 8.057 -23.938 -37.274 1.00 53.59 741 GLN A O 1
ATOM 6190 N N . ASP A 1 742 ? 9.719 -24.004 -35.764 1.00 51.84 742 ASP A N 1
ATOM 6191 C CA . ASP A 1 742 ? 9.377 -25.311 -35.229 1.00 51.84 742 ASP A CA 1
ATOM 6192 C C . ASP A 1 742 ? 8.004 -25.301 -34.555 1.00 51.84 742 ASP A C 1
ATOM 6194 O O . ASP A 1 742 ? 7.404 -26.356 -34.462 1.00 51.84 742 ASP A O 1
ATOM 6198 N N . MET A 1 743 ? 7.495 -24.159 -34.082 1.00 55.91 743 MET A N 1
ATOM 6199 C CA . MET A 1 743 ? 6.157 -24.043 -33.495 1.00 55.91 743 MET A CA 1
ATOM 6200 C C . MET A 1 743 ? 5.051 -23.916 -34.539 1.00 55.91 743 MET A C 1
ATOM 6202 O O . MET A 1 743 ? 3.974 -24.437 -34.286 1.00 55.91 743 MET A O 1
ATOM 6206 N N . GLU A 1 744 ? 5.277 -23.255 -35.682 1.00 55.25 744 GLU A N 1
ATOM 6207 C CA . GLU A 1 744 ? 4.258 -23.071 -36.738 1.00 55.25 744 GLU A CA 1
ATOM 6208 C C . GLU A 1 744 ? 3.676 -24.411 -37.225 1.00 55.25 744 GLU A C 1
ATOM 6210 O O . GLU A 1 744 ? 2.487 -24.488 -37.504 1.00 55.25 744 GLU A O 1
ATOM 6215 N N . GLN A 1 745 ? 4.474 -25.484 -37.246 1.00 52.09 745 GLN A N 1
ATOM 6216 C CA . GLN A 1 745 ? 4.013 -26.848 -37.566 1.00 52.09 745 GLN A CA 1
ATOM 6217 C C . GLN A 1 745 ? 3.165 -27.513 -36.462 1.00 52.09 745 GLN A C 1
ATOM 6219 O O . GLN A 1 745 ? 2.509 -28.517 -36.725 1.00 52.09 745 GLN A O 1
ATOM 6224 N N . TYR A 1 746 ? 3.198 -26.994 -35.231 1.00 54.28 746 TYR A N 1
ATOM 6225 C CA . TYR A 1 746 ? 2.457 -27.528 -34.079 1.00 54.28 746 TYR A CA 1
ATOM 6226 C C . TYR A 1 746 ? 1.292 -26.631 -33.642 1.00 54.28 746 TYR A C 1
ATOM 6228 O O . TYR A 1 746 ? 0.506 -27.047 -32.789 1.00 54.28 746 TYR A O 1
ATOM 6236 N N . ILE A 1 747 ? 1.189 -25.405 -34.172 1.00 59.59 747 ILE A N 1
ATOM 6237 C CA . ILE A 1 747 ? -0.004 -24.567 -34.022 1.00 59.59 747 ILE A CA 1
ATOM 6238 C C . ILE A 1 747 ? -1.041 -25.163 -34.966 1.00 59.59 747 ILE A C 1
ATOM 6240 O O . ILE A 1 747 ? -0.862 -25.117 -36.182 1.00 59.59 747 ILE A O 1
ATOM 6244 N N . ASP A 1 748 ? -2.100 -25.751 -34.411 1.00 53.31 748 ASP A N 1
ATOM 6245 C CA . ASP A 1 748 ? -3.224 -26.197 -35.228 1.00 53.31 748 ASP A CA 1
ATOM 6246 C C . ASP A 1 748 ? -3.775 -24.975 -35.981 1.00 53.31 748 ASP A C 1
ATOM 6248 O O . ASP A 1 748 ? -4.013 -23.924 -35.388 1.00 53.31 748 ASP A O 1
ATOM 6252 N N . THR A 1 749 ? -3.890 -25.079 -37.305 1.00 49.19 749 THR A N 1
ATOM 6253 C CA . THR A 1 749 ? -4.299 -23.979 -38.194 1.00 49.19 749 THR A CA 1
ATOM 6254 C C . THR A 1 749 ? -5.777 -23.616 -38.048 1.00 49.19 749 THR A C 1
ATOM 6256 O O . THR A 1 749 ? -6.232 -22.644 -38.649 1.00 49.19 749 THR A O 1
ATOM 6259 N N . ASN A 1 750 ? -6.530 -24.388 -37.263 1.00 48.12 750 ASN A N 1
ATOM 6260 C CA . ASN A 1 750 ? -7.844 -23.985 -36.784 1.00 48.12 750 ASN A CA 1
ATOM 6261 C C . ASN A 1 750 ? -7.691 -22.789 -35.831 1.00 48.12 750 ASN A C 1
ATOM 6263 O O . ASN A 1 750 ? -6.707 -22.685 -35.113 1.00 48.12 750 ASN A O 1
ATOM 6267 N N . GLU A 1 751 ? -8.656 -21.872 -35.814 1.00 52.41 751 GLU A N 1
ATOM 6268 C CA . GLU A 1 751 ? -8.613 -20.549 -35.153 1.00 52.41 751 GLU A CA 1
ATOM 6269 C C . GLU A 1 751 ? -8.237 -20.538 -33.642 1.00 52.41 751 GLU A C 1
ATOM 6271 O O . GLU A 1 751 ? -8.080 -19.480 -33.026 1.00 52.41 751 GLU A O 1
ATOM 6276 N N . GLU A 1 752 ? -8.040 -21.702 -33.024 1.00 54.47 752 GLU A N 1
ATOM 6277 C CA . GLU A 1 752 ? -7.711 -21.907 -31.621 1.00 54.47 752 GLU A CA 1
ATOM 6278 C C . GLU A 1 752 ? -6.193 -21.966 -31.392 1.00 54.47 752 GLU A C 1
ATOM 6280 O O . GLU A 1 752 ? -5.559 -23.015 -31.410 1.00 54.47 752 GLU A O 1
ATOM 6285 N N . LYS A 1 753 ? -5.592 -20.805 -31.109 1.00 69.06 753 LYS A N 1
ATOM 6286 C CA . LYS A 1 753 ? -4.152 -20.657 -30.826 1.00 69.06 753 LYS A CA 1
ATOM 6287 C C . LYS A 1 753 ? -3.740 -21.369 -29.515 1.00 69.06 753 LYS A C 1
ATOM 6289 O O . LYS A 1 753 ? -3.706 -20.745 -28.449 1.00 69.06 753 LYS A O 1
ATOM 6294 N N . TYR A 1 754 ? -3.434 -22.666 -29.574 1.00 84.06 754 TYR A N 1
ATOM 6295 C CA . TYR A 1 754 ? -2.695 -23.416 -28.546 1.00 84.06 754 TYR A CA 1
ATOM 6296 C C . TYR A 1 754 ? -1.538 -24.213 -29.166 1.00 84.06 754 TYR A C 1
ATOM 6298 O O . TYR A 1 754 ? -1.451 -24.367 -30.382 1.00 84.06 754 TYR A O 1
ATOM 6306 N N . LEU A 1 755 ? -0.627 -24.710 -28.325 1.00 84.75 755 LEU A N 1
ATOM 6307 C CA . LEU A 1 755 ? 0.458 -25.607 -28.738 1.00 84.75 755 LEU A CA 1
ATOM 6308 C C . LEU A 1 755 ? 0.469 -26.861 -27.881 1.00 84.75 755 LEU A C 1
ATOM 6310 O O . LEU A 1 755 ? 0.512 -26.762 -26.656 1.00 84.75 755 LEU A O 1
ATOM 6314 N N . PHE A 1 756 ? 0.493 -28.031 -28.510 1.00 86.94 756 PHE A N 1
ATOM 6315 C CA . PHE A 1 756 ? 0.535 -29.306 -27.803 1.00 86.94 756 PHE A CA 1
ATOM 6316 C C . PHE A 1 756 ? 1.741 -30.144 -28.230 1.00 86.94 756 PHE A C 1
ATOM 6318 O O . PHE A 1 756 ? 1.869 -30.523 -29.391 1.00 86.94 756 PHE A O 1
ATOM 6325 N N . PHE A 1 757 ? 2.603 -30.471 -27.269 1.00 86.50 757 PHE A N 1
ATOM 6326 C CA . PHE A 1 757 ? 3.721 -31.391 -27.446 1.00 86.50 757 PHE A CA 1
ATOM 6327 C C . PHE A 1 757 ? 3.389 -32.725 -26.788 1.00 86.50 757 PHE A C 1
ATOM 6329 O O . PHE A 1 757 ? 3.292 -32.815 -25.561 1.00 86.50 757 PHE A O 1
ATOM 6336 N N . GLU A 1 758 ? 3.222 -33.757 -27.610 1.00 86.50 758 GLU A N 1
ATOM 6337 C CA . GLU A 1 758 ? 2.931 -35.108 -27.142 1.00 86.50 758 GLU A CA 1
ATOM 6338 C C . GLU A 1 758 ? 4.216 -35.847 -26.753 1.00 86.50 758 GLU A C 1
ATOM 6340 O O . GLU A 1 758 ? 5.166 -35.925 -27.533 1.00 86.50 758 GLU A O 1
ATOM 6345 N N . ASN A 1 759 ? 4.214 -36.458 -25.572 1.00 89.38 759 ASN A N 1
ATOM 6346 C CA . ASN A 1 759 ? 5.149 -37.506 -25.199 1.00 89.38 759 ASN A CA 1
ATOM 6347 C C . ASN A 1 759 ? 4.343 -38.778 -24.910 1.00 89.38 759 ASN A C 1
ATOM 6349 O O . ASN A 1 759 ? 3.765 -38.932 -23.835 1.00 89.38 759 ASN A O 1
ATOM 6353 N N . LYS A 1 760 ? 4.334 -39.698 -25.880 1.00 87.81 760 LYS A N 1
ATOM 6354 C CA . LYS A 1 760 ? 3.541 -40.939 -25.841 1.00 87.81 760 LYS A CA 1
ATOM 6355 C C . LYS A 1 760 ? 3.935 -41.901 -24.716 1.00 87.81 760 LYS A C 1
ATOM 6357 O O . LYS A 1 760 ? 3.171 -42.809 -24.413 1.00 87.81 760 LYS A O 1
ATOM 6362 N N . GLU A 1 761 ? 5.107 -41.718 -24.112 1.00 89.62 761 GLU A N 1
ATOM 6363 C CA . GLU A 1 761 ? 5.578 -42.526 -22.981 1.00 89.62 761 GLU A CA 1
ATOM 6364 C C . GLU A 1 761 ? 5.085 -41.994 -21.626 1.00 89.62 761 GLU A C 1
ATOM 6366 O O . GLU A 1 761 ? 5.289 -42.641 -20.600 1.00 89.62 761 GLU A O 1
ATOM 6371 N N . SER A 1 762 ? 4.444 -40.821 -21.600 1.00 89.81 762 SER A N 1
ATOM 6372 C CA . SER A 1 762 ? 3.927 -40.192 -20.387 1.00 89.81 762 SER A CA 1
ATOM 6373 C C . SER A 1 762 ? 2.404 -40.130 -20.402 1.00 89.81 762 SER A C 1
ATOM 6375 O O . SER A 1 762 ? 1.787 -39.753 -21.396 1.00 89.81 762 SER A O 1
ATOM 6377 N N . ASP A 1 763 ? 1.796 -40.440 -19.262 1.00 92.50 763 ASP A N 1
ATOM 6378 C CA . ASP A 1 763 ? 0.376 -40.239 -18.975 1.00 92.50 763 ASP A CA 1
ATOM 6379 C C . ASP A 1 763 ? 0.107 -38.938 -18.194 1.00 92.50 763 ASP A C 1
ATOM 6381 O O . ASP A 1 763 ? -1.036 -38.671 -17.815 1.00 92.50 763 ASP A O 1
ATOM 6385 N N . GLU A 1 764 ? 1.148 -38.134 -17.946 1.00 93.50 764 GLU A N 1
ATOM 6386 C CA . GLU A 1 764 ? 1.066 -36.815 -17.319 1.00 93.50 764 GLU A CA 1
ATOM 6387 C C . GLU A 1 764 ? 0.930 -35.721 -18.386 1.00 93.50 764 GLU A C 1
ATOM 6389 O O . GLU A 1 764 ? 1.505 -35.820 -19.477 1.00 93.50 764 GLU A O 1
ATOM 6394 N N . LEU A 1 765 ? 0.188 -34.663 -18.048 1.00 95.19 765 LEU A N 1
ATOM 6395 C CA . LEU A 1 765 ? 0.046 -33.461 -18.866 1.00 95.19 765 LEU A CA 1
ATOM 6396 C C . LEU A 1 765 ? 0.362 -32.220 -18.032 1.00 95.19 765 LEU A C 1
ATOM 6398 O O . LEU A 1 765 ? -0.288 -31.971 -17.019 1.00 95.19 765 LEU A O 1
ATOM 6402 N N . LEU A 1 766 ? 1.299 -31.399 -18.499 1.00 95.62 766 LEU A N 1
ATOM 6403 C CA . LEU A 1 766 ? 1.570 -30.070 -17.960 1.00 95.62 766 LEU A CA 1
ATOM 6404 C C . LEU A 1 766 ? 0.948 -28.992 -18.854 1.00 95.62 766 LEU A C 1
ATOM 6406 O O . LEU A 1 766 ? 1.288 -28.868 -20.026 1.00 95.62 766 LEU A O 1
ATOM 6410 N N . ILE A 1 767 ? 0.071 -28.172 -18.290 1.00 96.69 767 ILE A N 1
ATOM 6411 C CA . ILE A 1 767 ? -0.545 -27.031 -18.960 1.00 96.69 767 ILE A CA 1
ATOM 6412 C C . ILE A 1 767 ? 0.188 -25.761 -18.531 1.00 96.69 767 ILE A C 1
ATOM 6414 O O . ILE A 1 767 ? 0.189 -25.417 -17.348 1.00 96.69 767 ILE A O 1
ATOM 6418 N N . VAL A 1 768 ? 0.794 -25.058 -19.485 1.00 94.88 768 VAL A N 1
ATOM 6419 C CA . VAL A 1 768 ? 1.602 -23.856 -19.252 1.00 94.88 768 VAL A CA 1
ATOM 6420 C C . VAL A 1 768 ? 0.876 -22.626 -19.786 1.00 94.88 768 VAL A C 1
ATOM 6422 O O . VAL A 1 768 ? 0.660 -22.487 -20.992 1.00 94.88 768 VAL A O 1
ATOM 6425 N N . PHE A 1 769 ? 0.535 -21.707 -18.886 1.00 95.69 769 PHE A N 1
ATOM 6426 C CA . PHE A 1 769 ? -0.133 -20.451 -19.230 1.00 95.69 769 PHE A CA 1
ATOM 6427 C C . PHE A 1 769 ? 0.868 -19.317 -19.440 1.00 95.69 769 PHE A C 1
ATOM 6429 O O . PHE A 1 769 ? 1.892 -19.222 -18.768 1.00 95.69 769 PHE A O 1
ATOM 6436 N N . SER A 1 770 ? 0.554 -18.401 -20.346 1.00 91.44 770 SER A N 1
ATOM 6437 C CA . SER A 1 770 ? 1.401 -17.237 -20.625 1.00 91.44 770 SER A CA 1
ATOM 6438 C C . SER A 1 770 ? 1.139 -16.086 -19.650 1.00 91.44 770 SER A C 1
ATOM 6440 O O . SER A 1 770 ? 0.015 -15.896 -19.177 1.00 91.44 770 SER A O 1
ATOM 6442 N N . CYS A 1 771 ? 2.180 -15.315 -19.318 1.00 89.50 771 CYS A N 1
ATOM 6443 C CA . CYS A 1 771 ? 2.067 -14.161 -18.421 1.00 89.50 771 CYS A CA 1
ATOM 6444 C C . CYS A 1 771 ? 1.880 -12.856 -19.196 1.00 89.50 771 CYS A C 1
ATOM 6446 O O . CYS A 1 771 ? 1.859 -12.834 -20.422 1.00 89.50 771 CYS A O 1
ATOM 6448 N N . ALA A 1 772 ? 1.777 -11.743 -18.473 1.00 83.50 772 ALA A N 1
ATOM 6449 C CA . ALA A 1 772 ? 1.554 -10.432 -19.064 1.00 83.50 772 ALA A CA 1
ATOM 6450 C C . ALA A 1 772 ? 2.648 -9.993 -20.053 1.00 83.50 772 ALA A C 1
ATOM 6452 O O . ALA A 1 772 ? 2.356 -9.332 -21.042 1.00 83.50 772 ALA A O 1
ATOM 6453 N N . GLY A 1 773 ? 3.909 -10.375 -19.826 1.00 75.81 773 GLY A N 1
ATOM 6454 C CA . GLY A 1 773 ? 5.010 -10.055 -20.743 1.00 75.81 773 GLY A CA 1
ATOM 6455 C C . GLY A 1 773 ? 5.024 -10.898 -22.022 1.00 75.81 773 GLY A C 1
ATOM 6456 O O . GLY A 1 773 ? 5.670 -10.519 -22.998 1.00 75.81 773 GLY A O 1
ATOM 6457 N N . SER A 1 774 ? 4.317 -12.029 -22.023 1.00 76.75 774 SER A N 1
ATOM 6458 C CA . SER A 1 774 ? 4.288 -13.010 -23.108 1.00 76.75 774 SER A CA 1
ATOM 6459 C C . SER A 1 774 ? 2.868 -13.357 -23.548 1.00 76.75 774 SER A C 1
ATOM 6461 O O . SER A 1 774 ? 2.680 -14.396 -24.156 1.00 76.75 774 SER A O 1
ATOM 6463 N N . TYR A 1 775 ? 1.874 -12.507 -23.279 1.00 80.62 775 TYR A N 1
ATOM 6464 C CA . TYR A 1 775 ? 0.451 -12.837 -23.428 1.00 80.62 775 TYR A CA 1
ATOM 6465 C C . TYR A 1 775 ? 0.060 -13.338 -24.826 1.00 80.62 775 TYR A C 1
ATOM 6467 O O . TYR A 1 775 ? -0.744 -14.253 -24.930 1.00 80.62 775 TYR A O 1
ATOM 6475 N N . SER A 1 776 ? 0.642 -12.786 -25.894 1.00 71.69 776 SER A N 1
ATOM 6476 C CA . SER A 1 776 ? 0.382 -13.201 -27.280 1.00 71.69 776 SER A CA 1
ATOM 6477 C C . SER A 1 776 ? 1.288 -14.344 -27.750 1.00 71.69 776 SER A C 1
ATOM 6479 O O . SER A 1 776 ? 1.131 -14.858 -28.854 1.00 71.69 776 SER A O 1
ATOM 6481 N N . ARG A 1 777 ? 2.237 -14.768 -26.913 1.00 75.81 777 ARG A N 1
ATOM 6482 C CA . ARG A 1 777 ? 3.271 -15.773 -27.193 1.00 75.81 777 ARG A CA 1
ATOM 6483 C C . ARG A 1 777 ? 3.135 -16.937 -26.213 1.00 75.81 777 ARG A C 1
ATOM 6485 O O . ARG A 1 777 ? 2.295 -16.905 -25.328 1.00 75.81 777 ARG A O 1
ATOM 6492 N N . TYR A 1 778 ? 3.976 -17.958 -26.355 1.00 82.44 778 TYR A N 1
ATOM 6493 C CA . TYR A 1 778 ? 4.022 -19.080 -25.419 1.00 82.44 778 TYR A CA 1
ATOM 6494 C C . TYR A 1 778 ? 5.253 -18.960 -24.524 1.00 82.44 778 TYR A C 1
ATOM 6496 O O . TYR A 1 778 ? 6.399 -18.959 -24.983 1.00 82.44 778 TYR A O 1
ATOM 6504 N N . THR A 1 779 ? 5.011 -18.784 -23.229 1.00 81.56 779 THR A N 1
ATOM 6505 C CA . THR A 1 779 ? 6.070 -18.534 -22.248 1.00 81.56 779 THR A CA 1
ATOM 6506 C C . THR A 1 779 ? 6.895 -19.796 -21.969 1.00 81.56 779 THR A C 1
ATOM 6508 O O . THR A 1 779 ? 6.384 -20.903 -22.067 1.00 81.56 779 THR A O 1
ATOM 6511 N N . GLN A 1 780 ? 8.173 -19.640 -21.600 1.00 79.88 780 GLN A N 1
ATOM 6512 C CA . GLN A 1 780 ? 9.081 -20.748 -21.243 1.00 79.88 780 GLN A CA 1
ATOM 6513 C C . GLN A 1 780 ? 9.175 -21.897 -22.265 1.00 79.88 780 GLN A C 1
ATOM 6515 O O . GLN A 1 780 ? 9.633 -22.984 -21.934 1.00 79.88 780 GLN A O 1
ATOM 6520 N N . LEU A 1 781 ? 8.823 -21.674 -23.529 1.00 78.62 781 LEU A N 1
ATOM 6521 C CA . LEU A 1 781 ? 8.758 -22.767 -24.492 1.00 78.62 781 LEU A CA 1
ATOM 6522 C C . LEU A 1 781 ? 10.079 -23.542 -24.632 1.00 78.62 781 LEU A C 1
ATOM 6524 O O . LEU A 1 781 ? 10.073 -24.766 -24.625 1.00 78.62 781 LEU A O 1
ATOM 6528 N N . LYS A 1 782 ? 11.226 -22.846 -24.665 1.00 75.69 782 LYS A N 1
ATOM 6529 C CA . LYS A 1 782 ? 12.552 -23.484 -24.751 1.00 75.69 782 LYS A CA 1
ATOM 6530 C C . LYS A 1 782 ? 12.834 -24.446 -23.588 1.00 75.69 782 LYS A C 1
ATOM 6532 O O . LYS A 1 782 ? 13.543 -25.426 -23.788 1.00 75.69 782 LYS A O 1
ATOM 6537 N N . LEU A 1 783 ? 12.301 -24.155 -22.399 1.00 77.94 783 LEU A N 1
ATOM 6538 C CA . LEU A 1 783 ? 12.485 -24.984 -21.207 1.00 77.94 783 LEU A CA 1
ATOM 6539 C C . LEU A 1 783 ? 11.852 -26.366 -21.397 1.00 77.94 783 LEU A C 1
ATOM 6541 O O . LEU A 1 783 ? 12.441 -27.362 -21.000 1.00 77.94 783 LEU A O 1
ATOM 6545 N N . PHE A 1 784 ? 10.685 -26.422 -22.037 1.00 79.25 784 PHE A N 1
ATOM 6546 C CA . PHE A 1 784 ? 9.918 -27.655 -22.170 1.00 79.25 784 PHE A CA 1
ATOM 6547 C C . PHE A 1 784 ? 10.121 -28.320 -23.550 1.00 79.25 784 PHE A C 1
ATOM 6549 O O . PHE A 1 784 ? 10.278 -29.530 -23.630 1.00 79.25 784 PHE A O 1
ATOM 6556 N N . TYR A 1 785 ? 10.248 -27.568 -24.647 1.00 69.94 785 TYR A N 1
ATOM 6557 C CA . TYR A 1 785 ? 10.310 -28.115 -26.015 1.00 69.94 785 TYR A CA 1
ATOM 6558 C C . TYR A 1 785 ? 11.389 -29.197 -26.241 1.00 69.94 785 TYR A C 1
ATOM 6560 O O . TYR A 1 785 ? 11.104 -30.226 -26.841 1.00 69.94 785 TYR A O 1
ATOM 6568 N N . GLN A 1 786 ? 12.624 -29.007 -25.761 1.00 62.66 786 GLN A N 1
ATOM 6569 C CA . GLN A 1 786 ? 13.763 -29.826 -26.217 1.00 62.66 786 GLN A CA 1
ATOM 6570 C C . GLN A 1 786 ? 14.014 -31.117 -25.412 1.00 62.66 786 GLN A C 1
ATOM 6572 O O . GLN A 1 786 ? 14.802 -31.950 -25.859 1.00 62.66 786 GLN A O 1
ATOM 6577 N N . LYS A 1 787 ? 13.414 -31.291 -24.221 1.00 63.94 787 LYS A N 1
ATOM 6578 C CA . LYS A 1 787 ? 13.718 -32.410 -23.292 1.00 63.94 787 LYS A CA 1
ATOM 6579 C C . LYS A 1 787 ? 12.528 -32.846 -22.419 1.00 63.94 787 LYS A C 1
ATOM 6581 O O . LYS A 1 787 ? 12.713 -33.316 -21.295 1.00 63.94 787 LYS A O 1
ATOM 6586 N N . ASN A 1 788 ? 11.303 -32.686 -22.914 1.00 67.94 788 ASN A N 1
ATOM 6587 C CA . ASN A 1 788 ? 10.102 -32.938 -22.124 1.00 67.94 788 ASN A CA 1
ATOM 6588 C C . ASN A 1 788 ? 9.910 -34.418 -21.756 1.00 67.94 788 ASN A C 1
ATOM 6590 O O . ASN A 1 788 ? 9.703 -35.270 -22.616 1.00 67.94 788 ASN A O 1
ATOM 6594 N N . LYS A 1 789 ? 9.864 -34.708 -20.452 1.00 82.00 789 LYS A N 1
ATOM 6595 C CA . LYS A 1 789 ? 9.507 -36.035 -19.905 1.00 82.00 789 LYS A CA 1
ATOM 6596 C C . LYS A 1 789 ? 7.992 -36.277 -19.814 1.00 82.00 789 LYS A C 1
ATOM 6598 O O . LYS A 1 789 ? 7.572 -37.301 -19.290 1.00 82.00 789 LYS A O 1
ATOM 6603 N N . THR A 1 790 ? 7.183 -35.313 -20.245 1.00 89.19 790 THR A N 1
ATOM 6604 C CA . THR A 1 790 ? 5.723 -35.298 -20.091 1.00 89.19 790 THR A CA 1
ATOM 6605 C C . THR A 1 790 ? 5.064 -34.626 -21.294 1.00 89.19 790 THR A C 1
ATOM 6607 O O . THR A 1 790 ? 5.750 -33.942 -22.059 1.00 89.19 790 THR A O 1
ATOM 6610 N N . ASN A 1 791 ? 3.755 -34.807 -21.464 1.00 92.44 791 ASN A N 1
ATOM 6611 C CA . ASN A 1 791 ? 2.981 -34.052 -22.446 1.00 92.44 791 ASN A CA 1
ATOM 6612 C C . ASN A 1 791 ? 2.872 -32.597 -21.984 1.00 92.44 791 ASN A C 1
ATOM 6614 O O . ASN A 1 791 ? 2.698 -32.343 -20.791 1.00 92.44 791 ASN A O 1
ATOM 6618 N N . VAL A 1 792 ? 2.954 -31.633 -22.903 1.00 92.81 792 VAL A N 1
ATOM 6619 C CA . VAL A 1 792 ? 2.857 -30.209 -22.549 1.00 92.81 792 VAL A CA 1
ATOM 6620 C C . VAL A 1 792 ? 1.887 -29.477 -23.459 1.00 92.81 792 VAL A C 1
ATOM 6622 O O . VAL A 1 792 ? 2.036 -29.492 -24.677 1.00 92.81 792 VAL A O 1
ATOM 6625 N N . LEU A 1 793 ? 0.915 -28.804 -22.849 1.00 92.88 793 LEU A N 1
ATOM 6626 C CA . LEU A 1 793 ? -0.060 -27.944 -23.509 1.00 92.88 793 LEU A CA 1
ATOM 6627 C C . LEU A 1 793 ? 0.229 -26.488 -23.146 1.00 92.88 793 LEU A C 1
ATOM 6629 O O . LEU A 1 793 ? 0.078 -26.090 -21.995 1.00 92.88 793 LEU A O 1
ATOM 6633 N N . PHE A 1 794 ? 0.619 -25.674 -24.115 1.00 91.81 794 PHE A N 1
ATOM 6634 C CA . PHE A 1 794 ? 0.771 -24.240 -23.917 1.00 91.81 794 PHE A CA 1
ATOM 6635 C C . PHE A 1 794 ? -0.481 -23.493 -24.343 1.00 91.81 794 PHE A C 1
ATOM 6637 O O . PHE A 1 794 ? -1.010 -23.702 -25.436 1.00 91.81 794 PHE A O 1
ATOM 6644 N N . ILE A 1 795 ? -0.896 -22.556 -23.495 1.00 92.62 795 ILE A N 1
ATOM 6645 C CA . ILE A 1 795 ? -2.045 -21.691 -23.731 1.00 92.62 795 ILE A CA 1
ATOM 6646 C C . ILE A 1 795 ? -1.605 -20.235 -23.533 1.00 92.62 795 ILE A C 1
ATOM 6648 O O . ILE A 1 795 ? -1.018 -19.862 -22.513 1.00 92.62 795 ILE A O 1
ATOM 6652 N N . ASN A 1 796 ? -1.855 -19.398 -24.536 1.00 89.56 796 ASN A N 1
ATOM 6653 C CA . ASN A 1 796 ? -1.609 -17.956 -24.489 1.00 89.56 796 ASN A CA 1
ATOM 6654 C C . ASN A 1 796 ? -2.921 -17.185 -24.230 1.00 89.56 796 ASN A C 1
ATOM 6656 O O . ASN A 1 796 ? -3.979 -17.790 -24.078 1.00 89.56 796 ASN A O 1
ATOM 6660 N N . ASN A 1 797 ? -2.858 -15.857 -24.144 1.00 88.38 797 ASN A N 1
ATOM 6661 C CA . ASN A 1 797 ? -4.005 -14.964 -23.952 1.00 88.38 797 ASN A CA 1
ATOM 6662 C C . ASN A 1 797 ? -3.913 -13.768 -24.913 1.00 88.38 797 ASN A C 1
ATOM 6664 O O . ASN A 1 797 ? -3.547 -12.677 -24.476 1.00 88.38 797 ASN A O 1
ATOM 6668 N N . PRO A 1 798 ? -4.190 -13.941 -26.215 1.00 80.56 798 PRO A N 1
ATOM 6669 C CA . PRO A 1 798 ? -3.962 -12.904 -27.222 1.00 80.56 798 PRO A CA 1
ATOM 6670 C C . PRO A 1 798 ? -4.746 -11.607 -26.964 1.00 80.56 798 PRO A C 1
ATOM 6672 O O . PRO A 1 798 ? -4.223 -10.535 -27.254 1.00 80.56 798 PRO A O 1
ATOM 6675 N N . GLN A 1 799 ? -5.931 -11.675 -26.345 1.00 79.94 799 GLN A N 1
ATOM 6676 C CA . GLN A 1 799 ? -6.714 -10.483 -25.973 1.00 79.94 799 GLN A CA 1
ATOM 6677 C C . GLN A 1 799 ? -6.135 -9.696 -24.781 1.00 79.94 799 GLN A C 1
ATOM 6679 O O . GLN A 1 799 ? -6.573 -8.581 -24.499 1.00 79.94 799 GLN A O 1
ATOM 6684 N N . TYR A 1 800 ? -5.149 -10.254 -24.070 1.00 84.12 800 TYR A N 1
ATOM 6685 C CA . TYR A 1 800 ? -4.528 -9.669 -22.877 1.00 84.12 800 TYR A CA 1
ATOM 6686 C C . TYR A 1 800 ? -5.540 -9.165 -21.836 1.00 84.12 800 TYR A C 1
ATOM 6688 O O . TYR A 1 800 ? -5.457 -8.050 -21.309 1.00 84.12 800 TYR A O 1
ATOM 6696 N N . ASN A 1 801 ? -6.517 -10.016 -21.549 1.00 87.56 801 ASN A N 1
ATOM 6697 C CA . ASN A 1 801 ? -7.657 -9.740 -20.692 1.00 87.56 801 ASN A CA 1
ATOM 6698 C C . ASN A 1 801 ? -7.717 -10.668 -19.474 1.00 87.56 801 ASN A C 1
ATOM 6700 O O . ASN A 1 801 ? -8.786 -10.932 -18.929 1.00 87.56 801 ASN A O 1
ATOM 6704 N N . TRP A 1 802 ? -6.568 -11.190 -19.033 1.00 92.38 802 TRP A N 1
ATOM 6705 C CA . TRP A 1 802 ? -6.509 -12.105 -17.891 1.00 92.38 802 TRP A CA 1
ATOM 6706 C C . TRP A 1 802 ? -7.364 -13.355 -18.093 1.00 92.38 802 TRP A C 1
ATOM 6708 O O . TRP A 1 802 ? -7.886 -13.900 -17.126 1.00 92.38 802 TRP A O 1
ATOM 6718 N N . TYR A 1 803 ? -7.499 -13.823 -19.334 1.00 93.12 803 TYR A N 1
ATOM 6719 C CA . TYR A 1 803 ? -8.278 -15.017 -19.651 1.00 93.12 803 TYR A CA 1
ATOM 6720 C C . TYR A 1 803 ? -9.758 -14.873 -19.243 1.00 93.12 803 TYR A C 1
ATOM 6722 O O . TYR A 1 803 ? -10.325 -15.761 -18.606 1.00 93.12 803 TYR A O 1
ATOM 6730 N N . HIS A 1 804 ? -10.361 -13.725 -19.574 1.00 90.88 804 HIS A N 1
ATOM 6731 C CA . HIS A 1 804 ? -11.782 -13.415 -19.359 1.00 90.88 804 HIS A CA 1
ATOM 6732 C C . HIS A 1 804 ? -12.589 -13.464 -20.658 1.00 90.88 804 HIS A C 1
ATOM 6734 O O . HIS A 1 804 ? -12.034 -13.569 -21.753 1.00 90.88 804 HIS A O 1
ATOM 6740 N N . GLY A 1 805 ? -13.917 -13.406 -20.518 1.00 88.69 805 GLY A N 1
ATOM 6741 C CA . GLY A 1 805 ? -14.847 -13.377 -21.642 1.00 88.69 805 GLY A CA 1
ATOM 6742 C C . GLY A 1 805 ? -14.599 -14.528 -22.614 1.00 88.69 805 GLY A C 1
ATOM 6743 O O . GLY A 1 805 ? -14.438 -15.676 -22.198 1.00 88.69 805 GLY A O 1
ATOM 6744 N N . SER A 1 806 ? -14.487 -14.196 -23.899 1.00 85.81 806 SER A N 1
ATOM 6745 C CA . SER A 1 806 ? -14.250 -15.178 -24.965 1.00 85.81 806 SER A CA 1
ATOM 6746 C C . SER A 1 806 ? -12.947 -15.980 -24.808 1.00 85.81 806 SER A C 1
ATOM 6748 O O . SER A 1 806 ? -12.890 -17.140 -25.210 1.00 85.81 806 SER A O 1
ATOM 6750 N N . GLU A 1 807 ? -11.914 -15.435 -24.152 1.00 89.25 807 GLU A N 1
ATOM 6751 C CA . GLU A 1 807 ? -10.690 -16.198 -23.866 1.00 89.25 807 GLU A CA 1
ATOM 6752 C C . GLU A 1 807 ? -10.925 -17.296 -22.833 1.00 89.25 807 GLU A C 1
ATOM 6754 O O . GLU A 1 807 ? -10.306 -18.355 -22.915 1.00 89.25 807 GLU A O 1
ATOM 6759 N N . TRP A 1 808 ? -11.820 -17.073 -21.867 1.00 93.69 808 TRP A N 1
ATOM 6760 C CA . TRP A 1 808 ? -12.178 -18.115 -20.910 1.00 93.69 808 TRP A CA 1
ATOM 6761 C C . TRP A 1 808 ? -12.909 -19.264 -21.604 1.00 93.69 808 TRP A C 1
ATOM 6763 O O . TRP A 1 808 ? -12.527 -20.419 -21.427 1.00 93.69 808 TRP A O 1
ATOM 6773 N N . GLU A 1 809 ? -13.896 -18.948 -22.443 1.00 91.88 809 GLU A N 1
ATOM 6774 C CA . GLU A 1 809 ? -14.649 -19.934 -23.230 1.00 91.88 809 GLU A CA 1
ATOM 6775 C C . GLU A 1 809 ? -13.715 -20.763 -24.124 1.00 91.88 809 GLU A C 1
ATOM 6777 O O . GLU A 1 809 ? -13.779 -21.995 -24.128 1.00 91.88 809 GLU A O 1
ATOM 6782 N N . ARG A 1 810 ? -12.764 -20.096 -24.795 1.00 90.62 810 ARG A N 1
ATOM 6783 C CA . ARG A 1 810 ? -11.729 -20.747 -25.609 1.00 90.62 810 ARG A CA 1
ATOM 6784 C C . ARG A 1 810 ? -10.889 -21.729 -24.794 1.00 90.62 810 ARG A C 1
ATOM 6786 O O . ARG A 1 810 ? -10.676 -22.860 -25.222 1.00 90.62 810 ARG A O 1
ATOM 6793 N N . ILE A 1 811 ? -10.421 -21.332 -23.609 1.00 94.25 811 ILE A N 1
ATOM 6794 C CA . ILE A 1 811 ? -9.650 -22.231 -22.735 1.00 94.25 811 ILE A CA 1
ATOM 6795 C C . ILE A 1 811 ? -10.482 -23.435 -22.324 1.00 94.25 811 ILE A C 1
ATOM 6797 O O . ILE A 1 811 ? -9.958 -24.544 -22.327 1.00 94.25 811 ILE A O 1
ATOM 6801 N N . GLN A 1 812 ? -11.747 -23.241 -21.947 1.00 94.88 812 GLN A N 1
ATOM 6802 C CA . GLN A 1 812 ? -12.595 -24.352 -21.519 1.00 94.88 812 GLN A CA 1
ATOM 6803 C C . GLN A 1 812 ? -12.705 -25.406 -22.618 1.00 94.88 812 GLN A C 1
ATOM 6805 O O . GLN A 1 812 ? -12.445 -26.578 -22.347 1.00 94.88 812 GLN A O 1
ATOM 6810 N N . LYS A 1 813 ? -12.955 -24.978 -23.860 1.00 92.94 813 LYS A N 1
ATOM 6811 C CA . LYS A 1 813 ? -13.003 -25.874 -25.016 1.00 92.94 813 LYS A CA 1
ATOM 6812 C C . LYS A 1 813 ? -11.682 -26.620 -25.229 1.00 92.94 813 LYS A C 1
ATOM 6814 O O . LYS A 1 813 ? -11.682 -27.847 -25.309 1.00 92.94 813 LYS A O 1
ATOM 6819 N N . ILE A 1 814 ? -10.549 -25.913 -25.205 1.00 92.69 814 ILE A N 1
ATOM 6820 C CA . ILE A 1 814 ? -9.215 -26.527 -25.342 1.00 92.69 814 ILE A CA 1
ATOM 6821 C C . ILE A 1 814 ? -8.963 -27.562 -24.232 1.00 92.69 814 ILE A C 1
ATOM 6823 O O . ILE A 1 814 ? -8.452 -28.652 -24.494 1.00 92.69 814 ILE A O 1
ATOM 6827 N N . ILE A 1 815 ? -9.323 -27.258 -22.981 1.00 95.69 815 ILE A N 1
ATOM 6828 C CA . ILE A 1 815 ? -9.157 -28.181 -21.849 1.00 95.69 815 ILE A CA 1
ATOM 6829 C C . ILE A 1 815 ? -10.039 -29.422 -22.014 1.00 95.69 815 ILE A C 1
ATOM 6831 O O . ILE A 1 815 ? -9.572 -30.539 -21.785 1.00 95.69 815 ILE A O 1
ATOM 6835 N N . GLU A 1 816 ? -11.293 -29.258 -22.421 1.00 93.81 816 GLU A N 1
ATOM 6836 C CA . GLU A 1 816 ? -12.208 -30.376 -22.652 1.00 93.81 816 GLU A CA 1
ATOM 6837 C C . GLU A 1 816 ? -11.731 -31.279 -23.792 1.00 93.81 816 GLU A C 1
ATOM 6839 O O . GLU A 1 816 ? -11.753 -32.505 -23.661 1.00 93.81 816 GLU A O 1
ATOM 6844 N N . GLU A 1 817 ? -11.257 -30.697 -24.891 1.00 89.94 817 GLU A N 1
ATOM 6845 C CA . GLU A 1 817 ? -10.883 -31.438 -26.094 1.00 89.94 817 GLU A CA 1
ATOM 6846 C C . GLU A 1 817 ? -9.491 -32.065 -26.019 1.00 89.94 817 GLU A C 1
ATOM 6848 O O . GLU A 1 817 ? -9.318 -33.224 -26.404 1.00 89.94 817 GLU A O 1
ATOM 6853 N N . VAL A 1 818 ? -8.506 -31.334 -25.497 1.00 90.44 818 VAL A N 1
ATOM 6854 C CA . VAL A 1 818 ? -7.096 -31.748 -25.524 1.00 90.44 818 VAL A CA 1
ATOM 6855 C C . VAL A 1 818 ? -6.670 -32.400 -24.214 1.00 90.44 818 VAL A C 1
ATOM 6857 O O . VAL A 1 818 ? -5.906 -33.365 -24.237 1.00 90.44 818 VAL A O 1
ATOM 6860 N N . ALA A 1 819 ? -7.154 -31.913 -23.068 1.00 94.19 819 ALA A N 1
ATOM 6861 C CA . ALA A 1 819 ? -6.727 -32.418 -21.765 1.00 94.19 819 ALA A CA 1
ATOM 6862 C C . ALA A 1 819 ? -7.649 -33.537 -21.254 1.00 94.19 819 ALA A C 1
ATOM 6864 O O . ALA A 1 819 ? -7.219 -34.682 -21.118 1.00 94.19 819 ALA A O 1
ATOM 6865 N N . LEU A 1 820 ? -8.930 -33.245 -21.013 1.00 95.38 820 LEU A N 1
ATOM 6866 C CA . LEU A 1 820 ? -9.851 -34.157 -20.318 1.00 95.38 820 LEU A CA 1
ATOM 6867 C C . LEU A 1 820 ? -10.228 -35.411 -21.118 1.00 95.38 820 LEU A C 1
ATOM 6869 O O . LEU A 1 820 ? -10.503 -36.447 -20.516 1.00 95.38 820 LEU A O 1
ATOM 6873 N N . LYS A 1 821 ? -10.229 -35.352 -22.455 1.00 92.75 821 LYS A N 1
ATOM 6874 C CA . LYS A 1 821 ? -10.462 -36.536 -23.306 1.00 92.75 821 LYS A CA 1
ATOM 6875 C C . LYS A 1 821 ? -9.289 -37.519 -23.320 1.00 92.75 821 LYS A C 1
ATOM 6877 O O . LYS A 1 821 ? -9.483 -38.676 -23.684 1.00 92.75 821 LYS A O 1
ATOM 6882 N N . ARG A 1 822 ? -8.078 -37.067 -22.978 1.00 92.88 822 ARG A N 1
ATOM 6883 C CA . ARG A 1 822 ? -6.828 -37.822 -23.189 1.00 92.88 822 ARG A CA 1
ATOM 6884 C C . ARG A 1 822 ? -6.119 -38.199 -21.895 1.00 92.88 822 ARG A C 1
ATOM 6886 O O . ARG A 1 822 ? -5.445 -39.223 -21.859 1.00 92.88 822 ARG A O 1
ATOM 6893 N N . PHE A 1 823 ? -6.284 -37.407 -20.840 1.00 96.06 823 PHE A N 1
ATOM 6894 C CA . PHE A 1 823 ? -5.562 -37.563 -19.583 1.00 96.06 823 PHE A CA 1
ATOM 6895 C C . PHE A 1 823 ? -6.525 -37.617 -18.399 1.00 96.06 823 PHE A C 1
ATOM 6897 O O . PHE A 1 823 ? -7.549 -36.932 -18.364 1.00 96.06 823 PHE A O 1
ATOM 6904 N N . LYS A 1 824 ? -6.177 -38.421 -17.391 1.00 94.00 824 LYS A N 1
ATOM 6905 C CA . LYS A 1 824 ? -6.908 -38.438 -16.120 1.00 94.00 824 LYS A CA 1
ATOM 6906 C C . LYS A 1 824 ? -6.670 -37.131 -15.366 1.00 94.00 824 LYS A C 1
ATOM 6908 O O . LYS A 1 824 ? -5.557 -36.610 -15.382 1.00 94.00 824 LYS A O 1
ATOM 6913 N N . LYS A 1 825 ? -7.690 -36.622 -14.671 1.00 92.69 825 LYS A N 1
ATOM 6914 C CA . LYS A 1 825 ? -7.641 -35.314 -13.988 1.00 92.69 825 LYS A CA 1
ATOM 6915 C C . LYS A 1 825 ? -6.483 -35.213 -12.995 1.00 92.69 825 LYS A C 1
ATOM 6917 O O . LYS A 1 825 ? -5.799 -34.197 -12.953 1.00 92.69 825 LYS A O 1
ATOM 6922 N N . GLU A 1 826 ? -6.229 -36.287 -12.255 1.00 89.44 826 GLU A N 1
ATOM 6923 C CA . GLU A 1 826 ? -5.143 -36.400 -11.281 1.00 89.44 826 GLU A CA 1
ATOM 6924 C C . GLU A 1 826 ? -3.741 -36.337 -11.907 1.00 89.44 826 GLU A C 1
ATOM 6926 O O . GLU A 1 826 ? -2.787 -35.966 -11.226 1.00 89.44 826 GLU A O 1
ATOM 6931 N N . ASN A 1 827 ? -3.616 -36.634 -13.202 1.00 93.69 827 ASN A N 1
ATOM 6932 C CA . ASN A 1 827 ? -2.355 -36.582 -13.937 1.00 93.69 827 ASN A CA 1
ATOM 6933 C C . ASN A 1 827 ? -2.119 -35.226 -14.624 1.00 93.69 827 ASN A C 1
ATOM 6935 O O . ASN A 1 827 ? -1.015 -34.978 -15.114 1.00 93.69 827 ASN A O 1
ATOM 6939 N N . ILE A 1 828 ? -3.113 -34.334 -14.633 1.00 96.38 828 ILE A N 1
ATOM 6940 C CA . ILE A 1 828 ? -3.021 -33.008 -15.251 1.00 96.38 828 ILE A CA 1
ATOM 6941 C C . ILE A 1 828 ? -2.499 -31.993 -14.228 1.00 96.38 828 ILE A C 1
ATOM 6943 O O . ILE A 1 828 ? -2.958 -31.946 -13.083 1.00 96.38 828 ILE A O 1
ATOM 6947 N N . ILE A 1 829 ? -1.537 -31.173 -14.653 1.00 96.75 829 ILE A N 1
ATOM 6948 C CA . ILE A 1 829 ? -0.912 -30.115 -13.861 1.00 96.75 829 ILE A CA 1
ATOM 6949 C C . ILE A 1 829 ? -1.144 -28.774 -14.558 1.00 96.75 829 ILE A C 1
ATOM 6951 O O . ILE A 1 829 ? -0.718 -28.606 -15.696 1.00 96.75 829 ILE A O 1
ATOM 6955 N N . SER A 1 830 ? -1.758 -27.796 -13.896 1.00 97.44 830 SER A N 1
ATOM 6956 C CA . SER A 1 830 ? -1.779 -26.406 -14.361 1.00 97.44 830 SER A CA 1
ATOM 6957 C C . SER A 1 830 ? -0.635 -25.610 -13.733 1.00 97.44 830 SER A C 1
ATOM 6959 O O . SER A 1 830 ? -0.391 -25.666 -12.525 1.00 97.44 830 SER A O 1
ATOM 6961 N N . TYR A 1 831 ? 0.087 -24.857 -14.561 1.00 96.38 831 TYR A N 1
ATOM 6962 C CA . TYR A 1 831 ? 1.266 -24.108 -14.145 1.00 96.38 831 TYR A CA 1
ATOM 6963 C C . TYR A 1 831 ? 1.347 -22.746 -14.823 1.00 96.38 831 TYR A C 1
ATOM 6965 O O . TYR A 1 831 ? 1.250 -22.665 -16.046 1.00 96.38 831 TYR A O 1
ATOM 6973 N N . PHE A 1 832 ? 1.566 -21.704 -14.010 1.00 95.06 832 PHE A N 1
ATOM 6974 C CA . PHE A 1 832 ? 2.479 -20.584 -14.279 1.00 95.06 832 PHE A CA 1
ATOM 6975 C C . PHE A 1 832 ? 2.470 -19.577 -13.107 1.00 95.06 832 PHE A C 1
ATOM 6977 O O . PHE A 1 832 ? 1.936 -19.855 -12.035 1.00 95.06 832 PHE A O 1
ATOM 6984 N N . GLY A 1 833 ? 3.031 -18.381 -13.312 1.00 94.50 833 GLY A N 1
ATOM 6985 C CA . GLY A 1 833 ? 2.934 -17.254 -12.388 1.00 94.50 833 GLY A CA 1
ATOM 6986 C C . GLY A 1 833 ? 2.355 -15.971 -12.980 1.00 94.50 833 GLY A C 1
ATOM 6987 O O . GLY A 1 833 ? 2.041 -15.901 -14.174 1.00 94.50 833 GLY A O 1
ATOM 6988 N N . SER A 1 834 ? 2.177 -14.946 -12.144 1.00 94.31 834 SER A N 1
ATOM 6989 C CA . SER A 1 834 ? 1.582 -13.658 -12.533 1.00 94.31 834 SER A CA 1
ATOM 6990 C C . SER A 1 834 ? 0.190 -13.842 -13.180 1.00 94.31 834 SER A C 1
ATOM 6992 O O . SER A 1 834 ? -0.648 -14.580 -12.651 1.00 94.31 834 SER A O 1
ATOM 6994 N N . MET A 1 835 ? -0.080 -13.204 -14.325 1.00 94.62 835 MET A N 1
ATOM 6995 C CA . MET A 1 835 ? -1.316 -13.383 -15.108 1.00 94.62 835 MET A CA 1
ATOM 6996 C C . MET A 1 835 ? -1.545 -14.846 -15.528 1.00 94.62 835 MET A C 1
ATOM 6998 O O . MET A 1 835 ? -2.675 -15.328 -15.519 1.00 94.62 835 MET A O 1
ATOM 7002 N N . GLY A 1 836 ? -0.480 -15.580 -15.865 1.00 95.81 836 GLY A N 1
ATOM 7003 C CA . GLY A 1 836 ? -0.586 -17.008 -16.178 1.00 95.81 836 GLY A CA 1
ATOM 7004 C C . GLY A 1 836 ? -0.911 -17.837 -14.934 1.00 95.81 836 GLY A C 1
ATOM 7005 O O . GLY A 1 836 ? -1.661 -18.801 -15.014 1.00 95.81 836 GLY A O 1
ATOM 7006 N N . GLY A 1 837 ? -0.420 -17.416 -13.765 1.00 96.62 837 GLY A N 1
ATOM 7007 C CA . GLY A 1 837 ? -0.757 -18.006 -12.469 1.00 96.62 837 GLY A CA 1
ATOM 7008 C C . GLY A 1 837 ? -2.226 -17.809 -12.091 1.00 96.62 837 GLY A C 1
ATOM 7009 O O . GLY A 1 837 ? -2.828 -18.714 -11.520 1.00 96.62 837 GLY A O 1
ATOM 7010 N N . TYR A 1 838 ? -2.831 -16.675 -12.469 1.00 96.81 838 TYR A N 1
ATOM 7011 C CA . TYR A 1 838 ? -4.283 -16.478 -12.365 1.00 96.81 838 TYR A CA 1
ATOM 7012 C C . TYR A 1 838 ? -5.043 -17.543 -13.173 1.00 96.81 838 TYR A C 1
ATOM 7014 O O . TYR A 1 838 ? -5.916 -18.217 -12.628 1.00 96.81 838 TYR A O 1
ATOM 7022 N N . ALA A 1 839 ? -4.677 -17.754 -14.442 1.00 97.06 839 ALA A N 1
ATOM 7023 C CA . ALA A 1 839 ? -5.332 -18.757 -15.284 1.00 97.06 839 ALA A CA 1
ATOM 7024 C C . ALA A 1 839 ? -5.085 -20.186 -14.799 1.00 97.06 839 ALA A C 1
ATOM 7026 O O . ALA A 1 839 ? -6.030 -20.964 -14.690 1.00 97.06 839 ALA A O 1
ATOM 7027 N N . ALA A 1 840 ? -3.841 -20.510 -14.442 1.00 97.81 840 ALA A N 1
ATOM 7028 C CA . ALA A 1 840 ? -3.471 -21.813 -13.909 1.00 97.81 840 ALA A CA 1
ATOM 7029 C C . ALA A 1 840 ? -4.273 -22.155 -12.648 1.00 97.81 840 ALA A C 1
ATOM 7031 O O . ALA A 1 840 ? -4.795 -23.266 -12.543 1.00 97.81 840 ALA A O 1
ATOM 7032 N N . LEU A 1 841 ? -4.431 -21.191 -11.731 1.00 97.88 841 LEU A N 1
ATOM 7033 C CA . LEU A 1 841 ? -5.254 -21.359 -10.537 1.00 97.88 841 LEU A CA 1
ATOM 7034 C C . LEU A 1 841 ? -6.738 -21.489 -10.888 1.00 97.88 841 LEU A C 1
ATOM 7036 O O . LEU A 1 841 ? -7.390 -22.404 -10.400 1.00 97.88 841 LEU A O 1
ATOM 7040 N N . ARG A 1 842 ? -7.280 -20.641 -11.768 1.00 97.31 842 ARG A N 1
ATOM 7041 C CA . ARG A 1 842 ? -8.692 -20.715 -12.178 1.00 97.31 842 ARG A CA 1
ATOM 7042 C C . ARG A 1 842 ? -9.037 -22.062 -12.815 1.00 97.31 842 ARG A C 1
ATOM 7044 O O . ARG A 1 842 ? -10.034 -22.675 -12.440 1.00 97.31 842 ARG A O 1
ATOM 7051 N N . VAL A 1 843 ? -8.208 -22.542 -13.741 1.00 97.44 843 VAL A N 1
ATOM 7052 C CA . VAL A 1 843 ? -8.361 -23.855 -14.392 1.00 97.44 843 VAL A CA 1
ATOM 7053 C C . VAL A 1 843 ? -8.200 -24.979 -13.371 1.00 97.44 843 VAL A C 1
ATOM 7055 O O . VAL A 1 843 ? -9.039 -25.876 -13.317 1.00 97.44 843 VAL A O 1
ATOM 7058 N N . GLY A 1 844 ? -7.186 -24.891 -12.508 1.00 96.62 844 GLY A N 1
ATOM 7059 C CA . GLY A 1 844 ? -6.950 -25.842 -11.425 1.00 96.62 844 GLY A CA 1
ATOM 7060 C C . GLY A 1 844 ? -8.157 -26.023 -10.510 1.00 96.62 844 GLY A C 1
ATOM 7061 O O . GLY A 1 844 ? -8.615 -27.144 -10.299 1.00 96.62 844 GLY A O 1
ATOM 7062 N N . LEU A 1 845 ? -8.730 -24.911 -10.046 1.00 96.31 845 LEU A N 1
ATOM 7063 C CA . LEU A 1 845 ? -9.928 -24.879 -9.204 1.00 96.31 845 LEU A CA 1
ATOM 7064 C C . LEU A 1 845 ? -11.177 -25.388 -9.936 1.00 96.31 845 LEU A C 1
ATOM 7066 O O . LEU A 1 845 ? -11.978 -26.111 -9.352 1.00 96.31 845 LEU A O 1
ATOM 7070 N N . THR A 1 846 ? -11.345 -25.026 -11.210 1.00 95.62 846 THR A N 1
ATOM 7071 C CA . THR A 1 846 ? -12.534 -25.393 -12.000 1.00 95.62 846 THR A CA 1
ATOM 7072 C C . THR A 1 846 ? -12.594 -26.897 -12.265 1.00 95.62 846 THR A C 1
ATOM 7074 O O . THR A 1 846 ? -13.657 -27.505 -12.142 1.00 95.62 846 THR A O 1
ATOM 7077 N N . TYR A 1 847 ? -11.459 -27.511 -12.610 1.00 95.69 847 TYR A N 1
ATOM 7078 C CA . TYR A 1 847 ? -11.416 -28.909 -13.046 1.00 95.69 847 TYR A CA 1
ATOM 7079 C C . TYR A 1 847 ? -10.857 -29.886 -12.003 1.00 95.69 847 TYR A C 1
ATOM 7081 O O . TYR A 1 847 ? -10.967 -31.098 -12.205 1.00 95.69 847 TYR A O 1
ATOM 7089 N N . GLY A 1 848 ? -10.309 -29.388 -10.889 1.00 93.44 848 GLY A N 1
ATOM 7090 C CA . GLY A 1 848 ? -9.676 -30.201 -9.846 1.00 93.44 848 GLY A CA 1
ATOM 7091 C C . GLY A 1 848 ? -8.295 -30.725 -10.247 1.00 93.44 848 GLY A C 1
ATOM 7092 O O . GLY A 1 848 ? -7.941 -31.848 -9.899 1.00 93.44 848 GLY A O 1
ATOM 7093 N N . PHE A 1 849 ? -7.536 -29.953 -11.029 1.00 95.12 849 PHE A N 1
ATOM 7094 C CA . PHE A 1 849 ? -6.183 -30.337 -11.445 1.00 95.12 849 PHE A CA 1
ATOM 7095 C C . PHE A 1 849 ? -5.155 -30.033 -10.358 1.00 95.12 849 PHE A C 1
ATOM 7097 O O . PHE A 1 849 ? -5.323 -29.114 -9.548 1.00 95.12 849 PHE A O 1
ATOM 7104 N N . ARG A 1 850 ? -4.032 -30.759 -10.393 1.00 95.19 850 ARG A N 1
ATOM 7105 C CA . ARG A 1 850 ? -2.842 -30.375 -9.627 1.00 95.19 850 ARG A CA 1
ATOM 7106 C C . ARG A 1 850 ? -2.387 -29.007 -10.113 1.00 95.19 850 ARG A C 1
ATOM 7108 O O . ARG A 1 850 ? -2.299 -28.776 -11.312 1.00 95.19 850 ARG A O 1
ATOM 7115 N N . THR A 1 851 ? -2.115 -28.091 -9.199 1.00 96.50 851 THR A N 1
ATOM 7116 C CA . THR A 1 851 ? -1.810 -26.706 -9.564 1.00 96.50 851 THR A CA 1
ATOM 7117 C C . THR A 1 851 ? -0.518 -26.269 -8.899 1.00 96.50 851 THR A C 1
ATOM 7119 O O . THR A 1 851 ? -0.391 -26.369 -7.677 1.00 96.50 851 THR A O 1
ATOM 7122 N N . VAL A 1 852 ? 0.427 -25.760 -9.691 1.00 96.12 852 VAL A N 1
ATOM 7123 C CA . VAL A 1 852 ? 1.684 -25.169 -9.211 1.00 96.12 852 VAL A CA 1
ATOM 7124 C C . VAL A 1 852 ? 1.755 -23.731 -9.704 1.00 96.12 852 VAL A C 1
ATOM 7126 O O . VAL A 1 852 ? 1.854 -23.480 -10.902 1.00 96.12 852 VAL A O 1
ATOM 7129 N N . ILE A 1 853 ? 1.703 -22.773 -8.786 1.00 96.62 853 ILE A N 1
ATOM 7130 C CA . ILE A 1 853 ? 1.652 -21.346 -9.112 1.00 96.62 853 ILE A CA 1
ATOM 7131 C C . ILE A 1 853 ? 2.677 -20.555 -8.315 1.00 96.62 853 ILE A C 1
ATOM 7133 O O . ILE A 1 853 ? 2.995 -20.895 -7.178 1.00 96.62 853 ILE A O 1
ATOM 7137 N N . PHE A 1 854 ? 3.176 -19.475 -8.911 1.00 95.69 854 PHE A N 1
ATOM 7138 C CA . PHE A 1 854 ? 4.047 -18.518 -8.232 1.00 95.69 854 PHE A CA 1
ATOM 7139 C C . PHE A 1 854 ? 3.577 -17.087 -8.482 1.00 95.69 854 PHE A C 1
ATOM 7141 O O . PHE A 1 854 ? 3.262 -16.732 -9.614 1.00 95.69 854 PHE A O 1
ATOM 7148 N N . ASN A 1 855 ? 3.490 -16.261 -7.440 1.00 95.94 855 ASN A N 1
ATOM 7149 C CA . ASN A 1 855 ? 3.001 -14.879 -7.532 1.00 95.94 855 ASN A CA 1
ATOM 7150 C C . ASN A 1 855 ? 1.715 -14.725 -8.390 1.00 95.94 855 ASN A C 1
ATOM 7152 O O . ASN A 1 855 ? 1.671 -13.885 -9.295 1.00 95.94 855 ASN A O 1
ATOM 7156 N N . PRO A 1 856 ? 0.688 -15.587 -8.218 1.00 96.69 856 PRO A N 1
ATOM 7157 C CA . PRO A 1 856 ? -0.526 -15.530 -9.022 1.00 96.69 856 PRO A CA 1
ATOM 7158 C C . PRO A 1 856 ? -1.330 -14.264 -8.719 1.00 96.69 856 PRO A C 1
ATOM 7160 O O . PRO A 1 856 ? -1.432 -13.806 -7.581 1.00 96.69 856 PRO A O 1
ATOM 7163 N N . GLN A 1 857 ? -1.984 -13.729 -9.744 1.00 94.88 857 GLN A N 1
ATOM 7164 C CA . GLN A 1 857 ? -2.758 -12.498 -9.618 1.00 94.88 857 GLN A CA 1
ATOM 7165 C C . GLN A 1 857 ? -4.180 -12.750 -9.090 1.00 94.88 857 GLN A C 1
ATOM 7167 O O . GLN A 1 857 ? -5.152 -12.518 -9.800 1.00 94.88 857 GLN A O 1
ATOM 7172 N N . VAL A 1 858 ? -4.306 -13.249 -7.853 1.00 94.00 858 VAL A N 1
ATOM 7173 C CA . VAL A 1 858 ? -5.573 -13.794 -7.309 1.00 94.00 858 VAL A CA 1
ATOM 7174 C C . VAL A 1 858 ? -6.731 -12.791 -7.245 1.00 94.00 858 VAL A C 1
ATOM 7176 O O . VAL A 1 858 ? -7.874 -13.183 -7.482 1.00 94.00 858 VAL A O 1
ATOM 7179 N N . ASP A 1 859 ? -6.435 -11.512 -6.985 1.00 91.88 859 ASP A N 1
ATOM 7180 C CA . ASP A 1 859 ? -7.422 -10.433 -6.920 1.00 91.88 859 ASP A CA 1
ATOM 7181 C C . ASP A 1 859 ? -7.152 -9.343 -7.958 1.00 91.88 859 ASP A C 1
ATOM 7183 O O . ASP A 1 859 ? -6.293 -8.485 -7.782 1.00 91.88 859 ASP A O 1
ATOM 7187 N N . LEU A 1 860 ? -7.949 -9.289 -9.019 1.00 89.56 860 LEU A N 1
ATOM 7188 C CA . LEU A 1 860 ? -7.763 -8.283 -10.062 1.00 89.56 860 LEU A CA 1
ATOM 7189 C C . LEU A 1 860 ? -7.997 -6.835 -9.597 1.00 89.56 860 LEU A C 1
ATOM 7191 O O . LEU A 1 860 ? -7.412 -5.926 -10.182 1.00 89.56 860 LEU A O 1
ATOM 7195 N N . LYS A 1 861 ? -8.759 -6.584 -8.519 1.00 87.50 861 LYS A N 1
ATOM 7196 C CA . LYS A 1 861 ? -8.890 -5.227 -7.945 1.00 87.50 861 LYS A CA 1
ATOM 7197 C C . LYS A 1 861 ? -7.569 -4.754 -7.346 1.00 87.50 861 LYS A C 1
ATOM 7199 O O . LYS A 1 861 ? -7.190 -3.597 -7.536 1.00 87.50 861 LYS A O 1
ATOM 7204 N N . LEU A 1 862 ? -6.857 -5.663 -6.684 1.00 86.56 862 LEU A N 1
ATOM 7205 C CA . LEU A 1 862 ? -5.510 -5.440 -6.169 1.00 86.56 862 LEU A CA 1
ATOM 7206 C C . LEU A 1 862 ? -4.559 -5.014 -7.293 1.00 86.56 862 LEU A C 1
ATOM 7208 O O . LEU A 1 862 ? -3.859 -4.009 -7.186 1.00 86.56 862 LEU A O 1
ATOM 7212 N N . TRP A 1 863 ? -4.594 -5.727 -8.419 1.00 82.81 863 TRP A N 1
ATOM 7213 C CA . TRP A 1 863 ? -3.715 -5.451 -9.559 1.00 82.81 863 TRP A CA 1
ATOM 7214 C C . TRP A 1 863 ? -4.090 -4.187 -10.322 1.00 82.81 863 TRP A C 1
ATOM 7216 O O . TRP A 1 863 ? -3.201 -3.459 -10.754 1.00 82.81 863 TRP A O 1
ATOM 7226 N N . ILE A 1 864 ? -5.380 -3.865 -10.421 1.00 80.75 864 ILE A N 1
ATOM 7227 C CA . ILE A 1 864 ? -5.855 -2.575 -10.939 1.00 80.75 864 ILE A CA 1
ATOM 7228 C C . ILE A 1 864 ? -5.293 -1.415 -10.105 1.00 80.75 864 ILE A C 1
ATOM 7230 O O . ILE A 1 864 ? -4.880 -0.403 -10.672 1.00 80.75 864 ILE A O 1
ATOM 7234 N N . LYS A 1 865 ? -5.258 -1.567 -8.774 1.00 78.38 865 LYS A N 1
ATOM 7235 C CA . LYS A 1 865 ? -4.725 -0.564 -7.842 1.00 78.38 865 LYS A CA 1
ATOM 7236 C C . LYS A 1 865 ? -3.208 -0.403 -7.979 1.00 78.38 865 LYS A C 1
ATOM 7238 O O . LYS A 1 865 ? -2.730 0.724 -8.062 1.00 78.38 865 LYS A O 1
ATOM 7243 N N . HIS A 1 866 ? -2.459 -1.506 -8.020 1.00 74.75 866 HIS A N 1
ATOM 7244 C CA . HIS A 1 866 ? -0.990 -1.469 -8.087 1.00 74.75 866 HIS A CA 1
ATOM 7245 C C . HIS A 1 866 ? -0.444 -1.181 -9.490 1.00 74.75 866 HIS A C 1
ATOM 7247 O O . HIS A 1 866 ? 0.671 -0.682 -9.625 1.00 74.75 866 HIS A O 1
ATOM 7253 N N . ARG A 1 867 ? -1.213 -1.461 -10.550 1.00 71.44 867 ARG A N 1
ATOM 7254 C CA . ARG A 1 867 ? -0.802 -1.267 -11.951 1.00 71.44 867 ARG A CA 1
ATOM 7255 C C . ARG A 1 867 ? -1.892 -0.538 -12.750 1.00 71.44 867 ARG A C 1
ATOM 7257 O O . ARG A 1 867 ? -2.610 -1.162 -13.534 1.00 71.44 867 ARG A O 1
ATOM 7264 N N . PRO A 1 868 ? -1.992 0.802 -12.633 1.00 64.31 868 PRO A N 1
ATOM 7265 C CA . PRO A 1 868 ? -3.036 1.590 -13.296 1.00 64.31 868 PRO A CA 1
ATOM 7266 C C . PRO A 1 868 ? -3.098 1.417 -14.820 1.00 64.31 868 PRO A C 1
ATOM 7268 O O . PRO A 1 868 ? -4.180 1.504 -15.398 1.00 64.31 868 PRO A O 1
ATOM 7271 N N . SER A 1 869 ? -1.974 1.108 -15.475 1.00 58.66 869 SER A N 1
ATOM 7272 C CA . SER A 1 869 ? -1.915 0.817 -16.918 1.00 58.66 869 SER A CA 1
ATOM 7273 C C . SER A 1 869 ? -2.731 -0.415 -17.332 1.00 58.66 869 SER A C 1
ATOM 7275 O O . SER A 1 869 ? -3.160 -0.514 -18.479 1.00 58.66 869 SER A O 1
ATOM 7277 N N . ILE A 1 870 ? -2.980 -1.339 -16.402 1.00 69.12 870 ILE A N 1
ATOM 7278 C CA . ILE A 1 870 ? -3.805 -2.534 -16.607 1.00 69.12 870 ILE A CA 1
ATOM 7279 C C . ILE A 1 870 ? -5.293 -2.212 -16.401 1.00 69.12 870 ILE A C 1
ATOM 7281 O O . ILE A 1 870 ? -6.156 -2.851 -17.002 1.00 69.12 870 ILE A O 1
ATOM 7285 N N . SER A 1 871 ? -5.609 -1.181 -15.608 1.00 70.19 871 SER A N 1
ATOM 7286 C CA . SER A 1 871 ? -6.987 -0.831 -15.245 1.00 70.19 871 SER A CA 1
ATOM 7287 C C . SER A 1 871 ? -7.878 -0.543 -16.446 1.00 70.19 871 SER A C 1
ATOM 7289 O O . SER A 1 871 ? -9.034 -0.951 -16.450 1.00 70.19 871 SER A O 1
ATOM 7291 N N . VAL A 1 872 ? -7.337 0.106 -17.480 1.00 68.31 872 VAL A N 1
ATOM 7292 C CA . VAL A 1 872 ? -8.075 0.414 -18.712 1.00 68.31 872 VAL A CA 1
ATOM 7293 C C . VAL A 1 872 ? -8.527 -0.869 -19.408 1.00 68.31 872 VAL A C 1
ATOM 7295 O O . VAL A 1 872 ? -9.625 -0.903 -19.946 1.00 68.31 872 VAL A O 1
ATOM 7298 N N . ARG A 1 873 ? -7.719 -1.936 -19.355 1.00 71.44 873 ARG A N 1
ATOM 7299 C CA . ARG A 1 873 ? -8.020 -3.220 -20.001 1.00 71.44 873 ARG A CA 1
ATOM 7300 C C . ARG A 1 873 ? -9.055 -4.006 -19.209 1.00 71.44 873 ARG A C 1
ATOM 7302 O O . ARG A 1 873 ? -10.099 -4.348 -19.742 1.00 71.44 873 ARG A O 1
ATOM 7309 N N . LEU A 1 874 ? -8.815 -4.207 -17.914 1.00 75.31 874 LEU A N 1
ATOM 7310 C CA . LEU A 1 874 ? -9.728 -4.977 -17.063 1.00 75.31 874 LEU A CA 1
ATOM 7311 C C . LEU A 1 874 ? -11.098 -4.304 -16.891 1.00 75.31 874 LEU A C 1
ATOM 7313 O O . LEU A 1 874 ? -12.087 -4.994 -16.697 1.00 75.31 874 LEU A O 1
ATOM 7317 N N . LYS A 1 875 ? -11.188 -2.972 -17.002 1.00 74.12 875 LYS A N 1
ATOM 7318 C CA . LYS A 1 875 ? -12.476 -2.257 -16.977 1.00 74.12 875 LYS A CA 1
ATOM 7319 C C . LYS A 1 875 ? -13.334 -2.470 -18.230 1.00 74.12 875 LYS A C 1
ATOM 7321 O O . LYS A 1 875 ? -14.522 -2.172 -18.166 1.00 74.12 875 LYS A O 1
ATOM 7326 N N . LYS A 1 876 ? -12.758 -2.927 -19.351 1.00 76.19 876 LYS A N 1
ATOM 7327 C CA . LYS A 1 876 ? -13.524 -3.265 -20.565 1.00 76.19 876 LYS A CA 1
ATOM 7328 C C . LYS A 1 876 ? -14.273 -4.592 -20.418 1.00 76.19 876 LYS A C 1
ATOM 7330 O O . LYS A 1 876 ? -15.289 -4.791 -21.075 1.00 76.19 876 LYS A O 1
ATOM 7335 N N . GLU A 1 877 ? -13.787 -5.479 -19.553 1.00 81.00 877 GLU A N 1
ATOM 7336 C CA . GLU A 1 877 ? -14.421 -6.768 -19.298 1.00 81.00 877 GLU A CA 1
ATOM 7337 C C . GLU A 1 877 ? -15.706 -6.576 -18.488 1.00 81.00 877 GLU A C 1
ATOM 7339 O O . GLU A 1 877 ? -15.700 -5.963 -17.418 1.00 81.00 877 GLU A O 1
ATOM 7344 N N . LYS A 1 878 ? -16.821 -7.109 -19.003 1.00 73.56 878 LYS A N 1
ATOM 7345 C CA . LYS A 1 878 ? -18.146 -6.964 -18.378 1.00 73.56 878 LYS A CA 1
ATOM 7346 C C . LYS A 1 878 ? -18.211 -7.619 -16.998 1.00 73.56 878 LYS A C 1
ATOM 7348 O O . LYS A 1 878 ? -18.869 -7.094 -16.106 1.00 73.56 878 LYS A O 1
ATOM 7353 N N . GLU A 1 879 ? -17.512 -8.740 -16.824 1.00 81.12 879 GLU A N 1
ATOM 7354 C CA . GLU A 1 879 ? -17.503 -9.515 -15.585 1.00 81.12 879 GLU A CA 1
ATOM 7355 C C . GLU A 1 879 ? -16.085 -9.981 -15.245 1.00 81.12 879 GLU A C 1
ATOM 7357 O O . GLU A 1 879 ? -15.552 -10.924 -15.831 1.00 81.12 879 GLU A O 1
ATOM 7362 N N . LEU A 1 880 ? -15.464 -9.315 -14.271 1.00 87.31 880 LEU A N 1
ATOM 7363 C CA . LEU A 1 880 ? -14.177 -9.732 -13.722 1.00 87.31 880 LEU A CA 1
ATOM 7364 C C . LEU A 1 880 ? -14.375 -10.826 -12.673 1.00 87.31 880 LEU A C 1
ATOM 7366 O O . LEU A 1 880 ? -15.047 -10.628 -11.657 1.00 87.31 880 LEU A O 1
ATOM 7370 N N . VAL A 1 881 ? -13.721 -11.966 -12.877 1.00 90.38 881 VAL A N 1
ATOM 7371 C CA . VAL A 1 881 ? -13.721 -13.070 -11.920 1.00 90.38 881 VAL A CA 1
ATOM 7372 C C . VAL A 1 881 ? -12.537 -12.904 -10.977 1.00 90.38 881 VAL A C 1
ATOM 7374 O O . VAL A 1 881 ? -11.385 -13.155 -11.332 1.00 90.38 881 VAL A O 1
ATOM 7377 N N . HIS A 1 882 ? -12.830 -12.503 -9.744 1.00 91.12 882 HIS A N 1
ATOM 7378 C CA . HIS A 1 882 ? -11.862 -12.460 -8.650 1.00 91.12 882 HIS A CA 1
ATOM 7379 C C . HIS A 1 882 ? -11.754 -13.848 -8.016 1.00 91.12 882 HIS A C 1
ATOM 7381 O O . HIS A 1 882 ? -12.757 -14.360 -7.513 1.00 91.12 882 HIS A O 1
ATOM 7387 N N . LEU A 1 883 ? -10.567 -14.464 -8.009 1.00 93.25 883 LEU A N 1
ATOM 7388 C CA . LEU A 1 883 ? -10.433 -15.858 -7.564 1.00 93.25 883 LEU A CA 1
ATOM 7389 C C . LEU A 1 883 ? -10.804 -16.017 -6.087 1.00 93.25 883 LEU A C 1
ATOM 7391 O O . LEU A 1 883 ? -11.423 -17.014 -5.726 1.00 93.25 883 LEU A O 1
ATOM 7395 N N . GLN A 1 884 ? -10.566 -14.998 -5.251 1.00 90.12 884 GLN A N 1
ATOM 7396 C CA . GLN A 1 884 ? -10.977 -15.047 -3.843 1.00 90.12 884 GLN A CA 1
ATOM 7397 C C . GLN A 1 884 ? -12.499 -15.140 -3.631 1.00 90.12 884 GLN A C 1
ATOM 7399 O O . GLN A 1 884 ? -12.951 -15.593 -2.575 1.00 90.12 884 GLN A O 1
ATOM 7404 N N . ASN A 1 885 ? -13.293 -14.755 -4.634 1.00 92.25 885 ASN A N 1
ATOM 7405 C CA . ASN A 1 885 ? -14.753 -14.806 -4.578 1.00 92.25 885 ASN A CA 1
ATOM 7406 C C . ASN A 1 885 ? -15.323 -16.149 -5.056 1.00 92.25 885 ASN A C 1
ATOM 7408 O O . ASN A 1 885 ? -16.513 -16.384 -4.868 1.00 92.25 885 ASN A O 1
ATOM 7412 N N . LEU A 1 886 ? -14.508 -17.027 -5.652 1.00 93.56 886 LEU A N 1
ATOM 7413 C CA . LEU A 1 886 ? -14.955 -18.358 -6.070 1.00 93.56 886 LEU A CA 1
ATOM 7414 C C . LEU A 1 886 ? -15.381 -19.203 -4.866 1.00 93.56 886 LEU A C 1
ATOM 7416 O O . LEU A 1 886 ? -14.921 -18.976 -3.750 1.00 93.56 886 LEU A O 1
ATOM 7420 N N . ASP A 1 887 ? -16.251 -20.187 -5.079 1.00 95.12 887 ASP A N 1
ATOM 7421 C CA . ASP A 1 887 ? -16.721 -21.069 -4.008 1.00 95.12 887 ASP A CA 1
ATOM 7422 C C . ASP A 1 887 ? -15.551 -21.779 -3.297 1.00 95.12 887 ASP A C 1
ATOM 7424 O O . ASP A 1 887 ? -14.610 -22.252 -3.940 1.00 95.12 887 ASP A O 1
ATOM 7428 N N . THR A 1 888 ? -15.589 -21.855 -1.961 1.00 93.81 888 THR A N 1
ATOM 7429 C CA . THR A 1 888 ? -14.522 -22.518 -1.187 1.00 93.81 888 THR A CA 1
ATOM 7430 C C . THR A 1 888 ? -14.423 -23.998 -1.535 1.00 93.81 888 THR A C 1
ATOM 7432 O O . THR A 1 888 ? -13.314 -24.517 -1.591 1.00 93.81 888 THR A O 1
ATOM 7435 N N . GLY A 1 889 ? -15.535 -24.654 -1.881 1.00 94.00 889 GLY A N 1
ATOM 7436 C CA . GLY A 1 889 ? -15.576 -26.050 -2.313 1.00 94.00 889 GLY A CA 1
ATOM 7437 C C . GLY A 1 889 ? -14.764 -26.348 -3.577 1.00 94.00 889 GLY A C 1
ATOM 7438 O O . GLY A 1 889 ? -14.425 -27.507 -3.811 1.00 94.00 889 GLY A O 1
ATOM 7439 N N . LEU A 1 890 ? -14.407 -25.341 -4.383 1.00 95.06 890 LEU A N 1
ATOM 7440 C CA . LEU A 1 890 ? -13.462 -25.510 -5.496 1.00 95.06 890 LEU A CA 1
ATOM 7441 C C . LEU A 1 890 ? -12.013 -25.622 -5.003 1.00 95.06 890 LEU A C 1
ATOM 7443 O O . LEU A 1 890 ? -11.254 -26.445 -5.511 1.00 95.06 890 LEU A O 1
ATOM 7447 N N . TYR A 1 891 ? -11.644 -24.854 -3.975 1.00 95.31 891 TYR A N 1
ATOM 7448 C CA . TYR A 1 891 ? -10.326 -24.939 -3.338 1.00 95.31 891 TYR A CA 1
ATOM 7449 C C . TYR A 1 891 ? -10.137 -26.272 -2.608 1.00 95.31 891 TYR A C 1
ATOM 7451 O O . TYR A 1 891 ? -9.035 -26.810 -2.607 1.00 95.31 891 TYR A O 1
ATOM 7459 N N . GLU A 1 892 ? -11.209 -26.848 -2.055 1.00 92.38 892 GLU A N 1
ATOM 7460 C CA . GLU A 1 892 ? -11.155 -28.159 -1.389 1.00 92.38 892 GLU A CA 1
ATOM 7461 C C . GLU A 1 892 ? -10.854 -29.317 -2.355 1.00 92.38 892 GLU A C 1
ATOM 7463 O O . GLU A 1 892 ? -10.341 -30.361 -1.948 1.00 92.38 892 GLU A O 1
ATOM 7468 N N . LYS A 1 893 ? -11.174 -29.139 -3.644 1.00 89.50 893 LYS A N 1
ATOM 7469 C CA . LYS A 1 893 ? -11.037 -30.163 -4.690 1.00 89.50 893 LYS A CA 1
ATOM 7470 C C . LYS A 1 893 ? -9.708 -30.106 -5.437 1.00 89.50 893 LYS A C 1
ATOM 7472 O O . LYS A 1 893 ? -9.397 -31.058 -6.142 1.00 89.50 893 LYS A O 1
ATOM 7477 N N . ALA A 1 894 ? -8.936 -29.030 -5.316 1.00 89.12 894 ALA A N 1
ATOM 7478 C CA . ALA A 1 894 ? -7.705 -28.850 -6.078 1.00 89.12 894 ALA A CA 1
ATOM 7479 C C . ALA A 1 894 ? -6.467 -28.995 -5.171 1.00 89.12 894 ALA A C 1
ATOM 7481 O O . ALA A 1 894 ? -6.360 -28.281 -4.175 1.00 89.12 894 ALA A O 1
ATOM 7482 N N . PRO A 1 895 ? -5.497 -29.869 -5.496 1.00 90.62 895 PRO A N 1
ATOM 7483 C CA . PRO A 1 895 ? -4.183 -29.848 -4.859 1.00 90.62 895 PRO A CA 1
ATOM 7484 C C . PRO A 1 895 ? -3.412 -28.599 -5.308 1.00 90.62 895 PRO A C 1
ATOM 7486 O O . PRO A 1 895 ? -3.124 -28.447 -6.499 1.00 90.62 895 PRO A O 1
ATOM 7489 N N . LEU A 1 896 ? -3.058 -27.709 -4.374 1.00 95.56 896 LEU A N 1
ATOM 7490 C CA . LEU A 1 896 ? -2.430 -26.419 -4.699 1.00 95.56 896 LEU A CA 1
ATOM 7491 C C . LEU A 1 896 ? -1.020 -26.301 -4.116 1.00 95.56 896 LEU A C 1
ATOM 7493 O O . LEU A 1 896 ? -0.789 -26.602 -2.947 1.00 95.56 896 LEU A O 1
ATOM 7497 N N . TYR A 1 897 ? -0.079 -25.839 -4.936 1.00 95.56 897 TYR A N 1
ATOM 7498 C CA . TYR A 1 897 ? 1.259 -25.423 -4.532 1.00 95.56 897 TYR A CA 1
ATOM 7499 C C . TYR A 1 897 ? 1.404 -23.942 -4.866 1.00 95.56 897 TYR A C 1
ATOM 7501 O O . TYR A 1 897 ? 1.425 -23.578 -6.041 1.00 95.56 897 TYR A O 1
ATOM 7509 N N . TYR A 1 898 ? 1.500 -23.094 -3.846 1.00 96.50 898 TYR A N 1
ATOM 7510 C CA . TYR A 1 898 ? 1.580 -21.643 -3.983 1.00 96.50 898 TYR A CA 1
ATOM 7511 C C . TYR A 1 898 ? 2.958 -21.150 -3.548 1.00 96.50 898 TYR A C 1
ATOM 7513 O O . TYR A 1 898 ? 3.328 -21.294 -2.385 1.00 96.50 898 TYR A O 1
ATOM 7521 N N . ILE A 1 899 ? 3.679 -20.495 -4.457 1.00 95.69 899 ILE A N 1
ATOM 7522 C CA . ILE A 1 899 ? 4.934 -19.793 -4.168 1.00 95.69 899 ILE A CA 1
ATOM 7523 C C . ILE A 1 899 ? 4.676 -18.282 -4.156 1.00 95.69 899 ILE A C 1
ATOM 7525 O O . ILE A 1 899 ? 4.108 -17.743 -5.104 1.00 95.69 899 ILE A O 1
ATOM 7529 N N . ALA A 1 900 ? 5.094 -17.586 -3.106 1.00 95.56 900 ALA A N 1
ATOM 7530 C CA . ALA A 1 900 ? 4.982 -16.138 -2.978 1.00 95.56 900 ALA A CA 1
ATOM 7531 C C . ALA A 1 900 ? 6.360 -15.497 -2.787 1.00 95.56 900 ALA A C 1
ATOM 7533 O O . ALA A 1 900 ? 7.200 -16.005 -2.041 1.00 95.56 900 ALA A O 1
ATOM 7534 N N . SER A 1 901 ? 6.573 -14.360 -3.437 1.00 92.69 901 SER A N 1
ATOM 7535 C CA . SER A 1 901 ? 7.696 -13.468 -3.180 1.00 92.69 901 SER A CA 1
ATOM 7536 C C . SER A 1 901 ? 7.403 -12.541 -1.992 1.00 92.69 901 SER A C 1
ATOM 7538 O O . SER A 1 901 ? 6.302 -12.512 -1.438 1.00 92.69 901 SER A O 1
ATOM 7540 N N . SER A 1 902 ? 8.400 -11.749 -1.615 1.00 86.38 902 SER A N 1
ATOM 7541 C CA . SER A 1 902 ? 8.306 -10.637 -0.664 1.00 86.38 902 SER A CA 1
ATOM 7542 C C . SER A 1 902 ? 7.985 -9.288 -1.330 1.00 86.38 902 SER A C 1
ATOM 7544 O O . SER A 1 902 ? 8.149 -8.233 -0.701 1.00 86.38 902 SER A O 1
ATOM 7546 N N . SER A 1 903 ? 7.568 -9.289 -2.604 1.00 83.31 903 SER A N 1
ATOM 7547 C CA . SER A 1 903 ? 6.995 -8.098 -3.239 1.00 83.31 903 SER A CA 1
ATOM 7548 C C . SER A 1 903 ? 5.642 -7.773 -2.591 1.00 83.31 903 SER A C 1
ATOM 7550 O O . SER A 1 903 ? 4.932 -8.663 -2.125 1.00 83.31 903 SER A O 1
ATOM 7552 N N . MET A 1 904 ? 5.287 -6.491 -2.505 1.00 79.44 904 MET A N 1
ATOM 7553 C CA . MET A 1 904 ? 4.109 -6.063 -1.742 1.00 79.44 904 MET A CA 1
ATOM 7554 C C . MET A 1 904 ? 2.816 -6.617 -2.343 1.00 79.44 904 MET A C 1
ATOM 7556 O O . MET A 1 904 ? 1.978 -7.158 -1.624 1.00 79.44 904 MET A O 1
ATOM 7560 N N . GLU A 1 905 ? 2.670 -6.508 -3.660 1.00 86.31 905 GLU A N 1
ATOM 7561 C CA . GLU A 1 905 ? 1.520 -7.034 -4.389 1.00 86.31 905 GLU A CA 1
ATOM 7562 C C . GLU A 1 905 ? 1.371 -8.557 -4.238 1.00 86.31 905 GLU A C 1
ATOM 7564 O O . GLU A 1 905 ? 0.248 -9.052 -4.131 1.00 86.31 905 GLU A O 1
ATOM 7569 N N . ASP A 1 906 ? 2.483 -9.295 -4.166 1.00 92.38 906 ASP A N 1
ATOM 7570 C CA . ASP A 1 906 ? 2.472 -10.751 -4.015 1.00 92.38 906 ASP A CA 1
ATOM 7571 C C . ASP A 1 906 ? 2.181 -11.171 -2.572 1.00 92.38 906 ASP A C 1
ATOM 7573 O O . ASP A 1 906 ? 1.501 -12.176 -2.364 1.00 92.38 906 ASP A O 1
ATOM 7577 N N . VAL A 1 907 ? 2.632 -10.392 -1.581 1.00 87.75 907 VAL A N 1
ATOM 7578 C CA . VAL A 1 907 ? 2.282 -10.584 -0.165 1.00 87.75 907 VAL A CA 1
ATOM 7579 C C . VAL A 1 907 ? 0.789 -10.350 0.048 1.00 87.75 907 VAL A C 1
ATOM 7581 O O . VAL A 1 907 ? 0.125 -11.209 0.621 1.00 87.75 907 VAL A O 1
ATOM 7584 N N . GLU A 1 908 ? 0.232 -9.250 -0.466 1.00 90.69 908 GLU A N 1
ATOM 7585 C CA . GLU A 1 908 ? -1.207 -8.972 -0.365 1.00 90.69 908 GLU A CA 1
ATOM 7586 C C . GLU A 1 908 ? -2.035 -10.049 -1.098 1.00 90.69 908 GLU A C 1
ATOM 7588 O O . GLU A 1 908 ? -3.030 -10.543 -0.566 1.00 90.69 908 GLU A O 1
ATOM 7593 N N . ALA A 1 909 ? -1.601 -10.487 -2.288 1.00 94.44 909 ALA A N 1
ATOM 7594 C CA . ALA A 1 909 ? -2.225 -11.599 -3.009 1.00 94.44 909 ALA A CA 1
ATOM 7595 C C . ALA A 1 909 ? -2.155 -12.918 -2.217 1.00 94.44 909 ALA A C 1
ATOM 7597 O O . ALA A 1 909 ? -3.145 -13.648 -2.126 1.00 94.44 909 ALA A O 1
ATOM 7598 N N . PHE A 1 910 ? -1.009 -13.212 -1.602 1.00 96.06 910 PHE A N 1
ATOM 7599 C CA . PHE A 1 910 ? -0.828 -14.389 -0.759 1.00 96.06 910 PHE A CA 1
ATOM 7600 C C . PHE A 1 910 ? -1.729 -14.345 0.478 1.00 96.06 910 PHE A C 1
ATOM 7602 O O . PHE A 1 910 ? -2.364 -15.344 0.795 1.00 96.06 910 PHE A O 1
ATOM 7609 N N . GLU A 1 911 ? -1.864 -13.200 1.148 1.00 94.56 911 GLU A N 1
ATOM 7610 C CA . GLU A 1 911 ? -2.772 -13.044 2.290 1.00 94.56 911 GLU A CA 1
ATOM 7611 C C . GLU A 1 911 ? -4.236 -13.271 1.904 1.00 94.56 911 GLU A C 1
ATOM 7613 O O . GLU A 1 911 ? -4.960 -13.968 2.619 1.00 94.56 911 GLU A O 1
ATOM 7618 N N . ILE A 1 912 ? -4.668 -12.733 0.759 1.00 95.25 912 ILE A N 1
ATOM 7619 C CA . ILE A 1 912 ? -6.009 -12.971 0.208 1.00 95.25 912 ILE A CA 1
ATOM 7620 C C . ILE A 1 912 ? -6.224 -14.469 -0.041 1.00 95.25 912 ILE A C 1
ATOM 7622 O O . ILE A 1 912 ? -7.270 -15.013 0.319 1.00 95.25 912 ILE A O 1
ATOM 7626 N N . PHE A 1 913 ? -5.229 -15.151 -0.610 1.00 96.38 913 PHE A N 1
ATOM 7627 C CA . PHE A 1 913 ? -5.274 -16.595 -0.821 1.00 96.38 913 PHE A CA 1
ATOM 7628 C C . PHE A 1 913 ? -5.325 -17.375 0.503 1.00 96.38 913 PHE A C 1
ATOM 7630 O O . PHE A 1 913 ? -6.169 -18.258 0.652 1.00 96.38 913 PHE A O 1
ATOM 7637 N N . VAL A 1 914 ? -4.495 -17.022 1.489 1.00 96.50 914 VAL A N 1
ATOM 7638 C CA . VAL A 1 914 ? -4.470 -17.657 2.818 1.00 96.50 914 VAL A CA 1
ATOM 7639 C C . VAL A 1 914 ? -5.813 -17.494 3.531 1.00 96.50 914 VAL A C 1
ATOM 7641 O O . VAL A 1 914 ? -6.347 -18.469 4.053 1.00 96.50 914 VAL A O 1
ATOM 7644 N N . ASN A 1 915 ? -6.405 -16.296 3.486 1.00 95.19 915 ASN A N 1
ATOM 7645 C CA . ASN A 1 915 ? -7.752 -16.041 4.008 1.00 95.19 915 ASN A CA 1
ATOM 7646 C C . ASN A 1 915 ? -8.813 -16.914 3.336 1.00 95.19 915 ASN A C 1
ATOM 7648 O O . ASN A 1 915 ? -9.812 -17.268 3.957 1.00 95.19 915 ASN A O 1
ATOM 7652 N N . LYS A 1 916 ? -8.625 -17.250 2.056 1.00 95.38 916 LYS A N 1
ATOM 7653 C CA . LYS A 1 916 ? -9.563 -18.103 1.334 1.00 95.38 916 LYS A CA 1
ATOM 7654 C C . LYS A 1 916 ? -9.436 -19.563 1.753 1.00 95.38 916 LYS A C 1
ATOM 7656 O O . LYS A 1 916 ? -10.446 -20.199 2.047 1.00 95.38 916 LYS A O 1
ATOM 7661 N N . ILE A 1 917 ? -8.214 -20.091 1.813 1.00 95.88 917 ILE A N 1
ATOM 7662 C CA . ILE A 1 917 ? -7.990 -21.495 2.186 1.00 95.88 917 ILE A CA 1
ATOM 7663 C C . ILE A 1 917 ? -8.265 -21.756 3.671 1.00 95.88 917 ILE A C 1
ATOM 7665 O O . ILE A 1 917 ? -8.659 -22.865 4.014 1.00 95.88 917 ILE A O 1
ATOM 7669 N N . SER A 1 918 ? -8.166 -20.747 4.547 1.00 94.62 918 SER A N 1
ATOM 7670 C CA . SER A 1 918 ? -8.540 -20.889 5.963 1.00 94.62 918 SER A CA 1
ATOM 7671 C C . SER A 1 918 ? -10.033 -21.147 6.180 1.00 94.62 918 SER A C 1
ATOM 7673 O O . SER A 1 918 ? -10.425 -21.563 7.265 1.00 94.62 918 SER A O 1
ATOM 7675 N N . LEU A 1 919 ? -10.866 -20.899 5.164 1.00 95.38 919 LEU A N 1
ATOM 7676 C CA . LEU A 1 919 ? -12.305 -21.180 5.182 1.00 95.38 919 LEU A CA 1
ATOM 7677 C C . LEU A 1 919 ? -12.651 -22.575 4.640 1.00 95.38 919 LEU A C 1
ATOM 7679 O O . LEU A 1 919 ? -13.810 -22.985 4.706 1.00 95.38 919 LEU A O 1
ATOM 7683 N N . CYS A 1 920 ? -11.680 -23.292 4.071 1.00 94.56 920 CYS A N 1
ATOM 7684 C CA . CYS A 1 920 ? -11.892 -24.637 3.549 1.00 94.56 920 CYS A CA 1
ATOM 7685 C C . CYS A 1 920 ? -12.068 -25.630 4.702 1.00 94.56 920 CYS A C 1
ATOM 7687 O O . CYS A 1 920 ? -11.369 -25.556 5.708 1.00 94.56 920 CYS A O 1
ATOM 7689 N N . LYS A 1 921 ? -12.980 -26.588 4.543 1.00 92.94 921 LYS A N 1
ATOM 7690 C CA . LYS A 1 921 ? -13.177 -27.718 5.463 1.00 92.94 921 LYS A CA 1
ATOM 7691 C C . LYS A 1 921 ? -12.286 -28.895 5.108 1.00 92.94 921 LYS A C 1
ATOM 7693 O O . LYS A 1 921 ? -11.974 -29.714 5.962 1.00 92.94 921 LYS A O 1
ATOM 7698 N N . ASN A 1 922 ? -11.895 -29.010 3.846 1.00 91.38 922 ASN A N 1
ATOM 7699 C CA . ASN A 1 922 ? -10.980 -30.036 3.375 1.00 91.38 922 ASN A CA 1
ATOM 7700 C C . ASN A 1 922 ? -9.998 -29.412 2.394 1.00 91.38 922 ASN A C 1
ATOM 7702 O O . ASN A 1 922 ? -10.335 -28.452 1.711 1.00 91.38 922 ASN A O 1
ATOM 7706 N N . GLY A 1 923 ? -8.784 -29.937 2.309 1.00 90.31 923 GLY A N 1
ATOM 7707 C CA . GLY A 1 923 ? -7.848 -29.486 1.284 1.00 90.31 923 GLY A CA 1
ATOM 7708 C C . GLY A 1 923 ? -6.410 -29.860 1.582 1.00 90.31 923 GLY A C 1
ATOM 7709 O O . GLY A 1 923 ? -6.060 -30.188 2.719 1.00 90.31 923 GLY A O 1
ATOM 7710 N N . LEU A 1 924 ? -5.590 -29.803 0.536 1.00 89.88 924 LEU A N 1
ATOM 7711 C CA . LEU A 1 924 ? -4.147 -29.988 0.592 1.00 89.88 924 LEU A CA 1
ATOM 7712 C C . LEU A 1 924 ? -3.482 -28.783 -0.075 1.00 89.88 924 LEU A C 1
ATOM 7714 O O . LEU A 1 924 ? -3.584 -28.596 -1.291 1.00 89.88 924 LEU A O 1
ATOM 7718 N N . PHE A 1 925 ? -2.777 -27.999 0.730 1.00 94.00 925 PHE A N 1
ATOM 7719 C CA . PHE A 1 925 ? -2.103 -26.784 0.298 1.00 94.00 925 PHE A CA 1
ATOM 7720 C C . PHE A 1 925 ? -0.631 -26.875 0.659 1.00 94.00 925 PHE A C 1
ATOM 7722 O O . PHE A 1 925 ? -0.280 -27.193 1.792 1.00 94.00 925 PHE A O 1
ATOM 7729 N N . ILE A 1 926 ? 0.239 -26.571 -0.291 1.00 93.44 926 ILE A N 1
ATOM 7730 C CA . ILE A 1 926 ? 1.664 -26.414 -0.032 1.00 93.44 926 ILE A CA 1
ATOM 7731 C C . ILE A 1 926 ? 1.992 -24.956 -0.291 1.00 93.44 926 ILE A C 1
ATOM 7733 O O . ILE A 1 926 ? 1.771 -24.458 -1.394 1.00 93.44 926 ILE A O 1
ATOM 7737 N N . LEU A 1 927 ? 2.460 -24.260 0.737 1.00 95.12 927 LEU A N 1
ATOM 7738 C CA . LEU A 1 927 ? 2.773 -22.839 0.662 1.00 95.12 927 LEU A CA 1
ATOM 7739 C C . LEU A 1 927 ? 4.275 -22.655 0.798 1.00 95.12 927 LEU A C 1
ATOM 7741 O O . LEU A 1 927 ? 4.901 -23.262 1.666 1.00 95.12 927 LEU A O 1
ATOM 7745 N N . GLU A 1 928 ? 4.838 -21.794 -0.035 1.00 93.50 928 GLU A N 1
ATOM 7746 C CA . GLU A 1 928 ? 6.241 -21.419 0.015 1.00 93.50 928 GLU A CA 1
ATOM 7747 C C . GLU A 1 928 ? 6.376 -19.902 -0.127 1.00 93.50 928 GLU A C 1
ATOM 7749 O O . GLU A 1 928 ? 5.935 -19.328 -1.117 1.00 93.50 928 GLU A O 1
ATOM 7754 N N . LYS A 1 929 ? 6.978 -19.238 0.859 1.00 92.62 929 LYS A N 1
ATOM 7755 C CA . LYS A 1 929 ? 7.367 -17.829 0.782 1.00 92.62 929 LYS A CA 1
ATOM 7756 C C . LYS A 1 929 ? 8.872 -17.751 0.629 1.00 92.62 929 LYS A C 1
ATOM 7758 O O . LYS A 1 929 ? 9.605 -18.373 1.393 1.00 92.62 929 LYS A O 1
ATOM 7763 N N . ILE A 1 930 ? 9.309 -16.974 -0.347 1.00 89.31 930 ILE A N 1
ATOM 7764 C CA . ILE A 1 930 ? 10.714 -16.774 -0.672 1.00 89.31 930 ILE A CA 1
ATOM 7765 C C . ILE A 1 930 ? 11.044 -15.308 -0.360 1.00 89.31 930 ILE A C 1
ATOM 7767 O O . ILE A 1 930 ? 10.349 -14.424 -0.872 1.00 89.31 930 ILE A O 1
ATOM 7771 N N . PRO A 1 931 ? 12.083 -15.021 0.449 1.00 85.25 931 PRO A N 1
ATOM 7772 C CA . PRO A 1 931 ? 12.440 -13.665 0.879 1.00 85.25 931 PRO A CA 1
ATOM 7773 C C . PRO A 1 931 ? 13.156 -12.869 -0.232 1.00 85.25 931 PRO A C 1
ATOM 7775 O O . PRO A 1 931 ? 14.192 -12.251 -0.023 1.00 85.25 931 PRO A O 1
ATOM 7778 N N . ASP A 1 932 ? 12.600 -12.887 -1.440 1.00 83.06 932 ASP A N 1
ATOM 7779 C CA . ASP A 1 932 ? 13.072 -12.160 -2.619 1.00 83.06 932 ASP A CA 1
ATOM 7780 C C . ASP A 1 932 ? 11.931 -11.265 -3.121 1.00 83.06 932 ASP A C 1
ATOM 7782 O O . ASP A 1 932 ? 10.769 -11.619 -2.955 1.00 83.06 932 ASP A O 1
ATOM 7786 N N . ASN A 1 933 ? 12.200 -10.069 -3.640 1.00 80.75 933 ASN A N 1
ATOM 7787 C CA . ASN A 1 933 ? 11.160 -9.119 -4.061 1.00 80.75 933 ASN A CA 1
ATOM 7788 C C . ASN A 1 933 ? 10.799 -9.224 -5.551 1.00 80.75 933 ASN A C 1
ATOM 7790 O O . ASN A 1 933 ? 10.059 -8.383 -6.068 1.00 80.75 933 ASN A O 1
ATOM 7794 N N . LEU A 1 934 ? 11.326 -10.226 -6.251 1.00 83.31 934 LEU A N 1
ATOM 7795 C CA . LEU A 1 934 ? 11.054 -10.436 -7.662 1.00 83.31 934 LEU A CA 1
ATOM 7796 C C . LEU A 1 934 ? 9.660 -11.033 -7.880 1.00 83.31 934 LEU A C 1
ATOM 7798 O O . LEU A 1 934 ? 9.385 -12.188 -7.559 1.00 83.31 934 LEU A O 1
ATOM 7802 N N . HIS A 1 935 ? 8.787 -10.233 -8.493 1.00 88.56 935 HIS A N 1
ATOM 7803 C CA . HIS A 1 935 ? 7.486 -10.697 -8.975 1.00 88.56 935 HIS A CA 1
ATOM 7804 C C . HIS A 1 935 ? 7.644 -11.700 -10.129 1.00 88.56 935 HIS A C 1
ATOM 7806 O O . HIS A 1 935 ? 7.081 -12.796 -10.105 1.00 88.56 935 HIS A O 1
ATOM 7812 N N . ASP A 1 936 ? 8.452 -11.340 -11.128 1.00 79.38 936 ASP A N 1
ATOM 7813 C CA . ASP A 1 936 ? 8.739 -12.181 -12.286 1.00 79.38 936 ASP A CA 1
ATOM 7814 C C . ASP A 1 936 ? 10.056 -12.938 -12.095 1.00 79.38 936 ASP A C 1
ATOM 7816 O O . ASP A 1 936 ? 11.035 -12.407 -11.577 1.00 79.38 936 ASP A O 1
ATOM 7820 N N . GLY A 1 937 ? 10.105 -14.190 -12.555 1.00 79.00 937 GLY A N 1
ATOM 7821 C CA . GLY A 1 937 ? 11.349 -14.965 -12.600 1.00 79.00 937 GLY A CA 1
ATOM 7822 C C . GLY A 1 937 ? 11.797 -15.586 -11.275 1.00 79.00 937 GLY A C 1
ATOM 7823 O O . GLY A 1 937 ? 12.783 -16.323 -11.291 1.00 79.00 937 GLY A O 1
ATOM 7824 N N . ILE A 1 938 ? 11.059 -15.388 -10.172 1.00 84.06 938 ILE A N 1
ATOM 7825 C CA . ILE A 1 938 ? 11.387 -15.992 -8.869 1.00 84.06 938 ILE A CA 1
ATOM 7826 C C . ILE A 1 938 ? 11.573 -17.505 -8.977 1.00 84.06 938 ILE A C 1
ATOM 7828 O O . ILE A 1 938 ? 12.574 -18.039 -8.524 1.00 84.06 938 ILE A O 1
ATOM 7832 N N . PHE A 1 939 ? 10.687 -18.182 -9.711 1.00 84.00 939 PHE A N 1
ATOM 7833 C CA . PHE A 1 939 ? 10.766 -19.624 -9.918 1.00 84.00 939 PHE A CA 1
ATOM 7834 C C . PHE A 1 939 ? 12.073 -20.045 -10.616 1.00 84.00 939 PHE A C 1
ATOM 7836 O O . PHE A 1 939 ? 12.733 -20.990 -10.190 1.00 84.00 939 PHE A O 1
ATOM 7843 N N . GLY A 1 940 ? 12.491 -19.314 -11.654 1.00 81.94 940 GLY A N 1
ATOM 7844 C CA . GLY A 1 940 ? 13.733 -19.613 -12.371 1.00 81.94 940 GLY A CA 1
ATOM 7845 C C . GLY A 1 940 ? 14.980 -19.378 -11.517 1.00 81.94 940 GLY A C 1
ATOM 7846 O O . GLY A 1 940 ? 15.928 -20.160 -11.561 1.00 81.94 940 GLY A O 1
ATOM 7847 N N . LEU A 1 941 ? 14.965 -18.343 -10.673 1.00 77.25 941 LEU A N 1
ATOM 7848 C CA . LEU A 1 941 ? 16.060 -18.058 -9.743 1.00 77.25 941 LEU A CA 1
ATOM 7849 C C . LEU A 1 941 ? 16.160 -19.093 -8.625 1.00 77.25 941 LEU A C 1
ATOM 7851 O O . LEU A 1 941 ? 17.261 -19.548 -8.309 1.00 77.25 941 LEU A O 1
ATOM 7855 N N . THR A 1 942 ? 15.023 -19.500 -8.064 1.00 78.50 942 THR A N 1
ATOM 7856 C CA . THR A 1 942 ? 14.959 -20.507 -7.002 1.00 78.50 942 THR A CA 1
ATOM 7857 C C . THR A 1 942 ? 15.449 -21.863 -7.494 1.00 78.50 942 THR A C 1
ATOM 7859 O O . THR A 1 942 ? 16.236 -22.522 -6.813 1.00 78.50 942 THR A O 1
ATOM 7862 N N . TYR A 1 943 ? 15.032 -22.275 -8.694 1.00 81.19 943 TYR A N 1
ATOM 7863 C CA . TYR A 1 943 ? 15.297 -23.623 -9.201 1.00 81.19 943 TYR A CA 1
ATOM 7864 C C . TYR A 1 943 ? 16.474 -23.715 -10.188 1.00 81.19 943 TYR A C 1
ATOM 7866 O O . TYR A 1 943 ? 16.875 -24.827 -10.538 1.00 81.19 943 TYR A O 1
ATOM 7874 N N . LYS A 1 944 ? 17.096 -22.585 -10.558 1.00 80.88 944 LYS A N 1
ATOM 7875 C CA . LYS A 1 944 ? 18.372 -22.472 -11.297 1.00 80.88 944 LYS A CA 1
ATOM 7876 C C . LYS A 1 944 ? 18.469 -23.387 -12.528 1.00 80.88 944 LYS A C 1
ATOM 7878 O O . LYS A 1 944 ? 19.436 -24.136 -12.662 1.00 80.88 944 LYS A O 1
ATOM 7883 N N . GLY A 1 945 ? 17.475 -23.354 -13.417 1.00 74.25 945 GLY A N 1
ATOM 7884 C CA . GLY A 1 945 ? 17.473 -24.177 -14.635 1.00 74.25 945 GLY A CA 1
ATOM 7885 C C . GLY A 1 945 ? 16.930 -25.605 -14.465 1.00 74.25 945 GLY A C 1
ATOM 7886 O O . GLY A 1 945 ? 17.038 -26.398 -15.397 1.00 74.25 945 GLY A O 1
ATOM 7887 N N . ARG A 1 946 ? 16.392 -25.953 -13.284 1.00 81.25 946 ARG A N 1
ATOM 7888 C CA . ARG A 1 946 ? 15.703 -27.231 -12.990 1.00 81.25 946 ARG A CA 1
ATOM 7889 C C . ARG A 1 946 ? 14.202 -27.046 -12.776 1.00 81.25 946 ARG A C 1
ATOM 7891 O O . ARG A 1 946 ? 13.584 -27.711 -11.944 1.00 81.25 946 ARG A O 1
ATOM 7898 N N . GLU A 1 947 ? 13.616 -26.068 -13.454 1.00 85.44 947 GLU A N 1
ATOM 7899 C CA . GLU A 1 947 ? 12.225 -25.669 -13.268 1.00 85.44 947 GLU A CA 1
ATOM 7900 C C . GLU A 1 947 ? 11.273 -26.820 -13.605 1.00 85.44 947 GLU A C 1
ATOM 7902 O O . GLU A 1 947 ? 10.338 -27.071 -12.851 1.00 85.44 947 GLU A O 1
ATOM 7907 N N . GLN A 1 948 ? 11.526 -27.564 -14.686 1.00 83.31 948 GLN A N 1
ATOM 7908 C CA . GLN A 1 948 ? 10.678 -28.692 -15.069 1.00 83.31 948 GLN A CA 1
ATOM 7909 C C . GLN A 1 948 ? 10.717 -29.822 -14.031 1.00 83.31 948 GLN A C 1
ATOM 7911 O O . GLN A 1 948 ? 9.662 -30.321 -13.634 1.00 83.31 948 GLN A O 1
ATOM 7916 N N . GLU A 1 949 ? 11.906 -30.229 -13.569 1.00 84.19 949 GLU A N 1
ATOM 7917 C CA . GLU A 1 949 ? 12.017 -31.249 -12.522 1.00 84.19 949 GLU A CA 1
ATOM 7918 C C . GLU A 1 949 ? 11.377 -30.788 -11.218 1.00 84.19 949 GLU A C 1
ATOM 7920 O O . GLU A 1 949 ? 10.745 -31.596 -10.538 1.00 84.19 949 GLU A O 1
ATOM 7925 N N . ALA A 1 950 ? 11.509 -29.501 -10.885 1.00 85.00 950 ALA A N 1
ATOM 7926 C CA . ALA A 1 950 ? 10.853 -28.920 -9.728 1.00 85.00 950 ALA A CA 1
ATOM 7927 C C . ALA A 1 950 ? 9.331 -29.019 -9.865 1.00 85.00 950 ALA A C 1
ATOM 7929 O O . ALA A 1 950 ? 8.705 -29.626 -9.008 1.00 85.00 950 ALA A O 1
ATOM 7930 N N . ILE A 1 951 ? 8.729 -28.532 -10.956 1.00 87.12 951 ILE A N 1
ATOM 7931 C CA . ILE A 1 951 ? 7.267 -28.569 -11.162 1.00 87.12 951 ILE A CA 1
ATOM 7932 C C . ILE A 1 951 ? 6.729 -29.999 -11.038 1.00 87.12 951 ILE A C 1
ATOM 7934 O O . ILE A 1 951 ? 5.790 -30.240 -10.279 1.00 87.12 951 ILE A O 1
ATOM 7938 N N . LEU A 1 952 ? 7.350 -30.957 -11.732 1.00 85.31 952 LEU A N 1
ATOM 7939 C CA . LEU A 1 952 ? 6.928 -32.360 -11.690 1.00 85.31 952 LEU A CA 1
ATOM 7940 C C . LEU A 1 952 ? 7.154 -32.985 -10.308 1.00 85.31 952 LEU A C 1
ATOM 7942 O O . LEU A 1 952 ? 6.312 -33.739 -9.826 1.00 85.31 952 LEU A O 1
ATOM 7946 N N . GLY A 1 953 ? 8.263 -32.661 -9.642 1.00 84.31 953 GLY A N 1
ATOM 7947 C CA . GLY A 1 953 ? 8.543 -33.106 -8.278 1.00 84.31 953 GLY A CA 1
ATOM 7948 C C . GLY A 1 953 ? 7.522 -32.573 -7.272 1.00 84.31 953 GLY A C 1
ATOM 7949 O O . GLY A 1 953 ? 7.023 -33.333 -6.443 1.00 84.31 953 GLY A O 1
ATOM 7950 N N . LEU A 1 954 ? 7.151 -31.297 -7.387 1.00 83.56 954 LEU A N 1
ATOM 7951 C CA . LEU A 1 954 ? 6.140 -30.652 -6.551 1.00 83.56 954 LEU A CA 1
ATOM 7952 C C . LEU A 1 954 ? 4.740 -31.235 -6.805 1.00 83.56 954 LEU A C 1
ATOM 7954 O O . LEU A 1 954 ? 4.010 -31.512 -5.854 1.00 83.56 954 LEU A O 1
ATOM 7958 N N . ALA A 1 955 ? 4.387 -31.513 -8.061 1.00 82.19 955 ALA A N 1
ATOM 7959 C CA . ALA A 1 955 ? 3.121 -32.160 -8.410 1.00 82.19 955 ALA A CA 1
ATOM 7960 C C . ALA A 1 955 ? 3.044 -33.626 -7.944 1.00 82.19 955 ALA A C 1
ATOM 7962 O O . ALA A 1 955 ? 1.995 -34.098 -7.496 1.00 82.19 955 ALA A O 1
ATOM 7963 N N . LYS A 1 956 ? 4.159 -34.364 -7.989 1.00 84.19 956 LYS A N 1
ATOM 7964 C CA . LYS A 1 956 ? 4.253 -35.714 -7.405 1.00 84.19 956 LYS A CA 1
ATOM 7965 C C . LYS A 1 956 ? 4.169 -35.680 -5.887 1.00 84.19 956 LYS A C 1
ATOM 7967 O O . LYS A 1 956 ? 3.549 -36.556 -5.288 1.00 84.19 956 LYS A O 1
ATOM 7972 N N . MET A 1 957 ? 4.739 -34.649 -5.264 1.00 79.38 957 MET A N 1
ATOM 7973 C CA . MET A 1 957 ? 4.580 -34.416 -3.835 1.00 79.38 957 MET A CA 1
ATOM 7974 C C . MET A 1 957 ? 3.100 -34.235 -3.486 1.00 79.38 957 MET A C 1
ATOM 7976 O O . MET A 1 957 ? 2.617 -34.936 -2.605 1.00 79.38 957 MET A O 1
ATOM 7980 N N . GLN A 1 958 ? 2.354 -33.408 -4.228 1.00 80.75 958 GLN A N 1
ATOM 7981 C CA . GLN A 1 958 ? 0.898 -33.284 -4.064 1.00 80.75 958 GLN A CA 1
ATOM 7982 C C . GLN A 1 958 ? 0.193 -34.641 -4.178 1.00 80.75 958 GLN A C 1
ATOM 7984 O O . GLN A 1 958 ? -0.574 -35.000 -3.292 1.00 80.75 958 GLN A O 1
ATOM 7989 N N . GLN A 1 959 ? 0.498 -35.425 -5.218 1.00 79.88 959 GLN A N 1
ATOM 7990 C CA . GLN A 1 959 ? -0.115 -36.738 -5.448 1.00 79.88 959 GLN A CA 1
ATOM 7991 C C . GLN A 1 959 ? 0.114 -37.714 -4.286 1.00 79.88 959 GLN A C 1
ATOM 7993 O O . GLN A 1 959 ? -0.813 -38.416 -3.888 1.00 79.88 959 GLN A O 1
ATOM 7998 N N . ARG A 1 960 ? 1.318 -37.724 -3.696 1.00 75.31 960 ARG A N 1
ATOM 7999 C CA . ARG A 1 960 ? 1.647 -38.577 -2.542 1.00 75.31 960 ARG A CA 1
ATOM 8000 C C . ARG A 1 960 ? 0.762 -38.295 -1.324 1.00 75.31 960 ARG A C 1
ATOM 8002 O O . ARG A 1 960 ? 0.500 -39.209 -0.550 1.00 75.31 960 ARG A O 1
ATOM 8009 N N . TYR A 1 961 ? 0.309 -37.056 -1.158 1.00 68.50 961 TYR A N 1
ATOM 8010 C CA . TYR A 1 961 ? -0.530 -36.642 -0.032 1.00 68.50 961 TYR A CA 1
ATOM 8011 C C . TYR A 1 961 ? -2.037 -36.613 -0.367 1.00 68.50 961 TYR A C 1
ATOM 8013 O O . TYR A 1 961 ? -2.832 -36.283 0.514 1.00 68.50 961 TYR A O 1
ATOM 8021 N N . TYR A 1 962 ? -2.446 -36.930 -1.607 1.00 63.44 962 TYR A N 1
ATOM 8022 C CA . TYR A 1 962 ? -3.800 -36.656 -2.112 1.00 63.44 962 TYR A CA 1
ATOM 8023 C C . TYR A 1 962 ? -4.822 -37.821 -2.172 1.00 63.44 962 TYR A C 1
ATOM 8025 O O . TYR A 1 962 ? -5.976 -37.534 -2.491 1.00 63.44 962 TYR A O 1
ATOM 8033 N N . PRO A 1 963 ? -4.586 -39.092 -1.777 1.00 54.81 963 PRO A N 1
ATOM 8034 C CA . PRO A 1 963 ? -5.724 -39.937 -1.430 1.00 54.81 963 PRO A CA 1
ATOM 8035 C C . PRO A 1 963 ? -6.215 -39.535 -0.035 1.00 54.81 963 PRO A C 1
ATOM 8037 O O . PRO A 1 963 ? -5.644 -39.924 0.978 1.00 54.81 963 PRO A O 1
ATOM 8040 N N . ILE A 1 964 ? -7.320 -38.784 0.022 1.00 52.97 964 ILE A N 1
ATOM 8041 C CA . ILE A 1 964 ? -8.057 -38.463 1.264 1.00 52.97 964 ILE A CA 1
ATOM 8042 C C . ILE A 1 964 ? -8.450 -39.750 2.036 1.00 52.97 964 ILE A C 1
ATOM 8044 O O . ILE A 1 964 ? -8.724 -39.690 3.233 1.00 52.97 964 ILE A O 1
ATOM 8048 N N . GLY A 1 965 ? -8.432 -40.913 1.369 1.00 47.78 965 GLY A N 1
ATOM 8049 C CA . GLY A 1 965 ? -8.789 -42.218 1.925 1.00 47.78 965 GLY A CA 1
ATOM 8050 C C . GLY A 1 965 ? -7.689 -42.975 2.680 1.00 47.78 965 GLY A C 1
ATOM 8051 O O . GLY A 1 965 ? -8.043 -43.724 3.582 1.00 47.78 965 GLY A O 1
ATOM 8052 N N . ASP A 1 966 ? -6.396 -42.765 2.389 1.00 45.91 966 ASP A N 1
ATOM 8053 C CA . ASP A 1 966 ? -5.312 -43.530 3.028 1.00 45.91 966 ASP A CA 1
ATOM 8054 C C . ASP A 1 966 ? -4.269 -42.622 3.692 1.00 45.91 966 ASP A C 1
ATOM 8056 O O . ASP A 1 966 ? -3.606 -41.778 3.090 1.00 45.91 966 ASP A O 1
ATOM 8060 N N . TYR A 1 967 ? -4.178 -42.806 5.004 1.00 46.22 967 TYR A N 1
ATOM 8061 C CA . TYR A 1 967 ? -3.490 -42.006 6.003 1.00 46.22 967 TYR A CA 1
ATOM 8062 C C . TYR A 1 967 ? -2.019 -41.709 5.690 1.00 46.22 967 TYR A C 1
ATOM 8064 O O . TYR A 1 967 ? -1.125 -42.468 6.067 1.00 46.22 967 TYR A O 1
ATOM 8072 N N . VAL A 1 968 ? -1.734 -40.505 5.197 1.00 49.84 968 VAL A N 1
ATOM 8073 C CA . VAL A 1 968 ? -0.496 -39.847 5.622 1.00 49.84 968 VAL A CA 1
ATOM 8074 C C . VAL A 1 968 ? -0.744 -39.268 7.015 1.00 49.84 968 VAL A C 1
ATOM 8076 O O . VAL A 1 968 ? -1.569 -38.366 7.184 1.00 49.84 968 VAL A O 1
ATOM 8079 N N . LYS A 1 969 ? -0.079 -39.833 8.032 1.00 53.06 969 LYS A N 1
ATOM 8080 C CA . LYS A 1 969 ? 0.040 -39.206 9.354 1.00 53.06 969 LYS A CA 1
ATOM 8081 C C . LYS A 1 969 ? 0.882 -37.945 9.178 1.00 53.06 969 LYS A C 1
ATOM 8083 O O . LYS A 1 969 ? 2.098 -38.021 9.072 1.00 53.06 969 LYS A O 1
ATOM 8088 N N . LEU A 1 970 ? 0.230 -36.795 9.067 1.00 61.56 970 LEU A N 1
ATOM 8089 C CA . LEU A 1 970 ? 0.895 -35.525 9.327 1.00 61.56 970 LEU A CA 1
ATOM 8090 C C . LEU A 1 970 ? 0.955 -35.393 10.851 1.00 61.56 970 LEU A C 1
ATOM 8092 O O . LEU A 1 970 ? -0.086 -35.411 11.511 1.00 61.56 970 LEU A O 1
ATOM 8096 N N . ASP A 1 971 ? 2.166 -35.356 11.402 1.00 60.78 971 ASP A N 1
ATOM 8097 C CA . ASP A 1 971 ? 2.397 -35.608 12.830 1.00 60.78 971 ASP A CA 1
ATOM 8098 C C . ASP A 1 971 ? 1.948 -34.457 13.747 1.00 60.78 971 ASP A C 1
ATOM 8100 O O . ASP A 1 971 ? 1.698 -34.676 14.931 1.00 60.78 971 ASP A O 1
ATOM 8104 N N . ASN A 1 972 ? 1.766 -33.246 13.205 1.00 77.75 972 ASN A N 1
ATOM 8105 C CA . ASN A 1 972 ? 1.516 -32.049 14.006 1.00 77.75 972 ASN A CA 1
ATOM 8106 C C . ASN A 1 972 ? 0.116 -31.477 13.759 1.00 77.75 972 ASN A C 1
ATOM 8108 O O . ASN A 1 972 ? -0.120 -30.747 12.789 1.00 77.75 972 ASN A O 1
ATOM 8112 N N . ARG A 1 973 ? -0.812 -31.785 14.672 1.00 84.62 973 ARG A N 1
ATOM 8113 C CA . ARG A 1 973 ? -2.094 -31.080 14.784 1.00 84.62 973 ARG A CA 1
ATOM 8114 C C . ARG A 1 973 ? -1.834 -29.653 15.267 1.00 84.62 973 ARG A C 1
ATOM 8116 O O . ARG A 1 973 ? -1.159 -29.454 16.270 1.00 84.62 973 ARG A O 1
ATOM 8123 N N . VAL A 1 974 ? -2.405 -28.672 14.580 1.00 85.62 974 VAL A N 1
ATOM 8124 C CA . VAL A 1 974 ? -2.364 -27.271 15.006 1.00 85.62 974 VAL A CA 1
ATOM 8125 C C . VAL A 1 974 ? -3.359 -27.073 16.151 1.00 85.62 974 VAL A C 1
ATOM 8127 O O . VAL A 1 974 ? -4.554 -27.319 15.981 1.00 85.62 974 VAL A O 1
ATOM 8130 N N . GLU A 1 975 ? -2.869 -26.651 17.316 1.00 86.50 975 GLU A N 1
ATOM 8131 C CA . GLU A 1 975 ? -3.706 -26.410 18.501 1.00 86.50 975 GLU A CA 1
ATOM 8132 C C . GLU A 1 975 ? -4.488 -25.096 18.395 1.00 86.50 975 GLU A C 1
ATOM 8134 O O . GLU A 1 975 ? -5.694 -25.082 18.635 1.00 86.50 975 GLU A O 1
ATOM 8139 N N . ASN A 1 976 ? -3.821 -24.015 17.973 1.00 89.12 976 ASN A N 1
ATOM 8140 C CA . ASN A 1 976 ? -4.445 -22.720 17.714 1.00 89.12 976 ASN A CA 1
ATOM 8141 C C . ASN A 1 976 ? -4.430 -22.401 16.212 1.00 89.12 976 ASN A C 1
ATOM 8143 O O . ASN A 1 976 ? -3.413 -21.993 15.648 1.00 89.12 976 ASN A O 1
ATOM 8147 N N . VAL A 1 977 ? -5.573 -22.617 15.559 1.00 86.31 977 VAL A N 1
ATOM 8148 C CA . VAL A 1 977 ? -5.735 -22.428 14.110 1.00 86.31 977 VAL A CA 1
ATOM 8149 C C . VAL A 1 977 ? -5.638 -20.950 13.714 1.00 86.31 977 VAL A C 1
ATOM 8151 O O . VAL A 1 977 ? -5.103 -20.647 12.649 1.00 86.31 977 VAL A O 1
ATOM 8154 N N . GLU A 1 978 ? -6.102 -20.025 14.557 1.00 85.94 978 GLU A N 1
ATOM 8155 C CA . GLU A 1 978 ? -6.050 -18.586 14.265 1.00 85.94 978 GLU A CA 1
ATOM 8156 C C . GLU A 1 978 ? -4.607 -18.068 14.276 1.00 85.94 978 GLU A C 1
ATOM 8158 O O . GLU A 1 978 ? -4.161 -17.471 13.290 1.00 85.94 978 GLU A O 1
ATOM 8163 N N . ASP A 1 979 ? -3.846 -18.389 15.329 1.00 84.31 979 ASP A N 1
ATOM 8164 C CA . ASP A 1 979 ? -2.425 -18.026 15.441 1.00 84.31 979 ASP A CA 1
ATOM 8165 C C . ASP A 1 979 ? -1.600 -18.626 14.299 1.00 84.31 979 ASP A C 1
ATOM 8167 O O . ASP A 1 979 ? -0.687 -17.992 13.771 1.00 84.31 979 ASP A O 1
ATOM 8171 N N . PHE A 1 980 ? -1.938 -19.843 13.878 1.00 89.06 980 PHE A N 1
ATOM 8172 C CA . PHE A 1 980 ? -1.274 -20.511 12.767 1.00 89.06 980 PHE A CA 1
ATOM 8173 C C . PHE A 1 980 ? -1.454 -19.772 11.437 1.00 89.06 980 PHE A C 1
ATOM 8175 O O . PHE A 1 980 ? -0.479 -19.540 10.716 1.00 89.06 980 PHE A O 1
ATOM 8182 N N . TRP A 1 981 ? -2.682 -19.357 11.112 1.00 90.00 981 TRP A N 1
ATOM 8183 C CA . TRP A 1 981 ? -2.929 -18.578 9.898 1.00 90.00 981 TRP A CA 1
ATOM 8184 C C . TRP A 1 981 ? -2.282 -17.196 9.964 1.00 90.00 981 TRP A C 1
ATOM 8186 O O . TRP A 1 981 ? -1.794 -16.710 8.943 1.00 90.00 981 TRP A O 1
ATOM 8196 N N . MET A 1 982 ? -2.242 -16.575 11.145 1.00 82.56 982 MET A N 1
ATOM 8197 C CA . MET A 1 982 ? -1.523 -15.318 11.362 1.00 82.56 982 MET A CA 1
ATOM 8198 C C . MET A 1 982 ? -0.014 -15.496 11.136 1.00 82.56 982 MET A C 1
ATOM 8200 O O . MET A 1 982 ? 0.572 -14.759 10.346 1.00 82.56 982 MET A O 1
ATOM 8204 N N . MET A 1 983 ? 0.590 -16.548 11.699 1.00 90.50 983 MET A N 1
ATOM 8205 C CA . MET A 1 983 ? 2.002 -16.892 11.499 1.00 90.50 983 MET A CA 1
ATOM 8206 C C . MET A 1 983 ? 2.344 -17.073 10.013 1.00 90.50 983 MET A C 1
ATOM 8208 O O . MET A 1 983 ? 3.365 -16.559 9.557 1.00 90.50 983 MET A O 1
ATOM 8212 N N . ILE A 1 984 ? 1.510 -17.775 9.237 1.00 88.69 984 ILE A N 1
ATOM 8213 C CA . ILE A 1 984 ? 1.742 -17.963 7.792 1.00 88.69 984 ILE A CA 1
ATOM 8214 C C . ILE A 1 984 ? 1.775 -16.621 7.053 1.00 88.69 984 ILE A C 1
ATOM 8216 O O . ILE A 1 984 ? 2.645 -16.405 6.205 1.00 88.69 984 ILE A O 1
ATOM 8220 N N . LYS A 1 985 ? 0.840 -15.717 7.362 1.00 88.25 985 LYS A N 1
ATOM 8221 C CA . LYS A 1 985 ? 0.771 -14.394 6.724 1.00 88.25 985 LYS A CA 1
ATOM 8222 C C . LYS A 1 985 ? 2.014 -13.568 7.046 1.00 88.25 985 LYS A C 1
ATOM 8224 O O . LYS A 1 985 ? 2.642 -13.037 6.131 1.00 88.25 985 LYS A O 1
ATOM 8229 N N . GLU A 1 986 ? 2.418 -13.546 8.315 1.00 82.62 986 GLU A N 1
ATOM 8230 C CA . GLU A 1 986 ? 3.528 -12.726 8.816 1.00 82.62 986 GLU A CA 1
ATOM 8231 C C . GLU A 1 986 ? 4.926 -13.262 8.471 1.00 82.62 986 GLU A C 1
ATOM 8233 O O . GLU A 1 986 ? 5.889 -12.495 8.439 1.00 82.62 986 GLU A O 1
ATOM 8238 N N . SER A 1 987 ? 5.062 -14.562 8.203 1.00 82.62 987 SER A N 1
ATOM 8239 C CA . SER A 1 987 ? 6.358 -15.195 7.920 1.00 82.62 987 SER A CA 1
ATOM 8240 C C . SER A 1 987 ? 6.986 -14.638 6.640 1.00 82.62 987 SER A C 1
ATOM 8242 O O . SER A 1 987 ? 6.321 -14.558 5.619 1.00 82.62 987 SER A O 1
ATOM 8244 N N . MET A 1 988 ? 8.267 -14.271 6.641 1.00 73.31 988 MET A N 1
ATOM 8245 C CA . MET A 1 988 ? 8.953 -13.753 5.437 1.00 73.31 988 MET A CA 1
ATOM 8246 C C . MET A 1 988 ? 9.475 -14.855 4.514 1.00 73.31 988 MET A C 1
ATOM 8248 O O . MET A 1 988 ? 9.483 -14.710 3.294 1.00 73.31 988 MET A O 1
ATOM 8252 N N . SER A 1 989 ? 9.879 -15.961 5.125 1.00 84.56 989 SER A N 1
ATOM 8253 C CA . SER A 1 989 ? 10.308 -17.186 4.476 1.00 84.56 989 SER A CA 1
ATOM 8254 C C . SER A 1 989 ? 9.569 -18.325 5.152 1.00 84.56 989 SER A C 1
ATOM 8256 O O . SER A 1 989 ? 9.502 -18.379 6.382 1.00 84.56 989 SER A O 1
ATOM 8258 N N . LEU A 1 990 ? 8.958 -19.198 4.364 1.00 89.12 990 LEU A N 1
ATOM 8259 C CA . LEU A 1 990 ? 8.348 -20.415 4.881 1.00 89.12 990 LEU A CA 1
ATOM 8260 C C . LEU A 1 990 ? 8.259 -21.437 3.763 1.00 89.12 990 LEU A C 1
ATOM 8262 O O . LEU A 1 990 ? 8.039 -21.077 2.614 1.00 89.12 990 LEU A O 1
ATOM 8266 N N . ARG A 1 991 ? 8.331 -22.713 4.106 1.00 90.38 991 ARG A N 1
ATOM 8267 C CA . ARG A 1 991 ? 7.752 -23.785 3.300 1.00 90.38 991 ARG A CA 1
ATOM 8268 C C . ARG A 1 991 ? 6.933 -24.634 4.253 1.00 90.38 991 ARG A C 1
ATOM 8270 O O . ARG A 1 991 ? 7.433 -24.974 5.318 1.00 90.38 991 ARG A O 1
ATOM 8277 N N . ILE A 1 992 ? 5.677 -24.898 3.913 1.00 90.38 992 ILE A N 1
ATOM 8278 C CA . ILE A 1 992 ? 4.777 -25.664 4.773 1.00 90.38 992 ILE A CA 1
ATOM 8279 C C . ILE A 1 992 ? 3.774 -26.460 3.950 1.00 90.38 992 ILE A C 1
ATOM 8281 O O . ILE A 1 992 ? 3.220 -25.967 2.965 1.00 90.38 992 ILE A O 1
ATOM 8285 N N . ILE A 1 993 ? 3.516 -27.690 4.386 1.00 90.62 993 ILE A N 1
ATOM 8286 C CA . ILE A 1 993 ? 2.421 -28.516 3.883 1.00 90.62 993 ILE A CA 1
ATOM 8287 C C . ILE A 1 993 ? 1.271 -28.419 4.879 1.00 90.62 993 ILE A C 1
ATOM 8289 O O . ILE A 1 993 ? 1.458 -28.668 6.069 1.00 90.62 993 ILE A O 1
ATOM 8293 N N . ILE A 1 994 ? 0.088 -28.066 4.389 1.00 91.38 994 ILE A N 1
ATOM 8294 C CA . ILE A 1 994 ? -1.131 -27.880 5.169 1.00 91.38 994 ILE A CA 1
ATOM 8295 C C . ILE A 1 994 ? -2.178 -28.855 4.656 1.00 91.38 994 ILE A C 1
ATOM 8297 O O . ILE A 1 994 ? -2.522 -28.847 3.472 1.00 91.38 994 ILE A O 1
ATOM 8301 N N . GLN A 1 995 ? -2.727 -29.659 5.559 1.00 89.94 995 GLN A N 1
ATOM 8302 C CA . GLN A 1 995 ? -3.903 -30.469 5.279 1.00 89.94 995 GLN A CA 1
ATOM 8303 C C . GLN A 1 995 ? -5.030 -30.083 6.227 1.00 89.94 995 GLN A C 1
ATOM 8305 O O . GLN A 1 995 ? -4.853 -30.082 7.445 1.00 89.94 995 GLN A O 1
ATOM 8310 N N . ILE A 1 996 ? -6.200 -29.793 5.667 1.00 89.38 996 ILE A N 1
ATOM 8311 C CA . ILE A 1 996 ? -7.402 -29.473 6.440 1.00 89.38 996 ILE A CA 1
ATOM 8312 C C . ILE A 1 996 ? -8.351 -30.671 6.387 1.00 89.38 996 ILE A C 1
ATOM 8314 O O . ILE A 1 996 ? -8.551 -31.253 5.318 1.00 89.38 996 ILE A O 1
ATOM 8318 N N . ARG A 1 997 ? -8.897 -31.066 7.544 1.00 86.94 997 ARG A N 1
ATOM 8319 C CA . ARG A 1 997 ? -9.905 -32.131 7.686 1.00 86.94 997 ARG A CA 1
ATOM 8320 C C . ARG A 1 997 ? -10.985 -31.693 8.676 1.00 86.94 997 ARG A C 1
ATOM 8322 O O . ARG A 1 997 ? -10.779 -31.710 9.892 1.00 86.94 997 ARG A O 1
ATOM 8329 N N . GLY A 1 998 ? -12.143 -31.295 8.163 1.00 87.06 998 GLY A N 1
ATOM 8330 C CA . GLY A 1 998 ? -13.186 -30.645 8.951 1.00 87.06 998 GLY A CA 1
ATOM 8331 C C . GLY A 1 998 ? -12.688 -29.327 9.551 1.00 87.06 998 GLY A C 1
ATOM 8332 O O . GLY A 1 998 ? -12.364 -28.394 8.828 1.00 87.06 998 GLY A O 1
ATOM 8333 N N . SER A 1 999 ? -12.631 -29.253 10.881 1.00 83.25 999 SER A N 1
ATOM 8334 C CA . SER A 1 999 ? -12.100 -28.101 11.627 1.00 83.25 999 SER A CA 1
ATOM 8335 C C . SER A 1 999 ? -10.643 -28.274 12.074 1.00 83.25 999 SER A C 1
ATOM 8337 O O . SER A 1 999 ? -10.108 -27.411 12.768 1.00 83.25 999 SER A O 1
ATOM 8339 N N . ILE A 1 1000 ? -10.000 -29.394 11.727 1.00 82.88 1000 ILE A N 1
ATOM 8340 C CA . ILE A 1 1000 ? -8.646 -29.716 12.179 1.00 82.88 1000 ILE A CA 1
ATOM 8341 C C . ILE A 1 1000 ? -7.646 -29.400 11.070 1.00 82.88 1000 ILE A C 1
ATOM 8343 O O . ILE A 1 1000 ? -7.799 -29.853 9.934 1.00 82.88 1000 ILE A O 1
ATOM 8347 N N . VAL A 1 1001 ? -6.596 -28.661 11.428 1.00 84.94 1001 VAL A N 1
ATOM 8348 C CA . VAL A 1 1001 ? -5.466 -28.355 10.549 1.00 84.94 1001 VAL A CA 1
ATOM 8349 C C . VAL A 1 1001 ? -4.261 -29.190 10.976 1.00 84.94 1001 VAL A C 1
ATOM 8351 O O . VAL A 1 1001 ? -3.884 -29.208 12.149 1.00 84.94 1001 VAL A O 1
ATOM 8354 N N . TYR A 1 1002 ? -3.665 -29.888 10.016 1.00 83.88 1002 TYR A N 1
ATOM 8355 C CA . TYR A 1 1002 ? -2.442 -30.663 10.180 1.00 83.88 1002 TYR A CA 1
ATOM 8356 C C . TYR A 1 1002 ? -1.321 -30.047 9.354 1.00 83.88 1002 TYR A C 1
ATOM 8358 O O . TYR A 1 1002 ? -1.563 -29.549 8.251 1.00 83.88 1002 TYR A O 1
ATOM 8366 N N . THR A 1 1003 ? -0.093 -30.123 9.866 1.00 82.94 1003 THR A N 1
ATOM 8367 C CA . THR A 1 1003 ? 1.087 -29.604 9.167 1.00 82.94 1003 THR A CA 1
ATOM 8368 C C . THR A 1 1003 ? 2.226 -30.611 9.120 1.00 82.94 1003 THR A C 1
ATOM 8370 O O . THR A 1 1003 ? 2.374 -31.449 10.012 1.00 82.94 1003 THR A O 1
ATOM 8373 N N . LEU A 1 1004 ? 3.039 -30.520 8.070 1.00 77.81 1004 LEU A N 1
ATOM 8374 C CA . LEU A 1 1004 ? 4.306 -31.234 7.946 1.00 77.81 1004 LEU A CA 1
ATOM 8375 C C . LEU A 1 1004 ? 5.359 -30.290 7.371 1.00 77.81 1004 LEU A C 1
ATOM 8377 O O . LEU A 1 1004 ? 5.074 -29.524 6.449 1.00 77.81 1004 LEU A O 1
ATOM 8381 N N . ASP A 1 1005 ? 6.562 -30.410 7.929 1.00 63.78 1005 ASP A N 1
ATOM 8382 C CA . ASP A 1 1005 ? 7.784 -29.748 7.481 1.00 63.78 1005 ASP A CA 1
ATOM 8383 C C . ASP A 1 1005 ? 7.713 -28.215 7.560 1.00 63.78 1005 ASP A C 1
ATOM 8385 O O . ASP A 1 1005 ? 7.496 -27.524 6.571 1.00 63.78 1005 ASP A O 1
ATOM 8389 N N . ILE A 1 1006 ? 7.895 -27.674 8.770 1.00 55.62 1006 ILE A N 1
ATOM 8390 C CA . ILE A 1 1006 ? 8.169 -26.247 8.966 1.00 55.62 1006 ILE A CA 1
ATOM 8391 C C . ILE A 1 1006 ? 9.689 -26.072 8.863 1.00 55.62 1006 ILE A C 1
ATOM 8393 O O . ILE A 1 1006 ? 10.378 -26.023 9.884 1.00 55.62 1006 ILE A O 1
ATOM 8397 N N . GLN A 1 1007 ? 10.240 -25.976 7.652 1.00 53.62 1007 GLN A N 1
ATOM 8398 C CA . GLN A 1 1007 ? 11.584 -25.408 7.521 1.00 53.62 1007 GLN A CA 1
ATOM 8399 C C . GLN A 1 1007 ? 11.479 -23.907 7.806 1.00 53.62 1007 GLN A C 1
ATOM 8401 O O . GLN A 1 1007 ? 11.126 -23.113 6.935 1.00 53.62 1007 GLN A O 1
ATOM 8406 N N . ARG A 1 1008 ? 11.726 -23.530 9.068 1.00 42.22 1008 ARG A N 1
ATOM 8407 C CA . ARG A 1 1008 ? 11.991 -22.140 9.452 1.00 42.22 1008 ARG A CA 1
ATOM 8408 C C . ARG A 1 1008 ? 13.396 -21.806 8.952 1.00 42.22 1008 ARG A C 1
ATOM 8410 O O . ARG A 1 1008 ? 14.364 -22.320 9.509 1.00 42.22 1008 ARG A O 1
ATOM 8417 N N . GLY A 1 1009 ? 13.470 -21.047 7.859 1.00 33.12 1009 GLY A N 1
ATOM 8418 C CA . GLY A 1 1009 ? 14.706 -20.411 7.398 1.00 33.12 1009 GLY A CA 1
ATOM 8419 C C . GLY A 1 1009 ? 15.079 -19.243 8.291 1.00 33.12 1009 GLY A C 1
ATOM 8420 O O . GLY A 1 1009 ? 14.141 -18.506 8.675 1.00 33.12 1009 GLY A O 1
#

Secondary structure (DSSP, 8-state):
-------PPPS-PEEEEEEE-HHHHGGG-TTT-TTGGGTEEEEEEEES--HHHHTSPP----GGGGTT--HHHHHHHHHHHTTHHHHHHHHH--SEEEE--HHHHH-EEEEETTEEEEE-TTTGGGSHHHHHHTTT-EEEPPPHHHHHHHHHHHHHHHHHH-TTPEEEEE-----SEEE-TTS-EEE--HHHHHHHHHHHHHHHHHHHHHH-PEEE----TT--EETT-TT-S-TT-B-HHHHHHHHHHHHHHHT--HHHHHHHHHHHTSSTTS-HHHHHHHHHHHHHHHHHS-HHHHHHHHHTTTTTTHHHHHHHHHTTS-HHHHHHHHHIIIII-BTTTB---HHHHHHHIIIIIHHHGGG-TT--HHHHHHHHHHHHHHHHH--SSHHHHHHHHHHHHHHHHHHHH-SSHHHHHHHHHHHHHHHHHTT-HHHHHHHHHHHHTSSS--TTHHHHHHHHHHHTTSTT-HHHHHHHHHH-STTT-S-HHHHHHHHHHHTSS-SHHHHHHHHHHHHHHTT--S----HHHHHHHHHHHHHHHHHHH-S--TTGGGHHHHHHHHHTSHHHHHHHHHHHHHHHHHTT-HHHHHHHHHHHHHHH--HHHHHHHHHHHHHHTTTHHHHHHHHTT---S-THHHHHHHHHHHHHTT-TTTTTS--SSSSHHHHHHHHHHHHHT---HHHHHHHHHHHHHHHHHTTT-B-TT--B---HHHHHHHHHHH--STHHHHHHTSTTHHHHHHHHTTB-SSS--EEEE--TT---EEEEE--GGGTTS-TTHHHHHTT-SSEEEEE--TT-SSS-THHHHHHHHHIIIIIITTS-GGGEEEEEEHHHHHHHHHHHHHHT-EEEEEEE---HHHHHHH-HHHHHHHTTSSS---GGGS-HHHHTTS-EEEEE-SSHHHHHHHHHHHHHHTT-SEEEEEEEE-S---SSSHHHHHHTT-HHHHHHHHHHHHHHH--TTS----SEE-S-HHHHHHHHHH-SSEEEEEEEETTEEEEEEEE--

Sequence (1009 aa):
MLIESSVTSPIKSCSLALFGSCVTRDIFNSHFNENYKSFFNIVAFQNQTTIMSLMSSAIEYESKQLYPLEGWDRTSTESELNKVFLNNLIEAEPSILIVDFFADARFKTIKIKDSFLTANEWKVSKSDFFKEILTFSEVFIPNDEQLKESMNAFLSFMKKYLPQTKIILNKARGIYSYTNLEEKEEFFNKNFIQNFNDRWKKLDSLFIDIVKPIEIDVMNYDVKGYIHHRWSTGYVHYTPNFYHDFLNTLISVQFQNQIEFLKKSLARLVPSGLFPEEKLLLINEIRTVYISLNTKDKDYIENWLEGRYKEFLLQLSIYNTTLHNYVKFINFSFRNGIKGVVARDMSFSKYMIEKIIKKEIFNHEEISAYAYLTYGGILYGFFNAQKEGIQKKVYFKLSRQYLLLAEKNSKTDYVTNRSRYFLANLYSLNQDFDNSYTWYMKSLSCKNLAPNSYSLLFTLLVRSVDIRFNSFFKNIKKVFTKSNVQNKHFWLYIQSQIKNKTLSNNIDLIIKQCDELNSVETNVWSTEIVNFVSLFSTYLNSTIDSEDYSELGNVTELYKNLLLTEKGKAYLLFYTAELYVFRDDLSRAILMLSESNTMSFDNQKLDYISDILLENFSVEIRSILKENEYTFQNESVCFYCEEQLRKVFAWKRFLSRGCISGNFDEEVEFLEFLLNHTDNVVFEKVLNTRLAYLYYTGTAEVNEDHYITPDIAKSRAYFQKVTGNPLVNKYLQHPRLALYQDMEQYIDTNEEKYLFFENKESDELLIVFSCAGSYSRYTQLKLFYQKNKTNVLFINNPQYNWYHGSEWERIQKIIEEVALKRFKKENIISYFGSMGGYAALRVGLTYGFRTVIFNPQVDLKLWIKHRPSISVRLKKEKELVHLQNLDTGLYEKAPLYYIASSSMEDVEAFEIFVNKISLCKNGLFILEKIPDNLHDGIFGLTYKGREQEAILGLAKMQQRYYPIGDYVKLDNRVENVEDFWMMIKESMSLRIIIQIRGSIVYTLDIQRG

pLDDT: mean 73.72, std 19.57, range [25.12, 98.56]

Foldseek 3Di:
DDDDDDDDDDDPAQEEEEEEECLGVVLVPCVLVVCLSNHYDYQYYQYLWALQLLLWAAADDDLQQQPPDDDPLSVNQNCSNHSVRLVSCLVRLGQEYEDARLNLLPFWWKDDPRHITTRPCVGRVNGNNNVVSVVPIDTGRDDLVSLLVSLLSVLVSCVVRRVNYAYEYELAAFAFWAQDPVRDIDGDDPVSRVSSNVSRVVSVVSNCVRNVHHYDYPPDPPWHWDCPQPVGTDRSHTDSVSSVSSSVVVCCVVVVDLLVLLVVLLLVQQFPPDQLVRNVVSLVVNLVSLLPDDPVSVVVSCCPLNNLCVVVNVLSPCPPPDPQSLLVNLLCLQPPARVNRHPNDLRNSVVSCVPPPVVPPVPDPPDALVSLLSLLVSLLVVLVLDDDDDSVVVSLVSSLVSLVVSLVRDPDLVSVLSSLQSQLVSCVSVVVNVSNLVSLLVSQLGPDHDLCNVVVVVVCVLVVPPPPPPVVVVVCVVCPDPPRGNPPPVVVVVVVVVVDPPPVVVLVVVLVVVVVVVVDPDDDDDPVVLVVVLVVVCVVVVSPDDPDDPPSPCSSVVLSVVCVALLVQLVVLQVSLVSCVSVVVNLSSLVSLVSSCLSPPDLVSVLVSVVSCLLPVPPVVVVLCVVPVDDDPPPPVVVQQVVVSVVVVNPVPPSSPDASNNQLCVRLVVLVVVLVRDPDLSSVLSSLQVNLVCLQQQVNCLDPVGFRARPNVSSLVSNCSNDPDPSVVVSCVPVVNVLVVVQVVQQDPPPQGKGKDDDPVALAEEEFEDALVAQNHFPPCVLCVPDHPHIYMTDHHRLSQLCDDVSVVSVVVCCVPPPVVRHDQLRYEQDDEDSSLSVSVVVQLVRLHAYEYELYQQAVVLVCVSPVVCVVRNVVGPDDDRNLPDDLVSQQRHAYEYEFEPASSRLVSVLSVLVSPLPHQWHKYKYWADDHNDRPCPLCVVCVSCSNVVSVVVSVVSVVVPPPPDDPCLPDKDPDSVVVSVCSSSQRGWTWIWTHHGNIIGIDDTPPD

Organism: NCBI:txid269237

InterPro domains:
  IPR029058 Alpha/Beta hydrolase fold [G3DSA:3.40.50.1820] (769-930)
  IPR046237 Protein of unknown function DUF6270 [PF19786] (19-238)

Radius of gyration: 37.93 Å; chains: 1; bounding box: 99×83×101 Å